Protein 5EFT (pdb70)

Structure (mmCIF, N/CA/C/O backbone):
data_5EFT
#
_entry.id   5EFT
#
_cell.length_a   118.520
_cell.length_b   155.720
_cell.length_c   157.630
_cell.angle_alpha   90.000
_cell.angle_beta   90.000
_cell.angle_gamma   90.000
#
_symmetry.space_group_name_H-M   'C 2 2 21'
#
loop_
_entity.id
_entity.type
_entity.pdbx_description
1 polymer p9-1
2 polymer p9-1
#
loop_
_atom_site.group_PDB
_atom_site.id
_atom_site.type_symbol
_atom_site.label_atom_id
_atom_site.label_alt_id
_atom_site.label_comp_id
_atom_site.label_asym_id
_atom_site.label_entity_id
_atom_site.label_seq_id
_atom_site.pdbx_PDB_ins_code
_atom_site.Cartn_x
_atom_site.Cartn_y
_atom_site.Cartn_z
_atom_site.occupancy
_atom_site.B_iso_or_equiv
_atom_site.auth_seq_id
_atom_site.auth_comp_id
_atom_site.auth_asym_id
_atom_site.auth_atom_id
_atom_site.pdbx_PDB_model_num
ATOM 1 N N . ALA A 1 1 ? 47.511 162.930 53.920 1.00 72.07 332 ALA A N 1
ATOM 2 C CA . ALA A 1 1 ? 47.634 164.151 53.064 1.00 79.03 332 ALA A CA 1
ATOM 3 C C . ALA A 1 1 ? 46.696 165.292 53.484 1.00 76.34 332 ALA A C 1
ATOM 4 O O . ALA A 1 1 ? 46.571 166.285 52.785 1.00 66.63 332 ALA A O 1
ATOM 6 N N . ASP A 1 2 ? 46.065 165.167 54.642 1.00 85.84 333 ASP A N 1
ATOM 7 C CA . ASP A 1 2 ? 45.113 166.177 55.119 1.00 82.66 333 ASP A CA 1
ATOM 8 C C . ASP A 1 2 ? 45.832 167.490 55.415 1.00 74.44 333 ASP A C 1
ATOM 9 O O . ASP A 1 2 ? 45.214 168.543 55.421 1.00 77.05 333 ASP A O 1
ATOM 14 N N . SER A 1 3 ? 47.146 167.424 55.644 1.00 75.07 334 SER A N 1
ATOM 15 C CA . SER A 1 3 ? 47.967 168.601 55.933 1.00 69.04 334 SER A CA 1
ATOM 16 C C . SER A 1 3 ? 48.555 169.280 54.690 1.00 55.17 334 SER A C 1
ATOM 17 O O . SER A 1 3 ? 49.101 170.373 54.770 1.00 43.16 334 SER A O 1
ATOM 20 N N . VAL A 1 4 ? 48.463 168.629 53.542 1.00 54.12 335 VAL A N 1
ATOM 21 C CA . VAL A 1 4 ? 49.095 169.135 52.341 1.00 45.98 335 VAL A CA 1
ATOM 22 C C . VAL A 1 4 ? 48.347 170.366 51.938 1.00 40.34 335 VAL A C 1
ATOM 23 O O . VAL A 1 4 ? 47.129 170.375 51.953 1.00 47.58 335 VAL A O 1
ATOM 27 N N . ILE A 1 5 ? 49.060 171.391 51.533 1.00 40.53 336 ILE A N 1
ATOM 28 C CA . ILE A 1 5 ? 48.421 172.618 51.029 1.00 48.74 336 ILE A CA 1
ATOM 29 C C . ILE A 1 5 ? 47.701 172.437 49.690 1.00 48.60 336 ILE A C 1
ATOM 30 O O . ILE A 1 5 ? 48.246 171.856 48.788 1.00 51.65 336 ILE A O 1
ATOM 35 N N . LYS A 1 6 ? 46.471 172.939 49.595 1.00 56.06 337 LYS A N 1
ATOM 36 C CA . LYS A 1 6 ? 45.670 172.856 48.377 1.00 55.58 337 LYS A CA 1
ATOM 37 C C . LYS A 1 6 ? 45.964 174.083 47.528 1.00 56.48 337 LYS A C 1
ATOM 38 O O . LYS A 1 6 ? 46.396 175.122 48.056 1.00 65.02 337 LYS A O 1
ATOM 44 N N . SER A 1 7 ? 45.801 173.936 46.208 1.00 55.67 338 SER A N 1
ATOM 45 C CA . SER A 1 7 ? 46.000 175.046 45.261 1.00 50.60 338 SER A CA 1
ATOM 46 C C . SER A 1 7 ? 44.796 175.126 44.370 1.00 51.76 338 SER A C 1
ATOM 47 O O . SER A 1 7 ? 44.221 174.106 43.976 1.00 62.32 338 SER A O 1
ATOM 50 N N . ASP A 1 8 ? 44.414 176.357 44.071 1.00 52.61 339 ASP A N 1
ATOM 51 C CA . ASP A 1 8 ? 43.316 176.641 43.180 1.00 53.22 339 ASP A CA 1
ATOM 52 C C . ASP A 1 8 ? 43.945 177.046 41.862 1.00 50.95 339 ASP A C 1
ATOM 53 O O . ASP A 1 8 ? 44.556 178.102 41.751 1.00 45.90 339 ASP A O 1
ATOM 58 N N . PHE A 1 9 ? 43.773 176.188 40.870 1.00 50.07 340 PHE A N 1
ATOM 59 C CA . PHE A 1 9 ? 44.344 176.430 39.568 1.00 51.88 340 PHE A CA 1
ATOM 60 C C . PHE A 1 9 ? 43.317 176.986 38.588 1.00 56.02 340 PHE A C 1
ATOM 61 O O . PHE A 1 9 ? 43.596 177.100 37.401 1.00 67.89 340 PHE A O 1
ATOM 69 N N . SER A 1 10 ? 42.151 177.370 39.091 1.00 62.04 341 SER A N 1
ATOM 70 C CA . SER A 1 10 ? 41.051 177.840 38.233 1.00 63.11 341 SER A CA 1
ATOM 71 C C . SER A 1 10 ? 41.359 179.083 37.441 1.00 52.56 341 SER A C 1
ATOM 72 O O . SER A 1 10 ? 40.677 179.355 36.460 1.00 65.30 341 SER A O 1
ATOM 75 N N . SER A 1 11 ? 42.396 179.814 37.804 1.00 55.81 342 SER A N 1
ATOM 76 C CA . SER A 1 11 ? 42.731 181.058 37.085 1.00 53.75 342 SER A CA 1
ATOM 77 C C . SER A 1 11 ? 44.012 180.969 36.247 1.00 50.10 342 SER A C 1
ATOM 78 O O . SER A 1 11 ? 44.541 181.980 35.798 1.00 59.97 342 SER A O 1
ATOM 81 N N . LEU A 1 12 ? 44.569 179.776 36.119 1.00 54.97 343 LEU A N 1
ATOM 82 C CA . LEU A 1 12 ? 45.816 179.595 35.365 1.00 51.34 343 LEU A CA 1
ATOM 83 C C . LEU A 1 12 ? 45.578 179.919 33.883 1.00 47.14 343 LEU A C 1
ATOM 84 O O . LEU A 1 12 ? 44.493 179.711 33.355 1.00 38.43 343 LEU A O 1
ATOM 89 N N . LYS A 1 13 ? 46.581 180.458 33.241 1.00 55.81 344 LYS A N 1
ATOM 90 C CA . LYS A 1 13 ? 46.465 180.845 31.830 1.00 60.05 344 LYS A CA 1
ATOM 91 C C . LYS A 1 13 ? 46.606 179.620 30.966 1.00 53.04 344 LYS A C 1
ATOM 92 O O . LYS A 1 13 ? 47.714 179.265 30.568 1.00 53.06 344 LYS A O 1
ATOM 98 N N . LEU A 1 14 ? 45.462 178.991 30.701 1.00 42.67 345 LEU A N 1
ATOM 99 C CA . LEU A 1 14 ? 45.393 177.755 29.966 1.00 48.15 345 LEU A CA 1
ATOM 100 C C . LEU A 1 14 ? 44.744 177.887 28.570 1.00 50.45 345 LEU A C 1
ATOM 101 O O . LEU A 1 14 ? 44.298 176.900 28.006 1.00 53.22 345 LEU A O 1
ATOM 106 N N . ASP A 1 15 ? 44.630 179.112 28.069 1.00 53.77 346 ASP A N 1
ATOM 107 C CA . ASP A 1 15 ? 44.021 179.399 26.769 1.00 45.89 346 ASP A CA 1
ATOM 108 C C . ASP A 1 15 ? 42.673 178.736 26.578 1.00 48.51 346 ASP A C 1
ATOM 109 O O . ASP A 1 15 ? 42.363 178.287 25.485 1.00 41.54 346 ASP A O 1
ATOM 114 N N . VAL A 1 16 ? 41.852 178.707 27.635 1.00 52.41 347 VAL A N 1
ATOM 115 C CA . VAL A 1 16 ? 40.437 178.326 27.511 1.00 53.71 347 VAL A CA 1
ATOM 116 C C . VAL A 1 16 ? 39.456 179.468 27.899 1.00 65.06 347 VAL A C 1
ATOM 117 O O . VAL A 1 16 ? 39.874 180.553 28.351 1.00 62.75 347 VAL A O 1
ATOM 122 N N . LEU B 2 1 ? 30.202 157.371 42.480 1.00 152.16 4 LEU B N 1
ATOM 123 C CA . LEU B 2 1 ? 29.843 156.102 41.768 1.00 145.49 4 LEU B CA 1
ATOM 124 C C . LEU B 2 1 ? 30.112 156.223 40.260 1.00 135.43 4 LEU B C 1
ATOM 125 O O . LEU B 2 1 ? 31.120 155.719 39.755 1.00 134.89 4 LEU B O 1
ATOM 130 N N . GLU B 2 2 ? 29.206 156.889 39.553 1.00 125.10 5 GLU B N 1
ATOM 131 C CA . GLU B 2 2 ? 29.303 157.052 38.105 1.00 118.34 5 GLU B CA 1
ATOM 132 C C . GLU B 2 2 ? 29.740 158.473 37.736 1.00 99.25 5 GLU B C 1
ATOM 133 O O . GLU B 2 2 ? 30.579 158.654 36.871 1.00 93.20 5 GLU B O 1
ATOM 139 N N . ARG B 2 3 ? 29.153 159.464 38.398 1.00 77.87 6 ARG B N 1
ATOM 140 C CA . ARG B 2 3 ? 29.247 160.845 37.974 1.00 77.86 6 ARG B CA 1
ATOM 141 C C . ARG B 2 3 ? 30.497 161.523 38.487 1.00 70.24 6 ARG B C 1
ATOM 142 O O . ARG B 2 3 ? 30.773 161.449 39.684 1.00 72.53 6 ARG B O 1
ATOM 150 N N . ARG B 2 4 ? 31.226 162.220 37.612 1.00 56.43 7 ARG B N 1
ATOM 151 C CA . ARG B 2 4 ? 32.396 162.991 38.049 1.00 51.00 7 ARG B CA 1
ATOM 152 C C . ARG B 2 4 ? 32.648 164.212 37.179 1.00 47.12 7 ARG B C 1
ATOM 153 O O . ARG B 2 4 ? 32.361 164.214 35.989 1.00 48.52 7 ARG B O 1
ATOM 161 N N . THR B 2 5 ? 33.173 165.258 37.788 1.00 45.42 8 THR B N 1
ATOM 162 C CA . THR B 2 5 ? 33.395 166.497 37.099 1.00 42.79 8 THR B CA 1
ATOM 163 C C . THR B 2 5 ? 34.512 166.313 36.095 1.00 47.60 8 THR B C 1
ATOM 164 O O . THR B 2 5 ? 35.554 165.699 36.415 1.00 48.02 8 THR B O 1
ATOM 168 N N . PHE B 2 6 ? 34.294 166.878 34.895 1.00 48.69 9 PHE B N 1
ATOM 169 C CA . PHE B 2 6 ? 35.145 166.683 33.682 1.00 45.11 9 PHE B CA 1
ATOM 170 C C . PHE B 2 6 ? 36.655 166.874 33.910 1.00 43.14 9 PHE B C 1
ATOM 171 O O . PHE B 2 6 ? 37.102 167.956 34.275 1.00 47.78 9 PHE B O 1
ATOM 179 N N . GLY B 2 7 ? 37.430 165.837 33.624 1.00 45.14 10 GLY B N 1
ATOM 180 C CA . GLY B 2 7 ? 38.872 165.888 33.737 1.00 45.24 10 GLY B CA 1
ATOM 181 C C . GLY B 2 7 ? 39.418 165.301 35.031 1.00 42.54 10 GLY B C 1
ATOM 182 O O . GLY B 2 7 ? 40.617 165.035 35.145 1.00 43.49 10 GLY B O 1
ATOM 183 N N . SER B 2 8 ? 38.545 165.103 35.997 1.00 40.91 11 SER B N 1
ATOM 184 C CA . SER B 2 8 ? 38.966 164.640 37.306 1.00 42.32 11 SER B CA 1
ATOM 185 C C . SER B 2 8 ? 39.307 163.173 37.215 1.00 41.88 11 SER B C 1
ATOM 186 O O . SER B 2 8 ? 38.839 162.471 36.322 1.00 35.86 11 SER B O 1
ATOM 189 N N . TYR B 2 9 ? 40.107 162.730 38.178 1.00 42.97 12 TYR B N 1
ATOM 190 C CA . TYR B 2 9 ? 40.568 161.362 38.250 1.00 42.82 12 TYR B CA 1
ATOM 191 C C . TYR B 2 9 ? 40.225 160.816 39.610 1.00 49.20 12 TYR B C 1
ATOM 192 O O . TYR B 2 9 ? 39.825 161.574 40.514 1.00 50.49 12 TYR B O 1
ATOM 201 N N . LYS B 2 10 ? 40.350 159.504 39.757 1.00 51.04 13 LYS B N 1
ATOM 202 C CA . LYS B 2 10 ? 40.212 158.870 41.064 1.00 59.44 13 LYS B CA 1
ATOM 203 C C . LYS B 2 10 ? 41.428 158.021 41.233 1.00 55.43 13 LYS B C 1
ATOM 204 O O . LYS B 2 10 ? 41.982 157.518 40.248 1.00 48.54 13 LYS B O 1
ATOM 210 N N . ILE B 2 11 ? 41.826 157.851 42.489 1.00 47.07 14 ILE B N 1
ATOM 211 C CA . ILE B 2 11 ? 42.930 156.978 42.830 1.00 50.27 14 ILE B CA 1
ATOM 212 C C . ILE B 2 11 ? 42.328 155.814 43.594 1.00 51.01 14 ILE B C 1
ATOM 213 O O . ILE B 2 11 ? 41.657 156.020 44.596 1.00 52.61 14 ILE B O 1
ATOM 218 N N . GLU B 2 12 ? 42.572 154.598 43.114 1.00 59.69 15 GLU B N 1
ATOM 219 C CA . GLU B 2 12 ? 42.018 153.392 43.693 1.00 66.05 15 GLU B CA 1
ATOM 220 C C . GLU B 2 12 ? 43.198 152.616 44.262 1.00 65.27 15 GLU B C 1
ATOM 221 O O . GLU B 2 12 ? 44.336 152.999 44.034 1.00 67.80 15 GLU B O 1
ATOM 227 N N . GLU B 2 13 ? 42.943 151.553 45.020 1.00 68.70 16 GLU B N 1
ATOM 228 C CA . GLU B 2 13 ? 44.024 150.762 45.646 1.00 65.24 16 GLU B CA 1
ATOM 229 C C . GLU B 2 13 ? 44.049 149.308 45.222 1.00 66.89 16 GLU B C 1
ATOM 230 O O . GLU B 2 13 ? 43.154 148.535 45.582 1.00 77.05 16 GLU B O 1
ATOM 236 N N . LEU B 2 14 ? 45.066 148.930 44.457 1.00 66.23 17 LEU B N 1
ATOM 237 C CA . LEU B 2 14 ? 45.336 147.527 44.145 1.00 70.55 17 LEU B CA 1
ATOM 238 C C . LEU B 2 14 ? 46.087 146.970 45.339 1.00 71.03 17 LEU B C 1
ATOM 239 O O . LEU B 2 14 ? 46.704 147.741 46.077 1.00 74.72 17 LEU B O 1
ATOM 244 N N . THR B 2 15 ? 45.965 145.667 45.605 1.00 83.37 18 THR B N 1
ATOM 245 C CA . THR B 2 15 ? 46.772 145.031 46.672 1.00 85.29 18 THR B CA 1
ATOM 246 C C . THR B 2 15 ? 47.392 143.715 46.227 1.00 79.36 18 THR B C 1
ATOM 247 O O . THR B 2 15 ? 46.705 142.877 45.661 1.00 76.02 18 THR B O 1
ATOM 251 N N . ILE B 2 16 ? 48.687 143.541 46.515 1.00 89.61 19 ILE B N 1
ATOM 252 C CA . ILE B 2 16 ? 49.485 142.435 45.975 1.00 109.55 19 ILE B CA 1
ATOM 253 C C . ILE B 2 16 ? 50.457 141.908 47.029 1.00 115.47 19 ILE B C 1
ATOM 254 O O . ILE B 2 16 ? 50.103 141.094 47.877 1.00 129.10 19 ILE B O 1
ATOM 259 N N . LYS B 2 40 ? 50.524 144.894 51.414 1.00 83.64 43 LYS B N 1
ATOM 260 C CA . LYS B 2 40 ? 51.233 145.545 50.298 1.00 101.24 43 LYS B CA 1
ATOM 261 C C . LYS B 2 40 ? 50.227 146.147 49.308 1.00 91.27 43 LYS B C 1
ATOM 262 O O . LYS B 2 40 ? 49.629 145.428 48.510 1.00 91.60 43 LYS B O 1
ATOM 268 N N . LYS B 2 41 ? 50.050 147.469 49.366 1.00 96.76 44 LYS B N 1
ATOM 269 C CA . LYS B 2 41 ? 49.092 148.181 48.496 1.00 96.17 44 LYS B CA 1
ATOM 270 C C . LYS B 2 41 ? 49.740 149.176 47.519 1.00 81.46 44 LYS B C 1
ATOM 271 O O . LYS B 2 41 ? 50.628 149.934 47.910 1.00 81.68 44 LYS B O 1
ATOM 277 N N . ILE B 2 42 ? 49.294 149.177 46.265 1.00 63.40 45 ILE B N 1
ATOM 278 C CA . ILE B 2 42 ? 49.798 150.151 45.286 1.00 65.04 45 ILE B CA 1
ATOM 279 C C . ILE B 2 42 ? 48.665 150.968 44.678 1.00 58.81 45 ILE B C 1
ATOM 280 O O . ILE B 2 42 ? 47.573 150.459 44.514 1.00 61.31 45 ILE B O 1
ATOM 285 N N . PRO B 2 43 ? 48.905 152.261 44.413 1.00 47.90 46 PRO B N 1
ATOM 286 C CA . PRO B 2 43 ? 47.859 153.063 43.855 1.00 46.41 46 PRO B CA 1
ATOM 287 C C . PRO B 2 43 ? 47.599 152.785 42.382 1.00 48.41 46 PRO B C 1
ATOM 288 O O . PRO B 2 43 ? 48.499 152.364 41.659 1.00 49.48 46 PRO B O 1
ATOM 292 N N . LEU B 2 44 ? 46.356 153.030 41.972 1.00 52.62 47 LEU B N 1
ATOM 293 C CA . LEU B 2 44 ? 45.884 152.806 40.609 1.00 53.90 47 LEU B CA 1
ATOM 294 C C . LEU B 2 44 ? 45.083 154.013 40.109 1.00 55.21 47 LEU B C 1
ATOM 295 O O . LEU B 2 44 ? 44.000 154.353 40.641 1.00 54.73 47 LEU B O 1
ATOM 300 N N . LEU B 2 45 ? 45.657 154.709 39.141 1.00 47.10 48 LEU B N 1
ATOM 301 C CA . LEU B 2 45 ? 45.126 155.968 38.738 1.00 46.21 48 LEU B CA 1
ATOM 302 C C . LEU B 2 45 ? 44.040 155.675 37.733 1.00 47.74 48 LEU B C 1
ATOM 303 O O . LEU B 2 45 ? 44.285 154.966 36.776 1.00 49.84 48 LEU B O 1
ATOM 308 N N . ASP B 2 46 ? 42.847 156.236 37.980 1.00 46.02 49 ASP B N 1
ATOM 309 C CA . ASP B 2 46 ? 41.762 156.201 37.065 1.00 46.60 49 ASP B CA 1
ATOM 310 C C . ASP B 2 46 ? 41.664 157.587 36.405 1.00 53.67 49 ASP B C 1
ATOM 311 O O . ASP B 2 46 ? 41.040 158.501 36.946 1.00 46.23 49 ASP B O 1
ATOM 316 N N . ASP B 2 47 ? 42.310 157.718 35.235 1.00 49.41 50 ASP B N 1
ATOM 317 C CA . ASP B 2 47 ? 42.490 159.004 34.597 1.00 45.53 50 ASP B CA 1
ATOM 318 C C . ASP B 2 47 ? 41.250 159.428 33.813 1.00 41.25 50 ASP B C 1
ATOM 319 O O . ASP B 2 47 ? 41.063 160.613 33.534 1.00 44.61 50 ASP B O 1
ATOM 324 N N . GLY B 2 48 ? 40.430 158.453 33.473 1.00 39.46 51 GLY B N 1
ATOM 325 C CA . GLY B 2 48 ? 39.219 158.686 32.744 1.00 40.77 51 GLY B CA 1
ATOM 326 C C . GLY B 2 48 ? 39.387 159.024 31.267 1.00 43.47 51 GLY B C 1
ATOM 327 O O . GLY B 2 48 ? 38.442 159.538 30.646 1.00 49.34 51 GLY B O 1
ATOM 328 N N . ILE B 2 49 ? 40.578 158.815 30.724 1.00 39.56 52 ILE B N 1
ATOM 329 C CA . ILE B 2 49 ? 40.833 159.142 29.328 1.00 43.00 52 ILE B CA 1
ATOM 330 C C . ILE B 2 49 ? 40.109 158.190 28.403 1.00 41.13 52 ILE B C 1
ATOM 331 O O . ILE B 2 49 ? 39.486 158.629 27.453 1.00 49.10 52 ILE B O 1
ATOM 336 N N . PHE B 2 50 ? 40.148 156.909 28.697 1.00 40.27 53 PHE B N 1
ATOM 337 C CA . PHE B 2 50 ? 39.373 155.963 27.939 1.00 41.09 53 PHE B CA 1
ATOM 338 C C . PHE B 2 50 ? 37.934 156.406 27.770 1.00 47.39 53 PHE B C 1
ATOM 339 O O . PHE B 2 50 ? 37.396 156.415 26.656 1.00 55.93 53 PHE B O 1
ATOM 347 N N . GLU B 2 51 ? 37.297 156.725 28.878 1.00 51.69 54 GLU B N 1
ATOM 348 C CA . GLU B 2 51 ? 35.881 157.079 28.881 1.00 52.77 54 GLU B CA 1
ATOM 349 C C . GLU B 2 51 ? 35.606 158.316 28.033 1.00 51.05 54 GLU B C 1
ATOM 350 O O . GLU B 2 51 ? 34.669 158.340 27.247 1.00 59.26 54 GLU B O 1
ATOM 356 N N . LEU B 2 52 ? 36.442 159.325 28.158 1.00 47.63 55 LEU B N 1
ATOM 357 C CA . LEU B 2 52 ? 36.328 160.488 27.288 1.00 44.42 55 LEU B CA 1
ATOM 358 C C . LEU B 2 52 ? 36.316 160.098 25.820 1.00 46.74 55 LEU B C 1
ATOM 359 O O . LEU B 2 52 ? 35.475 160.556 25.057 1.00 42.80 55 LEU B O 1
ATOM 364 N N . LEU B 2 53 ? 37.306 159.305 25.412 1.00 49.51 56 LEU B N 1
ATOM 365 C CA . LEU B 2 53 ? 37.472 158.916 23.999 1.00 49.09 56 LEU B CA 1
ATOM 366 C C . LEU B 2 53 ? 36.302 158.107 23.497 1.00 48.46 56 LEU B C 1
ATOM 367 O O . LEU B 2 53 ? 35.712 158.438 22.484 1.00 50.45 56 LEU B O 1
ATOM 372 N N . ASN B 2 54 ? 35.907 157.124 24.289 1.00 51.87 57 ASN B N 1
ATOM 373 C CA . ASN B 2 54 ? 34.728 156.317 24.021 1.00 55.83 57 ASN B CA 1
ATOM 374 C C . ASN B 2 54 ? 33.468 157.129 23.731 1.00 55.20 57 ASN B C 1
ATOM 375 O O . ASN B 2 54 ? 32.765 156.866 22.757 1.00 56.24 57 ASN B O 1
ATOM 380 N N . TYR B 2 55 ? 33.166 158.110 24.581 1.00 52.03 58 TYR B N 1
ATOM 381 C CA . TYR B 2 55 ? 32.007 158.977 24.360 1.00 45.18 58 TYR B CA 1
ATOM 382 C C . TYR B 2 55 ? 32.115 159.688 23.022 1.00 49.40 58 TYR B C 1
ATOM 383 O O . TYR B 2 55 ? 31.156 159.761 22.276 1.00 62.67 58 TYR B O 1
ATOM 392 N N . LEU B 2 56 ? 33.287 160.211 22.710 1.00 53.98 59 LEU B N 1
ATOM 393 C CA . LEU B 2 56 ? 33.468 160.950 21.475 1.00 56.85 59 LEU B CA 1
ATOM 394 C C . LEU B 2 56 ? 33.267 160.082 20.244 1.00 56.34 59 LEU B C 1
ATOM 395 O O . LEU B 2 56 ? 32.710 160.539 19.233 1.00 60.01 59 LEU B O 1
ATOM 400 N N . ILE B 2 57 ? 33.719 158.840 20.341 1.00 53.29 60 ILE B N 1
ATOM 401 C CA . ILE B 2 57 ? 33.586 157.859 19.263 1.00 56.21 60 ILE B CA 1
ATOM 402 C C . ILE B 2 57 ? 32.129 157.520 19.006 1.00 56.65 60 ILE B C 1
ATOM 403 O O . ILE B 2 57 ? 31.698 157.462 17.851 1.00 58.62 60 ILE B O 1
ATOM 408 N N . ASP B 2 58 ? 31.379 157.325 20.085 1.00 56.88 61 ASP B N 1
ATOM 409 C CA . ASP B 2 58 ? 29.931 157.049 20.018 1.00 55.07 61 ASP B CA 1
ATOM 410 C C . ASP B 2 58 ? 29.078 158.247 19.673 1.00 50.31 61 ASP B C 1
ATOM 411 O O . ASP B 2 58 ? 27.884 158.138 19.583 1.00 59.12 61 ASP B O 1
ATOM 416 N N . GLY B 2 59 ? 29.679 159.404 19.487 1.00 58.19 62 GLY B N 1
ATOM 417 C CA . GLY B 2 59 ? 28.913 160.612 19.212 1.00 54.64 62 GLY B CA 1
ATOM 418 C C . GLY B 2 59 ? 28.028 161.041 20.380 1.00 59.34 62 GLY B C 1
ATOM 419 O O . GLY B 2 59 ? 27.166 161.917 20.208 1.00 57.76 62 GLY B O 1
ATOM 420 N N . THR B 2 60 ? 28.246 160.451 21.566 1.00 52.68 63 THR B N 1
ATOM 421 C CA . THR B 2 60 ? 27.410 160.702 22.730 1.00 49.83 63 THR B CA 1
ATOM 422 C C . THR B 2 60 ? 27.364 162.166 23.088 1.00 51.09 63 THR B C 1
ATOM 423 O O . THR B 2 60 ? 28.351 162.870 22.913 1.00 54.24 63 THR B O 1
ATOM 427 N N . ASN B 2 61 ? 26.211 162.641 23.552 1.00 57.24 64 ASN B N 1
ATOM 428 C CA . ASN B 2 61 ? 26.052 164.062 23.854 1.00 63.65 64 ASN B CA 1
ATOM 429 C C . ASN B 2 61 ? 26.274 164.357 25.338 1.00 59.41 64 ASN B C 1
ATOM 430 O O . ASN B 2 61 ? 26.082 163.471 26.170 1.00 43.95 64 ASN B O 1
ATOM 435 N N . PHE B 2 62 ? 26.685 165.598 25.634 1.00 49.03 65 PHE B N 1
ATOM 436 C CA . PHE B 2 62 ? 27.218 165.927 26.946 1.00 50.89 65 PHE B CA 1
ATOM 437 C C . PHE B 2 62 ? 26.253 165.489 28.038 1.00 54.42 65 PHE B C 1
ATOM 438 O O . PHE B 2 62 ? 26.630 164.762 28.946 1.00 47.11 65 PHE B O 1
ATOM 446 N N . ASN B 2 63 ? 24.978 165.832 27.855 1.00 62.60 66 ASN B N 1
ATOM 447 C CA . ASN B 2 63 ? 23.917 165.478 28.803 1.00 65.44 66 ASN B CA 1
ATOM 448 C C . ASN B 2 63 ? 23.751 163.978 29.109 1.00 61.08 66 ASN B C 1
ATOM 449 O O . ASN B 2 63 ? 23.121 163.623 30.102 1.00 58.03 66 ASN B O 1
ATOM 454 N N . LYS B 2 64 ? 24.299 163.103 28.273 1.00 56.10 67 LYS B N 1
ATOM 455 C CA . LYS B 2 64 ? 24.243 161.667 28.525 1.00 57.15 67 LYS B CA 1
ATOM 456 C C . LYS B 2 64 ? 25.577 161.103 28.988 1.00 57.96 67 LYS B C 1
ATOM 457 O O . LYS B 2 64 ? 25.768 159.877 28.956 1.00 61.75 67 LYS B O 1
ATOM 463 N N . THR B 2 65 ? 26.501 161.965 29.427 1.00 53.77 68 THR B N 1
ATOM 464 C CA . THR B 2 65 ? 27.797 161.515 29.936 1.00 54.12 68 THR B CA 1
ATOM 465 C C . THR B 2 65 ? 27.819 161.513 31.464 1.00 57.47 68 THR B C 1
ATOM 466 O O . THR B 2 65 ? 27.081 162.245 32.092 1.00 59.58 68 THR B O 1
ATOM 470 N N . CYS B 2 66 ? 28.751 160.765 32.053 1.00 60.96 69 CYS B N 1
ATOM 471 C CA . CYS B 2 66 ? 29.062 160.907 33.475 1.00 53.62 69 CYS B CA 1
ATOM 472 C C . CYS B 2 66 ? 29.384 162.322 33.941 1.00 55.79 69 CYS B C 1
ATOM 473 O O . CYS B 2 66 ? 29.547 162.554 35.141 1.00 54.56 69 CYS B O 1
ATOM 476 N N . TYR B 2 67 ? 29.500 163.277 33.014 1.00 55.31 70 TYR B N 1
ATOM 477 C CA . TYR B 2 67 ? 30.072 164.602 33.328 1.00 55.02 70 TYR B CA 1
ATOM 478 C C . TYR B 2 67 ? 29.032 165.642 33.565 1.00 57.49 70 TYR B C 1
ATOM 479 O O . TYR B 2 67 ? 29.377 166.759 33.958 1.00 69.10 70 TYR B O 1
ATOM 488 N N . CYS B 2 68 ? 27.761 165.305 33.327 1.00 57.18 71 CYS B N 1
ATOM 489 C CA . CYS B 2 68 ? 26.706 166.318 33.349 1.00 54.35 71 CYS B CA 1
ATOM 490 C C . CYS B 2 68 ? 26.322 166.728 34.787 1.00 55.92 71 CYS B C 1
ATOM 491 O O . CYS B 2 68 ? 26.358 165.911 35.703 1.00 50.11 71 CYS B O 1
ATOM 494 N N . GLY B 2 69 ? 25.925 167.986 34.948 1.00 56.26 72 GLY B N 1
ATOM 495 C CA . GLY B 2 69 ? 25.297 168.448 36.164 1.00 68.65 72 GLY B CA 1
ATOM 496 C C . GLY B 2 69 ? 26.240 168.889 37.254 1.00 72.88 72 GLY B C 1
ATOM 497 O O . GLY B 2 69 ? 25.932 168.738 38.436 1.00 85.98 72 GLY B O 1
ATOM 498 N N . PHE B 2 70 ? 27.410 169.371 36.861 1.00 68.60 73 PHE B N 1
ATOM 499 C CA . PHE B 2 70 ? 28.325 170.016 37.781 1.00 55.85 73 PHE B CA 1
ATOM 500 C C . PHE B 2 70 ? 28.452 171.429 37.256 1.00 58.65 73 PHE B C 1
ATOM 501 O O . PHE B 2 70 ? 28.051 171.705 36.135 1.00 58.76 73 PHE B O 1
ATOM 509 N N . ASN B 2 71 ? 28.972 172.329 38.078 1.00 61.52 74 ASN B N 1
ATOM 510 C CA . ASN B 2 71 ? 29.149 173.688 37.640 1.00 65.72 74 ASN B CA 1
ATOM 511 C C . ASN B 2 71 ? 30.380 173.715 36.781 1.00 59.09 74 ASN B C 1
ATOM 512 O O . ASN B 2 71 ? 31.378 173.139 37.161 1.00 59.11 74 ASN B O 1
ATOM 517 N N . TYR B 2 72 ? 30.294 174.392 35.640 1.00 53.61 75 TYR B N 1
ATOM 518 C CA . TYR B 2 72 ? 31.359 174.397 34.684 1.00 47.21 75 TYR B CA 1
ATOM 519 C C . TYR B 2 72 ? 31.734 175.792 34.291 1.00 53.79 75 TYR B C 1
ATOM 520 O O . TYR B 2 72 ? 32.097 176.055 33.138 1.00 64.00 75 TYR B O 1
ATOM 529 N N . SER B 2 73 ? 31.659 176.700 35.250 1.00 56.13 76 SER B N 1
ATOM 530 C CA . SER B 2 73 ? 32.078 178.096 35.031 1.00 62.02 76 SER B CA 1
ATOM 531 C C . SER B 2 73 ? 33.582 178.186 34.925 1.00 60.92 76 SER B C 1
ATOM 532 O O . SER B 2 73 ? 34.116 179.098 34.276 1.00 66.29 76 SER B O 1
ATOM 535 N N . HIS B 2 74 ? 34.271 177.245 35.575 1.00 61.61 77 HIS B N 1
ATOM 536 C CA . HIS B 2 74 ? 35.739 177.097 35.441 1.00 58.13 77 HIS B CA 1
ATOM 537 C C . HIS B 2 74 ? 36.164 176.565 34.032 1.00 55.03 77 HIS B C 1
ATOM 538 O O . HIS B 2 74 ? 37.303 176.784 33.608 1.00 46.97 77 HIS B O 1
ATOM 545 N N . LEU B 2 75 ? 35.251 175.864 33.338 1.00 50.93 78 LEU B N 1
ATOM 546 C CA . LEU B 2 75 ? 35.509 175.274 31.995 1.00 53.97 78 LEU B CA 1
ATOM 547 C C . LEU B 2 75 ? 34.596 175.869 30.923 1.00 52.15 78 LEU B C 1
ATOM 548 O O . LEU B 2 75 ? 33.620 175.250 30.517 1.00 49.14 78 LEU B O 1
ATOM 553 N N . PRO B 2 76 ? 34.891 177.089 30.485 1.00 52.24 79 PRO B N 1
ATOM 554 C CA . PRO B 2 76 ? 34.044 177.786 29.522 1.00 53.01 79 PRO B CA 1
ATOM 555 C C . PRO B 2 76 ? 33.726 176.934 28.276 1.00 54.47 79 PRO B C 1
ATOM 556 O O . PRO B 2 76 ? 34.642 176.358 27.697 1.00 47.82 79 PRO B O 1
ATOM 560 N N . ASN B 2 77 ? 32.437 176.871 27.909 1.00 55.82 80 ASN B N 1
ATOM 561 C CA . ASN B 2 77 ? 31.937 176.230 26.697 1.00 51.71 80 ASN B CA 1
ATOM 562 C C . ASN B 2 77 ? 32.051 174.711 26.643 1.00 57.16 80 ASN B C 1
ATOM 563 O O . ASN B 2 77 ? 31.991 174.107 25.560 1.00 56.37 80 ASN B O 1
ATOM 568 N N . LEU B 2 78 ? 32.221 174.078 27.794 1.00 53.38 81 LEU B N 1
ATOM 569 C CA . LEU B 2 78 ? 32.429 172.637 27.803 1.00 55.08 81 LEU B CA 1
ATOM 570 C C . LEU B 2 78 ? 31.340 171.885 27.033 1.00 48.69 81 LEU B C 1
ATOM 571 O O . LEU B 2 78 ? 31.644 171.150 26.107 1.00 54.11 81 LEU B O 1
ATOM 576 N N . GLU B 2 79 ? 30.080 172.106 27.374 1.00 48.63 82 GLU B N 1
ATOM 577 C CA . GLU B 2 79 ? 28.974 171.391 26.717 1.00 50.72 82 GLU B CA 1
ATOM 578 C C . GLU B 2 79 ? 28.882 171.645 25.177 1.00 47.55 82 GLU B C 1
ATOM 579 O O . GLU B 2 79 ? 28.751 170.710 24.382 1.00 45.86 82 GLU B O 1
ATOM 585 N N . ARG B 2 80 ? 28.952 172.904 24.794 1.00 44.99 83 ARG B N 1
ATOM 586 C CA . ARG B 2 80 ? 28.908 173.279 23.398 1.00 44.41 83 ARG B CA 1
ATOM 587 C C . ARG B 2 80 ? 30.026 172.588 22.602 1.00 50.37 83 ARG B C 1
ATOM 588 O O . ARG B 2 80 ? 29.753 171.785 21.700 1.00 52.14 83 ARG B O 1
ATOM 596 N N . ASP B 2 81 ? 31.279 172.906 22.946 1.00 50.80 84 ASP B N 1
ATOM 597 C CA . ASP B 2 81 ? 32.422 172.344 22.255 1.00 49.64 84 ASP B CA 1
ATOM 598 C C . ASP B 2 81 ? 32.473 170.830 22.368 1.00 50.15 84 ASP B C 1
ATOM 599 O O . ASP B 2 81 ? 32.859 170.148 21.400 1.00 48.76 84 ASP B O 1
ATOM 604 N N . PHE B 2 82 ? 32.094 170.285 23.520 1.00 45.61 85 PHE B N 1
ATOM 605 C CA . PHE B 2 82 ? 32.012 168.823 23.627 1.00 46.04 85 PHE B CA 1
ATOM 606 C C . PHE B 2 82 ? 31.066 168.167 22.567 1.00 49.24 85 PHE B C 1
ATOM 607 O O . PHE B 2 82 ? 31.396 167.115 21.999 1.00 45.91 85 PHE B O 1
ATOM 615 N N . ASN B 2 83 ? 29.911 168.784 22.322 1.00 48.24 86 ASN B N 1
ATOM 616 C CA . ASN B 2 83 ? 28.939 168.212 21.407 1.00 50.73 86 ASN B CA 1
ATOM 617 C C . ASN B 2 83 ? 29.389 168.388 19.943 1.00 49.23 86 ASN B C 1
ATOM 618 O O . ASN B 2 83 ? 29.263 167.485 19.124 1.00 48.46 86 ASN B O 1
ATOM 623 N N . ILE B 2 84 ? 29.943 169.548 19.626 1.00 53.05 87 ILE B N 1
ATOM 624 C CA . ILE B 2 84 ? 30.573 169.768 18.318 1.00 55.20 87 ILE B CA 1
ATOM 625 C C . ILE B 2 84 ? 31.653 168.700 18.047 1.00 60.14 87 ILE B C 1
ATOM 626 O O . ILE B 2 84 ? 31.655 168.061 16.994 1.00 60.29 87 ILE B O 1
ATOM 631 N N . ALA B 2 85 ? 32.539 168.506 19.024 1.00 59.23 88 ALA B N 1
ATOM 632 C CA . ALA B 2 85 ? 33.611 167.539 18.917 1.00 56.52 88 ALA B CA 1
ATOM 633 C C . ALA B 2 85 ? 33.066 166.141 18.824 1.00 61.38 88 ALA B C 1
ATOM 634 O O . ALA B 2 85 ? 33.561 165.327 18.043 1.00 70.53 88 ALA B O 1
ATOM 636 N N . SER B 2 86 ? 32.037 165.859 19.608 1.00 58.27 89 SER B N 1
ATOM 637 C CA . SER B 2 86 ? 31.437 164.522 19.615 1.00 57.46 89 SER B CA 1
ATOM 638 C C . SER B 2 86 ? 30.893 164.133 18.220 1.00 52.23 89 SER B C 1
ATOM 639 O O . SER B 2 86 ? 30.946 162.983 17.809 1.00 54.20 89 SER B O 1
ATOM 642 N N . LEU B 2 87 ? 30.327 165.100 17.536 1.00 54.73 90 LEU B N 1
ATOM 643 C CA . LEU B 2 87 ? 29.719 164.859 16.242 1.00 61.36 90 LEU B CA 1
ATOM 644 C C . LEU B 2 87 ? 30.822 164.615 15.248 1.00 55.02 90 LEU B C 1
ATOM 645 O O . LEU B 2 87 ? 30.796 163.624 14.527 1.00 51.51 90 LEU B O 1
ATOM 650 N N . TYR B 2 88 ? 31.814 165.500 15.265 1.00 52.00 91 TYR B N 1
ATOM 651 C CA . TYR B 2 88 ? 32.951 165.433 14.338 1.00 51.62 91 TYR B CA 1
ATOM 652 C C . TYR B 2 88 ? 33.728 164.143 14.458 1.00 52.16 91 TYR B C 1
ATOM 653 O O . TYR B 2 88 ? 34.146 163.587 13.466 1.00 59.88 91 TYR B O 1
ATOM 662 N N . VAL B 2 89 ? 33.891 163.637 15.671 1.00 59.53 92 VAL B N 1
ATOM 663 C CA . VAL B 2 89 ? 34.601 162.382 15.857 1.00 56.68 92 VAL B CA 1
ATOM 664 C C . VAL B 2 89 ? 33.739 161.250 15.385 1.00 58.82 92 VAL B C 1
ATOM 665 O O . VAL B 2 89 ? 34.239 160.342 14.722 1.00 58.16 92 VAL B O 1
ATOM 669 N N . ARG B 2 90 ? 32.449 161.301 15.730 1.00 61.77 93 ARG B N 1
ATOM 670 C CA . ARG B 2 90 ? 31.485 160.262 15.319 1.00 64.77 93 ARG B CA 1
ATOM 671 C C . ARG B 2 90 ? 31.447 160.093 13.797 1.00 66.09 93 ARG B C 1
ATOM 672 O O . ARG B 2 90 ? 31.567 158.989 13.278 1.00 61.19 93 ARG B O 1
ATOM 680 N N . GLU B 2 91 ? 31.291 161.206 13.086 1.00 72.70 94 GLU B N 1
ATOM 681 C CA . GLU B 2 91 ? 31.249 161.186 11.623 1.00 74.83 94 GLU B CA 1
ATOM 682 C C . GLU B 2 91 ? 32.519 160.627 11.025 1.00 73.85 94 GLU B C 1
ATOM 683 O O . GLU B 2 91 ? 32.453 159.839 10.092 1.00 94.53 94 GLU B O 1
ATOM 689 N N . ASN B 2 92 ? 33.670 161.030 11.556 1.00 75.60 95 ASN B N 1
ATOM 690 C CA . ASN B 2 92 ? 34.947 160.514 11.083 1.00 75.80 95 ASN B CA 1
ATOM 691 C C . ASN B 2 92 ? 35.051 159.005 11.298 1.00 78.70 95 ASN B C 1
ATOM 692 O O . ASN B 2 92 ? 35.512 158.275 10.428 1.00 69.28 95 ASN B O 1
ATOM 697 N N . PHE B 2 93 ? 34.678 158.553 12.486 1.00 80.90 96 PHE B N 1
ATOM 698 C CA . PHE B 2 93 ? 34.652 157.139 12.772 1.00 76.59 96 PHE B CA 1
ATOM 699 C C . PHE B 2 93 ? 33.842 156.435 11.675 1.00 74.42 96 PHE B C 1
ATOM 700 O O . PHE B 2 93 ? 34.309 155.467 11.080 1.00 70.18 96 PHE B O 1
ATOM 708 N N . GLU B 2 94 ? 32.625 156.919 11.423 1.00 71.08 97 GLU B N 1
ATOM 709 C CA . GLU B 2 94 ? 31.722 156.282 10.464 1.00 70.31 97 GLU B CA 1
ATOM 710 C C . GLU B 2 94 ? 32.345 156.198 9.073 1.00 73.04 97 GLU B C 1
ATOM 711 O O . GLU B 2 94 ? 32.316 155.145 8.444 1.00 76.20 97 GLU B O 1
ATOM 717 N N . ILE B 2 95 ? 32.926 157.297 8.611 1.00 72.87 98 ILE B N 1
ATOM 718 C CA . ILE B 2 95 ? 33.663 157.319 7.351 1.00 79.38 98 ILE B CA 1
ATOM 719 C C . ILE B 2 95 ? 34.754 156.235 7.314 1.00 86.81 98 ILE B C 1
ATOM 720 O O . ILE B 2 95 ? 34.893 155.540 6.313 1.00 108.25 98 ILE B O 1
ATOM 725 N N . CYS B 2 96 ? 35.517 156.083 8.396 1.00 90.82 99 CYS B N 1
ATOM 726 C CA . CYS B 2 96 ? 36.567 155.062 8.447 1.00 83.73 99 CYS B CA 1
ATOM 727 C C . CYS B 2 96 ? 36.016 153.646 8.552 1.00 79.05 99 CYS B C 1
ATOM 728 O O . CYS B 2 96 ? 36.722 152.695 8.226 1.00 90.56 99 CYS B O 1
ATOM 731 N N . THR B 2 97 ? 34.773 153.496 8.999 1.00 80.07 100 THR B N 1
ATOM 732 C CA . THR B 2 97 ? 34.186 152.159 9.186 1.00 82.71 100 THR B CA 1
ATOM 733 C C . THR B 2 97 ? 33.094 151.788 8.175 1.00 88.46 100 THR B C 1
ATOM 734 O O . THR B 2 97 ? 32.663 150.632 8.126 1.00 87.37 100 THR B O 1
ATOM 738 N N . ASP B 2 98 ? 32.633 152.749 7.382 1.00 99.48 101 ASP B N 1
ATOM 739 C CA . ASP B 2 98 ? 31.635 152.441 6.357 1.00 106.91 101 ASP B CA 1
ATOM 740 C C . ASP B 2 98 ? 32.219 151.469 5.327 1.00 113.84 101 ASP B C 1
ATOM 741 O O . ASP B 2 98 ? 31.499 150.608 4.821 1.00 128.79 101 ASP B O 1
ATOM 746 N N . GLN B 2 99 ? 33.523 151.586 5.052 1.00 110.03 102 GLN B N 1
ATOM 747 C CA . GLN B 2 99 ? 34.220 150.671 4.127 1.00 110.79 102 GLN B CA 1
ATOM 748 C C . GLN B 2 99 ? 34.659 149.340 4.763 1.00 100.47 102 GLN B C 1
ATOM 749 O O . GLN B 2 99 ? 35.535 148.651 4.239 1.00 91.93 102 GLN B O 1
ATOM 755 N N . LEU B 2 100 ? 34.075 148.995 5.906 1.00 99.00 103 LEU B N 1
ATOM 756 C CA . LEU B 2 100 ? 34.330 147.713 6.552 1.00 94.06 103 LEU B CA 1
ATOM 757 C C . LEU B 2 100 ? 33.007 147.079 6.923 1.00 95.46 103 LEU B C 1
ATOM 758 O O . LEU B 2 100 ? 32.040 147.786 7.217 1.00 90.89 103 LEU B O 1
ATOM 763 N N . ASP B 2 101 ? 32.970 145.748 6.915 1.00 102.84 104 ASP B N 1
ATOM 764 C CA . ASP B 2 101 ? 31.831 145.007 7.441 1.00 108.65 104 ASP B CA 1
ATOM 765 C C . ASP B 2 101 ? 32.156 144.632 8.880 1.00 101.21 104 ASP B C 1
ATOM 766 O O . ASP B 2 101 ? 33.078 143.853 9.133 1.00 89.98 104 ASP B O 1
ATOM 771 N N . LEU B 2 102 ? 31.399 145.211 9.813 1.00 101.36 105 LEU B N 1
ATOM 772 C CA . LEU B 2 102 ? 31.599 144.999 11.248 1.00 106.94 105 LEU B CA 1
ATOM 773 C C . LEU B 2 102 ? 30.336 144.462 11.936 1.00 110.82 105 LEU B C 1
ATOM 774 O O . LEU B 2 102 ? 30.209 144.556 13.158 1.00 110.53 105 LEU B O 1
ATOM 779 N N . ALA B 2 103 ? 29.412 143.904 11.154 1.00 115.90 106 ALA B N 1
ATOM 780 C CA . ALA B 2 103 ? 28.166 143.375 11.701 1.00 116.41 106 ALA B CA 1
ATOM 781 C C . ALA B 2 103 ? 28.414 142.135 12.571 1.00 110.85 106 ALA B C 1
ATOM 782 O O . ALA B 2 103 ? 27.717 141.929 13.567 1.00 106.83 106 ALA B O 1
ATOM 784 N N . ASN B 2 104 ? 29.414 141.330 12.206 1.00 102.38 107 ASN B N 1
ATOM 785 C CA . ASN B 2 104 ? 29.792 140.148 12.992 1.00 108.21 107 ASN B CA 1
ATOM 786 C C . ASN B 2 104 ? 30.659 140.431 14.224 1.00 112.15 107 ASN B C 1
ATOM 787 O O . ASN B 2 104 ? 30.798 139.558 15.094 1.00 117.03 107 ASN B O 1
ATOM 792 N N . TYR B 2 105 ? 31.227 141.635 14.303 1.00 110.31 108 TYR B N 1
ATOM 793 C CA . TYR B 2 105 ? 32.294 141.948 15.268 1.00 96.13 108 TYR B CA 1
ATOM 794 C C . TYR B 2 105 ? 31.855 142.792 16.465 1.00 91.34 108 TYR B C 1
ATOM 795 O O . TYR B 2 105 ? 30.780 143.402 16.450 1.00 97.24 108 TYR B O 1
ATOM 804 N N . VAL B 2 106 ? 32.720 142.842 17.484 1.00 91.74 109 VAL B N 1
ATOM 805 C CA . VAL B 2 106 ? 32.595 143.798 18.608 1.00 98.44 109 VAL B CA 1
ATOM 806 C C . VAL B 2 106 ? 33.885 144.585 18.914 1.00 89.16 109 VAL B C 1
ATOM 807 O O . VAL B 2 106 ? 34.986 144.024 18.985 1.00 73.21 109 VAL B O 1
ATOM 811 N N . ARG B 2 107 ? 33.709 145.889 19.112 1.00 88.77 110 ARG B N 1
ATOM 812 C CA . ARG B 2 107 ? 34.777 146.778 19.546 1.00 90.21 110 ARG B CA 1
ATOM 813 C C . ARG B 2 107 ? 35.221 146.372 20.943 1.00 94.26 110 ARG B C 1
ATOM 814 O O . ARG B 2 107 ? 34.416 146.387 21.876 1.00 101.54 110 ARG B O 1
ATOM 822 N N . GLN B 2 108 ? 36.497 146.025 21.094 1.00 94.67 111 GLN B N 1
ATOM 823 C CA . GLN B 2 108 ? 37.053 145.754 22.419 1.00 91.12 111 GLN B CA 1
ATOM 824 C C . GLN B 2 108 ? 37.109 147.029 23.267 1.00 93.39 111 GLN B C 1
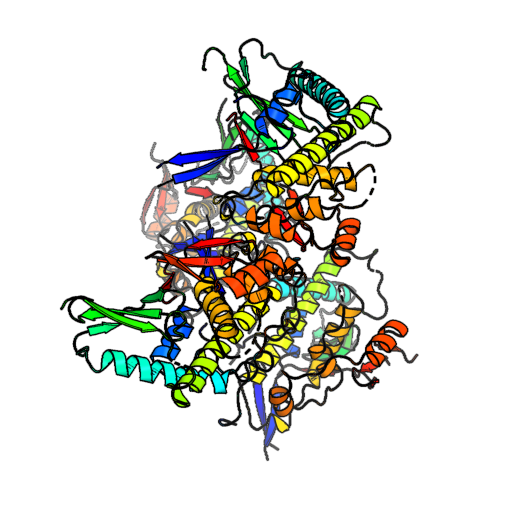ATOM 825 O O . GLN B 2 108 ? 37.095 148.140 22.728 1.00 83.07 111 GLN B O 1
ATOM 831 N N . PRO B 2 109 ? 37.152 146.881 24.606 1.00 108.79 112 PRO B N 1
ATOM 832 C CA . PRO B 2 109 ? 37.199 148.066 25.464 1.00 103.84 112 PRO B CA 1
ATOM 833 C C . PRO B 2 109 ? 38.651 148.561 25.631 1.00 90.85 112 PRO B C 1
ATOM 834 O O . PRO B 2 109 ? 39.122 148.787 26.738 1.00 84.92 112 PRO B O 1
ATOM 838 N N . ASN B 2 110 ? 39.336 148.713 24.507 1.00 83.47 113 ASN B N 1
ATOM 839 C CA . ASN B 2 110 ? 40.716 149.138 24.459 1.00 86.49 113 ASN B CA 1
ATOM 840 C C . ASN B 2 110 ? 40.796 150.188 23.395 1.00 80.27 113 ASN B C 1
ATOM 841 O O . ASN B 2 110 ? 40.383 149.950 22.250 1.00 99.70 113 ASN B O 1
ATOM 846 N N . ILE B 2 111 ? 41.318 151.348 23.756 1.00 66.80 114 ILE B N 1
ATOM 847 C CA . ILE B 2 111 ? 41.580 152.391 22.785 1.00 60.58 114 ILE B CA 1
ATOM 848 C C . ILE B 2 111 ? 43.039 152.725 22.971 1.00 60.05 114 ILE B C 1
ATOM 849 O O . ILE B 2 111 ? 43.530 152.750 24.105 1.00 65.33 114 ILE B O 1
ATOM 854 N N . SER B 2 112 ? 43.735 152.929 21.862 1.00 52.12 115 SER B N 1
ATOM 855 C CA . SER B 2 112 ? 45.107 153.370 21.880 1.00 49.15 115 SER B CA 1
ATOM 856 C C . SER B 2 112 ? 45.167 154.769 21.260 1.00 48.34 115 SER B C 1
ATOM 857 O O . SER B 2 112 ? 44.260 155.165 20.545 1.00 49.70 115 SER B O 1
ATOM 860 N N . ILE B 2 113 ? 46.221 155.521 21.566 1.00 42.34 116 ILE B N 1
ATOM 861 C CA . ILE B 2 113 ? 46.467 156.778 20.914 1.00 43.34 116 ILE B CA 1
ATOM 862 C C . ILE B 2 113 ? 47.900 156.745 20.448 1.00 49.37 116 ILE B C 1
ATOM 863 O O . ILE B 2 113 ? 48.800 156.492 21.242 1.00 49.98 116 ILE B O 1
ATOM 868 N N . LYS B 2 114 ? 48.093 157.022 19.161 1.00 51.28 117 LYS B N 1
ATOM 869 C CA . LYS B 2 114 ? 49.402 157.230 18.580 1.00 48.87 117 LYS B CA 1
ATOM 870 C C . LYS B 2 114 ? 49.535 158.727 18.417 1.00 49.31 117 LYS B C 1
ATOM 871 O O . LYS B 2 114 ? 48.551 159.425 18.164 1.00 42.68 117 LYS B O 1
ATOM 877 N N . SER B 2 115 ? 50.755 159.219 18.540 1.00 51.25 118 SER B N 1
ATOM 878 C CA . SER B 2 115 ? 51.015 160.652 18.530 1.00 53.99 118 SER B CA 1
ATOM 879 C C . SER B 2 115 ? 51.917 160.903 17.339 1.00 48.88 118 SER B C 1
ATOM 880 O O . SER B 2 115 ? 52.585 159.976 16.899 1.00 53.96 118 SER B O 1
ATOM 883 N N . PRO B 2 116 ? 52.011 162.149 16.865 1.00 43.28 119 PRO B N 1
ATOM 884 C CA . PRO B 2 116 ? 51.363 163.373 17.312 1.00 47.39 119 PRO B CA 1
ATOM 885 C C . PRO B 2 116 ? 50.144 163.809 16.521 1.00 50.91 119 PRO B C 1
ATOM 886 O O . PRO B 2 116 ? 49.715 164.952 16.662 1.00 58.08 119 PRO B O 1
ATOM 890 N N . ASP B 2 117 ? 49.539 162.912 15.733 1.00 58.23 120 ASP B N 1
ATOM 891 C CA . ASP B 2 117 ? 48.308 163.257 15.012 1.00 49.96 120 ASP B CA 1
ATOM 892 C C . ASP B 2 117 ? 47.024 162.945 15.800 1.00 52.57 120 ASP B C 1
ATOM 893 O O . ASP B 2 117 ? 45.904 163.144 15.311 1.00 50.83 120 ASP B O 1
ATOM 898 N N . PHE B 2 118 ? 47.195 162.535 17.062 1.00 47.97 121 PHE B N 1
ATOM 899 C CA . PHE B 2 118 ? 46.108 162.087 17.935 1.00 45.21 121 PHE B CA 1
ATOM 900 C C . PHE B 2 118 ? 45.304 161.039 17.236 1.00 45.68 121 PHE B C 1
ATOM 901 O O . PHE B 2 118 ? 44.128 161.189 16.981 1.00 44.65 121 PHE B O 1
ATOM 909 N N . THR B 2 119 ? 46.007 159.960 16.933 1.00 50.34 122 THR B N 1
ATOM 910 C CA . THR B 2 119 ? 45.462 158.884 16.192 1.00 51.04 122 THR B CA 1
ATOM 911 C C . THR B 2 119 ? 44.884 157.890 17.143 1.00 48.56 122 THR B C 1
ATOM 912 O O . THR B 2 119 ? 45.597 157.103 17.738 1.00 48.25 122 THR B O 1
ATOM 916 N N . VAL B 2 120 ? 43.564 157.877 17.204 1.00 54.51 123 VAL B N 1
ATOM 917 C CA . VAL B 2 120 ? 42.824 156.932 18.018 1.00 55.53 123 VAL B CA 1
ATOM 918 C C . VAL B 2 120 ? 42.678 155.614 17.257 1.00 60.42 123 VAL B C 1
ATOM 919 O O . VAL B 2 120 ? 42.249 155.610 16.106 1.00 72.53 123 VAL B O 1
ATOM 923 N N . CYS B 2 121 ? 43.058 154.511 17.897 1.00 61.48 124 CYS B N 1
ATOM 924 C CA . CYS B 2 121 ? 43.076 153.192 17.285 1.00 65.81 124 CYS B CA 1
ATOM 925 C C . CYS B 2 121 ? 42.160 152.234 18.022 1.00 58.60 124 CYS B C 1
ATOM 926 O O . CYS B 2 121 ? 42.324 152.034 19.231 1.00 61.12 124 CYS B O 1
ATOM 929 N N . LEU B 2 122 ? 41.200 151.648 17.308 1.00 56.85 125 LEU B N 1
ATOM 930 C CA . LEU B 2 122 ? 40.268 150.680 17.894 1.00 61.38 125 LEU B CA 1
ATOM 931 C C . LEU B 2 122 ? 40.603 149.272 17.426 1.00 66.17 125 LEU B C 1
ATOM 932 O O . LEU B 2 122 ? 41.126 149.091 16.333 1.00 63.56 125 LEU B O 1
ATOM 937 N N . GLU B 2 123 ? 40.302 148.263 18.245 1.00 80.39 126 GLU B N 1
ATOM 938 C CA . GLU B 2 123 ? 40.388 146.871 17.762 1.00 88.36 126 GLU B CA 1
ATOM 939 C C . GLU B 2 123 ? 39.064 146.114 17.893 1.00 84.39 126 GLU B C 1
ATOM 940 O O . GLU B 2 123 ? 38.428 146.100 18.963 1.00 87.24 126 GLU B O 1
ATOM 946 N N . TYR B 2 124 ? 38.655 145.505 16.784 1.00 84.68 127 TYR B N 1
ATOM 947 C CA . TYR B 2 124 ? 37.404 144.754 16.707 1.00 95.95 127 TYR B CA 1
ATOM 948 C C . TYR B 2 124 ? 37.691 143.256 16.672 1.00 98.47 127 TYR B C 1
ATOM 949 O O . TYR B 2 124 ? 38.682 142.840 16.068 1.00 89.16 127 TYR B O 1
ATOM 958 N N . VAL B 2 125 ? 36.842 142.457 17.328 1.00 105.95 128 VAL B N 1
ATOM 959 C CA . VAL B 2 125 ? 36.921 140.980 17.257 1.00 114.83 128 VAL B CA 1
ATOM 960 C C . VAL B 2 125 ? 35.531 140.395 17.065 1.00 108.76 128 VAL B C 1
ATOM 961 O O . VAL B 2 125 ? 34.534 141.033 17.419 1.00 86.91 128 VAL B O 1
ATOM 965 N N . LEU B 2 126 ? 35.470 139.176 16.525 1.00 116.08 129 LEU B N 1
ATOM 966 C CA . LEU B 2 126 ? 34.179 138.511 16.228 1.00 118.79 129 LEU B CA 1
ATOM 967 C C . LEU B 2 126 ? 33.386 138.125 17.476 1.00 109.86 129 LEU B C 1
ATOM 968 O O . LEU B 2 126 ? 33.967 137.649 18.450 1.00 104.43 129 LEU B O 1
ATOM 973 N N . LYS B 2 127 ? 32.064 138.327 17.426 1.00 108.07 130 LYS B N 1
ATOM 974 C CA . LYS B 2 127 ? 31.160 137.979 18.539 1.00 119.89 130 LYS B CA 1
ATOM 975 C C . LYS B 2 127 ? 31.320 136.495 18.897 1.00 111.11 130 LYS B C 1
ATOM 976 O O . LYS B 2 127 ? 31.143 136.102 20.046 1.00 104.18 130 LYS B O 1
ATOM 982 N N . THR B 2 128 ? 31.657 135.689 17.888 1.00 123.60 131 THR B N 1
ATOM 983 C CA . THR B 2 128 ? 32.012 134.281 18.063 1.00 114.32 131 THR B CA 1
ATOM 984 C C . THR B 2 128 ? 33.179 134.086 19.045 1.00 114.60 131 THR B C 1
ATOM 985 O O . THR B 2 128 ? 33.064 133.330 20.006 1.00 100.45 131 THR B O 1
ATOM 987 N N . VAL B 2 129 ? 34.300 134.760 18.793 1.00 119.55 132 VAL B N 1
ATOM 988 C CA . VAL B 2 129 ? 35.520 134.572 19.597 1.00 122.16 132 VAL B CA 1
ATOM 989 C C . VAL B 2 129 ? 35.441 135.135 21.032 1.00 131.01 132 VAL B C 1
ATOM 990 O O . VAL B 2 129 ? 36.048 134.565 21.941 1.00 142.05 132 VAL B O 1
ATOM 992 N N . VAL B 2 130 ? 34.698 136.232 21.236 1.00 135.08 133 VAL B N 1
ATOM 993 C CA . VAL B 2 130 ? 34.660 136.941 22.542 1.00 130.59 133 VAL B CA 1
ATOM 994 C C . VAL B 2 130 ? 34.007 136.148 23.689 1.00 131.15 133 VAL B C 1
ATOM 995 O O . VAL B 2 130 ? 32.982 135.480 23.516 1.00 127.40 133 VAL B O 1
ATOM 997 N N . GLN B 2 157 ? 40.126 138.157 9.325 1.00 104.73 160 GLN B N 1
ATOM 998 C CA . GLN B 2 157 ? 38.759 137.743 9.648 1.00 112.45 160 GLN B CA 1
ATOM 999 C C . GLN B 2 157 ? 38.502 137.697 11.169 1.00 119.36 160 GLN B C 1
ATOM 1000 O O . GLN B 2 157 ? 37.416 138.063 11.627 1.00 124.38 160 GLN B O 1
ATOM 1002 N N . GLU B 2 158 ? 39.499 137.266 11.947 1.00 123.04 161 GLU B N 1
ATOM 1003 C CA . GLU B 2 158 ? 39.356 137.151 13.409 1.00 130.17 161 GLU B CA 1
ATOM 1004 C C . GLU B 2 158 ? 39.241 138.530 14.088 1.00 129.11 161 GLU B C 1
ATOM 1005 O O . GLU B 2 158 ? 38.231 138.824 14.745 1.00 110.70 161 GLU B O 1
ATOM 1007 N N . THR B 2 159 ? 40.281 139.353 13.915 1.00 129.50 162 THR B N 1
ATOM 1008 C CA . THR B 2 159 ? 40.334 140.722 14.452 1.00 128.58 162 THR B CA 1
ATOM 1009 C C . THR B 2 159 ? 40.575 141.766 13.349 1.00 126.61 162 THR B C 1
ATOM 1010 O O . THR B 2 159 ? 41.308 141.506 12.388 1.00 127.06 162 THR B O 1
ATOM 1014 N N . LYS B 2 160 ? 39.992 142.953 13.519 1.00 119.31 163 LYS B N 1
ATOM 1015 C CA . LYS B 2 160 ? 40.177 144.069 12.582 1.00 109.05 163 LYS B CA 1
ATOM 1016 C C . LYS B 2 160 ? 40.522 145.356 13.335 1.00 97.42 163 LYS B C 1
ATOM 1017 O O . LYS B 2 160 ? 40.056 145.574 14.458 1.00 89.04 163 LYS B O 1
ATOM 1023 N N . PHE B 2 161 ? 41.324 146.206 12.695 1.00 92.49 164 PHE B N 1
ATOM 1024 C CA . PHE B 2 161 ? 41.829 147.452 13.294 1.00 83.66 164 PHE B CA 1
ATOM 1025 C C . PHE B 2 161 ? 41.376 148.665 12.509 1.00 73.88 164 PHE B C 1
ATOM 1026 O O . PHE B 2 161 ? 41.263 148.621 11.288 1.00 75.36 164 PHE B O 1
ATOM 1034 N N . VAL B 2 162 ? 41.116 149.765 13.201 1.00 79.03 165 VAL B N 1
ATOM 1035 C CA . VAL B 2 162 ? 40.777 151.030 12.530 1.00 80.06 165 VAL B CA 1
ATOM 1036 C C . VAL B 2 162 ? 41.448 152.208 13.250 1.00 72.64 165 VAL B C 1
ATOM 1037 O O . VAL B 2 162 ? 41.505 152.229 14.467 1.00 72.34 165 VAL B O 1
ATOM 1041 N N . GLU B 2 163 ? 41.973 153.161 12.477 1.00 72.56 166 GLU B N 1
ATOM 1042 C CA . GLU B 2 163 ? 42.677 154.335 12.997 1.00 63.24 166 GLU B CA 1
ATOM 1043 C C . GLU B 2 163 ? 42.117 155.600 12.397 1.00 65.75 166 GLU B C 1
ATOM 1044 O O . GLU B 2 163 ? 41.972 155.691 11.193 1.00 80.78 166 GLU B O 1
ATOM 1050 N N . MET B 2 164 ? 41.816 156.586 13.233 1.00 77.11 167 MET B N 1
ATOM 1051 C CA . MET B 2 164 ? 41.400 157.902 12.759 1.00 74.41 167 MET B CA 1
ATOM 1052 C C . MET B 2 164 ? 42.293 158.922 13.450 1.00 72.01 167 MET B C 1
ATOM 1053 O O . MET B 2 164 ? 42.409 158.940 14.674 1.00 76.01 167 MET B O 1
ATOM 1058 N N . SER B 2 165 ? 42.955 159.753 12.663 1.00 67.06 168 SER B N 1
ATOM 1059 C CA . SER B 2 165 ? 43.733 160.840 13.208 1.00 63.87 168 SER B CA 1
ATOM 1060 C C . SER B 2 165 ? 42.784 161.985 13.408 1.00 59.24 168 SER B C 1
ATOM 1061 O O . SER B 2 165 ? 42.365 162.597 12.463 1.00 62.79 168 SER B O 1
ATOM 1064 N N . LEU B 2 166 ? 42.458 162.286 14.653 1.00 60.62 169 LEU B N 1
ATOM 1065 C CA . LEU B 2 166 ? 41.521 163.361 14.938 1.00 55.59 169 LEU B CA 1
ATOM 1066 C C . LEU B 2 166 ? 42.151 164.747 14.758 1.00 55.45 169 LEU B C 1
ATOM 1067 O O . LEU B 2 166 ? 41.464 165.683 14.341 1.00 57.80 169 LEU B O 1
ATOM 1072 N N . LEU B 2 167 ? 43.451 164.860 15.040 1.00 55.10 170 LEU B N 1
ATOM 1073 C CA . LEU B 2 167 ? 44.160 166.117 14.924 1.00 59.75 170 LEU B CA 1
ATOM 1074 C C . LEU B 2 167 ? 45.462 165.931 14.158 1.00 55.92 170 LEU B C 1
ATOM 1075 O O . LEU B 2 167 ? 46.528 165.997 14.747 1.00 60.15 170 LEU B O 1
ATOM 1080 N N . PRO B 2 168 ? 45.378 165.719 12.830 1.00 59.50 171 PRO B N 1
ATOM 1081 C CA . PRO B 2 168 ? 46.577 165.466 12.013 1.00 53.66 171 PRO B CA 1
ATOM 1082 C C . PRO B 2 168 ? 47.489 166.695 11.939 1.00 52.39 171 PRO B C 1
ATOM 1083 O O . PRO B 2 168 ? 47.023 167.805 11.709 1.00 50.73 171 PRO B O 1
ATOM 1087 N N . LEU B 2 169 ? 48.775 166.477 12.160 1.00 55.55 172 LEU B N 1
ATOM 1088 C CA . LEU B 2 169 ? 49.753 167.541 12.362 1.00 61.58 172 LEU B CA 1
ATOM 1089 C C . LEU B 2 169 ? 50.944 167.479 11.398 1.00 69.59 172 LEU B C 1
ATOM 1090 O O . LEU B 2 169 ? 51.459 168.519 10.984 1.00 65.97 172 LEU B O 1
ATOM 1095 N N . LEU B 2 170 ? 51.400 166.270 11.077 1.00 76.07 173 LEU B N 1
ATOM 1096 C CA . LEU B 2 170 ? 52.530 166.064 10.156 1.00 79.14 173 LEU B CA 1
ATOM 1097 C C . LEU B 2 170 ? 52.224 166.386 8.678 1.00 88.99 173 LEU B C 1
ATOM 1098 O O . LEU B 2 170 ? 53.086 166.955 8.001 1.00 89.28 173 LEU B O 1
ATOM 1103 N N . ASN B 2 171 ? 51.034 166.018 8.179 1.00 89.06 174 ASN B N 1
ATOM 1104 C CA . ASN B 2 171 ? 50.660 166.283 6.779 1.00 98.24 174 ASN B CA 1
ATOM 1105 C C . ASN B 2 171 ? 49.249 166.827 6.656 1.00 94.66 174 ASN B C 1
ATOM 1106 O O . ASN B 2 171 ? 48.273 166.082 6.707 1.00 97.77 174 ASN B O 1
ATOM 1111 N N . ARG B 2 172 ? 49.146 168.132 6.460 1.00 97.26 175 ARG B N 1
ATOM 1112 C CA . ARG B 2 172 ? 47.850 168.804 6.345 1.00 100.15 175 ARG B CA 1
ATOM 1113 C C . ARG B 2 172 ? 47.747 169.495 5.003 1.00 107.40 175 ARG B C 1
ATOM 1114 O O . ARG B 2 172 ? 48.757 169.699 4.324 1.00 123.55 175 ARG B O 1
ATOM 1122 N N . GLU B 2 173 ? 46.538 169.911 4.652 1.00 119.37 176 GLU B N 1
ATOM 1123 C CA . GLU B 2 173 ? 46.294 170.611 3.392 1.00 138.31 176 GLU B CA 1
ATOM 1124 C C . GLU B 2 173 ? 46.426 172.125 3.554 1.00 129.68 176 GLU B C 1
ATOM 1125 O O . GLU B 2 173 ? 45.724 172.895 2.899 1.00 129.44 176 GLU B O 1
ATOM 1131 N N . GLU B 2 175 ? 45.704 174.542 5.125 1.00 128.22 178 GLU B N 1
ATOM 1132 C CA . GLU B 2 175 ? 44.571 175.358 5.556 1.00 140.66 178 GLU B CA 1
ATOM 1133 C C . GLU B 2 175 ? 43.560 175.581 4.422 1.00 139.08 178 GLU B C 1
ATOM 1134 O O . GLU B 2 175 ? 42.356 175.387 4.616 1.00 128.11 178 GLU B O 1
ATOM 1136 N N . GLU B 2 176 ? 44.063 175.988 3.254 1.00 144.74 179 GLU B N 1
ATOM 1137 C CA . GLU B 2 176 ? 43.237 176.410 2.109 1.00 138.97 179 GLU B CA 1
ATOM 1138 C C . GLU B 2 176 ? 42.254 175.365 1.562 1.00 134.93 179 GLU B C 1
ATOM 1139 O O . GLU B 2 176 ? 41.172 175.732 1.097 1.00 131.56 179 GLU B O 1
ATOM 1141 N N . SER B 2 177 ? 42.627 174.083 1.607 1.00 133.58 180 SER B N 1
ATOM 1142 C CA . SER B 2 177 ? 41.804 173.005 1.029 1.00 127.69 180 SER B CA 1
ATOM 1143 C C . SER B 2 177 ? 41.029 172.187 2.079 1.00 120.43 180 SER B C 1
ATOM 1144 O O . SER B 2 177 ? 40.908 170.966 1.950 1.00 123.95 180 SER B O 1
ATOM 1146 N N . LEU B 2 178 ? 40.473 172.875 3.082 1.00 105.77 181 LEU B N 1
ATOM 1147 C CA . LEU B 2 178 ? 39.812 172.242 4.233 1.00 83.17 181 LEU B CA 1
ATOM 1148 C C . LEU B 2 178 ? 38.499 172.925 4.595 1.00 76.91 181 LEU B C 1
ATOM 1149 O O . LEU B 2 178 ? 38.451 174.143 4.778 1.00 78.84 181 LEU B O 1
ATOM 1154 N N . THR B 2 179 ? 37.434 172.144 4.726 1.00 82.50 182 THR B N 1
ATOM 1155 C CA . THR B 2 179 ? 36.100 172.705 4.983 1.00 95.46 182 THR B CA 1
ATOM 1156 C C . THR B 2 179 ? 36.046 173.439 6.327 1.00 92.10 182 THR B C 1
ATOM 1157 O O . THR B 2 179 ? 36.973 173.357 7.119 1.00 91.58 182 THR B O 1
ATOM 1161 N N . GLU B 2 180 ? 34.970 174.183 6.550 1.00 100.84 183 GLU B N 1
ATOM 1162 C CA . GLU B 2 180 ? 34.732 174.822 7.834 1.00 107.33 183 GLU B CA 1
ATOM 1163 C C . GLU B 2 180 ? 34.338 173.755 8.841 1.00 99.05 183 GLU B C 1
ATOM 1164 O O . GLU B 2 180 ? 34.719 173.841 10.007 1.00 96.27 183 GLU B O 1
ATOM 1170 N N . GLU B 2 181 ? 33.568 172.765 8.390 1.00 90.77 184 GLU B N 1
ATOM 1171 C CA . GLU B 2 181 ? 33.159 171.643 9.245 1.00 95.73 184 GLU B CA 1
ATOM 1172 C C . GLU B 2 181 ? 34.365 171.014 9.947 1.00 90.02 184 GLU B C 1
ATOM 1173 O O . GLU B 2 181 ? 34.300 170.701 11.142 1.00 82.67 184 GLU B O 1
ATOM 1179 N N . ILE B 2 182 ? 35.450 170.821 9.188 1.00 82.38 185 ILE B N 1
ATOM 1180 C CA . ILE B 2 182 ? 36.669 170.171 9.685 1.00 78.91 185 ILE B CA 1
ATOM 1181 C C . ILE B 2 182 ? 37.474 171.068 10.612 1.00 71.56 185 ILE B C 1
ATOM 1182 O O . ILE B 2 182 ? 37.882 170.636 11.687 1.00 79.05 185 ILE B O 1
ATOM 1187 N N . LEU B 2 183 ? 37.705 172.307 10.210 1.00 60.00 186 LEU B N 1
ATOM 1188 C CA . LEU B 2 183 ? 38.383 173.249 11.081 1.00 57.27 186 LEU B CA 1
ATOM 1189 C C . LEU B 2 183 ? 37.614 173.507 12.368 1.00 65.13 186 LEU B C 1
ATOM 1190 O O . LEU B 2 183 ? 38.226 173.776 13.396 1.00 65.39 186 LEU B O 1
ATOM 1195 N N . GLU B 2 184 ? 36.281 173.467 12.313 1.00 65.66 187 GLU B N 1
ATOM 1196 C CA . GLU B 2 184 ? 35.463 173.742 13.485 1.00 65.71 187 GLU B CA 1
ATOM 1197 C C . GLU B 2 184 ? 35.457 172.519 14.387 1.00 71.76 187 GLU B C 1
ATOM 1198 O O . GLU B 2 184 ? 35.461 172.651 15.614 1.00 70.41 187 GLU B O 1
ATOM 1204 N N . GLY B 2 185 ? 35.442 171.335 13.779 1.00 67.41 188 GLY B N 1
ATOM 1205 C CA . GLY B 2 185 ? 35.469 170.082 14.532 1.00 58.71 188 GLY B CA 1
ATOM 1206 C C . GLY B 2 185 ? 36.787 169.884 15.246 1.00 62.69 188 GLY B C 1
ATOM 1207 O O . GLY B 2 185 ? 36.827 169.509 16.422 1.00 70.09 188 GLY B O 1
ATOM 1208 N N . GLU B 2 186 ? 37.878 170.161 14.545 1.00 56.38 189 GLU B N 1
ATOM 1209 C CA . GLU B 2 186 ? 39.199 170.058 15.124 1.00 54.29 189 GLU B CA 1
ATOM 1210 C C . GLU B 2 186 ? 39.359 171.052 16.291 1.00 57.38 189 GLU B C 1
ATOM 1211 O O . GLU B 2 186 ? 39.819 170.690 17.377 1.00 59.71 189 GLU B O 1
ATOM 1217 N N . GLY B 2 187 ? 38.973 172.294 16.063 1.00 50.62 190 GLY B N 1
ATOM 1218 C CA . GLY B 2 187 ? 39.104 173.333 17.071 1.00 50.47 190 GLY B CA 1
ATOM 1219 C C . GLY B 2 187 ? 38.320 172.998 18.324 1.00 54.73 190 GLY B C 1
ATOM 1220 O O . GLY B 2 187 ? 38.709 173.393 19.436 1.00 61.16 190 GLY B O 1
ATOM 1221 N N . ALA B 2 188 ? 37.211 172.304 18.136 1.00 46.51 191 ALA B N 1
ATOM 1222 C CA . ALA B 2 188 ? 36.390 171.852 19.225 1.00 50.83 191 ALA B CA 1
ATOM 1223 C C . ALA B 2 188 ? 37.055 170.689 19.962 1.00 53.84 191 ALA B C 1
ATOM 1224 O O . ALA B 2 188 ? 37.083 170.695 21.195 1.00 57.39 191 ALA B O 1
ATOM 1226 N N . VAL B 2 189 ? 37.580 169.706 19.224 1.00 50.86 192 VAL B N 1
ATOM 1227 C CA . VAL B 2 189 ? 38.334 168.611 19.848 1.00 48.22 192 VAL B CA 1
ATOM 1228 C C . VAL B 2 189 ? 39.503 169.117 20.710 1.00 45.98 192 VAL B C 1
ATOM 1229 O O . VAL B 2 189 ? 39.643 168.715 21.853 1.00 47.20 192 VAL B O 1
ATOM 1233 N N . VAL B 2 190 ? 40.277 170.049 20.175 1.00 45.99 193 VAL B N 1
ATOM 1234 C CA . VAL B 2 190 ? 41.388 170.601 20.889 1.00 49.91 193 VAL B CA 1
ATOM 1235 C C . VAL B 2 190 ? 40.946 171.334 22.152 1.00 49.70 193 VAL B C 1
ATOM 1236 O O . VAL B 2 190 ? 41.619 171.236 23.188 1.00 46.62 193 VAL B O 1
ATOM 1240 N N . ASN B 2 191 ? 39.838 172.060 22.078 1.00 51.93 194 ASN B N 1
ATOM 1241 C CA . ASN B 2 191 ? 39.380 172.841 23.219 1.00 49.25 194 ASN B CA 1
ATOM 1242 C C . ASN B 2 191 ? 38.860 171.932 24.311 1.00 52.90 194 ASN B C 1
ATOM 1243 O O . ASN B 2 191 ? 39.165 172.131 25.495 1.00 48.41 194 ASN B O 1
ATOM 1248 N N . VAL B 2 192 ? 38.184 170.870 23.905 1.00 54.00 195 VAL B N 1
ATOM 1249 C CA . VAL B 2 192 ? 37.793 169.813 24.837 1.00 54.27 195 VAL B CA 1
ATOM 1250 C C . VAL B 2 192 ? 38.984 169.195 25.579 1.00 50.34 195 VAL B C 1
ATOM 1251 O O . VAL B 2 192 ? 38.919 168.901 26.776 1.00 51.55 195 VAL B O 1
ATOM 1255 N N . LEU B 2 193 ? 40.059 168.964 24.858 1.00 48.34 196 LEU B N 1
ATOM 1256 C CA . LEU B 2 193 ? 41.243 168.394 25.464 1.00 50.30 196 LEU B CA 1
ATOM 1257 C C . LEU B 2 193 ? 41.807 169.380 26.471 1.00 51.57 196 LEU B C 1
ATOM 1258 O O . LEU B 2 193 ? 42.275 169.000 27.528 1.00 44.26 196 LEU B O 1
ATOM 1263 N N . LYS B 2 194 ? 41.797 170.660 26.111 1.00 49.17 197 LYS B N 1
ATOM 1264 C CA . LYS B 2 194 ? 42.356 171.657 26.990 1.00 45.60 197 LYS B CA 1
ATOM 1265 C C . LYS B 2 194 ? 41.556 171.759 28.259 1.00 42.47 197 LYS B C 1
ATOM 1266 O O . LYS B 2 194 ? 42.111 171.976 29.316 1.00 46.04 197 LYS B O 1
ATOM 1272 N N . LEU B 2 195 ? 40.253 171.647 28.117 1.00 40.19 198 LEU B N 1
ATOM 1273 C CA . LEU B 2 195 ? 39.354 171.702 29.214 1.00 39.49 198 LEU B CA 1
ATOM 1274 C C . LEU B 2 195 ? 39.505 170.460 30.095 1.00 45.38 198 LEU B C 1
ATOM 1275 O O . LEU B 2 195 ? 39.448 170.571 31.317 1.00 42.34 198 LEU B O 1
ATOM 1280 N N . PHE B 2 196 ? 39.745 169.304 29.484 1.00 42.34 199 PHE B N 1
ATOM 1281 C CA . PHE B 2 196 ? 40.028 168.081 30.243 1.00 41.43 199 PHE B CA 1
ATOM 1282 C C . PHE B 2 196 ? 41.249 168.237 31.120 1.00 42.94 199 PHE B C 1
ATOM 1283 O O . PHE B 2 196 ? 41.242 167.885 32.277 1.00 42.52 199 PHE B O 1
ATOM 1291 N N . ILE B 2 197 ? 42.298 168.799 30.558 1.00 46.76 200 ILE B N 1
ATOM 1292 C CA . ILE B 2 197 ? 43.528 169.026 31.290 1.00 42.81 200 ILE B CA 1
ATOM 1293 C C . ILE B 2 197 ? 43.325 170.057 32.403 1.00 47.97 200 ILE B C 1
ATOM 1294 O O . ILE B 2 197 ? 43.850 169.870 33.505 1.00 48.94 200 ILE B O 1
ATOM 1299 N N . LYS B 2 198 ? 42.544 171.116 32.139 1.00 45.01 201 LYS B N 1
ATOM 1300 C CA . LYS B 2 198 ? 42.233 172.076 33.193 1.00 48.81 201 LYS B CA 1
ATOM 1301 C C . LYS B 2 198 ? 41.451 171.448 34.345 1.00 43.86 201 LYS B C 1
ATOM 1302 O O . LYS B 2 198 ? 41.669 171.766 35.495 1.00 49.84 201 LYS B O 1
ATOM 1308 N N . GLY B 2 199 ? 40.527 170.580 34.000 1.00 41.71 202 GLY B N 1
ATOM 1309 C CA . GLY B 2 199 ? 39.774 169.842 34.936 1.00 39.88 202 GLY B CA 1
ATOM 1310 C C . GLY B 2 199 ? 40.669 168.934 35.741 1.00 47.89 202 GLY B C 1
ATOM 1311 O O . GLY B 2 199 ? 40.581 168.913 36.966 1.00 49.02 202 GLY B O 1
ATOM 1312 N N . PHE B 2 200 ? 41.555 168.206 35.061 1.00 43.84 203 PHE B N 1
ATOM 1313 C CA . PHE B 2 200 ? 42.579 167.424 35.745 1.00 41.04 203 PHE B CA 1
ATOM 1314 C C . PHE B 2 200 ? 43.383 168.284 36.757 1.00 43.29 203 PHE B C 1
ATOM 1315 O O . PHE B 2 200 ? 43.551 167.897 37.900 1.00 35.62 203 PHE B O 1
ATOM 1323 N N . LEU B 2 201 ? 43.878 169.436 36.317 1.00 39.05 204 LEU B N 1
ATOM 1324 C CA . LEU B 2 201 ? 44.765 170.221 37.141 1.00 41.06 204 LEU B CA 1
ATOM 1325 C C . LEU B 2 201 ? 44.038 170.780 38.365 1.00 45.66 204 LEU B C 1
ATOM 1326 O O . LEU B 2 201 ? 44.618 170.831 39.458 1.00 37.23 204 LEU B O 1
ATOM 1331 N N . MET B 2 202 ? 42.775 171.165 38.180 1.00 41.63 205 MET B N 1
ATOM 1332 C CA . MET B 2 202 ? 41.977 171.714 39.253 1.00 40.46 205 MET B CA 1
ATOM 1333 C C . MET B 2 202 ? 41.606 170.703 40.297 1.00 42.91 205 MET B C 1
ATOM 1334 O O . MET B 2 202 ? 41.753 170.980 41.490 1.00 47.25 205 MET B O 1
ATOM 1339 N N . HIS B 2 203 ? 41.240 169.501 39.867 1.00 40.87 206 HIS B N 1
ATOM 1340 C CA . HIS B 2 203 ? 41.089 168.419 40.790 1.00 40.66 206 HIS B CA 1
ATOM 1341 C C . HIS B 2 203 ? 42.376 168.115 41.538 1.00 48.45 206 HIS B C 1
ATOM 1342 O O . HIS B 2 203 ? 42.342 167.922 42.754 1.00 45.01 206 HIS B O 1
ATOM 1349 N N . LEU B 2 204 ? 43.513 168.088 40.841 1.00 50.29 207 LEU B N 1
ATOM 1350 C CA . LEU B 2 204 ? 44.795 167.801 41.490 1.00 45.37 207 LEU B CA 1
ATOM 1351 C C . LEU B 2 204 ? 45.079 168.818 42.562 1.00 42.09 207 LEU B C 1
ATOM 1352 O O . LEU B 2 204 ? 45.559 168.495 43.669 1.00 48.54 207 LEU B O 1
ATOM 1357 N N . GLY B 2 205 ? 44.882 170.082 42.211 1.00 41.12 208 GLY B N 1
ATOM 1358 C CA . GLY B 2 205 ? 45.152 171.175 43.141 1.00 48.46 208 GLY B CA 1
ATOM 1359 C C . GLY B 2 205 ? 44.332 171.083 44.456 1.00 49.99 208 GLY B C 1
ATOM 1360 O O . GLY B 2 205 ? 44.851 171.411 45.501 1.00 50.19 208 GLY B O 1
ATOM 1361 N N . GLU B 2 206 ? 43.068 170.663 44.368 1.00 48.93 209 GLU B N 1
ATOM 1362 C CA . GLU B 2 206 ? 42.156 170.667 45.505 1.00 58.31 209 GLU B CA 1
ATOM 1363 C C . GLU B 2 206 ? 42.183 169.380 46.283 1.00 52.22 209 GLU B C 1
ATOM 1364 O O . GLU B 2 206 ? 41.622 169.326 47.351 1.00 60.96 209 GLU B O 1
ATOM 1370 N N . ASN B 2 207 ? 42.812 168.340 45.765 1.00 49.48 210 ASN B N 1
ATOM 1371 C CA . ASN B 2 207 ? 42.698 167.018 46.365 1.00 44.45 210 ASN B CA 1
ATOM 1372 C C . ASN B 2 207 ? 43.963 166.258 46.612 1.00 42.01 210 ASN B C 1
ATOM 1373 O O . ASN B 2 207 ? 44.121 165.154 46.107 1.00 38.66 210 ASN B O 1
ATOM 1378 N N . PRO B 2 208 ? 44.810 166.768 47.510 1.00 45.49 211 PRO B N 1
ATOM 1379 C CA . PRO B 2 208 ? 45.960 165.979 47.946 1.00 39.86 211 PRO B CA 1
ATOM 1380 C C . PRO B 2 208 ? 45.613 164.559 48.319 1.00 38.98 211 PRO B C 1
ATOM 1381 O O . PRO B 2 208 ? 44.545 164.282 48.806 1.00 49.37 211 PRO B O 1
ATOM 1385 N N . ASN B 2 209 ? 46.558 163.677 48.093 1.00 41.73 212 ASN B N 1
ATOM 1386 C CA . ASN B 2 209 ? 46.460 162.272 48.396 1.00 40.06 212 ASN B CA 1
ATOM 1387 C C . ASN B 2 209 ? 47.876 161.790 48.647 1.00 42.52 212 ASN B C 1
ATOM 1388 O O . ASN B 2 209 ? 48.806 162.283 48.054 1.00 46.42 212 ASN B O 1
ATOM 1393 N N . SER B 2 210 ? 48.039 160.854 49.561 1.00 50.41 213 SER B N 1
ATOM 1394 C CA . SER B 2 210 ? 49.368 160.443 49.985 1.00 55.55 213 SER B CA 1
ATOM 1395 C C . SER B 2 210 ? 50.027 159.526 48.937 1.00 49.27 213 SER B C 1
ATOM 1396 O O . SER B 2 210 ? 51.230 159.255 49.025 1.00 53.04 213 SER B O 1
ATOM 1399 N N . TYR B 2 211 ? 49.256 159.059 47.973 1.00 44.19 214 TYR B N 1
ATOM 1400 C CA . TYR B 2 211 ? 49.849 158.358 46.814 1.00 46.40 214 TYR B CA 1
ATOM 1401 C C . TYR B 2 211 ? 50.371 159.309 45.731 1.00 43.61 214 TYR B C 1
ATOM 1402 O O . TYR B 2 211 ? 50.927 158.862 44.737 1.00 52.44 214 TYR B O 1
ATOM 1411 N N . ASP B 2 212 ? 50.122 160.604 45.862 1.00 43.54 215 ASP B N 1
ATOM 1412 C CA . ASP B 2 212 ? 50.524 161.565 44.831 1.00 45.08 215 ASP B CA 1
ATOM 1413 C C . ASP B 2 212 ? 52.001 161.435 44.426 1.00 45.92 215 ASP B C 1
ATOM 1414 O O . ASP B 2 212 ? 52.329 161.432 43.231 1.00 42.68 215 ASP B O 1
ATOM 1419 N N . ARG B 2 213 ? 52.861 161.237 45.408 1.00 38.19 216 ARG B N 1
ATOM 1420 C CA . ARG B 2 213 ? 54.321 161.147 45.171 1.00 37.78 216 ARG B CA 1
ATOM 1421 C C . ARG B 2 213 ? 54.694 160.052 44.207 1.00 36.03 216 ARG B C 1
ATOM 1422 O O . ARG B 2 213 ? 55.752 160.097 43.600 1.00 40.42 216 ARG B O 1
ATOM 1430 N N . GLN B 2 214 ? 53.830 159.055 44.090 1.00 38.46 217 GLN B N 1
ATOM 1431 C CA . GLN B 2 214 ? 54.066 157.927 43.230 1.00 37.94 217 GLN B CA 1
ATOM 1432 C C . GLN B 2 214 ? 53.337 158.027 41.894 1.00 35.77 217 GLN B C 1
ATOM 1433 O O . GLN B 2 214 ? 53.358 157.078 41.135 1.00 33.86 217 GLN B O 1
ATOM 1439 N N . LEU B 2 215 ? 52.658 159.116 41.611 1.00 34.89 218 LEU B N 1
ATOM 1440 C CA . LEU B 2 215 ? 51.886 159.160 40.372 1.00 39.91 218 LEU B CA 1
ATOM 1441 C C . LEU B 2 215 ? 52.443 160.244 39.479 1.00 35.25 218 LEU B C 1
ATOM 1442 O O . LEU B 2 215 ? 52.881 161.274 39.959 1.00 45.77 218 LEU B O 1
ATOM 1447 N N . THR B 2 216 ? 52.301 160.080 38.192 1.00 37.13 219 THR B N 1
ATOM 1448 C CA . THR B 2 216 ? 52.804 161.093 37.257 1.00 41.41 219 THR B CA 1
ATOM 1449 C C . THR B 2 216 ? 51.822 161.360 36.157 1.00 36.04 219 THR B C 1
ATOM 1450 O O . THR B 2 216 ? 50.905 160.633 35.992 1.00 39.58 219 THR B O 1
ATOM 1454 N N . VAL B 2 217 ? 52.061 162.424 35.403 1.00 39.29 220 VAL B N 1
ATOM 1455 C CA . VAL B 2 217 ? 51.207 162.835 34.295 1.00 36.55 220 VAL B CA 1
ATOM 1456 C C . VAL B 2 217 ? 51.442 162.051 33.014 1.00 34.47 220 VAL B C 1
ATOM 1457 O O . VAL B 2 217 ? 50.935 162.397 31.976 1.00 44.20 220 VAL B O 1
ATOM 1461 N N . GLU B 2 218 ? 52.200 160.969 33.118 1.00 42.43 221 GLU B N 1
ATOM 1462 C CA . GLU B 2 218 ? 52.570 160.077 32.004 1.00 44.76 221 GLU B CA 1
ATOM 1463 C C . GLU B 2 218 ? 51.462 159.816 30.958 1.00 44.52 221 GLU B C 1
ATOM 1464 O O . GLU B 2 218 ? 51.682 159.941 29.783 1.00 53.29 221 GLU B O 1
ATOM 1470 N N . LYS B 2 219 ? 50.264 159.450 31.398 1.00 48.27 222 LYS B N 1
ATOM 1471 C CA . LYS B 2 219 ? 49.195 159.013 30.496 1.00 43.48 222 LYS B CA 1
ATOM 1472 C C . LYS B 2 219 ? 48.476 160.135 29.761 1.00 41.65 222 LYS B C 1
ATOM 1473 O O . LYS B 2 219 ? 47.749 159.862 28.815 1.00 41.65 222 LYS B O 1
ATOM 1479 N N . TYR B 2 220 ? 48.682 161.371 30.198 1.00 35.53 223 TYR B N 1
ATOM 1480 C CA . TYR B 2 220 ? 48.082 162.514 29.588 1.00 33.62 223 TYR B CA 1
ATOM 1481 C C . TYR B 2 220 ? 48.895 163.051 28.412 1.00 34.05 223 TYR B C 1
ATOM 1482 O O . TYR B 2 220 ? 48.509 164.025 27.765 1.00 30.36 223 TYR B O 1
ATOM 1491 N N . ARG B 2 221 ? 50.017 162.431 28.139 1.00 34.59 224 ARG B N 1
ATOM 1492 C CA . ARG B 2 221 ? 50.943 162.961 27.186 1.00 34.54 224 ARG B CA 1
ATOM 1493 C C . ARG B 2 221 ? 50.336 163.188 25.801 1.00 35.37 224 ARG B C 1
ATOM 1494 O O . ARG B 2 221 ? 50.505 164.265 25.260 1.00 42.27 224 ARG B O 1
ATOM 1502 N N . PRO B 2 222 ? 49.657 162.198 25.234 1.00 36.92 225 PRO B N 1
ATOM 1503 C CA . PRO B 2 222 ? 49.181 162.402 23.854 1.00 41.88 225 PRO B CA 1
ATOM 1504 C C . PRO B 2 222 ? 48.246 163.586 23.794 1.00 44.97 225 PRO B C 1
ATOM 1505 O O . PRO B 2 222 ? 48.314 164.358 22.831 1.00 41.33 225 PRO B O 1
ATOM 1509 N N . LEU B 2 223 ? 47.446 163.799 24.844 1.00 39.35 226 LEU B N 1
ATOM 1510 C CA . LEU B 2 223 ? 46.571 164.960 24.827 1.00 42.60 226 LEU B CA 1
ATOM 1511 C C . LEU B 2 223 ? 47.420 166.227 24.806 1.00 47.64 226 LEU B C 1
ATOM 1512 O O . LEU B 2 223 ? 47.203 167.130 23.970 1.00 53.83 226 LEU B O 1
ATOM 1517 N N . LEU B 2 224 ? 48.416 166.259 25.676 1.00 37.56 227 LEU B N 1
ATOM 1518 C CA . LEU B 2 224 ? 49.232 167.430 25.836 1.00 39.31 227 LEU B CA 1
ATOM 1519 C C . LEU B 2 224 ? 50.032 167.759 24.578 1.00 41.27 227 LEU B C 1
ATOM 1520 O O . LEU B 2 224 ? 50.166 168.922 24.191 1.00 45.20 227 LEU B O 1
ATOM 1525 N N . VAL B 2 225 ? 50.616 166.755 23.983 1.00 39.35 228 VAL B N 1
ATOM 1526 C CA . VAL B 2 225 ? 51.367 166.929 22.763 1.00 43.46 228 VAL B CA 1
ATOM 1527 C C . VAL B 2 225 ? 50.465 167.510 21.656 1.00 45.19 228 VAL B C 1
ATOM 1528 O O . VAL B 2 225 ? 50.841 168.465 20.969 1.00 43.07 228 VAL B O 1
ATOM 1532 N N . SER B 2 226 ? 49.275 166.955 21.486 1.00 44.23 229 SER B N 1
ATOM 1533 C CA . SER B 2 226 ? 48.361 167.459 20.451 1.00 43.17 229 SER B CA 1
ATOM 1534 C C . SER B 2 226 ? 47.882 168.888 20.748 1.00 43.70 229 SER B C 1
ATOM 1535 O O . SER B 2 226 ? 47.679 169.682 19.834 1.00 42.59 229 SER B O 1
ATOM 1538 N N . ILE B 2 227 ? 47.664 169.212 22.010 1.00 44.37 230 ILE B N 1
ATOM 1539 C CA . ILE B 2 227 ? 47.263 170.568 22.363 1.00 41.29 230 ILE B CA 1
ATOM 1540 C C . ILE B 2 227 ? 48.356 171.530 21.931 1.00 45.57 230 ILE B C 1
ATOM 1541 O O . ILE B 2 227 ? 48.085 172.533 21.270 1.00 42.75 230 ILE B O 1
ATOM 1546 N N . VAL B 2 228 ? 49.602 171.225 22.293 1.00 47.39 231 VAL B N 1
ATOM 1547 C CA . VAL B 2 228 ? 50.716 172.093 21.955 1.00 42.20 231 VAL B CA 1
ATOM 1548 C C . VAL B 2 228 ? 50.950 172.107 20.423 1.00 47.67 231 VAL B C 1
ATOM 1549 O O . VAL B 2 228 ? 51.135 173.160 19.829 1.00 51.54 231 VAL B O 1
ATOM 1553 N N . GLY B 2 229 ? 50.987 170.942 19.813 1.00 42.52 232 GLY B N 1
ATOM 1554 C CA . GLY B 2 229 ? 51.237 170.836 18.396 1.00 51.32 232 GLY B CA 1
ATOM 1555 C C . GLY B 2 229 ? 50.216 171.583 17.555 1.00 55.19 232 GLY B C 1
ATOM 1556 O O . GLY B 2 229 ? 50.585 172.351 16.670 1.00 56.36 232 GLY B O 1
ATOM 1557 N N . TYR B 2 230 ? 48.932 171.370 17.836 1.00 53.02 233 TYR B N 1
ATOM 1558 C CA . TYR B 2 230 ? 47.900 171.967 17.025 1.00 55.78 233 TYR B CA 1
ATOM 1559 C C . TYR B 2 230 ? 47.940 173.475 17.183 1.00 59.29 233 TYR B C 1
ATOM 1560 O O . TYR B 2 230 ? 47.877 174.178 16.193 1.00 60.62 233 TYR B O 1
ATOM 1569 N N . GLU B 2 231 ? 48.040 173.982 18.414 1.00 58.54 234 GLU B N 1
ATOM 1570 C CA . GLU B 2 231 ? 48.031 175.436 18.628 1.00 54.03 234 GLU B CA 1
ATOM 1571 C C . GLU B 2 231 ? 49.210 176.078 17.966 1.00 56.89 234 GLU B C 1
ATOM 1572 O O . GLU B 2 231 ? 49.129 177.226 17.554 1.00 65.81 234 GLU B O 1
ATOM 1578 N N . TYR B 2 232 ? 50.327 175.373 17.886 1.00 56.77 235 TYR B N 1
ATOM 1579 C CA . TYR B 2 232 ? 51.510 175.945 17.271 1.00 58.01 235 TYR B CA 1
ATOM 1580 C C . TYR B 2 232 ? 51.333 175.936 15.756 1.00 70.61 235 TYR B C 1
ATOM 1581 O O . TYR B 2 232 ? 51.217 176.995 15.140 1.00 56.01 235 TYR B O 1
ATOM 1590 N N . LEU B 2 233 ? 51.227 174.737 15.175 1.00 79.41 236 LEU B N 1
ATOM 1591 C CA . LEU B 2 233 ? 51.178 174.562 13.714 1.00 79.08 236 LEU B CA 1
ATOM 1592 C C . LEU B 2 233 ? 49.889 175.055 13.036 1.00 75.62 236 LEU B C 1
ATOM 1593 O O . LEU B 2 233 ? 49.805 175.050 11.820 1.00 88.40 236 LEU B O 1
ATOM 1598 N N . VAL B 2 234 ? 48.901 175.473 13.811 1.00 70.82 237 VAL B N 1
ATOM 1599 C CA . VAL B 2 234 ? 47.685 176.076 13.271 1.00 67.91 237 VAL B CA 1
ATOM 1600 C C . VAL B 2 234 ? 46.993 176.997 14.291 1.00 79.67 237 VAL B C 1
ATOM 1601 O O . VAL B 2 234 ? 47.106 176.799 15.500 1.00 105.10 237 VAL B O 1
ATOM 1605 N N . GLY B 2 235 ? 46.305 178.017 13.807 1.00 83.58 238 GLY B N 1
ATOM 1606 C CA . GLY B 2 235 ? 45.633 178.965 14.688 1.00 91.40 238 GLY B CA 1
ATOM 1607 C C . GLY B 2 235 ? 44.461 178.331 15.411 1.00 97.93 238 GLY B C 1
ATOM 1608 O O . GLY B 2 235 ? 44.380 178.351 16.641 1.00 99.59 238 GLY B O 1
ATOM 1609 N N . LYS B 2 242 ? 52.153 180.642 18.791 1.00 87.86 245 LYS B N 1
ATOM 1610 C CA . LYS B 2 242 ? 52.539 180.685 20.211 1.00 98.86 245 LYS B CA 1
ATOM 1611 C C . LYS B 2 242 ? 52.439 179.321 20.944 1.00 93.40 245 LYS B C 1
ATOM 1612 O O . LYS B 2 242 ? 51.781 178.380 20.457 1.00 74.21 245 LYS B O 1
ATOM 1618 N N . ILE B 2 243 ? 53.131 179.227 22.090 1.00 75.00 246 ILE B N 1
ATOM 1619 C CA . ILE B 2 243 ? 53.246 177.991 22.862 1.00 62.97 246 ILE B CA 1
ATOM 1620 C C . ILE B 2 243 ? 52.945 178.212 24.331 1.00 64.44 246 ILE B C 1
ATOM 1621 O O . ILE B 2 243 ? 53.601 179.018 24.983 1.00 71.70 246 ILE B O 1
ATOM 1626 N N . ASN B 2 244 ? 51.978 177.467 24.862 1.00 60.85 247 ASN B N 1
ATOM 1627 C CA . ASN B 2 244 ? 51.655 177.563 26.262 1.00 50.40 247 ASN B CA 1
ATOM 1628 C C . ASN B 2 244 ? 52.631 176.765 27.109 1.00 51.72 247 ASN B C 1
ATOM 1629 O O . ASN B 2 244 ? 52.736 175.552 26.975 1.00 52.22 247 ASN B O 1
ATOM 1634 N N . HIS B 2 245 ? 53.316 177.450 28.015 1.00 49.84 248 HIS B N 1
ATOM 1635 C CA . HIS B 2 245 ? 54.431 176.845 28.712 1.00 49.71 248 HIS B CA 1
ATOM 1636 C C . HIS B 2 245 ? 53.952 175.775 29.695 1.00 45.33 248 HIS B C 1
ATOM 1637 O O . HIS B 2 245 ? 54.659 174.782 29.946 1.00 36.95 248 HIS B O 1
ATOM 1644 N N . ILE B 2 246 ? 52.731 175.911 30.183 1.00 45.40 249 ILE B N 1
ATOM 1645 C CA . ILE B 2 246 ? 52.173 174.874 31.088 1.00 51.65 249 ILE B CA 1
ATOM 1646 C C . ILE B 2 246 ? 52.023 173.582 30.328 1.00 47.43 249 ILE B C 1
ATOM 1647 O O . ILE B 2 246 ? 52.650 172.573 30.683 1.00 55.88 249 ILE B O 1
ATOM 1652 N N . TYR B 2 247 ? 51.247 173.621 29.246 1.00 47.05 250 TYR B N 1
ATOM 1653 C CA . TYR B 2 247 ? 51.057 172.438 28.373 1.00 42.49 250 TYR B CA 1
ATOM 1654 C C . TYR B 2 247 ? 52.379 171.851 27.924 1.00 39.59 250 TYR B C 1
ATOM 1655 O O . TYR B 2 247 ? 52.608 170.648 27.994 1.00 45.90 250 TYR B O 1
ATOM 1664 N N . TYR B 2 248 ? 53.303 172.713 27.539 1.00 44.14 251 TYR B N 1
ATOM 1665 C CA . TYR B 2 248 ? 54.611 172.253 27.011 1.00 41.84 251 TYR B CA 1
ATOM 1666 C C . TYR B 2 248 ? 55.467 171.601 28.092 1.00 39.49 251 TYR B C 1
ATOM 1667 O O . TYR B 2 248 ? 56.209 170.654 27.827 1.00 44.77 251 TYR B O 1
ATOM 1676 N N . GLN B 2 249 ? 55.394 172.114 29.317 1.00 46.11 252 GLN B N 1
ATOM 1677 C CA . GLN B 2 249 ? 56.151 171.505 30.449 1.00 43.47 252 GLN B CA 1
ATOM 1678 C C . GLN B 2 249 ? 55.653 170.128 30.734 1.00 36.64 252 GLN B C 1
ATOM 1679 O O . GLN B 2 249 ? 56.441 169.197 30.842 1.00 40.15 252 GLN B O 1
ATOM 1685 N N . LEU B 2 250 ? 54.338 169.967 30.753 1.00 40.29 253 LEU B N 1
ATOM 1686 C CA . LEU B 2 250 ? 53.741 168.658 31.082 1.00 40.03 253 LEU B CA 1
ATOM 1687 C C . LEU B 2 250 ? 53.904 167.609 29.986 1.00 44.15 253 LEU B C 1
ATOM 1688 O O . LEU B 2 250 ? 54.026 166.424 30.270 1.00 50.44 253 LEU B O 1
ATOM 1693 N N . ALA B 2 251 ? 53.909 168.049 28.730 1.00 43.20 254 ALA B N 1
ATOM 1694 C CA . ALA B 2 251 ? 54.191 167.160 27.587 1.00 42.50 254 ALA B CA 1
ATOM 1695 C C . ALA B 2 251 ? 55.620 166.737 27.613 1.00 41.20 254 ALA B C 1
ATOM 1696 O O . ALA B 2 251 ? 55.941 165.611 27.243 1.00 45.89 254 ALA B O 1
ATOM 1698 N N . THR B 2 252 ? 56.496 167.679 27.937 1.00 36.04 255 THR B N 1
ATOM 1699 C CA . THR B 2 252 ? 57.935 167.390 27.931 1.00 36.20 255 THR B CA 1
ATOM 1700 C C . THR B 2 252 ? 58.287 166.451 29.061 1.00 39.31 255 THR B C 1
ATOM 1701 O O . THR B 2 252 ? 58.841 165.387 28.819 1.00 35.74 255 THR B O 1
ATOM 1705 N N . PHE B 2 253 ? 57.884 166.818 30.288 1.00 37.95 256 PHE B N 1
ATOM 1706 C CA . PHE B 2 253 ? 58.211 166.037 31.473 1.00 35.65 256 PHE B CA 1
ATOM 1707 C C . PHE B 2 253 ? 57.053 165.143 31.897 1.00 38.69 256 PHE B C 1
ATOM 1708 O O . PHE B 2 253 ? 56.352 165.373 32.898 1.00 45.19 256 PHE B O 1
ATOM 1716 N N . ASP B 2 254 ? 56.849 164.116 31.131 1.00 39.21 257 ASP B N 1
ATOM 1717 C CA . ASP B 2 254 ? 55.740 163.178 31.400 1.00 38.31 257 ASP B CA 1
ATOM 1718 C C . ASP B 2 254 ? 55.956 162.424 32.659 1.00 33.09 257 ASP B C 1
ATOM 1719 O O . ASP B 2 254 ? 55.105 161.651 33.019 1.00 34.82 257 ASP B O 1
ATOM 1724 N N . ASN B 2 255 ? 57.094 162.654 33.336 1.00 33.67 258 ASN B N 1
ATOM 1725 C CA . ASN B 2 255 ? 57.420 162.025 34.627 1.00 31.81 258 ASN B CA 1
ATOM 1726 C C . ASN B 2 255 ? 57.144 162.972 35.800 1.00 37.19 258 ASN B C 1
ATOM 1727 O O . ASN B 2 255 ? 57.640 162.748 36.908 1.00 41.07 258 ASN B O 1
ATOM 1732 N N . TYR B 2 256 ? 56.376 164.033 35.563 1.00 37.40 259 TYR B N 1
ATOM 1733 C CA . TYR B 2 256 ? 56.095 165.040 36.612 1.00 35.77 259 TYR B CA 1
ATOM 1734 C C . TYR B 2 256 ? 55.236 164.397 37.691 1.00 33.12 259 TYR B C 1
ATOM 1735 O O . TYR B 2 256 ? 54.149 163.991 37.411 1.00 32.63 259 TYR B O 1
ATOM 1744 N N . PRO B 2 257 ? 55.764 164.257 38.914 1.00 34.36 260 PRO B N 1
ATOM 1745 C CA . PRO B 2 257 ? 54.949 163.686 39.986 1.00 32.10 260 PRO B CA 1
ATOM 1746 C C . PRO B 2 257 ? 53.835 164.619 40.378 1.00 29.45 260 PRO B C 1
ATOM 1747 O O . PRO B 2 257 ? 54.014 165.840 40.362 1.00 38.82 260 PRO B O 1
ATOM 1751 N N . PHE B 2 258 ? 52.691 164.071 40.734 1.00 29.73 261 PHE B N 1
ATOM 1752 C CA . PHE B 2 258 ? 51.535 164.869 41.184 1.00 34.76 261 PHE B CA 1
ATOM 1753 C C . PHE B 2 258 ? 51.762 165.853 42.346 1.00 40.67 261 PHE B C 1
ATOM 1754 O O . PHE B 2 258 ? 51.296 167.016 42.306 1.00 52.51 261 PHE B O 1
ATOM 1762 N N . ASP B 2 259 ? 52.458 165.433 43.388 1.00 36.93 262 ASP B N 1
ATOM 1763 C CA . ASP B 2 259 ? 52.631 166.353 44.539 1.00 35.60 262 ASP B CA 1
ATOM 1764 C C . ASP B 2 259 ? 53.562 167.454 44.127 1.00 32.17 262 ASP B C 1
ATOM 1765 O O . ASP B 2 259 ? 53.310 168.645 44.353 1.00 35.98 262 ASP B O 1
ATOM 1770 N N . LEU B 2 260 ? 54.686 167.088 43.535 1.00 37.35 263 LEU B N 1
ATOM 1771 C CA . LEU B 2 260 ? 55.554 168.128 42.996 1.00 42.53 263 LEU B CA 1
ATOM 1772 C C . LEU B 2 260 ? 54.854 169.065 42.012 1.00 34.56 263 LEU B C 1
ATOM 1773 O O . LEU B 2 260 ? 55.026 170.286 42.065 1.00 32.81 263 LEU B O 1
ATOM 1778 N N . LEU B 2 261 ? 54.012 168.522 41.173 1.00 33.20 264 LEU B N 1
ATOM 1779 C CA . LEU B 2 261 ? 53.307 169.388 40.217 1.00 40.59 264 LEU B CA 1
ATOM 1780 C C . LEU B 2 261 ? 52.479 170.417 40.954 1.00 39.18 264 LEU B C 1
ATOM 1781 O O . LEU B 2 261 ? 52.577 171.625 40.699 1.00 44.11 264 LEU B O 1
ATOM 1786 N N . ARG B 2 262 ? 51.697 169.950 41.921 1.00 46.37 265 ARG B N 1
ATOM 1787 C CA . ARG B 2 262 ? 50.789 170.838 42.669 1.00 38.93 265 ARG B CA 1
ATOM 1788 C C . ARG B 2 262 ? 51.550 171.961 43.286 1.00 38.46 265 ARG B C 1
ATOM 1789 O O . ARG B 2 262 ? 51.115 173.099 43.231 1.00 45.52 265 ARG B O 1
ATOM 1797 N N . PHE B 2 263 ? 52.710 171.662 43.849 1.00 38.27 266 PHE B N 1
ATOM 1798 C CA . PHE B 2 263 ? 53.467 172.697 44.538 1.00 39.71 266 PHE B CA 1
ATOM 1799 C C . PHE B 2 263 ? 54.194 173.653 43.604 1.00 47.75 266 PHE B C 1
ATOM 1800 O O . PHE B 2 263 ? 54.478 174.797 43.949 1.00 50.92 266 PHE B O 1
ATOM 1808 N N . GLN B 2 264 ? 54.481 173.204 42.396 1.00 58.73 267 GLN B N 1
ATOM 1809 C CA . GLN B 2 264 ? 55.304 174.000 41.500 1.00 46.65 267 GLN B CA 1
ATOM 1810 C C . GLN B 2 264 ? 54.597 174.639 40.365 1.00 48.84 267 GLN B C 1
ATOM 1811 O O . GLN B 2 264 ? 55.112 175.591 39.802 1.00 52.69 267 GLN B O 1
ATOM 1817 N N . LEU B 2 265 ? 53.425 174.122 40.012 1.00 55.52 268 LEU B N 1
ATOM 1818 C CA . LEU B 2 265 ? 52.752 174.483 38.754 1.00 61.78 268 LEU B CA 1
ATOM 1819 C C . LEU B 2 265 ? 52.624 175.987 38.520 1.00 72.39 268 LEU B C 1
ATOM 1820 O O . LEU B 2 265 ? 52.899 176.485 37.426 1.00 83.96 268 LEU B O 1
ATOM 1825 N N . SER B 2 266 ? 52.210 176.704 39.550 1.00 74.91 269 SER B N 1
ATOM 1826 C CA . SER B 2 266 ? 51.956 178.137 39.443 1.00 80.81 269 SER B CA 1
ATOM 1827 C C . SER B 2 266 ? 53.221 179.011 39.271 1.00 81.30 269 SER B C 1
ATOM 1828 O O . SER B 2 266 ? 53.101 180.204 39.045 1.00 78.58 269 SER B O 1
ATOM 1831 N N . SER B 2 267 ? 54.411 178.435 39.404 1.00 82.13 270 SER B N 1
ATOM 1832 C CA . SER B 2 267 ? 55.668 179.169 39.235 1.00 82.64 270 SER B CA 1
ATOM 1833 C C . SER B 2 267 ? 56.491 178.550 38.129 1.00 86.01 270 SER B C 1
ATOM 1834 O O . SER B 2 267 ? 57.707 178.391 38.252 1.00 88.17 270 SER B O 1
ATOM 1837 N N . LEU B 2 268 ? 55.815 178.131 37.069 1.00 92.56 271 LEU B N 1
ATOM 1838 C CA . LEU B 2 268 ? 56.484 177.424 35.981 1.00 87.09 271 LEU B CA 1
ATOM 1839 C C . LEU B 2 268 ? 57.1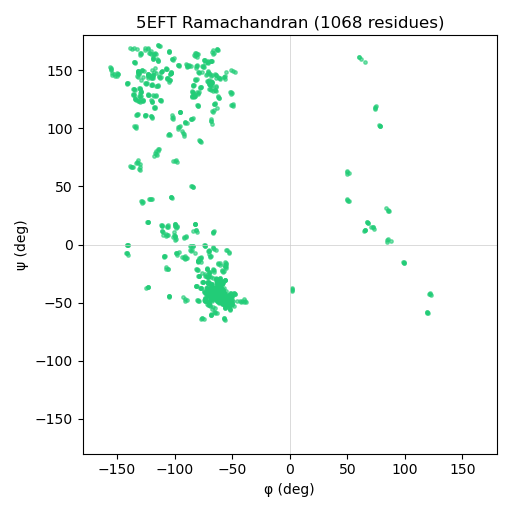51 178.426 35.051 1.00 88.82 271 LEU B C 1
ATOM 1840 O O . LEU B 2 268 ? 56.608 179.515 34.785 1.00 97.84 271 LEU B O 1
ATOM 1845 N N . ILE B 2 269 ? 58.334 178.045 34.572 1.00 74.39 272 ILE B N 1
ATOM 1846 C CA . ILE B 2 269 ? 59.149 178.924 33.773 1.00 71.58 272 ILE B CA 1
ATOM 1847 C C . ILE B 2 269 ? 58.757 178.859 32.290 1.00 66.42 272 ILE B C 1
ATOM 1848 O O . ILE B 2 269 ? 58.225 177.854 31.808 1.00 59.85 272 ILE B O 1
ATOM 1853 N N . SER B 2 270 ? 59.017 179.953 31.586 1.00 66.83 273 SER B N 1
ATOM 1854 C CA . SER B 2 270 ? 58.675 180.065 30.187 1.00 69.96 273 SER B CA 1
ATOM 1855 C C . SER B 2 270 ? 59.704 179.370 29.317 1.00 63.64 273 SER B C 1
ATOM 1856 O O . SER B 2 270 ? 60.812 179.075 29.758 1.00 64.14 273 SER B O 1
ATOM 1859 N N . THR B 2 271 ? 59.326 179.133 28.066 1.00 64.66 274 THR B N 1
ATOM 1860 C CA . THR B 2 271 ? 60.195 178.468 27.101 1.00 57.88 274 THR B CA 1
ATOM 1861 C C . THR B 2 271 ? 61.455 179.303 26.861 1.00 57.53 274 THR B C 1
ATOM 1862 O O . THR B 2 271 ? 61.370 180.488 26.554 1.00 62.81 274 THR B O 1
ATOM 1866 N N . PRO B 2 272 ? 62.627 178.694 27.000 1.00 55.27 275 PRO B N 1
ATOM 1867 C CA . PRO B 2 272 ? 63.856 179.440 26.716 1.00 59.93 275 PRO B CA 1
ATOM 1868 C C . PRO B 2 272 ? 63.923 179.890 25.267 1.00 61.79 275 PRO B C 1
ATOM 1869 O O . PRO B 2 272 ? 63.535 179.140 24.374 1.00 65.81 275 PRO B O 1
ATOM 1873 N N . THR B 2 273 ? 64.477 181.079 25.038 1.00 76.44 276 THR B N 1
ATOM 1874 C CA . THR B 2 273 ? 64.481 181.682 23.702 1.00 73.05 276 THR B CA 1
ATOM 1875 C C . THR B 2 273 ? 65.281 180.851 22.696 1.00 68.22 276 THR B C 1
ATOM 1876 O O . THR B 2 273 ? 64.905 180.782 21.530 1.00 69.30 276 THR B O 1
ATOM 1880 N N . SER B 2 274 ? 66.324 180.153 23.152 1.00 64.16 277 SER B N 1
ATOM 1881 C CA . SER B 2 274 ? 67.059 179.235 22.263 1.00 63.04 277 SER B CA 1
ATOM 1882 C C . SER B 2 274 ? 66.196 178.070 21.766 1.00 68.88 277 SER B C 1
ATOM 1883 O O . SER B 2 274 ? 66.422 177.528 20.687 1.00 68.69 277 SER B O 1
ATOM 1886 N N . ILE B 2 275 ? 65.221 177.672 22.577 1.00 72.70 278 ILE B N 1
ATOM 1887 C CA . ILE B 2 275 ? 64.332 176.579 22.218 1.00 68.78 278 ILE B CA 1
ATOM 1888 C C . ILE B 2 275 ? 63.258 177.106 21.289 1.00 60.12 278 ILE B C 1
ATOM 1889 O O . ILE B 2 275 ? 63.027 176.527 20.231 1.00 59.46 278 ILE B O 1
ATOM 1894 N N . LEU B 2 276 ? 62.656 178.224 21.670 1.00 53.54 279 LEU B N 1
ATOM 1895 C CA . LEU B 2 276 ? 61.667 178.893 20.833 1.00 56.21 279 LEU B CA 1
ATOM 1896 C C . LEU B 2 276 ? 62.149 179.036 19.411 1.00 60.18 279 LEU B C 1
ATOM 1897 O O . LEU B 2 276 ? 61.385 178.830 18.475 1.00 66.58 279 LEU B O 1
ATOM 1902 N N . GLU B 2 277 ? 63.417 179.400 19.255 1.00 70.96 280 GLU B N 1
ATOM 1903 C CA . GLU B 2 277 ? 63.971 179.642 17.934 1.00 80.23 280 GLU B CA 1
ATOM 1904 C C . GLU B 2 277 ? 64.368 178.342 17.259 1.00 75.31 280 GLU B C 1
ATOM 1905 O O . GLU B 2 277 ? 64.179 178.204 16.055 1.00 81.33 280 GLU B O 1
ATOM 1911 N N . ARG B 2 278 ? 64.864 177.368 18.017 1.00 71.17 281 ARG B N 1
ATOM 1912 C CA . ARG B 2 278 ? 65.067 176.042 17.444 1.00 65.13 281 ARG B CA 1
ATOM 1913 C C . ARG B 2 278 ? 63.737 175.447 16.943 1.00 71.93 281 ARG B C 1
ATOM 1914 O O . ARG B 2 278 ? 63.736 174.671 15.982 1.00 74.67 281 ARG B O 1
ATOM 1922 N N . ILE B 2 279 ? 62.612 175.825 17.564 1.00 71.18 282 ILE B N 1
ATOM 1923 C CA . ILE B 2 279 ? 61.288 175.330 17.147 1.00 75.15 282 ILE B CA 1
ATOM 1924 C C . ILE B 2 279 ? 60.882 175.950 15.821 1.00 67.63 282 ILE B C 1
ATOM 1925 O O . ILE B 2 279 ? 60.519 175.233 14.886 1.00 66.02 282 ILE B O 1
ATOM 1930 N N . THR B 2 280 ? 60.960 177.276 15.740 1.00 73.03 283 THR B N 1
ATOM 1931 C CA . THR B 2 280 ? 60.656 178.012 14.492 1.00 80.49 283 THR B CA 1
ATOM 1932 C C . THR B 2 280 ? 61.529 177.567 13.316 1.00 71.28 283 THR B C 1
ATOM 1933 O O . THR B 2 280 ? 61.073 177.535 12.186 1.00 82.60 283 THR B O 1
ATOM 1937 N N . LYS B 2 281 ? 62.766 177.184 13.593 1.00 76.72 284 LYS B N 1
ATOM 1938 C CA . LYS B 2 281 ? 63.663 176.700 12.558 1.00 85.42 284 LYS B CA 1
ATOM 1939 C C . LYS B 2 281 ? 63.382 175.249 12.155 1.00 86.40 284 LYS B C 1
ATOM 1940 O O . LYS B 2 281 ? 63.685 174.866 11.030 1.00 106.33 284 LYS B O 1
ATOM 1946 N N . GLU B 2 282 ? 62.827 174.428 13.051 1.00 87.57 285 GLU B N 1
ATOM 1947 C CA . GLU B 2 282 ? 62.779 172.975 12.802 1.00 82.62 285 GLU B CA 1
ATOM 1948 C C . GLU B 2 282 ? 61.517 172.205 13.205 1.00 76.47 285 GLU B C 1
ATOM 1949 O O . GLU B 2 282 ? 61.471 170.979 13.023 1.00 89.08 285 GLU B O 1
ATOM 1955 N N . GLY B 2 283 ? 60.514 172.872 13.767 1.00 72.18 286 GLY B N 1
ATOM 1956 C CA . GLY B 2 283 ? 59.189 172.264 13.867 1.00 82.02 286 GLY B CA 1
ATOM 1957 C C . GLY B 2 283 ? 58.503 172.018 15.213 1.00 86.31 286 GLY B C 1
ATOM 1958 O O . GLY B 2 283 ? 57.388 172.514 15.411 1.00 107.93 286 GLY B O 1
ATOM 1959 N N . LEU B 2 284 ? 59.126 171.235 16.098 1.00 68.51 287 LEU B N 1
ATOM 1960 C CA . LEU B 2 284 ? 58.484 170.594 17.309 1.00 61.60 287 LEU B CA 1
ATOM 1961 C C . LEU B 2 284 ? 58.630 169.097 17.226 1.00 60.66 287 LEU B C 1
ATOM 1962 O O . LEU B 2 284 ? 58.961 168.443 18.216 1.00 66.48 287 LEU B O 1
ATOM 1967 N N . PHE B 2 285 ? 58.413 168.553 16.035 1.00 54.97 288 PHE B N 1
ATOM 1968 C CA . PHE B 2 285 ? 58.630 167.139 15.814 1.00 54.48 288 PHE B CA 1
ATOM 1969 C C . PHE B 2 285 ? 59.818 166.898 14.908 1.00 61.24 288 PHE B C 1
ATOM 1970 O O . PHE B 2 285 ? 60.163 167.731 14.075 1.00 75.75 288 PHE B O 1
ATOM 1978 N N . LYS B 2 286 ? 60.469 165.768 15.139 1.00 75.46 289 LYS B N 1
ATOM 1979 C CA . LYS B 2 286 ? 61.599 165.320 14.356 1.00 85.98 289 LYS B CA 1
ATOM 1980 C C . LYS B 2 286 ? 61.254 163.926 13.884 1.00 87.16 289 LYS B C 1
ATOM 1981 O O . LYS B 2 286 ? 61.173 163.006 14.693 1.00 77.46 289 LYS B O 1
ATOM 1987 N N . ILE B 2 287 ? 61.035 163.773 12.578 1.00 96.36 290 ILE B N 1
ATOM 1988 C CA . ILE B 2 287 ? 60.608 162.482 12.032 1.00 97.33 290 ILE B CA 1
ATOM 1989 C C . ILE B 2 287 ? 61.847 161.626 11.808 1.00 94.81 290 ILE B C 1
ATOM 1990 O O . ILE B 2 287 ? 62.881 162.125 11.356 1.00 99.03 290 ILE B O 1
ATOM 1995 N N . ILE B 2 288 ? 61.762 160.356 12.179 1.00 102.95 291 ILE B N 1
ATOM 1996 C CA . ILE B 2 288 ? 62.837 159.406 11.910 1.00 111.75 291 ILE B CA 1
ATOM 1997 C C . ILE B 2 288 ? 62.279 158.307 10.990 1.00 117.15 291 ILE B C 1
ATOM 1998 O O . ILE B 2 288 ? 61.337 157.584 11.341 1.00 96.33 291 ILE B O 1
ATOM 2003 N N . THR B 2 289 ? 62.861 158.224 9.793 1.00 127.23 292 THR B N 1
ATOM 2004 C CA . THR B 2 289 ? 62.183 157.655 8.625 1.00 116.67 292 THR B CA 1
ATOM 2005 C C . THR B 2 289 ? 62.843 156.360 8.165 1.00 98.55 292 THR B C 1
ATOM 2006 O O . THR B 2 289 ? 62.968 155.417 8.951 1.00 85.82 292 THR B O 1
ATOM 2010 N N . THR B 2 300 ? 58.208 156.400 13.535 1.00 84.46 303 THR B N 1
ATOM 2011 C CA . THR B 2 300 ? 58.843 156.856 14.783 1.00 83.67 303 THR B CA 1
ATOM 2012 C C . THR B 2 300 ? 59.087 158.378 14.788 1.00 80.50 303 THR B C 1
ATOM 2013 O O . THR B 2 300 ? 59.840 158.897 13.951 1.00 80.20 303 THR B O 1
ATOM 2017 N N . VAL B 2 301 ? 58.436 159.084 15.721 1.00 77.82 304 VAL B N 1
ATOM 2018 C CA . VAL B 2 301 ? 58.563 160.550 15.847 1.00 72.18 304 VAL B CA 1
ATOM 2019 C C . VAL B 2 301 ? 59.111 160.958 17.206 1.00 66.76 304 VAL B C 1
ATOM 2020 O O . VAL B 2 301 ? 58.707 160.417 18.232 1.00 71.39 304 VAL B O 1
ATOM 2024 N N . LEU B 2 302 ? 60.034 161.919 17.191 1.00 60.96 305 LEU B N 1
ATOM 2025 C CA . LEU B 2 302 ? 60.557 162.530 18.393 1.00 56.19 305 LEU B CA 1
ATOM 2026 C C . LEU B 2 302 ? 59.959 163.909 18.637 1.00 49.09 305 LEU B C 1
ATOM 2027 O O . LEU B 2 302 ? 59.693 164.646 17.697 1.00 51.11 305 LEU B O 1
ATOM 2032 N N . PHE B 2 303 ? 59.818 164.267 19.915 1.00 48.49 306 PHE B N 1
ATOM 2033 C CA . PHE B 2 303 ? 59.242 165.549 20.353 1.00 45.33 306 PHE B CA 1
ATOM 2034 C C . PHE B 2 303 ? 60.348 166.456 20.837 1.00 40.38 306 PHE B C 1
ATOM 2035 O O . PHE B 2 303 ? 61.305 166.020 21.429 1.00 46.11 306 PHE B O 1
ATOM 2043 N N . ARG B 2 304 ? 60.258 167.727 20.504 1.00 45.13 307 ARG B N 1
ATOM 2044 C CA . ARG B 2 304 ? 61.251 168.658 20.884 1.00 47.04 307 ARG B CA 1
ATOM 2045 C C . ARG B 2 304 ? 60.800 169.329 22.156 1.00 44.75 307 ARG B C 1
ATOM 2046 O O . ARG B 2 304 ? 60.032 170.288 22.153 1.00 42.49 307 ARG B O 1
ATOM 2054 N N . GLY B 2 305 ? 61.377 168.875 23.264 1.00 49.52 308 GLY B N 1
ATOM 2055 C CA . GLY B 2 305 ? 60.984 169.365 24.572 1.00 45.87 308 GLY B CA 1
ATOM 2056 C C . GLY B 2 305 ? 61.377 170.766 24.925 1.00 40.41 308 GLY B C 1
ATOM 2057 O O . GLY B 2 305 ? 62.345 171.308 24.407 1.00 38.92 308 GLY B O 1
ATOM 2058 N N . ILE B 2 306 ? 60.653 171.333 25.869 1.00 41.05 309 ILE B N 1
ATOM 2059 C CA . ILE B 2 306 ? 60.973 172.662 26.396 1.00 42.24 309 ILE B CA 1
ATOM 2060 C C . ILE B 2 306 ? 62.397 172.792 26.958 1.00 41.65 309 ILE B C 1
ATOM 2061 O O . ILE B 2 306 ? 62.892 173.906 27.116 1.00 50.35 309 ILE B O 1
ATOM 2066 N N . ASN B 2 307 ? 63.046 171.684 27.275 1.00 36.10 310 ASN B N 1
ATOM 2067 C CA . ASN B 2 307 ? 64.419 171.740 27.820 1.00 40.74 310 ASN B CA 1
ATOM 2068 C C . ASN B 2 307 ? 65.428 171.276 26.790 1.00 46.43 310 ASN B C 1
ATOM 2069 O O . ASN B 2 307 ? 66.587 171.037 27.111 1.00 43.06 310 ASN B O 1
ATOM 2074 N N . GLY B 2 308 ? 64.964 171.082 25.555 1.00 51.93 311 GLY B N 1
ATOM 2075 C CA . GLY B 2 308 ? 65.820 170.556 24.501 1.00 52.76 311 GLY B CA 1
ATOM 2076 C C . GLY B 2 308 ? 65.933 169.033 24.449 1.00 48.59 311 GLY B C 1
ATOM 2077 O O . GLY B 2 308 ? 66.695 168.500 23.663 1.00 55.53 311 GLY B O 1
ATOM 2078 N N . SER B 2 309 ? 65.218 168.333 25.315 1.00 48.42 312 SER B N 1
ATOM 2079 C CA . SER B 2 309 ? 65.217 166.891 25.279 1.00 42.89 312 SER B CA 1
ATOM 2080 C C . SER B 2 309 ? 64.538 166.504 23.990 1.00 38.92 312 SER B C 1
ATOM 2081 O O . SER B 2 309 ? 63.886 167.318 23.358 1.00 42.87 312 SER B O 1
ATOM 2084 N N . GLU B 2 310 ? 64.704 165.258 23.580 1.00 54.84 313 GLU B N 1
ATOM 2085 C CA . GLU B 2 310 ? 64.098 164.771 22.326 1.00 60.80 313 GLU B CA 1
ATOM 2086 C C . GLU B 2 310 ? 63.490 163.392 22.537 1.00 63.58 313 GLU B C 1
ATOM 2087 O O . GLU B 2 310 ? 63.958 162.379 22.006 1.00 64.75 313 GLU B O 1
ATOM 2093 N N . SER B 2 311 ? 62.446 163.373 23.348 1.00 58.05 314 SER B N 1
ATOM 2094 C CA . SER B 2 311 ? 61.819 162.126 23.778 1.00 53.44 314 SER B CA 1
ATOM 2095 C C . SER B 2 311 ? 61.034 161.447 22.678 1.00 53.20 314 SER B C 1
ATOM 2096 O O . SER B 2 311 ? 60.501 162.117 21.768 1.00 55.46 314 SER B O 1
ATOM 2099 N N . PHE B 2 312 ? 61.022 160.118 22.716 1.00 54.48 315 PHE B N 1
ATOM 2100 C CA . PHE B 2 312 ? 60.232 159.306 21.762 1.00 49.91 315 PHE B CA 1
ATOM 2101 C C . PHE B 2 312 ? 58.802 159.301 22.231 1.00 48.92 315 PHE B C 1
ATOM 2102 O O . PHE B 2 312 ? 58.573 159.066 23.428 1.00 48.97 315 PHE B O 1
ATOM 2110 N N . LEU B 2 313 ? 57.857 159.614 21.332 1.00 42.82 316 LEU B N 1
ATOM 2111 C CA . LEU B 2 313 ? 56.428 159.559 21.663 1.00 43.76 316 LEU B CA 1
ATOM 2112 C C . LEU B 2 313 ? 55.862 158.218 21.320 1.00 44.74 316 LEU B C 1
ATOM 2113 O O . LEU B 2 313 ? 55.473 157.944 20.182 1.00 58.01 316 LEU B O 1
ATOM 2118 N N . ASN B 2 314 ? 55.853 157.352 22.318 1.00 48.17 317 ASN B N 1
ATOM 2119 C CA . ASN B 2 314 ? 55.337 156.005 22.179 1.00 47.11 317 ASN B CA 1
ATOM 2120 C C . ASN B 2 314 ? 53.826 155.951 22.279 1.00 48.20 317 ASN B C 1
ATOM 2121 O O . ASN B 2 314 ? 53.198 156.899 22.755 1.00 56.16 317 ASN B O 1
ATOM 2126 N N . ILE B 2 315 ? 53.248 154.850 21.788 1.00 45.98 318 ILE B N 1
ATOM 2127 C CA . ILE B 2 315 ? 51.801 154.641 21.762 1.00 46.43 318 ILE B CA 1
ATOM 2128 C C . ILE B 2 315 ? 51.331 154.476 23.198 1.00 47.77 318 ILE B C 1
ATOM 2129 O O . ILE B 2 315 ? 52.037 153.865 23.997 1.00 49.07 318 ILE B O 1
ATOM 2134 N N . LYS B 2 316 ? 50.179 155.046 23.555 1.00 46.14 319 LYS B N 1
ATOM 2135 C CA . LYS B 2 316 ? 49.612 154.814 24.899 1.00 50.64 319 LYS B CA 1
ATOM 2136 C C . LYS B 2 316 ? 48.340 154.026 24.747 1.00 49.57 319 LYS B C 1
ATOM 2137 O O . LYS B 2 316 ? 47.592 154.232 23.793 1.00 50.30 319 LYS B O 1
ATOM 2143 N N . ARG B 2 317 ? 48.106 153.127 25.696 1.00 53.86 320 ARG B N 1
ATOM 2144 C CA . ARG B 2 317 ? 46.937 152.241 25.665 1.00 59.25 320 ARG B CA 1
ATOM 2145 C C . ARG B 2 317 ? 46.033 152.535 26.842 1.00 51.38 320 ARG B C 1
ATOM 2146 O O . ARG B 2 317 ? 46.483 152.525 27.963 1.00 45.70 320 ARG B O 1
ATOM 2154 N N . TYR B 2 318 ? 44.754 152.741 26.572 1.00 49.79 321 TYR B N 1
ATOM 2155 C CA . TYR B 2 318 ? 43.787 153.044 27.599 1.00 51.66 321 TYR B CA 1
ATOM 2156 C C . TYR B 2 318 ? 42.699 151.960 27.589 1.00 55.60 321 TYR B C 1
ATOM 2157 O O . TYR B 2 318 ? 42.309 151.470 26.535 1.00 54.89 321 TYR B O 1
ATOM 2166 N N . ARG B 2 319 ? 42.216 151.607 28.774 1.00 65.69 322 ARG B N 1
ATOM 2167 C CA . ARG B 2 319 ? 41.175 150.587 28.944 1.00 67.14 322 ARG B CA 1
ATOM 2168 C C . ARG B 2 319 ? 40.071 151.147 29.835 1.00 65.30 322 ARG B C 1
ATOM 2169 O O . ARG B 2 319 ? 40.268 152.173 30.476 1.00 69.05 322 ARG B O 1
ATOM 2177 N N . ARG B 2 320 ? 38.896 150.515 29.833 1.00 62.00 323 ARG B N 1
ATOM 2178 C CA . ARG B 2 320 ? 37.818 150.913 30.735 1.00 58.58 323 ARG B CA 1
ATOM 2179 C C . ARG B 2 320 ? 38.229 150.518 32.168 1.00 55.67 323 ARG B C 1
ATOM 2180 O O . ARG B 2 320 ? 38.831 149.471 32.387 1.00 49.08 323 ARG B O 1
ATOM 2188 N N . PHE B 2 321 ? 37.936 151.376 33.135 1.00 57.63 324 PHE B N 1
ATOM 2189 C CA . PHE B 2 321 ? 38.376 151.120 34.494 1.00 65.06 324 PHE B CA 1
ATOM 2190 C C . PHE B 2 321 ? 37.473 150.163 35.259 1.00 67.70 324 PHE B C 1
ATOM 2191 O O . PHE B 2 321 ? 37.930 149.108 35.664 1.00 74.22 324 PHE B O 1
ATOM 2199 N N . ALA C 1 1 ? 32.729 189.195 22.323 1.00 85.04 332 ALA C N 1
ATOM 2200 C CA . ALA C 1 1 ? 34.075 189.617 22.815 1.00 82.37 332 ALA C CA 1
ATOM 2201 C C . ALA C 1 1 ? 35.119 188.499 22.816 1.00 77.84 332 ALA C C 1
ATOM 2202 O O . ALA C 1 1 ? 36.219 188.669 23.325 1.00 86.22 332 ALA C O 1
ATOM 2204 N N . ASP C 1 2 ? 34.795 187.365 22.215 1.00 83.83 333 ASP C N 1
ATOM 2205 C CA . ASP C 1 2 ? 35.685 186.208 22.220 1.00 86.92 333 ASP C CA 1
ATOM 2206 C C . ASP C 1 2 ? 36.952 186.489 21.421 1.00 72.36 333 ASP C C 1
ATOM 2207 O O . ASP C 1 2 ? 37.975 185.859 21.634 1.00 74.23 333 ASP C O 1
ATOM 2212 N N . SER C 1 3 ? 36.890 187.464 20.533 1.00 63.90 334 SER C N 1
ATOM 2213 C CA . SER C 1 3 ? 38.040 187.819 19.699 1.00 68.53 334 SER C CA 1
ATOM 2214 C C . SER C 1 3 ? 38.866 188.982 20.238 1.00 61.37 334 SER C C 1
ATOM 2215 O O . SER C 1 3 ? 39.920 189.323 19.677 1.00 57.53 334 SER C O 1
ATOM 2218 N N . VAL C 1 4 ? 38.391 189.614 21.307 1.00 58.06 335 VAL C N 1
ATOM 2219 C CA . VAL C 1 4 ? 39.068 190.793 21.854 1.00 53.05 335 VAL C CA 1
ATOM 2220 C C . VAL C 1 4 ? 40.434 190.401 22.347 1.00 47.99 335 VAL C C 1
ATOM 2221 O O . VAL C 1 4 ? 40.582 189.371 22.944 1.00 55.99 335 VAL C O 1
ATOM 2225 N N . ILE C 1 5 ? 41.432 191.213 22.041 1.00 52.41 336 ILE C N 1
ATOM 2226 C CA . ILE C 1 5 ? 42.800 190.936 22.433 1.00 56.93 336 ILE C CA 1
ATOM 2227 C C . ILE C 1 5 ? 43.006 191.074 23.934 1.00 54.05 336 ILE C C 1
ATOM 2228 O O . ILE C 1 5 ? 42.548 192.026 24.534 1.00 71.06 336 ILE C O 1
ATOM 2233 N N . LYS C 1 6 ? 43.680 190.101 24.518 1.00 60.42 337 LYS C N 1
ATOM 2234 C CA . LYS C 1 6 ? 43.921 190.048 25.947 1.00 56.38 337 LYS C CA 1
ATOM 2235 C C . LYS C 1 6 ? 45.211 190.782 26.182 1.00 59.36 337 LYS C C 1
ATOM 2236 O O . LYS C 1 6 ? 46.076 190.867 25.286 1.00 54.46 337 LYS C O 1
ATOM 2242 N N . SER C 1 7 ? 45.356 191.299 27.397 1.00 59.85 338 SER C N 1
ATOM 2243 C CA . SER C 1 7 ? 46.601 191.956 27.801 1.00 61.49 338 SER C CA 1
ATOM 2244 C C . SER C 1 7 ? 47.077 191.345 29.092 1.00 57.31 338 SER C C 1
ATOM 2245 O O . SER C 1 7 ? 46.263 190.995 29.964 1.00 62.85 338 SER C O 1
ATOM 2248 N N . ASP C 1 8 ? 48.394 191.242 29.209 1.00 55.69 339 ASP C N 1
ATOM 2249 C CA . ASP C 1 8 ? 49.015 190.746 30.412 1.00 60.34 339 ASP C CA 1
ATOM 2250 C C . ASP C 1 8 ? 49.512 191.929 31.151 1.00 58.23 339 ASP C C 1
ATOM 2251 O O . ASP C 1 8 ? 50.484 192.547 30.737 1.00 57.56 339 ASP C O 1
ATOM 2256 N N . PHE C 1 9 ? 48.854 192.253 32.257 1.00 68.02 340 PHE C N 1
ATOM 2257 C CA . PHE C 1 9 ? 49.255 193.417 33.029 1.00 70.76 340 PHE C CA 1
ATOM 2258 C C . PHE C 1 9 ? 50.110 193.045 34.240 1.00 74.91 340 PHE C C 1
ATOM 2259 O O . PHE C 1 9 ? 50.470 193.921 35.030 1.00 84.30 340 PHE C O 1
ATOM 2267 N N . SER C 1 10 ? 50.500 191.776 34.344 1.00 73.38 341 SER C N 1
ATOM 2268 C CA . SER C 1 10 ? 51.321 191.314 35.470 1.00 73.25 341 SER C CA 1
ATOM 2269 C C . SER C 1 10 ? 52.700 192.004 35.599 1.00 71.53 341 SER C C 1
ATOM 2270 O O . SER C 1 10 ? 53.299 191.944 36.658 1.00 74.13 341 SER C O 1
ATOM 2273 N N . SER C 1 11 ? 53.173 192.685 34.556 1.00 72.67 342 SER C N 1
ATOM 2274 C CA . SER C 1 11 ? 54.474 193.340 34.574 1.00 72.82 342 SER C CA 1
ATOM 2275 C C . SER C 1 11 ? 54.378 194.865 34.571 1.00 77.93 342 SER C C 1
ATOM 2276 O O . SER C 1 11 ? 55.388 195.565 34.376 1.00 79.30 342 SER C O 1
ATOM 2279 N N . LEU C 1 12 ? 53.183 195.399 34.794 1.00 78.54 343 LEU C N 1
ATOM 2280 C CA . LEU C 1 12 ? 53.011 196.845 34.893 1.00 73.33 343 LEU C CA 1
ATOM 2281 C C . LEU C 1 12 ? 53.763 197.401 36.098 1.00 69.00 343 LEU C C 1
ATOM 2282 O O . LEU C 1 12 ? 53.826 196.758 37.143 1.00 60.23 343 LEU C O 1
ATOM 2287 N N . LYS C 1 13 ? 54.327 198.595 35.951 1.00 73.32 344 LYS C N 1
ATOM 2288 C CA . LYS C 1 13 ? 55.067 199.217 37.046 1.00 80.83 344 LYS C CA 1
ATOM 2289 C C . LYS C 1 13 ? 54.097 199.804 38.061 1.00 73.65 344 LYS C C 1
ATOM 2290 O O . LYS C 1 13 ? 53.718 200.972 37.968 1.00 67.57 344 LYS C O 1
ATOM 2296 N N . LEU C 1 14 ? 53.711 198.970 39.023 1.00 68.41 345 LEU C N 1
ATOM 2297 C CA . LEU C 1 14 ? 52.728 199.320 40.020 1.00 72.68 345 LEU C CA 1
ATOM 2298 C C . LEU C 1 14 ? 53.313 199.467 41.424 1.00 69.69 345 LEU C C 1
ATOM 2299 O O . LEU C 1 14 ? 52.559 199.467 42.404 1.00 69.83 345 LEU C O 1
ATOM 2304 N N . ASP C 1 15 ? 54.633 199.596 41.522 1.00 70.42 346 ASP C N 1
ATOM 2305 C CA . ASP C 1 15 ? 55.312 199.830 42.802 1.00 77.67 346 ASP C CA 1
ATOM 2306 C C . ASP C 1 15 ? 54.916 198.823 43.882 1.00 80.72 346 ASP C C 1
ATOM 2307 O O . ASP C 1 15 ? 54.759 199.184 45.043 1.00 83.63 346 ASP C O 1
ATOM 2312 N N . VAL C 1 16 ? 54.728 197.571 43.490 1.00 87.53 347 VAL C N 1
ATOM 2313 C CA . VAL C 1 16 ? 54.537 196.482 44.454 1.00 81.94 347 VAL C CA 1
ATOM 2314 C C . VAL C 1 16 ? 55.658 195.446 44.349 1.00 83.18 347 VAL C C 1
ATOM 2315 O O . VAL C 1 16 ? 56.522 195.507 43.448 1.00 71.74 347 VAL C O 1
ATOM 2320 N N . LEU D 2 1 ? 31.999 180.369 43.032 1.00 169.77 4 LEU D N 1
ATOM 2321 C CA . LEU D 2 1 ? 30.963 180.488 44.109 1.00 166.68 4 LEU D CA 1
ATOM 2322 C C . LEU D 2 1 ? 31.386 181.512 45.171 1.00 158.16 4 LEU D C 1
ATOM 2323 O O . LEU D 2 1 ? 30.896 182.646 45.175 1.00 161.62 4 LEU D O 1
ATOM 2328 N N . GLU D 2 2 ? 32.294 181.105 46.059 1.00 144.93 5 GLU D N 1
ATOM 2329 C CA . GLU D 2 2 ? 32.775 181.959 47.149 1.00 137.70 5 GLU D CA 1
ATOM 2330 C C . GLU D 2 2 ? 34.179 182.481 46.878 1.00 112.75 5 GLU D C 1
ATOM 2331 O O . GLU D 2 2 ? 34.444 183.670 47.053 1.00 111.80 5 GLU D O 1
ATOM 2337 N N . ARG D 2 3 ? 35.059 181.596 46.415 1.00 95.39 6 ARG D N 1
ATOM 2338 C CA . ARG D 2 3 ? 36.503 181.873 46.341 1.00 87.87 6 ARG D CA 1
ATOM 2339 C C . ARG D 2 3 ? 36.926 182.621 45.092 1.00 75.06 6 ARG D C 1
ATOM 2340 O O . ARG D 2 3 ? 36.524 182.236 43.990 1.00 70.70 6 ARG D O 1
ATOM 2348 N N . ARG D 2 4 ? 37.693 183.707 45.249 1.00 71.38 7 ARG D N 1
ATOM 2349 C CA . ARG D 2 4 ? 38.184 184.469 44.074 1.00 74.97 7 ARG D CA 1
ATOM 2350 C C . ARG D 2 4 ? 39.513 185.137 44.328 1.00 67.11 7 ARG D C 1
ATOM 2351 O O . ARG D 2 4 ? 39.812 185.526 45.443 1.00 72.29 7 ARG D O 1
ATOM 2359 N N . THR D 2 5 ? 40.345 185.197 43.296 1.00 58.65 8 THR D N 1
ATOM 2360 C CA . THR D 2 5 ? 41.677 185.714 43.446 1.00 53.47 8 THR D CA 1
ATOM 2361 C C . THR D 2 5 ? 41.589 187.232 43.695 1.00 64.77 8 THR D C 1
ATOM 2362 O O . THR D 2 5 ? 40.823 187.937 43.016 1.00 60.49 8 THR D O 1
ATOM 2366 N N . PHE D 2 6 ? 42.425 187.707 44.629 1.00 66.22 9 PHE D N 1
ATOM 2367 C CA . PHE D 2 6 ? 42.412 189.079 45.189 1.00 63.63 9 PHE D CA 1
ATOM 2368 C C . PHE D 2 6 ? 42.372 190.232 44.166 1.00 66.58 9 PHE D C 1
ATOM 2369 O O . PHE D 2 6 ? 43.288 190.375 43.353 1.00 67.43 9 PHE D O 1
ATOM 2377 N N . GLY D 2 7 ? 41.321 191.057 44.224 1.00 62.71 10 GLY D N 1
ATOM 2378 C CA . GLY D 2 7 ? 41.201 192.200 43.333 1.00 62.72 10 GLY D CA 1
ATOM 2379 C C . GLY D 2 7 ? 40.314 191.973 42.143 1.00 65.89 10 GLY D C 1
ATOM 2380 O O . GLY D 2 7 ? 39.882 192.922 41.481 1.00 75.87 10 GLY D O 1
ATOM 2381 N N . SER D 2 8 ? 40.020 190.711 41.870 1.00 70.61 11 SER D N 1
ATOM 2382 C CA . SER D 2 8 ? 39.241 190.349 40.700 1.00 67.73 11 SER D CA 1
ATOM 2383 C C . SER D 2 8 ? 37.803 190.710 40.952 1.00 59.99 11 SER D C 1
ATOM 2384 O O . SER D 2 8 ? 37.368 190.824 42.091 1.00 55.61 11 SER D O 1
ATOM 2387 N N . TYR D 2 9 ? 37.065 190.852 39.860 1.00 61.49 12 TYR D N 1
ATOM 2388 C CA . TYR D 2 9 ? 35.655 191.238 39.897 1.00 53.12 12 TYR D CA 1
ATOM 2389 C C . TYR D 2 9 ? 34.866 190.215 39.139 1.00 53.71 12 TYR D C 1
ATOM 2390 O O . TYR D 2 9 ? 35.448 189.370 38.453 1.00 61.04 12 TYR D O 1
ATOM 2399 N N . LYS D 2 10 ? 33.549 190.287 39.263 1.00 51.89 13 LYS D N 1
ATOM 2400 C CA . LYS D 2 10 ? 32.656 189.477 38.454 1.00 60.96 13 LYS D CA 1
ATOM 2401 C C . LYS D 2 10 ? 31.653 190.419 37.868 1.00 63.64 13 LYS D C 1
ATOM 2402 O O . LYS D 2 10 ? 31.313 191.429 38.490 1.00 64.37 13 LYS D O 1
ATOM 2408 N N . ILE D 2 11 ? 31.178 190.072 36.676 1.00 67.89 14 ILE D N 1
ATOM 2409 C CA . ILE D 2 11 ? 30.130 190.813 36.008 1.00 71.20 14 ILE D CA 1
ATOM 2410 C C . ILE D 2 11 ? 28.921 189.914 35.972 1.00 73.63 14 ILE D C 1
ATOM 2411 O O . ILE D 2 11 ? 29.004 188.806 35.468 1.00 69.32 14 ILE D O 1
ATOM 2416 N N . GLU D 2 12 ? 27.804 190.393 36.506 1.00 79.27 15 GLU D N 1
ATOM 2417 C CA . GLU D 2 12 ? 26.579 189.607 36.609 1.00 84.52 15 GLU D CA 1
ATOM 2418 C C . GLU D 2 12 ? 25.569 190.283 35.698 1.00 78.66 15 GLU D C 1
ATOM 2419 O O . GLU D 2 12 ? 25.839 191.387 35.236 1.00 90.64 15 GLU D O 1
ATOM 2425 N N . GLU D 2 13 ? 24.405 189.669 35.471 1.00 84.77 16 GLU D N 1
ATOM 2426 C CA . GLU D 2 13 ? 23.356 190.257 34.615 1.00 91.63 16 GLU D CA 1
ATOM 2427 C C . GLU D 2 13 ? 22.012 190.526 35.297 1.00 103.77 16 GLU D C 1
ATOM 2428 O O . GLU D 2 13 ? 21.275 189.610 35.600 1.00 102.24 16 GLU D O 1
ATOM 2434 N N . LEU D 2 14 ? 21.696 191.797 35.508 1.00 129.67 17 LEU D N 1
ATOM 2435 C CA . LEU D 2 14 ? 20.369 192.214 35.940 1.00 139.76 17 LEU D CA 1
ATOM 2436 C C . LEU D 2 14 ? 19.498 192.226 34.675 1.00 148.71 17 LEU D C 1
ATOM 2437 O O . LEU D 2 14 ? 20.028 192.397 33.580 1.00 163.49 17 LEU D O 1
ATOM 2442 N N . THR D 2 15 ? 18.179 192.048 34.813 1.00 144.63 18 THR D N 1
ATOM 2443 C CA . THR D 2 15 ? 17.241 192.235 33.674 1.00 118.42 18 THR D CA 1
ATOM 2444 C C . THR D 2 15 ? 15.985 193.031 34.048 1.00 109.82 18 THR D C 1
ATOM 2445 O O . THR D 2 15 ? 15.361 192.756 35.064 1.00 112.65 18 THR D O 1
ATOM 2449 N N . ILE D 2 16 ? 15.622 193.995 33.202 1.00 117.65 19 ILE D N 1
ATOM 2450 C CA . ILE D 2 16 ? 14.575 194.978 33.513 1.00 128.34 19 ILE D CA 1
ATOM 2451 C C . ILE D 2 16 ? 13.715 195.290 32.283 1.00 113.38 19 ILE D C 1
ATOM 2452 O O . ILE D 2 16 ? 12.813 194.538 31.934 1.00 95.15 19 ILE D O 1
ATOM 2457 N N . LYS D 2 40 ? 15.675 193.056 27.851 1.00 99.09 43 LYS D N 1
ATOM 2458 C CA . LYS D 2 40 ? 16.493 194.195 28.293 1.00 121.96 43 LYS D CA 1
ATOM 2459 C C . LYS D 2 40 ? 17.405 193.807 29.476 1.00 124.41 43 LYS D C 1
ATOM 2460 O O . LYS D 2 40 ? 16.943 193.732 30.622 1.00 133.29 43 LYS D O 1
ATOM 2466 N N . LYS D 2 41 ? 18.690 193.572 29.200 1.00 117.96 44 LYS D N 1
ATOM 2467 C CA . LYS D 2 41 ? 19.670 193.189 30.240 1.00 123.46 44 LYS D CA 1
ATOM 2468 C C . LYS D 2 41 ? 20.769 194.224 30.482 1.00 118.55 44 LYS D C 1
ATOM 2469 O O . LYS D 2 41 ? 21.312 194.782 29.534 1.00 124.99 44 LYS D O 1
ATOM 2475 N N . ILE D 2 42 ? 21.084 194.493 31.748 1.00 104.97 45 ILE D N 1
ATOM 2476 C CA . ILE D 2 42 ? 22.168 195.405 32.066 1.00 109.18 45 ILE D CA 1
ATOM 2477 C C . ILE D 2 42 ? 23.208 194.711 32.933 1.00 96.25 45 ILE D C 1
ATOM 2478 O O . ILE D 2 42 ? 22.875 193.885 33.761 1.00 86.34 45 ILE D O 1
ATOM 2483 N N . PRO D 2 43 ? 24.483 195.064 32.750 1.00 86.22 46 PRO D N 1
ATOM 2484 C CA . PRO D 2 43 ? 25.515 194.453 33.562 1.00 83.32 46 PRO D CA 1
ATOM 2485 C C . PRO D 2 43 ? 25.553 195.001 34.962 1.00 77.14 46 PRO D C 1
ATOM 2486 O O . PRO D 2 43 ? 25.209 196.171 35.196 1.00 92.81 46 PRO D O 1
ATOM 2490 N N . LEU D 2 44 ? 26.032 194.165 35.879 1.00 81.26 47 LEU D N 1
ATOM 2491 C CA . LEU D 2 44 ? 26.187 194.526 37.293 1.00 76.22 47 LEU D CA 1
ATOM 2492 C C . LEU D 2 44 ? 27.575 194.130 37.774 1.00 71.79 47 LEU D C 1
ATOM 2493 O O . LEU D 2 44 ? 27.917 192.941 37.838 1.00 80.62 47 LEU D O 1
ATOM 2498 N N . LEU D 2 45 ? 28.394 195.132 38.073 1.00 66.67 48 LEU D N 1
ATOM 2499 C CA . LEU D 2 45 ? 29.795 194.889 38.386 1.00 59.66 48 LEU D CA 1
ATOM 2500 C C . LEU D 2 45 ? 29.864 194.548 39.864 1.00 58.41 48 LEU D C 1
ATOM 2501 O O . LEU D 2 45 ? 29.328 195.265 40.698 1.00 59.37 48 LEU D O 1
ATOM 2506 N N . ASP D 2 46 ? 30.498 193.433 40.163 1.00 61.42 49 ASP D N 1
ATOM 2507 C CA . ASP D 2 46 ? 30.798 193.053 41.515 1.00 68.45 49 ASP D CA 1
ATOM 2508 C C . ASP D 2 46 ? 32.279 193.299 41.721 1.00 66.79 49 ASP D C 1
ATOM 2509 O O . ASP D 2 46 ? 33.108 192.439 41.420 1.00 61.90 49 ASP D O 1
ATOM 2514 N N . ASP D 2 47 ? 32.590 194.468 42.272 1.00 69.58 50 ASP D N 1
ATOM 2515 C CA . ASP D 2 47 ? 33.979 194.935 42.397 1.00 63.08 50 ASP D CA 1
ATOM 2516 C C . ASP D 2 47 ? 34.696 194.294 43.582 1.00 62.43 50 ASP D C 1
ATOM 2517 O O . ASP D 2 47 ? 35.926 194.276 43.632 1.00 57.98 50 ASP D O 1
ATOM 2522 N N . GLY D 2 48 ? 33.915 193.805 44.549 1.00 60.12 51 GLY D N 1
ATOM 2523 C CA . GLY D 2 48 ? 34.458 193.197 45.744 1.00 55.21 51 GLY D CA 1
ATOM 2524 C C . GLY D 2 48 ? 35.132 194.130 46.730 1.00 60.02 51 GLY D C 1
ATOM 2525 O O . GLY D 2 48 ? 35.832 193.661 47.635 1.00 71.50 51 GLY D O 1
ATOM 2526 N N . ILE D 2 49 ? 34.909 195.441 46.600 1.00 59.53 52 ILE D N 1
ATOM 2527 C CA . ILE D 2 49 ? 35.505 196.402 47.521 1.00 60.34 52 ILE D CA 1
ATOM 2528 C C . ILE D 2 49 ? 34.856 196.310 48.894 1.00 62.58 52 ILE D C 1
ATOM 2529 O O . ILE D 2 49 ? 35.555 196.311 49.899 1.00 58.98 52 ILE D O 1
ATOM 2534 N N . PHE D 2 50 ? 33.530 196.202 48.946 1.00 68.59 53 PHE D N 1
ATOM 2535 C CA . PHE D 2 50 ? 32.864 196.018 50.236 1.00 69.09 53 PHE D CA 1
ATOM 2536 C C . PHE D 2 50 ? 33.491 194.888 51.042 1.00 68.18 53 PHE D C 1
ATOM 2537 O O . PHE D 2 50 ? 33.822 195.055 52.215 1.00 73.62 53 PHE D O 1
ATOM 2545 N N . GLU D 2 51 ? 33.613 193.731 50.407 1.00 73.91 54 GLU D N 1
ATOM 2546 C CA . GLU D 2 51 ? 34.110 192.536 51.068 1.00 71.73 54 GLU D CA 1
ATOM 2547 C C . GLU D 2 51 ? 35.528 192.761 51.577 1.00 68.55 54 GLU D C 1
ATOM 2548 O O . GLU D 2 51 ? 35.846 192.387 52.707 1.00 77.43 54 GLU D O 1
ATOM 2554 N N . LEU D 2 52 ? 36.375 193.383 50.770 1.00 61.51 55 LEU D N 1
ATOM 2555 C CA . LEU D 2 52 ? 37.730 193.703 51.227 1.00 61.98 55 LEU D CA 1
ATOM 2556 C C . LEU D 2 52 ? 37.697 194.505 52.533 1.00 68.08 55 LEU D C 1
ATOM 2557 O O . LEU D 2 52 ? 38.387 194.189 53.497 1.00 69.23 55 LEU D O 1
ATOM 2562 N N . LEU D 2 53 ? 36.918 195.582 52.536 1.00 69.71 56 LEU D N 1
ATOM 2563 C CA . LEU D 2 53 ? 36.839 196.474 53.692 1.00 67.96 56 LEU D CA 1
ATOM 2564 C C . LEU D 2 53 ? 36.312 195.743 54.928 1.00 66.43 56 LEU D C 1
ATOM 2565 O O . LEU D 2 53 ? 36.901 195.837 55.988 1.00 65.03 56 LEU D O 1
ATOM 2570 N N . ASN D 2 54 ? 35.199 195.034 54.755 1.00 65.88 57 ASN D N 1
ATOM 2571 C CA . ASN D 2 54 ? 34.589 194.240 55.793 1.00 69.08 57 ASN D CA 1
ATOM 2572 C C . ASN D 2 54 ? 35.582 193.329 56.494 1.00 73.30 57 ASN D C 1
ATOM 2573 O O . ASN D 2 54 ? 35.633 193.285 57.724 1.00 97.71 57 ASN D O 1
ATOM 2578 N N . TYR D 2 55 ? 36.373 192.601 55.727 1.00 77.04 58 TYR D N 1
ATOM 2579 C CA . TYR D 2 55 ? 37.383 191.729 56.306 1.00 82.85 58 TYR D CA 1
ATOM 2580 C C . TYR D 2 55 ? 38.352 192.528 57.171 1.00 81.97 58 TYR D C 1
ATOM 2581 O O . TYR D 2 55 ? 38.706 192.099 58.260 1.00 92.39 58 TYR D O 1
ATOM 2590 N N . LEU D 2 56 ? 38.811 193.667 56.668 1.00 80.50 59 LEU D N 1
ATOM 2591 C CA . LEU D 2 56 ? 39.797 194.470 57.385 1.00 75.20 59 LEU D CA 1
ATOM 2592 C C . LEU D 2 56 ? 39.252 194.994 58.708 1.00 79.66 59 LEU D C 1
ATOM 2593 O O . LEU D 2 56 ? 39.972 195.046 59.705 1.00 68.80 59 LEU D O 1
ATOM 2598 N N . ILE D 2 57 ? 37.975 195.360 58.698 1.00 75.40 60 ILE D N 1
ATOM 2599 C CA . ILE D 2 57 ? 37.288 195.840 59.876 1.00 80.97 60 ILE D CA 1
ATOM 2600 C C . ILE D 2 57 ? 37.169 194.755 60.936 1.00 86.16 60 ILE D C 1
ATOM 2601 O O . ILE D 2 57 ? 37.419 195.016 62.120 1.00 93.20 60 ILE D O 1
ATOM 2606 N N . ASP D 2 58 ? 36.792 193.553 60.508 1.00 81.35 61 ASP D N 1
ATOM 2607 C CA . ASP D 2 58 ? 36.691 192.390 61.399 1.00 79.57 61 ASP D CA 1
ATOM 2608 C C . ASP D 2 58 ? 38.041 191.811 61.815 1.00 81.96 61 ASP D C 1
ATOM 2609 O O . ASP D 2 58 ? 38.089 190.860 62.585 1.00 84.07 61 ASP D O 1
ATOM 2614 N N . GLY D 2 59 ? 39.143 192.381 61.337 1.00 78.28 62 GLY D N 1
ATOM 2615 C CA . GLY D 2 59 ? 40.462 191.860 61.685 1.00 83.12 62 GLY D CA 1
ATOM 2616 C C . GLY D 2 59 ? 40.710 190.466 61.148 1.00 83.84 62 GLY D C 1
ATOM 2617 O O . GLY D 2 59 ? 41.709 189.833 61.521 1.00 77.12 62 GLY D O 1
ATOM 2618 N N . THR D 2 60 ? 39.829 190.012 60.242 1.00 80.66 63 THR D N 1
ATOM 2619 C CA . THR D 2 60 ? 39.889 188.668 59.675 1.00 69.92 63 THR D CA 1
ATOM 2620 C C . THR D 2 60 ? 41.239 188.417 59.027 1.00 68.76 63 THR D C 1
ATOM 2621 O O . THR D 2 60 ? 41.862 189.328 58.466 1.00 57.95 63 THR D O 1
ATOM 2625 N N . ASN D 2 61 ? 41.727 187.194 59.166 1.00 76.90 64 ASN D N 1
ATOM 2626 C CA . ASN D 2 61 ? 43.055 186.864 58.670 1.00 90.70 64 ASN D CA 1
ATOM 2627 C C . ASN D 2 61 ? 42.980 186.242 57.304 1.00 85.83 64 ASN D C 1
ATOM 2628 O O . ASN D 2 61 ? 41.970 185.624 56.944 1.00 69.44 64 ASN D O 1
ATOM 2633 N N . PHE D 2 62 ? 44.069 186.392 56.552 1.00 85.40 65 PHE D N 1
ATOM 2634 C CA . PHE D 2 62 ? 44.038 186.069 55.130 1.00 91.11 65 PHE D CA 1
ATOM 2635 C C . PHE D 2 62 ? 43.453 184.677 54.909 1.00 79.78 65 PHE D C 1
ATOM 2636 O O . PHE D 2 62 ? 42.530 184.508 54.119 1.00 82.51 65 PHE D O 1
ATOM 2644 N N . ASN D 2 63 ? 43.987 183.713 55.643 1.00 78.88 66 ASN D N 1
ATOM 2645 C CA . ASN D 2 63 ? 43.590 182.313 55.545 1.00 86.17 66 ASN D CA 1
ATOM 2646 C C . ASN D 2 63 ? 42.096 182.047 55.768 1.00 78.44 66 ASN D C 1
ATOM 2647 O O . ASN D 2 63 ? 41.604 180.980 55.393 1.00 76.84 66 ASN D O 1
ATOM 2652 N N . LYS D 2 64 ? 41.366 183.013 56.321 1.00 75.69 67 LYS D N 1
ATOM 2653 C CA . LYS D 2 64 ? 39.904 182.873 56.485 1.00 80.62 67 LYS D CA 1
ATOM 2654 C C . LYS D 2 64 ? 39.093 183.726 55.504 1.00 76.29 67 LYS D C 1
ATOM 2655 O O . LYS D 2 64 ? 37.896 183.933 55.724 1.00 71.78 67 LYS D O 1
ATOM 2661 N N . THR D 2 65 ? 39.730 184.227 54.441 1.00 73.39 68 THR D N 1
ATOM 2662 C CA . THR D 2 65 ? 39.050 185.050 53.442 1.00 72.94 68 THR D CA 1
ATOM 2663 C C . THR D 2 65 ? 38.714 184.245 52.190 1.00 77.05 68 THR D C 1
ATOM 2664 O O . THR D 2 65 ? 39.358 183.245 51.906 1.00 94.93 68 THR D O 1
ATOM 2668 N N . CYS D 2 66 ? 37.749 184.719 51.405 1.00 68.65 69 CYS D N 1
ATOM 2669 C CA . CYS D 2 66 ? 37.529 184.190 50.054 1.00 66.02 69 CYS D CA 1
ATOM 2670 C C . CYS D 2 66 ? 38.783 184.168 49.144 1.00 61.42 69 CYS D C 1
ATOM 2671 O O . CYS D 2 66 ? 38.728 183.655 48.041 1.00 71.19 69 CYS D O 1
ATOM 2674 N N . TYR D 2 67 ? 39.896 184.728 49.594 1.00 60.19 70 TYR D N 1
ATOM 2675 C CA . TYR D 2 67 ? 41.016 184.992 48.718 1.00 61.18 70 TYR D CA 1
ATOM 2676 C C . TYR D 2 67 ? 42.064 183.937 48.809 1.00 70.68 70 TYR D C 1
ATOM 2677 O O . TYR D 2 67 ? 43.053 184.019 48.064 1.00 62.73 70 TYR D O 1
ATOM 2686 N N . CYS D 2 68 ? 41.934 183.024 49.780 1.00 78.01 71 CYS D N 1
ATOM 2687 C CA . CYS D 2 68 ? 43.050 182.121 50.132 1.00 86.40 71 CYS D CA 1
ATOM 2688 C C . CYS D 2 68 ? 43.166 180.981 49.125 1.00 82.80 71 CYS D C 1
ATOM 2689 O O . CYS D 2 68 ? 42.170 180.555 48.537 1.00 77.03 71 CYS D O 1
ATOM 2692 N N . GLY D 2 69 ? 44.396 180.525 48.909 1.00 76.38 72 GLY D N 1
ATOM 2693 C CA . GLY D 2 69 ? 44.640 179.335 48.111 1.00 72.35 72 GLY D CA 1
ATOM 2694 C C . GLY D 2 69 ? 44.730 179.540 46.615 1.00 63.75 72 GLY D C 1
ATOM 2695 O O . GLY D 2 69 ? 44.392 178.650 45.870 1.00 72.34 72 GLY D O 1
ATOM 2696 N N . PHE D 2 70 ? 45.157 180.722 46.185 1.00 66.10 73 PHE D N 1
ATOM 2697 C CA . PHE D 2 70 ? 45.520 180.974 44.794 1.00 68.28 73 PHE D CA 1
ATOM 2698 C C . PHE D 2 70 ? 46.994 181.309 44.834 1.00 74.84 73 PHE D C 1
ATOM 2699 O O . PHE D 2 70 ? 47.531 181.598 45.891 1.00 71.69 73 PHE D O 1
ATOM 2707 N N . ASN D 2 71 ? 47.657 181.268 43.685 1.00 88.59 74 ASN D N 1
ATOM 2708 C CA . ASN D 2 71 ? 49.051 181.650 43.643 1.00 91.00 74 ASN D CA 1
ATOM 2709 C C . ASN D 2 71 ? 49.096 183.145 43.659 1.00 84.92 74 ASN D C 1
ATOM 2710 O O . ASN D 2 71 ? 48.355 183.791 42.926 1.00 89.62 74 ASN D O 1
ATOM 2715 N N . TYR D 2 72 ? 49.984 183.698 44.476 1.00 76.77 75 TYR D N 1
ATOM 2716 C CA . TYR D 2 72 ? 50.075 185.138 44.639 1.00 68.08 75 TYR D CA 1
ATOM 2717 C C . TYR D 2 72 ? 51.493 185.643 44.427 1.00 72.45 75 TYR D C 1
ATOM 2718 O O . TYR D 2 72 ? 51.929 186.587 45.060 1.00 70.54 75 TYR D O 1
ATOM 2727 N N . SER D 2 73 ? 52.195 185.030 43.483 1.00 80.43 76 SER D N 1
ATOM 2728 C CA . SER D 2 73 ? 53.523 185.508 43.093 1.00 83.68 76 SER D CA 1
ATOM 2729 C C . SER D 2 73 ? 53.421 186.824 42.337 1.00 72.98 76 SER D C 1
ATOM 2730 O O . SER D 2 73 ? 54.375 187.615 42.323 1.00 82.57 76 SER D O 1
ATOM 2733 N N . HIS D 2 74 ? 52.288 187.028 41.656 1.00 69.80 77 HIS D N 1
ATOM 2734 C CA . HIS D 2 74 ? 51.980 188.311 40.983 1.00 71.60 77 HIS D CA 1
ATOM 2735 C C . HIS D 2 74 ? 51.707 189.470 41.976 1.00 75.96 77 HIS D C 1
ATOM 2736 O O . HIS D 2 74 ? 51.911 190.652 41.632 1.00 64.79 77 HIS D O 1
ATOM 2743 N N . LEU D 2 75 ? 51.305 189.109 43.204 1.00 71.01 78 LEU D N 1
ATOM 2744 C CA . LEU D 2 75 ? 51.022 190.062 44.264 1.00 67.96 78 LEU D CA 1
ATOM 2745 C C . LEU D 2 75 ? 51.964 189.881 45.458 1.00 70.63 78 LEU D C 1
ATOM 2746 O O . LEU D 2 75 ? 51.566 189.318 46.478 1.00 60.93 78 LEU D O 1
ATOM 2751 N N . PRO D 2 76 ? 53.210 190.386 45.351 1.00 71.67 79 PRO D N 1
ATOM 2752 C CA . PRO D 2 76 ? 54.204 190.209 46.418 1.00 75.64 79 PRO D CA 1
ATOM 2753 C C . PRO D 2 76 ? 53.697 190.608 47.811 1.00 82.02 79 PRO D C 1
ATOM 2754 O O . PRO D 2 76 ? 53.139 191.690 47.954 1.00 79.79 79 PRO D O 1
ATOM 2758 N N . ASN D 2 77 ? 53.878 189.713 48.792 1.00 85.28 80 ASN D N 1
ATOM 2759 C CA . ASN D 2 77 ? 53.575 189.959 50.213 1.00 83.69 80 ASN D CA 1
ATOM 2760 C C . ASN D 2 77 ? 52.096 190.128 50.566 1.00 80.79 80 ASN D C 1
ATOM 2761 O O . ASN D 2 77 ? 51.759 190.637 51.636 1.00 78.65 80 ASN D O 1
ATOM 2766 N N . LEU D 2 78 ? 51.207 189.665 49.704 1.00 71.23 81 LEU D N 1
ATOM 2767 C CA . LEU D 2 78 ? 49.797 189.849 49.958 1.00 66.26 81 LEU D CA 1
ATOM 2768 C C . LEU D 2 78 ? 49.384 189.359 51.356 1.00 73.41 81 LEU D C 1
ATOM 2769 O O . LEU D 2 78 ? 48.813 190.126 52.110 1.00 84.76 81 LEU D O 1
ATOM 2774 N N . GLU D 2 79 ? 49.643 188.098 51.695 1.00 82.43 82 GLU D N 1
ATOM 2775 C CA . GLU D 2 79 ? 49.181 187.528 52.980 1.00 84.12 82 GLU D CA 1
ATOM 2776 C C . GLU D 2 79 ? 49.789 188.268 54.190 1.00 99.10 82 GLU D C 1
ATOM 2777 O O . GLU D 2 79 ? 49.076 188.625 55.134 1.00 91.46 82 GLU D O 1
ATOM 2783 N N . ARG D 2 80 ? 51.100 188.509 54.146 1.00 94.09 83 ARG D N 1
ATOM 2784 C CA . ARG D 2 80 ? 51.779 189.233 55.202 1.00 89.14 83 ARG D CA 1
ATOM 2785 C C . ARG D 2 80 ? 51.159 190.613 55.427 1.00 97.98 83 ARG D C 1
ATOM 2786 O O . ARG D 2 80 ? 50.616 190.890 56.510 1.00 117.66 83 ARG D O 1
ATOM 2794 N N . ASP D 2 81 ? 51.256 191.481 54.417 1.00 97.92 84 ASP D N 1
ATOM 2795 C CA . ASP D 2 81 ? 50.739 192.862 54.506 1.00 81.88 84 ASP D CA 1
ATOM 2796 C C . ASP D 2 81 ? 49.240 192.875 54.765 1.00 77.96 84 ASP D C 1
ATOM 2797 O O . ASP D 2 81 ? 48.761 193.729 55.484 1.00 80.80 84 ASP D O 1
ATOM 2802 N N . PHE D 2 82 ? 48.497 191.925 54.206 1.00 72.12 85 PHE D N 1
ATOM 2803 C CA . PHE D 2 82 ? 47.064 191.869 54.486 1.00 76.74 85 PHE D CA 1
ATOM 2804 C C . PHE D 2 82 ? 46.781 191.663 55.976 1.00 82.79 85 PHE D C 1
ATOM 2805 O O . PHE D 2 82 ? 45.866 192.279 56.523 1.00 83.04 85 PHE D O 1
ATOM 2813 N N . ASN D 2 83 ? 47.548 190.787 56.629 1.00 91.68 86 ASN D N 1
ATOM 2814 C CA . ASN D 2 83 ? 47.317 190.482 58.049 1.00 93.87 86 ASN D CA 1
ATOM 2815 C C . ASN D 2 83 ? 47.768 191.649 58.951 1.00 93.82 86 ASN D C 1
ATOM 2816 O O . ASN D 2 83 ? 47.082 192.007 59.899 1.00 87.81 86 ASN D O 1
ATOM 2821 N N . ILE D 2 84 ? 48.909 192.252 58.630 1.00 87.09 87 ILE D N 1
ATOM 2822 C CA . ILE D 2 84 ? 49.335 193.482 59.288 1.00 85.68 87 ILE D CA 1
ATOM 2823 C C . ILE D 2 84 ? 48.247 194.552 59.201 1.00 83.73 87 ILE D C 1
ATOM 2824 O O . ILE D 2 84 ? 47.864 195.144 60.208 1.00 88.30 87 ILE D O 1
ATOM 2829 N N . ALA D 2 85 ? 47.772 194.803 57.988 1.00 91.80 88 ALA D N 1
ATOM 2830 C CA . ALA D 2 85 ? 46.736 195.802 57.741 1.00 88.59 88 ALA D CA 1
ATOM 2831 C C . ALA D 2 85 ? 45.452 195.421 58.455 1.00 84.53 88 ALA D C 1
ATOM 2832 O O . ALA D 2 85 ? 44.783 196.279 59.014 1.00 74.64 88 ALA D O 1
ATOM 2834 N N . SER D 2 86 ? 45.114 194.132 58.438 1.00 78.31 89 SER D N 1
ATOM 2835 C CA . SER D 2 86 ? 43.880 193.651 59.073 1.00 81.23 89 SER D CA 1
ATOM 2836 C C . SER D 2 86 ? 43.867 193.925 60.578 1.00 91.42 89 SER D C 1
ATOM 2837 O O . SER D 2 86 ? 42.844 194.266 61.165 1.00 85.96 89 SER D O 1
ATOM 2840 N N . LEU D 2 87 ? 45.028 193.771 61.198 1.00 101.81 90 LEU D N 1
ATOM 2841 C CA . LEU D 2 87 ? 45.158 193.980 62.620 1.00 103.28 90 LEU D CA 1
ATOM 2842 C C . LEU D 2 87 ? 45.020 195.468 62.904 1.00 102.46 90 LEU D C 1
ATOM 2843 O O . LEU D 2 87 ? 44.233 195.865 63.756 1.00 106.45 90 LEU D O 1
ATOM 2848 N N . TYR D 2 88 ? 45.783 196.275 62.163 1.00 90.36 91 TYR D N 1
ATOM 2849 C CA . TYR D 2 88 ? 45.809 197.737 62.324 1.00 84.54 91 TYR D CA 1
ATOM 2850 C C . TYR D 2 88 ? 44.440 198.370 62.132 1.00 73.68 91 TYR D C 1
ATOM 2851 O O . TYR D 2 88 ? 44.084 199.272 62.852 1.00 88.03 91 TYR D O 1
ATOM 2860 N N . VAL D 2 89 ? 43.664 197.888 61.179 1.00 73.37 92 VAL D N 1
ATOM 2861 C CA . VAL D 2 89 ? 42.321 198.423 60.964 1.00 68.43 92 VAL D CA 1
ATOM 2862 C C . VAL D 2 89 ? 41.419 197.963 62.091 1.00 74.01 92 VAL D C 1
ATOM 2863 O O . VAL D 2 89 ? 40.639 198.749 62.595 1.00 75.35 92 VAL D O 1
ATOM 2867 N N . ARG D 2 90 ? 41.543 196.698 62.492 1.00 86.55 93 ARG D N 1
ATOM 2868 C CA . ARG D 2 90 ? 40.741 196.138 63.581 1.00 92.49 93 ARG D CA 1
ATOM 2869 C C . ARG D 2 90 ? 40.937 196.918 64.882 1.00 88.45 93 ARG D C 1
ATOM 2870 O O . ARG D 2 90 ? 39.970 197.324 65.519 1.00 77.38 93 ARG D O 1
ATOM 2878 N N . GLU D 2 91 ? 42.192 197.121 65.262 1.00 92.22 94 GLU D N 1
ATOM 2879 C CA . GLU D 2 91 ? 42.510 197.877 66.467 1.00 106.27 94 GLU D CA 1
ATOM 2880 C C . GLU D 2 91 ? 41.968 199.302 66.417 1.00 108.93 94 GLU D C 1
ATOM 2881 O O . GLU D 2 91 ? 41.420 199.770 67.405 1.00 111.75 94 GLU D O 1
ATOM 2887 N N . ASN D 2 92 ? 42.108 199.976 65.275 1.00 105.61 95 ASN D N 1
ATOM 2888 C CA . ASN D 2 92 ? 41.561 201.325 65.096 1.00 95.52 95 ASN D CA 1
ATOM 2889 C C . ASN D 2 92 ? 40.055 201.339 65.251 1.00 98.99 95 ASN D C 1
ATOM 2890 O O . ASN D 2 92 ? 39.492 202.209 65.904 1.00 120.67 95 ASN D O 1
ATOM 2895 N N . PHE D 2 93 ? 39.394 200.381 64.625 1.00 105.54 96 PHE D N 1
ATOM 2896 C CA . PHE D 2 93 ? 37.952 200.233 64.771 1.00 103.20 96 PHE D CA 1
ATOM 2897 C C . PHE D 2 93 ? 37.595 200.147 66.250 1.00 101.72 96 PHE D C 1
ATOM 2898 O O . PHE D 2 93 ? 36.763 200.913 66.731 1.00 97.29 96 PHE D O 1
ATOM 2906 N N . GLU D 2 94 ? 38.258 199.244 66.968 1.00 105.75 97 GLU D N 1
ATOM 2907 C CA . GLU D 2 94 ? 37.976 199.024 68.393 1.00 106.92 97 GLU D CA 1
ATOM 2908 C C . GLU D 2 94 ? 38.157 200.298 69.217 1.00 108.53 97 GLU D C 1
ATOM 2909 O O . GLU D 2 94 ? 37.284 200.649 70.002 1.00 116.21 97 GLU D O 1
ATOM 2915 N N . ILE D 2 95 ? 39.262 201.010 68.998 1.00 103.82 98 ILE D N 1
ATOM 2916 C CA . ILE D 2 95 ? 39.487 202.322 69.616 1.00 97.76 98 ILE D CA 1
ATOM 2917 C C . ILE D 2 95 ? 38.321 203.285 69.350 1.00 98.34 98 ILE D C 1
ATOM 2918 O O . ILE D 2 95 ? 37.857 203.955 70.268 1.00 109.77 98 ILE D O 1
ATOM 2923 N N . CYS D 2 96 ? 37.845 203.352 68.111 1.00 97.89 99 CYS D N 1
ATOM 2924 C CA . CYS D 2 96 ? 36.727 204.241 67.785 1.00 108.29 99 CYS D CA 1
ATOM 2925 C C . CYS D 2 96 ? 35.392 203.758 68.350 1.00 100.37 99 CYS D C 1
ATOM 2926 O O . CYS D 2 96 ? 34.472 204.551 68.472 1.00 111.45 99 CYS D O 1
ATOM 2929 N N . THR D 2 97 ? 35.279 202.471 68.664 1.00 97.48 100 THR D N 1
ATOM 2930 C CA . THR D 2 97 ? 34.014 201.905 69.149 1.00 105.46 100 THR D CA 1
ATOM 2931 C C . THR D 2 97 ? 34.012 201.513 70.638 1.00 122.53 100 THR D C 1
ATOM 2932 O O . THR D 2 97 ? 32.951 201.216 71.196 1.00 121.73 100 THR D O 1
ATOM 2936 N N . ASP D 2 98 ? 35.174 201.530 71.290 1.00 138.55 101 ASP D N 1
ATOM 2937 C CA . ASP D 2 98 ? 35.222 201.256 72.728 1.00 148.06 101 ASP D CA 1
ATOM 2938 C C . ASP D 2 98 ? 34.443 202.326 73.500 1.00 153.14 101 ASP D C 1
ATOM 2939 O O . ASP D 2 98 ? 33.798 202.014 74.501 1.00 143.24 101 ASP D O 1
ATOM 2944 N N . GLN D 2 99 ? 34.482 203.571 73.012 1.00 156.96 102 GLN D N 1
ATOM 2945 C CA . GLN D 2 99 ? 33.737 204.681 73.626 1.00 157.29 102 GLN D CA 1
ATOM 2946 C C . GLN D 2 99 ? 32.260 204.747 73.199 1.00 145.48 102 GLN D C 1
ATOM 2947 O O . GLN D 2 99 ? 31.609 205.785 73.362 1.00 153.20 102 GLN D O 1
ATOM 2953 N N . LEU D 2 100 ? 31.736 203.655 72.651 1.00 129.41 103 LEU D N 1
ATOM 2954 C CA . LEU D 2 100 ? 30.319 203.563 72.320 1.00 133.50 103 LEU D CA 1
ATOM 2955 C C . LEU D 2 100 ? 29.753 202.260 72.856 1.00 139.17 103 LEU D C 1
ATOM 2956 O O . LEU D 2 100 ? 30.471 201.262 72.950 1.00 135.35 103 LEU D O 1
ATOM 2961 N N . ASP D 2 101 ? 28.475 202.284 73.231 1.00 141.59 104 ASP D N 1
ATOM 2962 C CA . ASP D 2 101 ? 27.755 201.069 73.590 1.00 149.72 104 ASP D CA 1
ATOM 2963 C C . ASP D 2 101 ? 27.019 200.599 72.339 1.00 152.53 104 ASP D C 1
ATOM 2964 O O . ASP D 2 101 ? 26.112 201.278 71.850 1.00 138.61 104 ASP D O 1
ATOM 2969 N N . LEU D 2 102 ? 27.435 199.442 71.826 1.00 159.65 105 LEU D N 1
ATOM 2970 C CA . LEU D 2 102 ? 26.878 198.862 70.606 1.00 156.34 105 LEU D CA 1
ATOM 2971 C C . LEU D 2 102 ? 26.322 197.454 70.841 1.00 168.38 105 LEU D C 1
ATOM 2972 O O . LEU D 2 102 ? 26.141 196.692 69.890 1.00 180.17 105 LEU D O 1
ATOM 2977 N N . ALA D 2 103 ? 26.051 197.107 72.100 1.00 178.11 106 ALA D N 1
ATOM 2978 C CA . ALA D 2 103 ? 25.535 195.775 72.440 1.00 179.63 106 ALA D CA 1
ATOM 2979 C C . ALA D 2 103 ? 24.109 195.574 71.916 1.00 171.75 106 ALA D C 1
ATOM 2980 O O . ALA D 2 103 ? 23.748 194.467 71.519 1.00 170.78 106 ALA D O 1
ATOM 2982 N N . ASN D 2 104 ? 23.318 196.649 71.901 1.00 160.98 107 ASN D N 1
ATOM 2983 C CA . ASN D 2 104 ? 21.950 196.607 71.365 1.00 158.08 107 ASN D CA 1
ATOM 2984 C C . ASN D 2 104 ? 21.851 196.681 69.838 1.00 171.63 107 ASN D C 1
ATOM 2985 O O . ASN D 2 104 ? 20.791 196.377 69.278 1.00 189.87 107 ASN D O 1
ATOM 2990 N N . TYR D 2 105 ? 22.941 197.067 69.170 1.00 169.43 108 TYR D N 1
ATOM 2991 C CA . TYR D 2 105 ? 22.909 197.441 67.749 1.00 150.29 108 TYR D CA 1
ATOM 2992 C C . TYR D 2 105 ? 23.481 196.396 66.789 1.00 144.00 108 TYR D C 1
ATOM 2993 O O . TYR D 2 105 ? 24.178 195.467 67.214 1.00 151.48 108 TYR D O 1
ATOM 3002 N N . VAL D 2 106 ? 23.207 196.586 65.492 1.00 135.61 109 VAL D N 1
ATOM 3003 C CA . VAL D 2 106 ? 23.871 195.833 64.402 1.00 127.82 109 VAL D CA 1
ATOM 3004 C C . VAL D 2 106 ? 24.429 196.712 63.267 1.00 116.97 109 VAL D C 1
ATOM 3005 O O . VAL D 2 106 ? 23.763 197.633 62.782 1.00 82.86 109 VAL D O 1
ATOM 3009 N N . ARG D 2 107 ? 25.669 196.406 62.878 1.00 116.75 110 ARG D N 1
ATOM 3010 C CA . ARG D 2 107 ? 26.342 197.050 61.753 1.00 112.68 110 ARG D CA 1
ATOM 3011 C C . ARG D 2 107 ? 25.596 196.685 60.491 1.00 110.38 110 ARG D C 1
ATOM 3012 O O . ARG D 2 107 ? 25.463 195.506 60.172 1.00 128.12 110 ARG D O 1
ATOM 3020 N N . GLN D 2 108 ? 25.101 197.686 59.778 1.00 100.12 111 GLN D N 1
ATOM 3021 C CA . GLN D 2 108 ? 24.463 197.449 58.495 1.00 99.77 111 GLN D CA 1
ATOM 3022 C C . GLN D 2 108 ? 25.495 196.985 57.469 1.00 104.64 111 GLN D C 1
ATOM 3023 O O . GLN D 2 108 ? 26.695 197.226 57.641 1.00 100.61 111 GLN D O 1
ATOM 3029 N N . PRO D 2 109 ? 25.041 196.303 56.396 1.00 109.32 112 PRO D N 1
ATOM 3030 C CA . PRO D 2 109 ? 25.990 195.833 55.381 1.00 113.36 112 PRO D CA 1
ATOM 3031 C C . PRO D 2 109 ? 26.273 196.935 54.342 1.00 104.05 112 PRO D C 1
ATOM 3032 O O . PRO D 2 109 ? 26.211 196.709 53.141 1.00 98.98 112 PRO D O 1
ATOM 3036 N N . ASN D 2 110 ? 26.608 198.113 54.846 1.00 101.87 113 ASN D N 1
ATOM 3037 C CA . ASN D 2 110 ? 26.899 199.273 54.045 1.00 96.16 113 ASN D CA 1
ATOM 3038 C C . ASN D 2 110 ? 28.151 199.876 54.618 1.00 95.52 113 ASN D C 1
ATOM 3039 O O . ASN D 2 110 ? 28.220 200.162 55.819 1.00 103.11 113 ASN D O 1
ATOM 3044 N N . ILE D 2 111 ? 29.146 200.056 53.768 1.00 80.24 114 ILE D N 1
ATOM 3045 C CA . ILE D 2 111 ? 30.335 200.766 54.146 1.00 74.54 114 ILE D CA 1
ATOM 3046 C C . ILE D 2 111 ? 30.462 201.883 53.134 1.00 83.57 114 ILE D C 1
ATOM 3047 O O . ILE D 2 111 ? 30.186 201.682 51.951 1.00 85.65 114 ILE D O 1
ATOM 3052 N N . SER D 2 112 ? 30.842 203.064 53.616 1.00 81.56 115 SER D N 1
ATOM 3053 C CA . SER D 2 112 ? 31.117 204.195 52.762 1.00 73.18 115 SER D CA 1
ATOM 3054 C C . SER D 2 112 ? 32.586 204.546 52.884 1.00 70.92 115 SER D C 1
ATOM 3055 O O . SER D 2 112 ? 33.237 204.168 53.856 1.00 61.47 115 SER D O 1
ATOM 3058 N N . ILE D 2 113 ? 33.113 205.259 51.891 1.00 69.63 116 ILE D N 1
ATOM 3059 C CA . ILE D 2 113 ? 34.465 205.800 51.981 1.00 64.96 116 ILE D CA 1
ATOM 3060 C C . ILE D 2 113 ? 34.392 207.248 51.600 1.00 69.92 116 ILE D C 1
ATOM 3061 O O . ILE D 2 113 ? 33.841 207.585 50.552 1.00 74.94 116 ILE D O 1
ATOM 3066 N N . LYS D 2 114 ? 34.937 208.091 52.464 1.00 78.10 117 LYS D N 1
ATOM 3067 C CA . LYS D 2 114 ? 35.109 209.500 52.194 1.00 82.37 117 LYS D CA 1
ATOM 3068 C C . LYS D 2 114 ? 36.559 209.676 51.875 1.00 73.31 117 LYS D C 1
ATOM 3069 O O . LYS D 2 114 ? 37.398 208.986 52.446 1.00 67.59 117 LYS D O 1
ATOM 3075 N N . SER D 2 115 ? 36.859 210.628 50.999 1.00 76.45 118 SER D N 1
ATOM 3076 C CA . SER D 2 115 ? 38.223 210.846 50.515 1.00 77.22 118 SER D CA 1
ATOM 3077 C C . SER D 2 115 ? 38.642 212.250 50.913 1.00 68.62 118 SER D C 1
ATOM 3078 O O . SER D 2 115 ? 37.789 213.076 51.178 1.00 67.34 118 SER D O 1
ATOM 3081 N N . PRO D 2 116 ? 39.947 212.536 50.952 1.00 73.82 119 PRO D N 1
ATOM 3082 C CA . PRO D 2 116 ? 41.102 211.709 50.637 1.00 77.59 119 PRO D CA 1
ATOM 3083 C C . PRO D 2 116 ? 41.837 211.073 51.827 1.00 80.54 119 PRO D C 1
ATOM 3084 O O . PRO D 2 116 ? 42.976 210.617 51.658 1.00 80.20 119 PRO D O 1
ATOM 3088 N N . ASP D 2 117 ? 41.206 211.000 52.992 1.00 76.79 120 ASP D N 1
ATOM 3089 C CA . ASP D 2 117 ? 41.861 210.366 54.146 1.00 82.46 120 ASP D CA 1
ATOM 3090 C C . ASP D 2 117 ? 41.545 208.863 54.254 1.00 86.78 120 ASP D C 1
ATOM 3091 O O . ASP D 2 117 ? 41.942 208.197 55.214 1.00 75.33 120 ASP D O 1
ATOM 3096 N N . PHE D 2 118 ? 40.857 208.342 53.23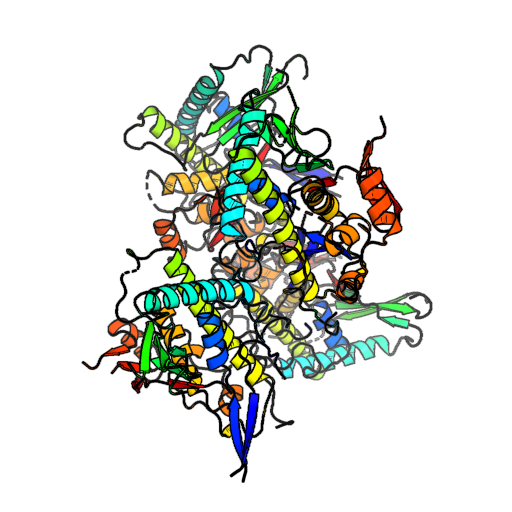6 1.00 92.91 121 PHE D N 1
ATOM 3097 C CA . PHE D 2 118 ? 40.319 206.983 53.214 1.00 90.21 121 PHE D CA 1
ATOM 3098 C C . PHE D 2 118 ? 39.545 206.736 54.496 1.00 91.28 121 PHE D C 1
ATOM 3099 O O . PHE D 2 118 ? 39.872 205.864 55.301 1.00 97.28 121 PHE D O 1
ATOM 3107 N N . THR D 2 119 ? 38.498 207.529 54.653 1.00 85.72 122 THR D N 1
ATOM 3108 C CA . THR D 2 119 ? 37.682 207.500 55.835 1.00 82.50 122 THR D CA 1
ATOM 3109 C C . THR D 2 119 ? 36.552 206.526 55.661 1.00 73.37 122 THR D C 1
ATOM 3110 O O . THR D 2 119 ? 35.587 206.787 54.942 1.00 77.52 122 THR D O 1
ATOM 3114 N N . VAL D 2 120 ? 36.682 205.388 56.317 1.00 75.63 123 VAL D N 1
ATOM 3115 C CA . VAL D 2 120 ? 35.672 204.329 56.241 1.00 80.92 123 VAL D CA 1
ATOM 3116 C C . VAL D 2 120 ? 34.585 204.662 57.244 1.00 79.79 123 VAL D C 1
ATOM 3117 O O . VAL D 2 120 ? 34.886 204.896 58.406 1.00 85.40 123 VAL D O 1
ATOM 3121 N N . CYS D 2 121 ? 33.333 204.640 56.797 1.00 81.13 124 CYS D N 1
ATOM 3122 C CA . CYS D 2 121 ? 32.195 205.011 57.616 1.00 78.22 124 CYS D CA 1
ATOM 3123 C C . CYS D 2 121 ? 31.224 203.849 57.734 1.00 80.38 124 CYS D C 1
ATOM 3124 O O . CYS D 2 121 ? 30.722 203.354 56.721 1.00 88.85 124 CYS D O 1
ATOM 3127 N N . LEU D 2 122 ? 30.916 203.445 58.969 1.00 83.06 125 LEU D N 1
ATOM 3128 C CA . LEU D 2 122 ? 29.927 202.376 59.230 1.00 75.96 125 LEU D CA 1
ATOM 3129 C C . LEU D 2 122 ? 28.635 202.963 59.799 1.00 79.46 125 LEU D C 1
ATOM 3130 O O . LEU D 2 122 ? 28.666 204.014 60.450 1.00 80.49 125 LEU D O 1
ATOM 3135 N N . GLU D 2 123 ? 27.502 202.315 59.548 1.00 76.94 126 GLU D N 1
ATOM 3136 C CA . GLU D 2 123 ? 26.270 202.709 60.231 1.00 94.76 126 GLU D CA 1
ATOM 3137 C C . GLU D 2 123 ? 25.638 201.557 61.007 1.00 95.51 126 GLU D C 1
ATOM 3138 O O . GLU D 2 123 ? 25.445 200.456 60.476 1.00 104.00 126 GLU D O 1
ATOM 3144 N N . TYR D 2 124 ? 25.348 201.829 62.279 1.00 96.18 127 TYR D N 1
ATOM 3145 C CA . TYR D 2 124 ? 24.759 200.858 63.186 1.00 98.78 127 TYR D CA 1
ATOM 3146 C C . TYR D 2 124 ? 23.289 201.196 63.435 1.00 103.91 127 TYR D C 1
ATOM 3147 O O . TYR D 2 124 ? 22.938 202.362 63.525 1.00 90.14 127 TYR D O 1
ATOM 3156 N N . VAL D 2 125 ? 22.441 200.169 63.540 1.00 130.69 128 VAL D N 1
ATOM 3157 C CA . VAL D 2 125 ? 21.022 200.330 63.934 1.00 133.33 128 VAL D CA 1
ATOM 3158 C C . VAL D 2 125 ? 20.645 199.284 64.982 1.00 143.12 128 VAL D C 1
ATOM 3159 O O . VAL D 2 125 ? 21.282 198.226 65.061 1.00 145.27 128 VAL D O 1
ATOM 3163 N N . LEU D 2 126 ? 19.611 199.575 65.770 1.00 150.96 129 LEU D N 1
ATOM 3164 C CA . LEU D 2 126 ? 19.175 198.676 66.850 1.00 171.08 129 LEU D CA 1
ATOM 3165 C C . LEU D 2 126 ? 18.586 197.355 66.349 1.00 181.49 129 LEU D C 1
ATOM 3166 O O . LEU D 2 126 ? 17.828 197.342 65.380 1.00 191.25 129 LEU D O 1
ATOM 3171 N N . LYS D 2 127 ? 18.924 196.255 67.034 1.00 185.20 130 LYS D N 1
ATOM 3172 C CA . LYS D 2 127 ? 18.409 194.910 66.707 1.00 181.93 130 LYS D CA 1
ATOM 3173 C C . LYS D 2 127 ? 16.874 194.920 66.719 1.00 178.70 130 LYS D C 1
ATOM 3174 O O . LYS D 2 127 ? 16.234 194.167 65.981 1.00 168.44 130 LYS D O 1
ATOM 3180 N N . THR D 2 128 ? 16.303 195.788 67.558 1.00 179.21 131 THR D N 1
ATOM 3181 C CA . THR D 2 128 ? 14.861 196.064 67.585 1.00 177.55 131 THR D CA 1
ATOM 3182 C C . THR D 2 128 ? 14.310 196.531 66.233 1.00 170.76 131 THR D C 1
ATOM 3183 O O . THR D 2 128 ? 13.363 195.944 65.706 1.00 169.81 131 THR D O 1
ATOM 3185 N N . VAL D 2 129 ? 14.914 197.575 65.672 1.00 166.88 132 VAL D N 1
ATOM 3186 C CA . VAL D 2 129 ? 14.423 198.175 64.423 1.00 168.84 132 VAL D CA 1
ATOM 3187 C C . VAL D 2 129 ? 14.629 197.313 63.159 1.00 167.22 132 VAL D C 1
ATOM 3188 O O . VAL D 2 129 ? 13.797 197.361 62.249 1.00 152.90 132 VAL D O 1
ATOM 3190 N N . VAL D 2 130 ? 15.718 196.537 63.103 1.00 163.28 133 VAL D N 1
ATOM 3191 C CA . VAL D 2 130 ? 16.092 195.781 61.890 1.00 152.99 133 VAL D CA 1
ATOM 3192 C C . VAL D 2 130 ? 15.102 194.663 61.510 1.00 150.51 133 VAL D C 1
ATOM 3193 O O . VAL D 2 130 ? 14.622 193.902 62.354 1.00 143.11 133 VAL D O 1
ATOM 3195 N N . GLN D 2 157 ? 19.876 207.378 69.420 1.00 152.70 160 GLN D N 1
ATOM 3196 C CA . GLN D 2 157 ? 19.528 206.075 69.976 1.00 159.69 160 GLN D CA 1
ATOM 3197 C C . GLN D 2 157 ? 19.151 205.056 68.885 1.00 168.22 160 GLN D C 1
ATOM 3198 O O . GLN D 2 157 ? 19.504 203.875 68.993 1.00 184.98 160 GLN D O 1
ATOM 3200 N N . GLU D 2 158 ? 18.448 205.505 67.844 1.00 156.36 161 GLU D N 1
ATOM 3201 C CA . GLU D 2 158 ? 18.004 204.610 66.765 1.00 156.72 161 GLU D CA 1
ATOM 3202 C C . GLU D 2 158 ? 19.186 204.088 65.927 1.00 161.39 161 GLU D C 1
ATOM 3203 O O . GLU D 2 158 ? 19.414 202.867 65.846 1.00 154.23 161 GLU D O 1
ATOM 3205 N N . THR D 2 159 ? 19.918 205.021 65.306 1.00 156.75 162 THR D N 1
ATOM 3206 C CA . THR D 2 159 ? 21.110 204.715 64.491 1.00 138.26 162 THR D CA 1
ATOM 3207 C C . THR D 2 159 ? 22.353 205.463 64.997 1.00 134.17 162 THR D C 1
ATOM 3208 O O . THR D 2 159 ? 22.255 206.600 65.464 1.00 122.81 162 THR D O 1
ATOM 3212 N N . LYS D 2 160 ? 23.516 204.827 64.875 1.00 133.69 163 LYS D N 1
ATOM 3213 C CA . LYS D 2 160 ? 24.794 205.436 65.263 1.00 131.11 163 LYS D CA 1
ATOM 3214 C C . LYS D 2 160 ? 25.824 205.274 64.140 1.00 127.87 163 LYS D C 1
ATOM 3215 O O . LYS D 2 160 ? 25.821 204.268 63.415 1.00 124.17 163 LYS D O 1
ATOM 3221 N N . PHE D 2 161 ? 26.705 206.266 64.017 1.00 118.39 164 PHE D N 1
ATOM 3222 C CA . PHE D 2 161 ? 27.713 206.318 62.954 1.00 109.85 164 PHE D CA 1
ATOM 3223 C C . PHE D 2 161 ? 29.124 206.325 63.534 1.00 108.50 164 PHE D C 1
ATOM 3224 O O . PHE D 2 161 ? 29.365 206.887 64.595 1.00 105.41 164 PHE D O 1
ATOM 3232 N N . VAL D 2 162 ? 30.059 205.700 62.830 1.00 114.62 165 VAL D N 1
ATOM 3233 C CA . VAL D 2 162 ? 31.461 205.721 63.246 1.00 108.12 165 VAL D CA 1
ATOM 3234 C C . VAL D 2 162 ? 32.357 205.848 62.014 1.00 103.54 165 VAL D C 1
ATOM 3235 O O . VAL D 2 162 ? 32.083 205.240 60.977 1.00 116.78 165 VAL D O 1
ATOM 3239 N N . GLU D 2 163 ? 33.394 206.678 62.125 1.00 94.50 166 GLU D N 1
ATOM 3240 C CA . GLU D 2 163 ? 34.312 206.975 61.015 1.00 89.29 166 GLU D CA 1
ATOM 3241 C C . GLU D 2 163 ? 35.742 206.817 61.471 1.00 88.83 166 GLU D C 1
ATOM 3242 O O . GLU D 2 163 ? 36.111 207.326 62.523 1.00 117.24 166 GLU D O 1
ATOM 3248 N N . MET D 2 164 ? 36.540 206.085 60.705 1.00 84.68 167 MET D N 1
ATOM 3249 C CA . MET D 2 164 ? 37.970 205.938 60.991 1.00 89.45 167 MET D CA 1
ATOM 3250 C C . MET D 2 164 ? 38.706 206.295 59.702 1.00 91.62 167 MET D C 1
ATOM 3251 O O . MET D 2 164 ? 38.419 205.732 58.645 1.00 86.12 167 MET D O 1
ATOM 3256 N N . SER D 2 165 ? 39.604 207.266 59.781 1.00 85.79 168 SER D N 1
ATOM 3257 C CA . SER D 2 165 ? 40.434 207.605 58.653 1.00 89.93 168 SER D CA 1
ATOM 3258 C C . SER D 2 165 ? 41.623 206.677 58.687 1.00 97.79 168 SER D C 1
ATOM 3259 O O . SER D 2 165 ? 42.473 206.799 59.552 1.00 98.40 168 SER D O 1
ATOM 3262 N N . LEU D 2 166 ? 41.665 205.720 57.769 1.00 91.17 169 LEU D N 1
ATOM 3263 C CA . LEU D 2 166 ? 42.725 204.733 57.787 1.00 91.81 169 LEU D CA 1
ATOM 3264 C C . LEU D 2 166 ? 44.039 205.318 57.263 1.00 98.57 169 LEU D C 1
ATOM 3265 O O . LEU D 2 166 ? 45.121 204.920 57.718 1.00 104.88 169 LEU D O 1
ATOM 3270 N N . LEU D 2 167 ? 43.941 206.259 56.322 1.00 91.82 170 LEU D N 1
ATOM 3271 C CA . LEU D 2 167 ? 45.116 206.865 55.704 1.00 90.64 170 LEU D CA 1
ATOM 3272 C C . LEU D 2 167 ? 44.965 208.368 55.684 1.00 89.82 170 LEU D C 1
ATOM 3273 O O . LEU D 2 167 ? 44.774 208.943 54.619 1.00 101.31 170 LEU D O 1
ATOM 3278 N N . PRO D 2 168 ? 45.063 209.010 56.863 1.00 100.96 171 PRO D N 1
ATOM 3279 C CA . PRO D 2 168 ? 44.887 210.464 56.939 1.00 101.06 171 PRO D CA 1
ATOM 3280 C C . PRO D 2 168 ? 45.990 211.224 56.186 1.00 95.76 171 PRO D C 1
ATOM 3281 O O . PRO D 2 168 ? 47.172 210.931 56.350 1.00 81.91 171 PRO D O 1
ATOM 3285 N N . LEU D 2 169 ? 45.577 212.199 55.377 1.00 94.03 172 LEU D N 1
ATOM 3286 C CA . LEU D 2 169 ? 46.452 212.888 54.429 1.00 89.88 172 LEU D CA 1
ATOM 3287 C C . LEU D 2 169 ? 46.501 214.412 54.607 1.00 96.50 172 LEU D C 1
ATOM 3288 O O . LEU D 2 169 ? 47.553 215.026 54.410 1.00 89.96 172 LEU D O 1
ATOM 3293 N N . LEU D 2 170 ? 45.362 215.012 54.950 1.00 100.52 173 LEU D N 1
ATOM 3294 C CA . LEU D 2 170 ? 45.263 216.459 55.157 1.00 99.18 173 LEU D CA 1
ATOM 3295 C C . LEU D 2 170 ? 45.956 216.993 56.424 1.00 106.06 173 LEU D C 1
ATOM 3296 O O . LEU D 2 170 ? 46.573 218.059 56.371 1.00 109.96 173 LEU D O 1
ATOM 3301 N N . ASN D 2 171 ? 45.834 216.287 57.553 1.00 121.19 174 ASN D N 1
ATOM 3302 C CA . ASN D 2 171 ? 46.458 216.717 58.828 1.00 125.60 174 ASN D CA 1
ATOM 3303 C C . ASN D 2 171 ? 47.192 215.579 59.533 1.00 125.11 174 ASN D C 1
ATOM 3304 O O . ASN D 2 171 ? 46.574 214.743 60.203 1.00 121.03 174 ASN D O 1
ATOM 3309 N N . ARG D 2 172 ? 48.511 215.565 59.382 1.00 124.52 175 ARG D N 1
ATOM 3310 C CA . ARG D 2 172 ? 49.349 214.530 59.966 1.00 129.54 175 ARG D CA 1
ATOM 3311 C C . ARG D 2 172 ? 50.368 215.156 60.909 1.00 129.19 175 ARG D C 1
ATOM 3312 O O . ARG D 2 172 ? 50.620 216.356 60.864 1.00 129.15 175 ARG D O 1
ATOM 3320 N N . GLU D 2 173 ? 50.968 214.321 61.746 1.00 136.65 176 GLU D N 1
ATOM 3321 C CA . GLU D 2 173 ? 51.943 214.771 62.731 1.00 144.03 176 GLU D CA 1
ATOM 3322 C C . GLU D 2 173 ? 53.353 214.717 62.153 1.00 144.60 176 GLU D C 1
ATOM 3323 O O . GLU D 2 173 ? 54.321 214.455 62.871 1.00 148.28 176 GLU D O 1
ATOM 3329 N N . GLU D 2 175 ? 55.427 213.181 60.629 1.00 152.42 178 GLU D N 1
ATOM 3330 C CA . GLU D 2 175 ? 56.218 211.955 60.715 1.00 152.16 178 GLU D CA 1
ATOM 3331 C C . GLU D 2 175 ? 56.791 211.709 62.120 1.00 167.36 178 GLU D C 1
ATOM 3332 O O . GLU D 2 175 ? 56.665 210.602 62.661 1.00 168.17 178 GLU D O 1
ATOM 3334 N N . GLU D 2 176 ? 57.404 212.747 62.700 1.00 173.05 179 GLU D N 1
ATOM 3335 C CA . GLU D 2 176 ? 58.149 212.654 63.971 1.00 164.74 179 GLU D CA 1
ATOM 3336 C C . GLU D 2 176 ? 57.358 212.164 65.196 1.00 159.68 179 GLU D C 1
ATOM 3337 O O . GLU D 2 176 ? 57.928 211.493 66.058 1.00 159.79 179 GLU D O 1
ATOM 3339 N N . SER D 2 177 ? 56.071 212.503 65.279 1.00 151.40 180 SER D N 1
ATOM 3340 C CA . SER D 2 177 ? 55.247 212.171 66.454 1.00 147.86 180 SER D CA 1
ATOM 3341 C C . SER D 2 177 ? 54.294 210.990 66.218 1.00 152.61 180 SER D C 1
ATOM 3342 O O . SER D 2 177 ? 53.147 211.007 66.684 1.00 156.08 180 SER D O 1
ATOM 3344 N N . LEU D 2 178 ? 54.785 209.958 65.528 1.00 149.26 181 LEU D N 1
ATOM 3345 C CA . LEU D 2 178 ? 53.964 208.809 65.108 1.00 148.86 181 LEU D CA 1
ATOM 3346 C C . LEU D 2 178 ? 54.670 207.481 65.357 1.00 147.51 181 LEU D C 1
ATOM 3347 O O . LEU D 2 178 ? 55.812 207.292 64.934 1.00 155.56 181 LEU D O 1
ATOM 3352 N N . THR D 2 179 ? 53.981 206.548 66.014 1.00 148.17 182 THR D N 1
ATOM 3353 C CA . THR D 2 179 ? 54.591 205.269 66.385 1.00 148.48 182 THR D CA 1
ATOM 3354 C C . THR D 2 179 ? 55.009 204.471 65.146 1.00 145.02 182 THR D C 1
ATOM 3355 O O . THR D 2 179 ? 54.651 204.819 64.025 1.00 142.30 182 THR D O 1
ATOM 3359 N N . GLU D 2 180 ? 55.798 203.424 65.360 1.00 143.50 183 GLU D N 1
ATOM 3360 C CA . GLU D 2 180 ? 56.147 202.498 64.293 1.00 141.00 183 GLU D CA 1
ATOM 3361 C C . GLU D 2 180 ? 54.924 201.656 63.950 1.00 136.51 183 GLU D C 1
ATOM 3362 O O . GLU D 2 180 ? 54.709 201.349 62.783 1.00 141.30 183 GLU D O 1
ATOM 3368 N N . GLU D 2 181 ? 54.140 201.288 64.970 1.00 127.70 184 GLU D N 1
ATOM 3369 C CA . GLU D 2 181 ? 52.892 200.533 64.781 1.00 131.32 184 GLU D CA 1
ATOM 3370 C C . GLU D 2 181 ? 51.995 201.189 63.729 1.00 130.43 184 GLU D C 1
ATOM 3371 O O . GLU D 2 181 ? 51.456 200.500 62.861 1.00 141.93 184 GLU D O 1
ATOM 3377 N N . ILE D 2 182 ? 51.866 202.515 63.807 1.00 123.04 185 ILE D N 1
ATOM 3378 C CA . ILE D 2 182 ? 51.011 203.291 62.906 1.00 115.48 185 ILE D CA 1
ATOM 3379 C C . ILE D 2 182 ? 51.599 203.423 61.503 1.00 120.04 185 ILE D C 1
ATOM 3380 O O . ILE D 2 182 ? 50.902 203.198 60.522 1.00 139.82 185 ILE D O 1
ATOM 3385 N N . LEU D 2 183 ? 52.870 203.793 61.400 1.00 125.27 186 LEU D N 1
ATOM 3386 C CA . LEU D 2 183 ? 53.537 203.853 60.092 1.00 123.91 186 LEU D CA 1
ATOM 3387 C C . LEU D 2 183 ? 53.603 202.500 59.397 1.00 124.67 186 LEU D C 1
ATOM 3388 O O . LEU D 2 183 ? 53.536 202.441 58.174 1.00 129.43 186 LEU D O 1
ATOM 3393 N N . GLU D 2 184 ? 53.716 201.422 60.171 1.00 119.90 187 GLU D N 1
ATOM 3394 C CA . GLU D 2 184 ? 53.772 200.079 59.605 1.00 120.74 187 GLU D CA 1
ATOM 3395 C C . GLU D 2 184 ? 52.377 199.620 59.184 1.00 114.14 187 GLU D C 1
ATOM 3396 O O . GLU D 2 184 ? 52.226 198.964 58.148 1.00 117.38 187 GLU D O 1
ATOM 3402 N N . GLY D 2 185 ? 51.369 199.981 59.976 1.00 95.84 188 GLY D N 1
ATOM 3403 C CA . GLY D 2 185 ? 49.983 199.654 59.660 1.00 93.19 188 GLY D CA 1
ATOM 3404 C C . GLY D 2 185 ? 49.500 200.376 58.418 1.00 88.29 188 GLY D C 1
ATOM 3405 O O . GLY D 2 185 ? 48.853 199.787 57.544 1.00 97.41 188 GLY D O 1
ATOM 3406 N N . GLU D 2 186 ? 49.822 201.656 58.328 1.00 85.34 189 GLU D N 1
ATOM 3407 C CA . GLU D 2 186 ? 49.444 202.456 57.176 1.00 87.30 189 GLU D CA 1
ATOM 3408 C C . GLU D 2 186 ? 50.119 201.940 55.902 1.00 91.79 189 GLU D C 1
ATOM 3409 O O . GLU D 2 186 ? 49.459 201.739 54.877 1.00 94.39 189 GLU D O 1
ATOM 3415 N N . GLY D 2 187 ? 51.427 201.706 55.981 1.00 93.49 190 GLY D N 1
ATOM 3416 C CA . GLY D 2 187 ? 52.198 201.207 54.845 1.00 86.25 190 GLY D CA 1
ATOM 3417 C C . GLY D 2 187 ? 51.676 199.880 54.338 1.00 81.57 190 GLY D C 1
ATOM 3418 O O . GLY D 2 187 ? 51.722 199.599 53.140 1.00 80.10 190 GLY D O 1
ATOM 3419 N N . ALA D 2 188 ? 51.162 199.076 55.258 1.00 82.97 191 ALA D N 1
ATOM 3420 C CA . ALA D 2 188 ? 50.536 197.814 54.923 1.00 87.07 191 ALA D CA 1
ATOM 3421 C C . ALA D 2 188 ? 49.178 198.015 54.245 1.00 85.50 191 ALA D C 1
ATOM 3422 O O . ALA D 2 188 ? 48.892 197.365 53.248 1.00 78.84 191 ALA D O 1
ATOM 3424 N N . VAL D 2 189 ? 48.333 198.883 54.805 1.00 81.15 192 VAL D N 1
ATOM 3425 C CA . VAL D 2 189 ? 47.039 199.200 54.182 1.00 72.82 192 VAL D CA 1
ATOM 3426 C C . VAL D 2 189 ? 47.211 199.688 52.749 1.00 70.10 192 VAL D C 1
ATOM 3427 O O . VAL D 2 189 ? 46.539 199.218 51.848 1.00 66.83 192 VAL D O 1
ATOM 3431 N N . VAL D 2 190 ? 48.134 200.616 52.542 1.00 77.47 193 VAL D N 1
ATOM 3432 C CA . VAL D 2 190 ? 48.382 201.164 51.212 1.00 80.70 193 VAL D CA 1
ATOM 3433 C C . VAL D 2 190 ? 48.857 200.095 50.237 1.00 78.46 193 VAL D C 1
ATOM 3434 O O . VAL D 2 190 ? 48.448 200.090 49.077 1.00 70.72 193 VAL D O 1
ATOM 3438 N N . ASN D 2 191 ? 49.708 199.191 50.705 1.00 84.73 194 ASN D N 1
ATOM 3439 C CA . ASN D 2 191 ? 50.232 198.166 49.820 1.00 87.37 194 ASN D CA 1
ATOM 3440 C C . ASN D 2 191 ? 49.128 197.191 49.438 1.00 78.14 194 ASN D C 1
ATOM 3441 O O . ASN D 2 191 ? 49.050 196.761 48.292 1.00 85.11 194 ASN D O 1
ATOM 3446 N N . VAL D 2 192 ? 48.272 196.859 50.397 1.00 72.08 195 VAL D N 1
ATOM 3447 C CA . VAL D 2 192 ? 47.093 196.035 50.141 1.00 66.19 195 VAL D CA 1
ATOM 3448 C C . VAL D 2 192 ? 46.169 196.631 49.077 1.00 66.94 195 VAL D C 1
ATOM 3449 O O . VAL D 2 192 ? 45.657 195.937 48.207 1.00 65.94 195 VAL D O 1
ATOM 3453 N N . LEU D 2 193 ? 45.991 197.935 49.140 1.00 67.27 196 LEU D N 1
ATOM 3454 C CA . LEU D 2 193 ? 45.204 198.643 48.153 1.00 63.27 196 LEU D CA 1
ATOM 3455 C C . LEU D 2 193 ? 45.875 198.569 46.781 1.00 63.22 196 LEU D C 1
ATOM 3456 O O . LEU D 2 193 ? 45.213 198.358 45.772 1.00 64.11 196 LEU D O 1
ATOM 3461 N N . LYS D 2 194 ? 47.187 198.735 46.746 1.00 54.75 197 LYS D N 1
ATOM 3462 C CA . LYS D 2 194 ? 47.896 198.680 45.480 1.00 66.96 197 LYS D CA 1
ATOM 3463 C C . LYS D 2 194 ? 47.808 197.299 44.880 1.00 68.23 197 LYS D C 1
ATOM 3464 O O . LYS D 2 194 ? 47.696 197.160 43.667 1.00 67.41 197 LYS D O 1
ATOM 3470 N N . LEU D 2 195 ? 47.868 196.287 45.740 1.00 61.68 198 LEU D N 1
ATOM 3471 C CA . LEU D 2 195 ? 47.767 194.907 45.302 1.00 62.96 198 LEU D CA 1
ATOM 3472 C C . LEU D 2 195 ? 46.356 194.590 44.807 1.00 63.79 198 LEU D C 1
ATOM 3473 O O . LEU D 2 195 ? 46.193 193.864 43.836 1.00 61.64 198 LEU D O 1
ATOM 3478 N N . PHE D 2 196 ? 45.349 195.149 45.467 1.00 56.66 199 PHE D N 1
ATOM 3479 C CA . PHE D 2 196 ? 43.981 194.981 45.006 1.00 51.82 199 PHE D CA 1
ATOM 3480 C C . PHE D 2 196 ? 43.826 195.536 43.577 1.00 56.12 199 PHE D C 1
ATOM 3481 O O . PHE D 2 196 ? 43.206 194.934 42.747 1.00 56.38 199 PHE D O 1
ATOM 3489 N N . ILE D 2 197 ? 44.378 196.711 43.326 1.00 57.58 200 ILE D N 1
ATOM 3490 C CA . ILE D 2 197 ? 44.258 197.360 42.036 1.00 54.88 200 ILE D CA 1
ATOM 3491 C C . ILE D 2 197 ? 45.015 196.546 40.987 1.00 56.47 200 ILE D C 1
ATOM 3492 O O . ILE D 2 197 ? 44.543 196.412 39.865 1.00 60.55 200 ILE D O 1
ATOM 3497 N N . LYS D 2 198 ? 46.181 196.013 41.345 1.00 57.02 201 LYS D N 1
ATOM 3498 C CA . LYS D 2 198 ? 46.932 195.157 40.428 1.00 57.57 201 LYS D CA 1
ATOM 3499 C C . LYS D 2 198 ? 46.154 193.905 40.078 1.00 61.89 201 LYS D C 1
ATOM 3500 O O . LYS D 2 198 ? 46.172 193.446 38.935 1.00 70.11 201 LYS D O 1
ATOM 3506 N N . GLY D 2 199 ? 45.488 193.344 41.073 1.00 57.83 202 GLY D N 1
ATOM 3507 C CA . GLY D 2 199 ? 44.636 192.199 40.880 1.00 52.90 202 GLY D CA 1
ATOM 3508 C C . GLY D 2 199 ? 43.504 192.562 39.942 1.00 55.55 202 GLY D C 1
ATOM 3509 O O . GLY D 2 199 ? 43.225 191.830 39.007 1.00 52.64 202 GLY D O 1
ATOM 3510 N N . PHE D 2 200 ? 42.849 193.684 40.212 1.00 52.13 203 PHE D N 1
ATOM 3511 C CA . PHE D 2 200 ? 41.818 194.185 39.338 1.00 53.21 203 PHE D CA 1
ATOM 3512 C C . PHE D 2 200 ? 42.328 194.313 37.878 1.00 55.52 203 PHE D C 1
ATOM 3513 O O . PHE D 2 200 ? 41.680 193.846 36.949 1.00 49.34 203 PHE D O 1
ATOM 3521 N N . LEU D 2 201 ? 43.471 194.944 37.689 1.00 47.82 204 LEU D N 1
ATOM 3522 C CA . LEU D 2 201 ? 43.938 195.211 36.341 1.00 55.34 204 LEU D CA 1
ATOM 3523 C C . LEU D 2 201 ? 44.263 193.933 35.589 1.00 56.01 204 LEU D C 1
ATOM 3524 O O . LEU D 2 201 ? 44.033 193.841 34.388 1.00 59.67 204 LEU D O 1
ATOM 3529 N N . MET D 2 202 ? 44.822 192.970 36.307 1.00 58.10 205 MET D N 1
ATOM 3530 C CA . MET D 2 202 ? 45.224 191.714 35.716 1.00 55.68 205 MET D CA 1
ATOM 3531 C C . MET D 2 202 ? 44.052 190.928 35.283 1.00 51.02 205 MET D C 1
ATOM 3532 O O . MET D 2 202 ? 44.061 190.349 34.195 1.00 60.18 205 MET D O 1
ATOM 3537 N N . HIS D 2 203 ? 43.053 190.873 36.126 1.00 44.66 206 HIS D N 1
ATOM 3538 C CA . HIS D 2 203 ? 41.843 190.220 35.737 1.00 44.56 206 HIS D CA 1
ATOM 3539 C C . HIS D 2 203 ? 41.221 190.883 34.515 1.00 48.94 206 HIS D C 1
ATOM 3540 O O . HIS D 2 203 ? 40.736 190.207 33.645 1.00 54.76 206 HIS D O 1
ATOM 3547 N N . LEU D 2 204 ? 41.216 192.207 34.478 1.00 53.95 207 LEU D N 1
ATOM 3548 C CA . LEU D 2 204 ? 40.641 192.954 33.366 1.00 51.64 207 LEU D CA 1
ATOM 3549 C C . LEU D 2 204 ? 41.364 192.602 32.075 1.00 48.00 207 LEU D C 1
ATOM 3550 O O . LEU D 2 204 ? 40.739 192.411 31.034 1.00 45.36 207 LEU D O 1
ATOM 3555 N N . GLY D 2 205 ? 42.686 192.613 32.144 1.00 47.32 208 GLY D N 1
ATOM 3556 C CA . GLY D 2 205 ? 43.501 192.300 30.988 1.00 54.59 208 GLY D CA 1
ATOM 3557 C C . GLY D 2 205 ? 43.212 190.918 30.390 1.00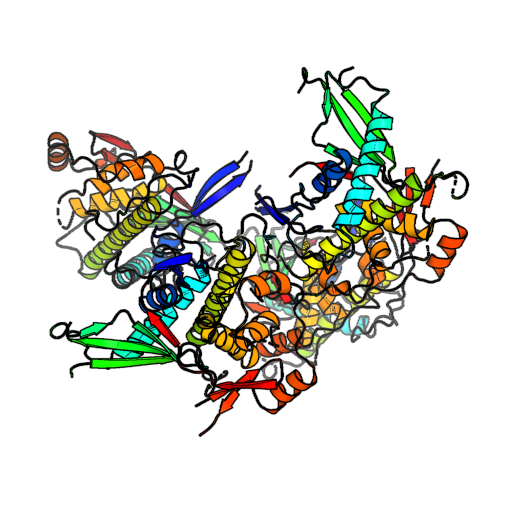 56.58 208 GLY D C 1
ATOM 3558 O O . GLY D 2 205 ? 43.234 190.771 29.183 1.00 56.86 208 GLY D O 1
ATOM 3559 N N . GLU D 2 206 ? 42.932 189.921 31.236 1.00 61.18 209 GLU D N 1
ATOM 3560 C CA . GLU D 2 206 ? 42.800 188.524 30.806 1.00 66.64 209 GLU D CA 1
ATOM 3561 C C . GLU D 2 206 ? 41.381 188.152 30.513 1.00 58.10 209 GLU D C 1
ATOM 3562 O O . GLU D 2 206 ? 41.156 187.096 29.944 1.00 70.48 209 GLU D O 1
ATOM 3568 N N . ASN D 2 207 ? 40.413 188.987 30.855 1.00 49.56 210 ASN D N 1
ATOM 3569 C CA . ASN D 2 207 ? 39.020 188.569 30.716 1.00 48.42 210 ASN D CA 1
ATOM 3570 C C . ASN D 2 207 ? 38.049 189.484 30.009 1.00 45.13 210 ASN D C 1
ATOM 3571 O O . ASN D 2 207 ? 37.096 189.924 30.616 1.00 55.54 210 ASN D O 1
ATOM 3576 N N . PRO D 2 208 ? 38.202 189.649 28.694 1.00 40.13 211 PRO D N 1
ATOM 3577 C CA . PRO D 2 208 ? 37.272 190.447 27.946 1.00 42.76 211 PRO D CA 1
ATOM 3578 C C . PRO D 2 208 ? 35.868 189.997 28.106 1.00 47.65 211 PRO D C 1
ATOM 3579 O O . PRO D 2 208 ? 35.625 188.847 28.369 1.00 50.18 211 PRO D O 1
ATOM 3583 N N . ASN D 2 209 ? 34.962 190.960 28.029 1.00 51.51 212 ASN D N 1
ATOM 3584 C CA . ASN D 2 209 ? 33.554 190.737 28.216 1.00 51.12 212 ASN D CA 1
ATOM 3585 C C . ASN D 2 209 ? 32.864 191.822 27.398 1.00 51.18 212 ASN D C 1
ATOM 3586 O O . ASN D 2 209 ? 33.369 192.924 27.308 1.00 53.55 212 ASN D O 1
ATOM 3591 N N . SER D 2 210 ? 31.711 191.509 26.836 1.00 51.72 213 SER D N 1
ATOM 3592 C CA . SER D 2 210 ? 31.035 192.416 25.929 1.00 56.00 213 SER D CA 1
ATOM 3593 C C . SER D 2 210 ? 30.338 193.531 26.664 1.00 53.19 213 SER D C 1
ATOM 3594 O O . SER D 2 210 ? 29.908 194.502 26.048 1.00 53.51 213 SER D O 1
ATOM 3597 N N . TYR D 2 211 ? 30.239 193.411 27.980 1.00 53.24 214 TYR D N 1
ATOM 3598 C CA . TYR D 2 211 ? 29.750 194.523 28.798 1.00 57.86 214 TYR D CA 1
ATOM 3599 C C . TYR D 2 211 ? 30.833 195.519 29.192 1.00 56.27 214 TYR D C 1
ATOM 3600 O O . TYR D 2 211 ? 30.540 196.533 29.820 1.00 64.97 214 TYR D O 1
ATOM 3609 N N . ASP D 2 212 ? 32.088 195.230 28.864 1.00 54.32 215 ASP D N 1
ATOM 3610 C CA . ASP D 2 212 ? 33.183 196.110 29.257 1.00 49.77 215 ASP D CA 1
ATOM 3611 C C . ASP D 2 212 ? 32.945 197.560 28.854 1.00 48.68 215 ASP D C 1
ATOM 3612 O O . ASP D 2 212 ? 33.173 198.477 29.644 1.00 45.35 215 ASP D O 1
ATOM 3617 N N . ARG D 2 213 ? 32.436 197.756 27.640 1.00 49.39 216 ARG D N 1
ATOM 3618 C CA . ARG D 2 213 ? 32.229 199.101 27.098 1.00 52.06 216 ARG D CA 1
ATOM 3619 C C . ARG D 2 213 ? 31.340 199.978 27.967 1.00 49.06 216 ARG D C 1
ATOM 3620 O O . ARG D 2 213 ? 31.412 201.214 27.890 1.00 47.73 216 ARG D O 1
ATOM 3628 N N . GLN D 2 214 ? 30.515 199.345 28.790 1.00 46.02 217 GLN D N 1
ATOM 3629 C CA . GLN D 2 214 ? 29.607 200.061 29.675 1.00 46.41 217 GLN D CA 1
ATOM 3630 C C . GLN D 2 214 ? 30.098 200.172 31.091 1.00 48.54 217 GLN D C 1
ATOM 3631 O O . GLN D 2 214 ? 29.349 200.577 31.957 1.00 54.70 217 GLN D O 1
ATOM 3637 N N . LEU D 2 215 ? 31.305 199.748 31.380 1.00 46.14 218 LEU D N 1
ATOM 3638 C CA . LEU D 2 215 ? 31.712 199.708 32.776 1.00 48.19 218 LEU D CA 1
ATOM 3639 C C . LEU D 2 215 ? 32.918 200.605 32.951 1.00 49.14 218 LEU D C 1
ATOM 3640 O O . LEU D 2 215 ? 33.706 200.732 32.026 1.00 61.67 218 LEU D O 1
ATOM 3645 N N . THR D 2 216 ? 33.084 201.196 34.124 1.00 41.82 219 THR D N 1
ATOM 3646 C CA . THR D 2 216 ? 34.181 202.119 34.333 1.00 46.35 219 THR D CA 1
ATOM 3647 C C . THR D 2 216 ? 34.795 201.918 35.657 1.00 47.75 219 THR D C 1
ATOM 3648 O O . THR D 2 216 ? 34.235 201.221 36.494 1.00 52.16 219 THR D O 1
ATOM 3652 N N . VAL D 2 217 ? 35.942 202.549 35.869 1.00 48.14 220 VAL D N 1
ATOM 3653 C CA . VAL D 2 217 ? 36.702 202.383 37.138 1.00 46.98 220 VAL D CA 1
ATOM 3654 C C . VAL D 2 217 ? 36.214 203.285 38.250 1.00 48.65 220 VAL D C 1
ATOM 3655 O O . VAL D 2 217 ? 36.856 203.407 39.267 1.00 49.66 220 VAL D O 1
ATOM 3659 N N . GLU D 2 218 ? 35.056 203.895 38.034 1.00 53.44 221 GLU D N 1
ATOM 3660 C CA . GLU D 2 218 ? 34.413 204.829 38.967 1.00 56.58 221 GLU D CA 1
ATOM 3661 C C . GLU D 2 218 ? 34.504 204.456 40.485 1.00 55.07 221 GLU D C 1
ATOM 3662 O O . GLU D 2 218 ? 34.886 205.281 41.285 1.00 52.33 221 GLU D O 1
ATOM 3668 N N . LYS D 2 219 ? 34.221 203.213 40.844 1.00 52.00 222 LYS D N 1
ATOM 3669 C CA . LYS D 2 219 ? 34.116 202.815 42.250 1.00 61.02 222 LYS D CA 1
ATOM 3670 C C . LYS D 2 219 ? 35.431 202.590 42.933 1.00 56.82 222 LYS D C 1
ATOM 3671 O O . LYS D 2 219 ? 35.480 202.500 44.147 1.00 48.65 222 LYS D O 1
ATOM 3677 N N . TYR D 2 220 ? 36.502 202.506 42.144 1.00 55.54 223 TYR D N 1
ATOM 3678 C CA . TYR D 2 220 ? 37.834 202.321 42.660 1.00 48.90 223 TYR D CA 1
ATOM 3679 C C . TYR D 2 220 ? 38.511 203.627 43.019 1.00 49.03 223 TYR D C 1
ATOM 3680 O O . TYR D 2 220 ? 39.651 203.640 43.534 1.00 57.19 223 TYR D O 1
ATOM 3689 N N . ARG D 2 221 ? 37.832 204.741 42.792 1.00 55.50 224 ARG D N 1
ATOM 3690 C CA . ARG D 2 221 ? 38.470 206.048 42.957 1.00 53.90 224 ARG D CA 1
ATOM 3691 C C . ARG D 2 221 ? 39.075 206.318 44.339 1.00 48.51 224 ARG D C 1
ATOM 3692 O O . ARG D 2 221 ? 40.240 206.683 44.421 1.00 44.22 224 ARG D O 1
ATOM 3700 N N . PRO D 2 222 ? 38.322 206.082 45.434 1.00 46.59 225 PRO D N 1
ATOM 3701 C CA . PRO D 2 222 ? 38.917 206.372 46.748 1.00 43.53 225 PRO D CA 1
ATOM 3702 C C . PRO D 2 222 ? 40.185 205.593 46.977 1.00 49.99 225 PRO D C 1
ATOM 3703 O O . PRO D 2 222 ? 41.138 206.136 47.511 1.00 50.48 225 PRO D O 1
ATOM 3707 N N . LEU D 2 223 ? 40.234 204.326 46.557 1.00 54.88 226 LEU D N 1
ATOM 3708 C CA . LEU D 2 223 ? 41.472 203.557 46.723 1.00 51.80 226 LEU D CA 1
ATOM 3709 C C . LEU D 2 223 ? 42.574 204.262 45.961 1.00 55.81 226 LEU D C 1
ATOM 3710 O O . LEU D 2 223 ? 43.663 204.503 46.501 1.00 58.79 226 LEU D O 1
ATOM 3715 N N . LEU D 2 224 ? 42.280 204.618 44.713 1.00 50.35 227 LEU D N 1
ATOM 3716 C CA . LEU D 2 224 ? 43.302 205.207 43.838 1.00 54.61 227 LEU D CA 1
ATOM 3717 C C . LEU D 2 224 ? 43.823 206.564 44.304 1.00 55.68 227 LEU D C 1
ATOM 3718 O O . LEU D 2 224 ? 45.012 206.820 44.299 1.00 61.57 227 LEU D O 1
ATOM 3723 N N . VAL D 2 225 ? 42.917 207.422 44.735 1.00 63.54 228 VAL D N 1
ATOM 3724 C CA . VAL D 2 225 ? 43.281 208.715 45.334 1.00 57.07 228 VAL D CA 1
ATOM 3725 C C . VAL D 2 225 ? 44.177 208.551 46.583 1.00 58.13 228 VAL D C 1
ATOM 3726 O O . VAL D 2 225 ? 45.240 209.153 46.665 1.00 52.82 228 VAL D O 1
ATOM 3730 N N . SER D 2 226 ? 43.806 207.658 47.496 1.00 59.41 229 SER D N 1
ATOM 3731 C CA . SER D 2 226 ? 44.648 207.386 48.675 1.00 62.97 229 SER D CA 1
ATOM 3732 C C . SER D 2 226 ? 46.003 206.763 48.317 1.00 67.43 229 SER D C 1
ATOM 3733 O O . SER D 2 226 ? 47.013 207.064 48.947 1.00 73.78 229 SER D O 1
ATOM 3736 N N . ILE D 2 227 ? 46.036 205.883 47.325 1.00 66.81 230 ILE D N 1
ATOM 3737 C CA . ILE D 2 227 ? 47.306 205.331 46.898 1.00 69.07 230 ILE D CA 1
ATOM 3738 C C . ILE D 2 227 ? 48.207 206.481 46.455 1.00 64.03 230 ILE D C 1
ATOM 3739 O O . ILE D 2 227 ? 49.373 206.542 46.859 1.00 71.79 230 ILE D O 1
ATOM 3744 N N . VAL D 2 228 ? 47.700 207.346 45.586 1.00 61.93 231 VAL D N 1
ATOM 3745 C CA . VAL D 2 228 ? 48.520 208.419 45.009 1.00 67.12 231 VAL D CA 1
ATOM 3746 C C . VAL D 2 228 ? 48.873 209.428 46.085 1.00 72.00 231 VAL D C 1
ATOM 3747 O O . VAL D 2 228 ? 50.016 209.834 46.218 1.00 85.13 231 VAL D O 1
ATOM 3751 N N . GLY D 2 229 ? 47.874 209.832 46.859 1.00 83.15 232 GLY D N 1
ATOM 3752 C CA . GLY D 2 229 ? 48.082 210.799 47.922 1.00 81.45 232 GLY D CA 1
ATOM 3753 C C . GLY D 2 229 ? 49.123 210.346 48.944 1.00 84.02 232 GLY D C 1
ATOM 3754 O O . GLY D 2 229 ? 50.033 211.103 49.277 1.00 85.52 232 GLY D O 1
ATOM 3755 N N . TYR D 2 230 ? 48.982 209.132 49.467 1.00 76.38 233 TYR D N 1
ATOM 3756 C CA . TYR D 2 230 ? 49.862 208.669 50.525 1.00 77.70 233 TYR D CA 1
ATOM 3757 C C . TYR D 2 230 ? 51.273 208.535 49.995 1.00 82.62 233 TYR D C 1
ATOM 3758 O O . TYR D 2 230 ? 52.197 209.008 50.639 1.00 96.27 233 TYR D O 1
ATOM 3767 N N . GLU D 2 231 ? 51.450 207.937 48.818 1.00 77.01 234 GLU D N 1
ATOM 3768 C CA . GLU D 2 231 ? 52.805 207.771 48.255 1.00 81.71 234 GLU D CA 1
ATOM 3769 C C . GLU D 2 231 ? 53.466 209.108 47.975 1.00 82.95 234 GLU D C 1
ATOM 3770 O O . GLU D 2 231 ? 54.672 209.221 48.090 1.00 88.95 234 GLU D O 1
ATOM 3776 N N . TYR D 2 232 ? 52.684 210.120 47.624 1.00 80.41 235 TYR D N 1
ATOM 3777 C CA . TYR D 2 232 ? 53.256 211.431 47.387 1.00 84.79 235 TYR D CA 1
ATOM 3778 C C . TYR D 2 232 ? 53.625 212.080 48.723 1.00 89.24 235 TYR D C 1
ATOM 3779 O O . TYR D 2 232 ? 54.794 212.285 49.007 1.00 86.21 235 TYR D O 1
ATOM 3788 N N . LEU D 2 233 ? 52.620 212.353 49.553 1.00 101.99 236 LEU D N 1
ATOM 3789 C CA . LEU D 2 233 ? 52.805 213.119 50.786 1.00 104.35 236 LEU D CA 1
ATOM 3790 C C . LEU D 2 233 ? 53.574 212.380 51.877 1.00 108.03 236 LEU D C 1
ATOM 3791 O O . LEU D 2 233 ? 53.862 212.965 52.917 1.00 124.50 236 LEU D O 1
ATOM 3796 N N . VAL D 2 234 ? 53.899 211.104 51.658 1.00 99.02 237 VAL D N 1
ATOM 3797 C CA . VAL D 2 234 ? 54.746 210.339 52.584 1.00 95.39 237 VAL D CA 1
ATOM 3798 C C . VAL D 2 234 ? 55.455 209.163 51.895 1.00 110.87 237 VAL D C 1
ATOM 3799 O O . VAL D 2 234 ? 54.959 208.620 50.923 1.00 108.40 237 VAL D O 1
ATOM 3803 N N . GLY D 2 235 ? 56.614 208.761 52.412 1.00 126.23 238 GLY D N 1
ATOM 3804 C CA . GLY D 2 235 ? 57.344 207.614 51.861 1.00 122.15 238 GLY D CA 1
ATOM 3805 C C . GLY D 2 235 ? 56.607 206.301 52.091 1.00 120.71 238 GLY D C 1
ATOM 3806 O O . GLY D 2 235 ? 56.336 205.549 51.150 1.00 79.45 238 GLY D O 1
ATOM 3807 N N . LYS D 2 242 ? 57.270 211.065 44.675 1.00 90.95 245 LYS D N 1
ATOM 3808 C CA . LYS D 2 242 ? 57.011 210.549 43.323 1.00 101.23 245 LYS D CA 1
ATOM 3809 C C . LYS D 2 242 ? 55.548 210.138 43.100 1.00 93.54 245 LYS D C 1
ATOM 3810 O O . LYS D 2 242 ? 54.812 209.867 44.044 1.00 94.56 245 LYS D O 1
ATOM 3816 N N . ILE D 2 243 ? 55.142 210.120 41.831 1.00 96.78 246 ILE D N 1
ATOM 3817 C CA . ILE D 2 243 ? 53.757 209.838 41.427 1.00 90.20 246 ILE D CA 1
ATOM 3818 C C . ILE D 2 243 ? 53.688 208.769 40.335 1.00 83.21 246 ILE D C 1
ATOM 3819 O O . ILE D 2 243 ? 54.247 208.947 39.267 1.00 74.29 246 ILE D O 1
ATOM 3824 N N . ASN D 2 244 ? 52.960 207.686 40.602 1.00 79.92 247 ASN D N 1
ATOM 3825 C CA . ASN D 2 244 ? 52.744 206.644 39.611 1.00 74.30 247 ASN D CA 1
ATOM 3826 C C . ASN D 2 244 ? 51.661 207.048 38.620 1.00 65.84 247 ASN D C 1
ATOM 3827 O O . ASN D 2 244 ? 50.501 207.283 38.992 1.00 63.78 247 ASN D O 1
ATOM 3832 N N . HIS D 2 245 ? 52.028 207.125 37.350 1.00 64.55 248 HIS D N 1
ATOM 3833 C CA . HIS D 2 245 ? 51.125 207.715 36.353 1.00 71.89 248 HIS D CA 1
ATOM 3834 C C . HIS D 2 245 ? 49.898 206.823 36.080 1.00 65.96 248 HIS D C 1
ATOM 3835 O O . HIS D 2 245 ? 48.823 207.321 35.766 1.00 58.03 248 HIS D O 1
ATOM 3842 N N . ILE D 2 246 ? 50.048 205.516 36.275 1.00 60.37 249 ILE D N 1
ATOM 3843 C CA . ILE D 2 246 ? 48.920 204.611 36.118 1.00 58.76 249 ILE D CA 1
ATOM 3844 C C . ILE D 2 246 ? 47.860 204.949 37.161 1.00 58.78 249 ILE D C 1
ATOM 3845 O O . ILE D 2 246 ? 46.745 205.306 36.800 1.00 62.46 249 ILE D O 1
ATOM 3850 N N . TYR D 2 247 ? 48.233 204.883 38.441 1.00 55.10 250 TYR D N 1
ATOM 3851 C CA . TYR D 2 247 ? 47.326 205.214 39.550 1.00 52.48 250 TYR D CA 1
ATOM 3852 C C . TYR D 2 247 ? 46.725 206.599 39.357 1.00 51.35 250 TYR D C 1
ATOM 3853 O O . TYR D 2 247 ? 45.518 206.785 39.491 1.00 60.01 250 TYR D O 1
ATOM 3862 N N . TYR D 2 248 ? 47.544 207.553 38.961 1.00 48.46 251 TYR D N 1
ATOM 3863 C CA . TYR D 2 248 ? 47.083 208.937 38.797 1.00 50.86 251 TYR D CA 1
ATOM 3864 C C . TYR D 2 248 ? 46.096 209.090 37.639 1.00 47.38 251 TYR D C 1
ATOM 3865 O O . TYR D 2 248 ? 45.157 209.895 37.705 1.00 45.03 251 TYR D O 1
ATOM 3874 N N . GLN D 2 249 ? 46.330 208.364 36.550 1.00 51.60 252 GLN D N 1
ATOM 3875 C CA . GLN D 2 249 ? 45.390 208.412 35.411 1.00 56.83 252 GLN D CA 1
ATOM 3876 C C . GLN D 2 249 ? 44.026 207.877 35.810 1.00 54.19 252 GLN D C 1
ATOM 3877 O O . GLN D 2 249 ? 43.007 208.498 35.527 1.00 55.83 252 GLN D O 1
ATOM 3883 N N . LEU D 2 250 ? 44.017 206.757 36.517 1.00 51.02 253 LEU D N 1
ATOM 3884 C CA . LEU D 2 250 ? 42.773 206.114 36.906 1.00 54.06 253 LEU D CA 1
ATOM 3885 C C . LEU D 2 250 ? 41.986 206.879 37.987 1.00 51.70 253 LEU D C 1
ATOM 3886 O O . LEU D 2 250 ? 40.755 206.861 37.992 1.00 57.92 253 LEU D O 1
ATOM 3891 N N . ALA D 2 251 ? 42.702 207.552 38.872 1.00 55.95 254 ALA D N 1
ATOM 3892 C CA . ALA D 2 251 ? 42.095 208.428 39.878 1.00 54.63 254 ALA D CA 1
ATOM 3893 C C . ALA D 2 251 ? 41.533 209.645 39.227 1.00 51.38 254 ALA D C 1
ATOM 3894 O O . ALA D 2 251 ? 40.475 210.145 39.636 1.00 53.38 254 ALA D O 1
ATOM 3896 N N . THR D 2 252 ? 42.267 210.180 38.258 1.00 49.89 255 THR D N 1
ATOM 3897 C CA . THR D 2 252 ? 41.793 211.372 37.569 1.00 49.51 255 THR D CA 1
ATOM 3898 C C . THR D 2 252 ? 40.565 211.036 36.758 1.00 46.97 255 THR D C 1
ATOM 3899 O O . THR D 2 252 ? 39.552 211.665 36.905 1.00 49.74 255 THR D O 1
ATOM 3903 N N . PHE D 2 253 ? 40.676 210.051 35.874 1.00 52.15 256 PHE D N 1
ATOM 3904 C CA . PHE D 2 253 ? 39.584 209.719 34.895 1.00 53.75 256 PHE D CA 1
ATOM 3905 C C . PHE D 2 253 ? 38.736 208.558 35.374 1.00 53.33 256 PHE D C 1
ATOM 3906 O O . PHE D 2 253 ? 38.856 207.417 34.902 1.00 63.44 256 PHE D O 1
ATOM 3914 N N . ASP D 2 254 ? 37.944 208.833 36.395 1.00 54.07 257 ASP D N 1
ATOM 3915 C CA . ASP D 2 254 ? 37.143 207.799 37.020 1.00 51.75 257 ASP D CA 1
ATOM 3916 C C . ASP D 2 254 ? 36.088 207.303 36.066 1.00 49.17 257 ASP D C 1
ATOM 3917 O O . ASP D 2 254 ? 35.383 206.385 36.400 1.00 51.76 257 ASP D O 1
ATOM 3922 N N . ASN D 2 255 ? 36.009 207.893 34.878 1.00 50.72 258 ASN D N 1
ATOM 3923 C CA . ASN D 2 255 ? 35.096 207.437 33.801 1.00 48.51 258 ASN D CA 1
ATOM 3924 C C . ASN D 2 255 ? 35.790 206.552 32.739 1.00 48.74 258 ASN D C 1
ATOM 3925 O O . ASN D 2 255 ? 35.259 206.341 31.650 1.00 56.94 258 ASN D O 1
ATOM 3930 N N . TYR D 2 256 ? 36.985 206.062 33.032 1.00 45.96 259 TYR D N 1
ATOM 3931 C CA . TYR D 2 256 ? 37.704 205.210 32.079 1.00 45.97 259 TYR D CA 1
ATOM 3932 C C . TYR D 2 256 ? 36.928 203.924 31.828 1.00 44.65 259 TYR D C 1
ATOM 3933 O O . TYR D 2 256 ? 36.759 203.131 32.752 1.00 50.28 259 TYR D O 1
ATOM 3942 N N . PRO D 2 257 ? 36.482 203.687 30.594 1.00 46.56 260 PRO D N 1
ATOM 3943 C CA . PRO D 2 257 ? 35.787 202.444 30.304 1.00 47.43 260 PRO D CA 1
ATOM 3944 C C . PRO D 2 257 ? 36.730 201.239 30.283 1.00 53.41 260 PRO D C 1
ATOM 3945 O O . PRO D 2 257 ? 37.890 201.384 29.927 1.00 60.58 260 PRO D O 1
ATOM 3949 N N . PHE D 2 258 ? 36.245 200.077 30.712 1.00 51.19 261 PHE D N 1
ATOM 3950 C CA . PHE D 2 258 ? 37.056 198.869 30.798 1.00 48.86 261 PHE D CA 1
ATOM 3951 C C . PHE D 2 258 ? 37.734 198.426 29.479 1.00 46.29 261 PHE D C 1
ATOM 3952 O O . PHE D 2 258 ? 38.913 198.017 29.473 1.00 48.84 261 PHE D O 1
ATOM 3960 N N . ASP D 2 259 ? 36.999 198.435 28.384 1.00 44.60 262 ASP D N 1
ATOM 3961 C CA . ASP D 2 259 ? 37.581 197.953 27.112 1.00 43.36 262 ASP D CA 1
ATOM 3962 C C . ASP D 2 259 ? 38.648 198.935 26.657 1.00 48.66 262 ASP D C 1
ATOM 3963 O O . ASP D 2 259 ? 39.761 198.548 26.318 1.00 58.68 262 ASP D O 1
ATOM 3968 N N . LEU D 2 260 ? 38.335 200.223 26.710 1.00 48.92 263 LEU D N 1
ATOM 3969 C CA . LEU D 2 260 ? 39.331 201.206 26.403 1.00 43.67 263 LEU D CA 1
ATOM 3970 C C . LEU D 2 260 ? 40.535 201.112 27.302 1.00 45.05 263 LEU D C 1
ATOM 3971 O O . LEU D 2 260 ? 41.653 201.192 26.844 1.00 51.99 263 LEU D O 1
ATOM 3976 N N . LEU D 2 261 ? 40.319 200.927 28.587 1.00 48.17 264 LEU D N 1
ATOM 3977 C CA . LEU D 2 261 ? 41.436 200.809 29.498 1.00 46.64 264 LEU D CA 1
ATOM 3978 C C . LEU D 2 261 ? 42.338 199.666 29.050 1.00 46.40 264 LEU D C 1
ATOM 3979 O O . LEU D 2 261 ? 43.552 199.846 28.929 1.00 48.05 264 LEU D O 1
ATOM 3984 N N . ARG D 2 262 ? 41.748 198.488 28.799 1.00 44.31 265 ARG D N 1
ATOM 3985 C CA . ARG D 2 262 ? 42.547 197.303 28.479 1.00 43.22 265 ARG D CA 1
ATOM 3986 C C . ARG D 2 262 ? 43.410 197.542 27.270 1.00 45.03 265 ARG D C 1
ATOM 3987 O O . ARG D 2 262 ? 44.585 197.205 27.270 1.00 47.63 265 ARG D O 1
ATOM 3995 N N . PHE D 2 263 ? 42.849 198.184 26.267 1.00 41.23 266 PHE D N 1
ATOM 3996 C CA . PHE D 2 263 ? 43.602 198.456 25.065 1.00 49.93 266 PHE D CA 1
ATOM 3997 C C . PHE D 2 263 ? 44.652 199.530 25.193 1.00 52.12 266 PHE D C 1
ATOM 3998 O O . PHE D 2 263 ? 45.622 199.559 24.444 1.00 65.71 266 PHE D O 1
ATOM 4006 N N . GLN D 2 264 ? 44.443 200.455 26.107 1.00 57.48 267 GLN D N 1
ATOM 4007 C CA . GLN D 2 264 ? 45.317 201.606 26.209 1.00 59.30 267 GLN D CA 1
ATOM 4008 C C . GLN D 2 264 ? 46.296 201.613 27.371 1.00 57.23 267 GLN D C 1
ATOM 4009 O O . GLN D 2 264 ? 47.261 202.357 27.319 1.00 59.75 267 GLN D O 1
ATOM 4015 N N . LEU D 2 265 ? 46.024 200.837 28.417 1.00 55.97 268 LEU D N 1
ATOM 4016 C CA . LEU D 2 265 ? 46.717 200.965 29.702 1.00 58.42 268 LEU D CA 1
ATOM 4017 C C . LEU D 2 265 ? 48.239 200.962 29.562 1.00 65.03 268 LEU D C 1
ATOM 4018 O O . LEU D 2 265 ? 48.938 201.769 30.169 1.00 74.67 268 LEU D O 1
ATOM 4023 N N . SER D 2 266 ? 48.750 200.054 28.743 1.00 82.16 269 SER D N 1
ATOM 4024 C CA . SER D 2 266 ? 50.202 199.882 28.568 1.00 79.68 269 SER D CA 1
ATOM 4025 C C . SER D 2 266 ? 50.917 201.029 27.850 1.00 73.83 269 SER D C 1
ATOM 4026 O O . SER D 2 266 ? 52.132 201.018 27.758 1.00 76.09 269 SER D O 1
ATOM 4029 N N . SER D 2 267 ? 50.165 201.957 27.274 1.00 82.58 270 SER D N 1
ATOM 4030 C CA . SER D 2 267 ? 50.726 203.081 26.534 1.00 93.32 270 SER D CA 1
ATOM 4031 C C . SER D 2 267 ? 50.243 204.364 27.161 1.00 101.07 270 SER D C 1
ATOM 4032 O O . SER D 2 267 ? 49.947 205.333 26.468 1.00 97.73 270 SER D O 1
ATOM 4035 N N . LEU D 2 268 ? 50.190 204.370 28.484 1.00 117.65 271 LEU D N 1
ATOM 4036 C CA . LEU D 2 268 ? 49.725 205.541 29.210 1.00 127.99 271 LEU D CA 1
ATOM 4037 C C . LEU D 2 268 ? 50.855 206.565 29.361 1.00 134.67 271 LEU D C 1
ATOM 4038 O O . LEU D 2 268 ? 52.029 206.211 29.569 1.00 134.91 271 LEU D O 1
ATOM 4043 N N . ILE D 2 269 ? 50.478 207.835 29.247 1.00 131.63 272 ILE D N 1
ATOM 4044 C CA . ILE D 2 269 ? 51.444 208.922 29.206 1.00 127.06 272 ILE D CA 1
ATOM 4045 C C . ILE D 2 269 ? 51.774 209.395 30.620 1.00 131.66 272 ILE D C 1
ATOM 4046 O O . ILE D 2 269 ? 50.971 209.222 31.560 1.00 137.10 272 ILE D O 1
ATOM 4051 N N . SER D 2 270 ? 52.965 209.969 30.765 1.00 126.62 273 SER D N 1
ATOM 4052 C CA . SER D 2 270 ? 53.441 210.427 32.067 1.00 128.73 273 SER D CA 1
ATOM 4053 C C . SER D 2 270 ? 52.865 211.794 32.395 1.00 110.83 273 SER D C 1
ATOM 4054 O O . SER D 2 270 ? 52.322 212.478 31.525 1.00 76.33 273 SER D O 1
ATOM 4057 N N . THR D 2 271 ? 52.967 212.160 33.670 1.00 97.31 274 THR D N 1
ATOM 4058 C CA . THR D 2 271 ? 52.431 213.421 34.156 1.00 89.93 274 THR D CA 1
ATOM 4059 C C . THR D 2 271 ? 53.126 214.590 33.448 1.00 83.89 274 THR D C 1
ATOM 4060 O O . THR D 2 271 ? 54.356 214.653 33.433 1.00 102.06 274 THR D O 1
ATOM 4064 N N . PRO D 2 272 ? 52.359 215.508 32.838 1.00 77.71 275 PRO D N 1
ATOM 4065 C CA . PRO D 2 272 ? 52.986 216.695 32.227 1.00 87.28 275 PRO D CA 1
ATOM 4066 C C . PRO D 2 272 ? 53.742 217.566 33.248 1.00 108.24 275 PRO D C 1
ATOM 4067 O O . PRO D 2 272 ? 53.305 217.698 34.404 1.00 110.27 275 PRO D O 1
ATOM 4071 N N . THR D 2 273 ? 54.879 218.127 32.833 1.00 116.47 276 THR D N 1
ATOM 4072 C CA . THR D 2 273 ? 55.788 218.805 33.770 1.00 116.11 276 THR D CA 1
ATOM 4073 C C . THR D 2 273 ? 55.134 220.041 34.396 1.00 106.72 276 THR D C 1
ATOM 4074 O O . THR D 2 273 ? 55.392 220.341 35.557 1.00 109.03 276 THR D O 1
ATOM 4078 N N . SER D 2 274 ? 54.245 220.704 33.659 1.00 96.20 277 SER D N 1
ATOM 4079 C CA . SER D 2 274 ? 53.479 221.819 34.233 1.00 98.73 277 SER D CA 1
ATOM 4080 C C . SER D 2 274 ? 52.554 221.390 35.383 1.00 97.42 277 SER D C 1
ATOM 4081 O O . SER D 2 274 ? 52.291 222.167 36.299 1.00 96.58 277 SER D O 1
ATOM 4084 N N . ILE D 2 275 ? 52.075 220.150 35.332 1.00 90.58 278 ILE D N 1
ATOM 4085 C CA . ILE D 2 275 ? 51.238 219.622 36.387 1.00 85.24 278 ILE D CA 1
ATOM 4086 C C . ILE D 2 275 ? 52.125 219.213 37.564 1.00 91.80 278 ILE D C 1
ATOM 4087 O O . ILE D 2 275 ? 51.841 219.576 38.712 1.00 82.86 278 ILE D O 1
ATOM 4092 N N . LEU D 2 276 ? 53.195 218.466 37.277 1.00 93.33 279 LEU D N 1
ATOM 4093 C CA . LEU D 2 276 ? 54.157 218.043 38.304 1.00 96.23 279 LEU D CA 1
ATOM 4094 C C . LEU D 2 276 ? 54.584 219.189 39.168 1.00 95.55 279 LEU D C 1
ATOM 4095 O O . LEU D 2 276 ? 54.683 219.054 40.390 1.00 105.17 279 LEU D O 1
ATOM 4100 N N . GLU D 2 277 ? 54.820 220.330 38.533 1.00 100.00 280 GLU D N 1
ATOM 4101 C CA . GLU D 2 277 ? 55.294 221.500 39.261 1.00 100.84 280 GLU D CA 1
ATOM 4102 C C . GLU D 2 277 ? 54.142 222.233 39.951 1.00 95.57 280 GLU D C 1
ATOM 4103 O O . GLU D 2 277 ? 54.319 222.729 41.060 1.00 89.64 280 GLU D O 1
ATOM 4109 N N . ARG D 2 278 ? 52.966 222.278 39.331 1.00 85.03 281 ARG D N 1
ATOM 4110 C CA . ARG D 2 278 ? 51.810 222.805 40.031 1.00 85.53 281 ARG D CA 1
ATOM 4111 C C . ARG D 2 278 ? 51.517 221.969 41.288 1.00 86.67 281 ARG D C 1
ATOM 4112 O O . ARG D 2 278 ? 50.986 222.501 42.267 1.00 88.56 281 ARG D O 1
ATOM 4120 N N . ILE D 2 279 ? 51.859 220.675 41.268 1.00 89.57 282 ILE D N 1
ATOM 4121 C CA . ILE D 2 279 ? 51.636 219.793 42.429 1.00 100.23 282 ILE D CA 1
ATOM 4122 C C . ILE D 2 279 ? 52.591 220.161 43.561 1.00 103.02 282 ILE D C 1
ATOM 4123 O O . ILE D 2 279 ? 52.152 220.364 44.707 1.00 94.11 282 ILE D O 1
ATOM 4128 N N . THR D 2 280 ? 53.885 220.223 43.240 1.00 100.85 283 THR D N 1
ATOM 4129 C CA . THR D 2 280 ? 54.916 220.595 44.227 1.00 104.29 283 THR D CA 1
ATOM 4130 C C . THR D 2 280 ? 54.663 221.983 44.842 1.00 104.52 283 THR D C 1
ATOM 4131 O O . THR D 2 280 ? 54.955 222.212 46.010 1.00 92.52 283 THR D O 1
ATOM 4135 N N . LYS D 2 281 ? 54.088 222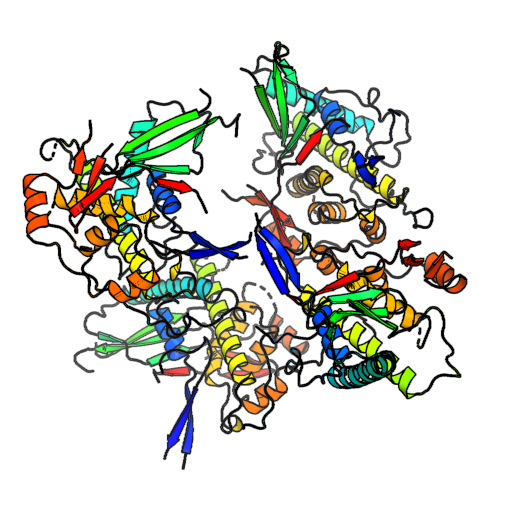.889 44.063 1.00 109.24 284 LYS D N 1
ATOM 4136 C CA . LYS D 2 281 ? 53.771 224.217 44.552 1.00 119.34 284 LYS D CA 1
ATOM 4137 C C . LYS D 2 281 ? 52.490 224.240 45.409 1.00 125.55 284 LYS D C 1
ATOM 4138 O O . LYS D 2 281 ? 52.348 225.113 46.260 1.00 126.03 284 LYS D O 1
ATOM 4144 N N . GLU D 2 282 ? 51.554 223.311 45.191 1.00 128.61 285 GLU D N 1
ATOM 4145 C CA . GLU D 2 282 ? 50.217 223.449 45.795 1.00 131.75 285 GLU D CA 1
ATOM 4146 C C . GLU D 2 282 ? 49.519 222.188 46.332 1.00 137.63 285 GLU D C 1
ATOM 4147 O O . GLU D 2 282 ? 48.393 222.290 46.829 1.00 146.21 285 GLU D O 1
ATOM 4153 N N . GLY D 2 283 ? 50.144 221.014 46.231 1.00 132.19 286 GLY D N 1
ATOM 4154 C CA . GLY D 2 283 ? 49.687 219.860 47.019 1.00 129.82 286 GLY D CA 1
ATOM 4155 C C . GLY D 2 283 ? 49.203 218.570 46.363 1.00 128.94 286 GLY D C 1
ATOM 4156 O O . GLY D 2 283 ? 49.766 217.517 46.639 1.00 150.87 286 GLY D O 1
ATOM 4157 N N . LEU D 2 284 ? 48.168 218.649 45.516 1.00 110.30 287 LEU D N 1
ATOM 4158 C CA . LEU D 2 284 ? 47.338 217.492 45.017 1.00 89.35 287 LEU D CA 1
ATOM 4159 C C . LEU D 2 284 ? 45.903 217.724 45.383 1.00 82.81 287 LEU D C 1
ATOM 4160 O O . LEU D 2 284 ? 45.002 217.466 44.590 1.00 87.17 287 LEU D O 1
ATOM 4165 N N . PHE D 2 285 ? 45.686 218.199 46.601 1.00 82.86 288 PHE D N 1
ATOM 4166 C CA . PHE D 2 285 ? 44.351 218.529 47.046 1.00 80.54 288 PHE D CA 1
ATOM 4167 C C . PHE D 2 285 ? 44.204 220.022 47.221 1.00 83.71 288 PHE D C 1
ATOM 4168 O O . PHE D 2 285 ? 45.170 220.722 47.508 1.00 79.28 288 PHE D O 1
ATOM 4176 N N . LYS D 2 286 ? 42.984 220.495 46.984 1.00 96.50 289 LYS D N 1
ATOM 4177 C CA . LYS D 2 286 ? 42.619 221.887 47.137 1.00 96.51 289 LYS D CA 1
ATOM 4178 C C . LYS D 2 286 ? 41.433 221.910 48.069 1.00 112.48 289 LYS D C 1
ATOM 4179 O O . LYS D 2 286 ? 40.353 221.430 47.705 1.00 123.87 289 LYS D O 1
ATOM 4185 N N . ILE D 2 287 ? 41.632 222.436 49.279 1.00 121.33 290 ILE D N 1
ATOM 4186 C CA . ILE D 2 287 ? 40.572 222.419 50.288 1.00 124.65 290 ILE D CA 1
ATOM 4187 C C . ILE D 2 287 ? 39.659 223.617 50.027 1.00 120.28 290 ILE D C 1
ATOM 4188 O O . ILE D 2 287 ? 40.132 224.705 49.719 1.00 101.07 290 ILE D O 1
ATOM 4193 N N . ILE D 2 288 ? 38.352 223.392 50.118 1.00 128.49 291 ILE D N 1
ATOM 4194 C CA . ILE D 2 288 ? 37.383 224.475 50.023 1.00 132.29 291 ILE D CA 1
ATOM 4195 C C . ILE D 2 288 ? 36.642 224.560 51.366 1.00 136.60 291 ILE D C 1
ATOM 4196 O O . ILE D 2 288 ? 35.954 223.617 51.785 1.00 148.00 291 ILE D O 1
ATOM 4201 N N . THR D 2 289 ? 36.802 225.708 52.024 1.00 146.11 292 THR D N 1
ATOM 4202 C CA . THR D 2 289 ? 36.652 225.826 53.470 1.00 149.81 292 THR D CA 1
ATOM 4203 C C . THR D 2 289 ? 35.477 226.744 53.808 1.00 142.63 292 THR D C 1
ATOM 4204 O O . THR D 2 289 ? 34.332 226.424 53.488 1.00 145.36 292 THR D O 1
ATOM 4208 N N . THR D 2 300 ? 34.736 219.857 51.986 1.00 128.34 303 THR D N 1
ATOM 4209 C CA . THR D 2 300 ? 34.717 219.644 50.534 1.00 130.55 303 THR D CA 1
ATOM 4210 C C . THR D 2 300 ? 36.138 219.797 49.976 1.00 121.88 303 THR D C 1
ATOM 4211 O O . THR D 2 300 ? 36.739 220.866 50.106 1.00 106.25 303 THR D O 1
ATOM 4215 N N . VAL D 2 301 ? 36.659 218.723 49.369 1.00 111.93 304 VAL D N 1
ATOM 4216 C CA . VAL D 2 301 ? 38.008 218.712 48.798 1.00 107.27 304 VAL D CA 1
ATOM 4217 C C . VAL D 2 301 ? 38.009 218.411 47.296 1.00 99.52 304 VAL D C 1
ATOM 4218 O O . VAL D 2 301 ? 37.291 217.522 46.823 1.00 108.42 304 VAL D O 1
ATOM 4222 N N . LEU D 2 302 ? 38.836 219.159 46.566 1.00 90.49 305 LEU D N 1
ATOM 4223 C CA . LEU D 2 302 ? 39.082 218.938 45.147 1.00 85.01 305 LEU D CA 1
ATOM 4224 C C . LEU D 2 302 ? 40.435 218.273 44.893 1.00 87.46 305 LEU D C 1
ATOM 4225 O O . LEU D 2 302 ? 41.397 218.514 45.620 1.00 87.81 305 LEU D O 1
ATOM 4230 N N . PHE D 2 303 ? 40.487 217.443 43.850 1.00 79.90 306 PHE D N 1
ATOM 4231 C CA . PHE D 2 303 ? 41.674 216.667 43.493 1.00 73.03 306 PHE D CA 1
ATOM 4232 C C . PHE D 2 303 ? 42.315 217.331 42.283 1.00 70.24 306 PHE D C 1
ATOM 4233 O O . PHE D 2 303 ? 41.626 217.828 41.403 1.00 59.01 306 PHE D O 1
ATOM 4241 N N . ARG D 2 304 ? 43.636 217.367 42.251 1.00 73.93 307 ARG D N 1
ATOM 4242 C CA . ARG D 2 304 ? 44.346 218.000 41.141 1.00 81.55 307 ARG D CA 1
ATOM 4243 C C . ARG D 2 304 ? 44.763 216.950 40.133 1.00 72.61 307 ARG D C 1
ATOM 4244 O O . ARG D 2 304 ? 45.739 216.226 40.330 1.00 67.49 307 ARG D O 1
ATOM 4252 N N . GLY D 2 305 ? 43.974 216.835 39.078 1.00 64.31 308 GLY D N 1
ATOM 4253 C CA . GLY D 2 305 ? 44.127 215.740 38.129 1.00 68.51 308 GLY D CA 1
ATOM 4254 C C . GLY D 2 305 ? 45.350 215.831 37.259 1.00 65.52 308 GLY D C 1
ATOM 4255 O O . GLY D 2 305 ? 45.884 216.896 37.044 1.00 71.25 308 GLY D O 1
ATOM 4256 N N . ILE D 2 306 ? 45.786 214.687 36.756 1.00 63.56 309 ILE D N 1
ATOM 4257 C CA . ILE D 2 306 ? 46.895 214.626 35.835 1.00 65.03 309 ILE D CA 1
ATOM 4258 C C . ILE D 2 306 ? 46.726 215.509 34.579 1.00 64.75 309 ILE D C 1
ATOM 4259 O O . ILE D 2 306 ? 47.704 215.799 33.898 1.00 67.09 309 ILE D O 1
ATOM 4264 N N . ASN D 2 307 ? 45.498 215.897 34.246 1.00 61.59 310 ASN D N 1
ATOM 4265 C CA . ASN D 2 307 ? 45.246 216.759 33.067 1.00 63.74 310 ASN D CA 1
ATOM 4266 C C . ASN D 2 307 ? 44.895 218.189 33.490 1.00 68.70 310 ASN D C 1
ATOM 4267 O O . ASN D 2 307 ? 44.483 219.003 32.672 1.00 59.84 310 ASN D O 1
ATOM 4272 N N . GLY D 2 308 ? 45.040 218.479 34.784 1.00 72.21 311 GLY D N 1
ATOM 4273 C CA . GLY D 2 308 ? 44.738 219.792 35.316 1.00 67.02 311 GLY D CA 1
ATOM 4274 C C . GLY D 2 308 ? 43.288 219.977 35.672 1.00 67.49 311 GLY D C 1
ATOM 4275 O O . GLY D 2 308 ? 42.874 221.068 36.068 1.00 81.72 311 GLY D O 1
ATOM 4276 N N . SER D 2 309 ? 42.499 218.924 35.559 1.00 66.75 312 SER D N 1
ATOM 4277 C CA . SER D 2 309 ? 41.109 218.991 36.000 1.00 63.64 312 SER D CA 1
ATOM 4278 C C . SER D 2 309 ? 41.105 219.169 37.522 1.00 64.13 312 SER D C 1
ATOM 4279 O O . SER D 2 309 ? 42.135 218.951 38.162 1.00 60.96 312 SER D O 1
ATOM 4282 N N . GLU D 2 310 ? 39.967 219.559 38.093 1.00 70.62 313 GLU D N 1
ATOM 4283 C CA . GLU D 2 310 ? 39.862 219.743 39.549 1.00 78.18 313 GLU D CA 1
ATOM 4284 C C . GLU D 2 310 ? 38.558 219.178 40.052 1.00 82.05 313 GLU D C 1
ATOM 4285 O O . GLU D 2 310 ? 37.660 219.883 40.490 1.00 91.43 313 GLU D O 1
ATOM 4291 N N . SER D 2 311 ? 38.461 217.865 39.953 1.00 82.50 314 SER D N 1
ATOM 4292 C CA . SER D 2 311 ? 37.243 217.143 40.267 1.00 67.61 314 SER D CA 1
ATOM 4293 C C . SER D 2 311 ? 36.953 217.153 41.763 1.00 67.17 314 SER D C 1
ATOM 4294 O O . SER D 2 311 ? 37.867 217.113 42.584 1.00 63.41 314 SER D O 1
ATOM 4297 N N . PHE D 2 312 ? 35.670 217.147 42.090 1.00 66.45 315 PHE D N 1
ATOM 4298 C CA . PHE D 2 312 ? 35.221 216.958 43.451 1.00 73.75 315 PHE D CA 1
ATOM 4299 C C . PHE D 2 312 ? 35.283 215.471 43.799 1.00 69.34 315 PHE D C 1
ATOM 4300 O O . PHE D 2 312 ? 34.770 214.636 43.042 1.00 57.61 315 PHE D O 1
ATOM 4308 N N . LEU D 2 313 ? 35.870 215.154 44.950 1.00 68.53 316 LEU D N 1
ATOM 4309 C CA . LEU D 2 313 ? 35.882 213.777 45.433 1.00 67.55 316 LEU D CA 1
ATOM 4310 C C . LEU D 2 313 ? 34.705 213.517 46.347 1.00 65.67 316 LEU D C 1
ATOM 4311 O O . LEU D 2 313 ? 34.744 213.786 47.548 1.00 74.84 316 LEU D O 1
ATOM 4316 N N . ASN D 2 314 ? 33.660 212.967 45.759 1.00 68.00 317 ASN D N 1
ATOM 4317 C CA . ASN D 2 314 ? 32.465 212.614 46.500 1.00 84.60 317 ASN D CA 1
ATOM 4318 C C . ASN D 2 314 ? 32.577 211.277 47.242 1.00 82.83 317 ASN D C 1
ATOM 4319 O O . ASN D 2 314 ? 33.418 210.447 46.928 1.00 97.97 317 ASN D O 1
ATOM 4324 N N . ILE D 2 315 ? 31.682 211.075 48.198 1.00 88.11 318 ILE D N 1
ATOM 4325 C CA . ILE D 2 315 ? 31.604 209.854 48.994 1.00 87.35 318 ILE D CA 1
ATOM 4326 C C . ILE D 2 315 ? 31.160 208.695 48.108 1.00 82.74 318 ILE D C 1
ATOM 4327 O O . ILE D 2 315 ? 30.290 208.879 47.265 1.00 84.85 318 ILE D O 1
ATOM 4332 N N . LYS D 2 316 ? 31.761 207.518 48.280 1.00 78.54 319 LYS D N 1
ATOM 4333 C CA . LYS D 2 316 ? 31.297 206.315 47.569 1.00 74.58 319 LYS D CA 1
ATOM 4334 C C . LYS D 2 316 ? 30.724 205.316 48.575 1.00 76.28 319 LYS D C 1
ATOM 4335 O O . LYS D 2 316 ? 31.220 205.221 49.700 1.00 63.95 319 LYS D O 1
ATOM 4341 N N . ARG D 2 317 ? 29.681 204.597 48.153 1.00 73.05 320 ARG D N 1
ATOM 4342 C CA . ARG D 2 317 ? 28.963 203.678 49.027 1.00 86.80 320 ARG D CA 1
ATOM 4343 C C . ARG D 2 317 ? 29.077 202.278 48.478 1.00 84.53 320 ARG D C 1
ATOM 4344 O O . ARG D 2 317 ? 28.750 202.046 47.338 1.00 91.53 320 ARG D O 1
ATOM 4352 N N . TYR D 2 318 ? 29.486 201.347 49.316 1.00 81.21 321 TYR D N 1
ATOM 4353 C CA . TYR D 2 318 ? 29.642 199.970 48.916 1.00 75.80 321 TYR D CA 1
ATOM 4354 C C . TYR D 2 318 ? 28.728 199.104 49.761 1.00 84.35 321 TYR D C 1
ATOM 4355 O O . TYR D 2 318 ? 28.521 199.382 50.945 1.00 80.35 321 TYR D O 1
ATOM 4364 N N . ARG D 2 319 ? 28.168 198.065 49.146 1.00 97.63 322 ARG D N 1
ATOM 4365 C CA . ARG D 2 319 ? 27.254 197.129 49.823 1.00 99.93 322 ARG D CA 1
ATOM 4366 C C . ARG D 2 319 ? 27.726 195.705 49.562 1.00 97.12 322 ARG D C 1
ATOM 4367 O O . ARG D 2 319 ? 28.542 195.486 48.677 1.00 100.94 322 ARG D O 1
ATOM 4375 N N . ARG D 2 320 ? 27.236 194.742 50.337 1.00 105.69 323 ARG D N 1
ATOM 4376 C CA . ARG D 2 320 ? 27.530 193.327 50.077 1.00 103.34 323 ARG D CA 1
ATOM 4377 C C . ARG D 2 320 ? 26.791 192.880 48.805 1.00 100.59 323 ARG D C 1
ATOM 4378 O O . ARG D 2 320 ? 25.652 193.289 48.568 1.00 96.45 323 ARG D O 1
ATOM 4386 N N . PHE D 2 321 ? 27.444 192.066 47.978 1.00 103.37 324 PHE D N 1
ATOM 4387 C CA . PHE D 2 321 ? 26.841 191.649 46.720 1.00 110.08 324 PHE D CA 1
ATOM 4388 C C . PHE D 2 321 ? 25.977 190.421 46.950 1.00 115.09 324 PHE D C 1
ATOM 4389 O O . PHE D 2 321 ? 24.769 190.480 46.734 1.00 134.59 324 PHE D O 1
ATOM 4397 N N . ALA E 1 1 ? 17.900 171.981 43.812 1.00 111.30 332 ALA E N 1
ATOM 4398 C CA . ALA E 1 1 ? 17.376 170.799 43.053 1.00 103.58 332 ALA E CA 1
ATOM 4399 C C . ALA E 1 1 ? 18.439 169.749 42.750 1.00 98.07 332 ALA E C 1
ATOM 4400 O O . ALA E 1 1 ? 18.193 168.802 42.006 1.00 90.39 332 ALA E O 1
ATOM 4402 N N . ASP E 1 2 ? 19.615 169.893 43.355 1.00 107.87 333 ASP E N 1
ATOM 4403 C CA . ASP E 1 2 ? 20.742 169.004 43.073 1.00 102.67 333 ASP E CA 1
ATOM 4404 C C . ASP E 1 2 ? 20.435 167.594 43.547 1.00 88.57 333 ASP E C 1
ATOM 4405 O O . ASP E 1 2 ? 21.012 166.630 43.048 1.00 71.42 333 ASP E O 1
ATOM 4410 N N . SER E 1 3 ? 19.517 167.475 44.507 1.00 90.23 334 SER E N 1
ATOM 4411 C CA . SER E 1 3 ? 19.166 166.177 45.089 1.00 85.72 334 SER E CA 1
ATOM 4412 C C . SER E 1 3 ? 17.995 165.500 44.382 1.00 86.02 334 SER E C 1
ATOM 4413 O O . SER E 1 3 ? 17.699 164.325 44.642 1.00 70.29 334 SER E O 1
ATOM 4416 N N . VAL E 1 4 ? 17.303 166.239 43.504 1.00 85.66 335 VAL E N 1
ATOM 4417 C CA . VAL E 1 4 ? 16.051 165.744 42.917 1.00 76.47 335 VAL E CA 1
ATOM 4418 C C . VAL E 1 4 ? 16.331 164.526 42.072 1.00 71.41 335 VAL E C 1
ATOM 4419 O O . VAL E 1 4 ? 17.291 164.519 41.314 1.00 76.63 335 VAL E O 1
ATOM 4423 N N . ILE E 1 5 ? 15.494 163.505 42.210 1.00 64.00 336 ILE E N 1
ATOM 4424 C CA . ILE E 1 5 ? 15.657 162.281 41.452 1.00 68.14 336 ILE E CA 1
ATOM 4425 C C . ILE E 1 5 ? 15.404 162.479 39.955 1.00 87.49 336 ILE E C 1
ATOM 4426 O O . ILE E 1 5 ? 14.400 163.072 39.570 1.00 110.62 336 ILE E O 1
ATOM 4431 N N . LYS E 1 6 ? 16.283 161.931 39.122 1.00 92.55 337 LYS E N 1
ATOM 4432 C CA . LYS E 1 6 ? 16.139 161.982 37.670 1.00 88.07 337 LYS E CA 1
ATOM 4433 C C . LYS E 1 6 ? 15.327 160.770 37.198 1.00 95.27 337 LYS E C 1
ATOM 4434 O O . LYS E 1 6 ? 15.284 159.738 37.875 1.00 78.74 337 LYS E O 1
ATOM 4440 N N . SER E 1 7 ? 14.662 160.936 36.050 1.00 95.49 338 SER E N 1
ATOM 4441 C CA . SER E 1 7 ? 13.888 159.879 35.407 1.00 90.65 338 SER E CA 1
ATOM 4442 C C . SER E 1 7 ? 14.259 159.819 33.934 1.00 94.80 338 SER E C 1
ATOM 4443 O O . SER E 1 7 ? 14.524 160.849 33.296 1.00 88.54 338 SER E O 1
ATOM 4446 N N . ASP E 1 8 ? 14.270 158.598 33.412 1.00 96.81 339 ASP E N 1
ATOM 4447 C CA . ASP E 1 8 ? 14.544 158.342 32.014 1.00 102.62 339 ASP E CA 1
ATOM 4448 C C . ASP E 1 8 ? 13.229 158.074 31.354 1.00 101.37 339 ASP E C 1
ATOM 4449 O O . ASP E 1 8 ? 12.624 157.029 31.566 1.00 93.30 339 ASP E O 1
ATOM 4454 N N . PHE E 1 9 ? 12.797 159.018 30.533 1.00 100.97 340 PHE E N 1
ATOM 4455 C CA . PHE E 1 9 ? 11.523 158.876 29.859 1.00 96.09 340 PHE E CA 1
ATOM 4456 C C . PHE E 1 9 ? 11.667 158.385 28.420 1.00 94.19 340 PHE E C 1
ATOM 4457 O O . PHE E 1 9 ? 10.696 158.324 27.692 1.00 95.89 340 PHE E O 1
ATOM 4465 N N . SER E 1 10 ? 12.878 158.016 28.021 1.00 103.04 341 SER E N 1
ATOM 4466 C CA . SER E 1 10 ? 13.143 157.604 26.638 1.00 98.33 341 SER E CA 1
ATOM 4467 C C . SER E 1 10 ? 12.362 156.356 26.207 1.00 85.46 341 SER E C 1
ATOM 4468 O O . SER E 1 10 ? 12.262 156.102 25.020 1.00 76.55 341 SER E O 1
ATOM 4471 N N . SER E 1 11 ? 11.803 155.598 27.151 1.00 83.05 342 SER E N 1
ATOM 4472 C CA . SER E 1 11 ? 11.080 154.369 26.827 1.00 83.48 342 SER E CA 1
ATOM 4473 C C . SER E 1 11 ? 9.582 154.478 27.068 1.00 86.64 342 SER E C 1
ATOM 4474 O O . SER E 1 11 ? 8.855 153.471 27.058 1.00 85.51 342 SER E O 1
ATOM 4477 N N . LEU E 1 12 ? 9.103 155.692 27.300 1.00 91.80 343 LEU E N 1
ATOM 4478 C CA . LEU E 1 12 ? 7.668 155.905 27.483 1.00 84.39 343 LEU E CA 1
ATOM 4479 C C . LEU E 1 12 ? 6.950 155.565 26.199 1.00 78.73 343 LEU E C 1
ATOM 4480 O O . LEU E 1 12 ? 7.471 155.805 25.113 1.00 74.48 343 LEU E O 1
ATOM 4485 N N . LYS E 1 13 ? 5.738 155.034 26.320 1.00 83.82 344 LYS E N 1
ATOM 4486 C CA . LYS E 1 13 ? 4.935 154.698 25.147 1.00 80.61 344 LYS E CA 1
ATOM 4487 C C . LYS E 1 13 ? 4.316 155.952 24.546 1.00 78.52 344 LYS E C 1
ATOM 4488 O O . LYS E 1 13 ? 3.197 156.325 24.889 1.00 78.45 344 LYS E O 1
ATOM 4494 N N . LEU E 1 14 ? 5.069 156.575 23.639 1.00 69.63 345 LEU E N 1
ATOM 4495 C CA . LEU E 1 14 ? 4.710 157.819 23.024 1.00 68.92 345 LEU E CA 1
ATOM 4496 C C . LEU E 1 14 ? 4.381 157.686 21.531 1.00 70.00 345 LEU E C 1
ATOM 4497 O O . LEU E 1 14 ? 4.342 158.699 20.817 1.00 74.45 345 LEU E O 1
ATOM 4502 N N . ASP E 1 15 ? 4.118 156.464 21.065 1.00 68.33 346 ASP E N 1
ATOM 4503 C CA . ASP E 1 15 ? 3.725 156.211 19.660 1.00 70.96 346 ASP E CA 1
ATOM 4504 C C . ASP E 1 15 ? 4.669 156.850 18.636 1.00 73.81 346 ASP E C 1
ATOM 4505 O O . ASP E 1 15 ? 4.214 157.378 17.617 1.00 67.78 346 ASP E O 1
ATOM 4510 N N . VAL E 1 16 ? 5.969 156.845 18.925 1.00 79.57 347 VAL E N 1
ATOM 4511 C CA . VAL E 1 16 ? 6.970 157.283 17.943 1.00 96.67 347 VAL E CA 1
ATOM 4512 C C . VAL E 1 16 ? 7.920 156.147 17.582 1.00 107.28 347 VAL E C 1
ATOM 4513 O O . VAL E 1 16 ? 7.857 155.061 18.168 1.00 123.46 347 VAL E O 1
ATOM 4518 N N . LEU F 2 1 ? 24.249 178.395 23.544 1.00 199.00 4 LEU F N 1
ATOM 4519 C CA . LEU F 2 1 ? 24.046 179.691 22.813 1.00 194.71 4 LEU F CA 1
ATOM 4520 C C . LEU F 2 1 ? 22.888 179.594 21.808 1.00 172.54 4 LEU F C 1
ATOM 4521 O O . LEU F 2 1 ? 21.781 180.063 22.083 1.00 158.24 4 LEU F O 1
ATOM 4526 N N . GLU F 2 2 ? 23.148 178.963 20.663 1.00 160.00 5 GLU F N 1
ATOM 4527 C CA . GLU F 2 2 ? 22.153 178.797 19.606 1.00 156.66 5 GLU F CA 1
ATOM 4528 C C . GLU F 2 2 ? 21.605 177.370 19.559 1.00 156.55 5 GLU F C 1
ATOM 4529 O O . GLU F 2 2 ? 20.393 177.167 19.459 1.00 170.57 5 GLU F O 1
ATOM 4535 N N . ARG F 2 3 ? 22.498 176.386 19.648 1.00 142.04 6 ARG F N 1
ATOM 4536 C CA . ARG F 2 3 ? 22.159 174.991 19.356 1.00 131.45 6 ARG F CA 1
ATOM 4537 C C . ARG F 2 3 ? 21.532 174.263 20.541 1.00 134.09 6 ARG F C 1
ATOM 4538 O O . ARG F 2 3 ? 22.085 174.305 21.632 1.00 144.70 6 ARG F O 1
ATOM 4546 N N . ARG F 2 4 ? 20.413 173.565 20.320 1.00 125.97 7 ARG F N 1
ATOM 4547 C CA . ARG F 2 4 ? 19.811 172.733 21.373 1.00 100.04 7 ARG F CA 1
ATOM 4548 C C . ARG F 2 4 ? 19.080 171.520 20.821 1.00 85.60 7 ARG F C 1
ATOM 4549 O O . ARG F 2 4 ? 18.524 171.545 19.732 1.00 96.80 7 ARG F O 1
ATOM 4557 N N . THR F 2 5 ? 19.109 170.429 21.571 1.00 86.72 8 THR F N 1
ATOM 4558 C CA . THR F 2 5 ? 18.504 169.176 21.129 1.00 86.76 8 THR F CA 1
ATOM 4559 C C . THR F 2 5 ? 16.955 169.312 21.130 1.00 101.13 8 THR F C 1
ATOM 4560 O O . THR F 2 5 ? 16.370 169.915 22.046 1.00 103.26 8 THR F O 1
ATOM 4564 N N . PHE F 2 6 ? 16.336 168.771 20.076 1.00 100.87 9 PHE F N 1
ATOM 4565 C CA . PHE F 2 6 ? 14.913 168.984 19.697 1.00 95.49 9 PHE F CA 1
ATOM 4566 C C . PHE F 2 6 ? 13.894 168.761 20.812 1.00 86.47 9 PHE F C 1
ATOM 4567 O O . PHE F 2 6 ? 13.785 167.660 21.343 1.00 76.47 9 PHE F O 1
ATOM 4575 N N . GLY F 2 7 ? 13.135 169.800 21.133 1.00 80.65 10 GLY F N 1
ATOM 4576 C CA . GLY F 2 7 ? 12.092 169.690 22.143 1.00 94.91 10 GLY F CA 1
ATOM 4577 C C . GLY F 2 7 ? 12.490 170.220 23.507 1.00 92.66 10 GLY F C 1
ATOM 4578 O O . GLY F 2 7 ? 11.624 170.477 24.355 1.00 76.33 10 GLY F O 1
ATOM 4579 N N . SER F 2 8 ? 13.796 170.407 23.704 1.00 88.48 11 SER F N 1
ATOM 4580 C CA . SER F 2 8 ? 14.332 170.841 24.985 1.00 81.10 11 SER F CA 1
ATOM 4581 C C . SER F 2 8 ? 14.015 172.294 25.184 1.00 75.94 11 SER F C 1
ATOM 4582 O O . SER F 2 8 ? 13.784 173.040 24.225 1.00 89.69 11 SER F O 1
ATOM 4585 N N . TYR F 2 9 ? 13.988 172.693 26.447 1.00 80.84 12 TYR F N 1
ATOM 4586 C CA . TYR F 2 9 ? 13.678 174.078 26.841 1.00 79.66 12 TYR F CA 1
ATOM 4587 C C . TYR F 2 9 ? 14.840 174.623 27.663 1.00 77.81 12 TYR F C 1
ATOM 4588 O O . TYR F 2 9 ? 15.731 173.863 28.058 1.00 68.31 12 TYR F O 1
ATOM 4597 N N . LYS F 2 10 ? 14.825 175.931 27.895 1.00 86.78 13 LYS F N 1
ATOM 4598 C CA . LYS F 2 10 ? 15.745 176.559 28.831 1.00 102.79 13 LYS F CA 1
ATOM 4599 C C . LYS F 2 10 ? 14.909 177.384 29.779 1.00 101.77 13 LYS F C 1
ATOM 4600 O O . LYS F 2 10 ? 13.847 177.895 29.392 1.00 93.19 13 LYS F O 1
ATOM 4606 N N . ILE F 2 11 ? 15.405 177.519 31.006 1.00 98.56 14 ILE F N 1
ATOM 4607 C CA . ILE F 2 11 ? 14.777 178.354 32.007 1.00 104.83 14 ILE F CA 1
ATOM 4608 C C . ILE F 2 11 ? 15.726 179.512 32.269 1.00 106.82 14 ILE F C 1
ATOM 4609 O O . ILE F 2 11 ? 16.875 179.294 32.601 1.00 94.28 14 ILE F O 1
ATOM 4614 N N . GLU F 2 12 ? 15.231 180.733 32.116 1.00 120.40 15 GLU F N 1
ATOM 4615 C CA . GLU F 2 12 ? 16.036 181.946 32.264 1.00 130.01 15 GLU F CA 1
ATOM 4616 C C . GLU F 2 12 ? 15.478 182.688 33.482 1.00 134.49 15 GLU F C 1
ATOM 4617 O O . GLU F 2 12 ? 14.438 182.282 33.998 1.00 141.71 15 GLU F O 1
ATOM 4623 N N . GLU F 2 13 ? 16.150 183.751 33.942 1.00 124.18 16 GLU F N 1
ATOM 4624 C CA . GLU F 2 13 ? 15.699 184.514 35.121 1.00 115.15 16 GLU F CA 1
ATOM 4625 C C . GLU F 2 13 ? 15.402 185.987 34.854 1.00 113.17 16 GLU F C 1
ATOM 4626 O O . GLU F 2 13 ? 16.307 186.775 34.640 1.00 102.71 16 GLU F O 1
ATOM 4632 N N . LEU F 2 14 ? 14.126 186.352 34.911 1.00 112.25 17 LEU F N 1
ATOM 4633 C CA . LEU F 2 14 ? 13.710 187.750 34.907 1.00 112.89 17 LEU F CA 1
ATOM 4634 C C . LEU F 2 14 ? 13.867 188.250 36.341 1.00 109.17 17 LEU F C 1
ATOM 4635 O O . LEU F 2 14 ? 13.814 187.440 37.263 1.00 120.04 17 LEU F O 1
ATOM 4640 N N . THR F 2 15 ? 14.085 189.555 36.537 1.00 99.23 18 THR F N 1
ATOM 4641 C CA . THR F 2 15 ? 14.077 190.146 37.891 1.00 96.06 18 THR F CA 1
ATOM 4642 C C . THR F 2 15 ? 13.307 191.467 37.965 1.00 110.70 18 THR F C 1
ATOM 4643 O O . THR F 2 15 ? 13.487 192.345 37.124 1.00 106.53 18 THR F O 1
ATOM 4647 N N . ILE F 2 16 ? 12.458 191.599 38.988 1.00 125.00 19 ILE F N 1
ATOM 4648 C CA . ILE F 2 16 ? 11.477 192.703 39.080 1.00 125.44 19 ILE F CA 1
ATOM 4649 C C . ILE F 2 16 ? 11.338 193.242 40.505 1.00 123.91 19 ILE F C 1
ATOM 4650 O O . ILE F 2 16 ? 12.192 193.960 41.005 1.00 106.27 19 ILE F O 1
ATOM 4655 N N . LYS F 2 40 ? 14.005 190.072 43.920 1.00 169.81 43 LYS F N 1
ATOM 4656 C CA . LYS F 2 40 ? 12.776 189.429 43.456 1.00 170.41 43 LYS F CA 1
ATOM 4657 C C . LYS F 2 40 ? 12.976 188.868 42.043 1.00 157.19 43 LYS F C 1
ATOM 4658 O O . LYS F 2 40 ? 12.957 189.620 41.068 1.00 168.76 43 LYS F O 1
ATOM 4664 N N . LYS F 2 41 ? 13.179 187.555 41.941 1.00 134.60 44 LYS F N 1
ATOM 4665 C CA . LYS F 2 41 ? 13.407 186.898 40.644 1.00 141.82 44 LYS F CA 1
ATOM 4666 C C . LYS F 2 41 ? 12.296 185.923 40.253 1.00 136.22 44 LYS F C 1
ATOM 4667 O O . LYS F 2 41 ? 11.859 185.121 41.075 1.00 152.70 44 LYS F O 1
ATOM 4673 N N . ILE F 2 42 ? 11.878 185.954 38.988 1.00 122.96 45 ILE F N 1
ATOM 4674 C CA . ILE F 2 42 ? 10.907 184.977 38.494 1.00 124.63 45 ILE F CA 1
ATOM 4675 C C . ILE F 2 42 ? 11.456 184.204 37.293 1.00 120.83 45 ILE F C 1
ATOM 4676 O O . ILE F 2 42 ? 12.213 184.748 36.497 1.00 121.16 45 ILE F O 1
ATOM 4681 N N . PRO F 2 43 ? 11.098 182.914 37.171 1.00 115.97 46 PRO F N 1
ATOM 4682 C CA . PRO F 2 43 ? 11.602 182.128 36.051 1.00 114.62 46 PRO F CA 1
ATOM 4683 C C . PRO F 2 43 ? 10.875 182.456 34.749 1.00 114.77 46 PRO F C 1
ATOM 4684 O O . PRO F 2 43 ? 9.710 182.885 34.767 1.00 91.44 46 PRO F O 1
ATOM 4688 N N . LEU F 2 44 ? 11.587 182.239 33.643 1.00 109.98 47 LEU F N 1
ATOM 4689 C CA . LEU F 2 44 ? 11.075 182.497 32.311 1.00 107.54 47 LEU F CA 1
ATOM 4690 C C . LEU F 2 44 ? 11.380 181.300 31.427 1.00 99.44 47 LEU F C 1
ATOM 4691 O O . LEU F 2 44 ? 12.550 180.998 31.112 1.00 68.93 47 LEU F O 1
ATOM 4696 N N . LEU F 2 45 ? 10.316 180.606 31.027 1.00 97.78 48 LEU F N 1
ATOM 4697 C CA . LEU F 2 45 ? 10.465 179.353 30.290 1.00 92.52 48 LEU F CA 1
ATOM 4698 C C . LEU F 2 45 ? 10.630 179.672 28.824 1.00 89.65 48 LEU F C 1
ATOM 4699 O O . LEU F 2 45 ? 9.851 180.444 28.258 1.00 76.97 48 LEU F O 1
ATOM 4704 N N . ASP F 2 46 ? 11.696 179.141 28.244 1.00 90.25 49 ASP F N 1
ATOM 4705 C CA . ASP F 2 46 ? 11.925 179.246 26.823 1.00 95.26 49 ASP F CA 1
ATOM 4706 C C . ASP F 2 46 ? 11.601 177.878 26.250 1.00 89.95 49 ASP F C 1
ATOM 4707 O O . ASP F 2 46 ? 12.463 176.974 26.233 1.00 60.43 49 ASP F O 1
ATOM 4712 N N . ASP F 2 47 ? 10.360 177.745 25.774 1.00 79.85 50 ASP F N 1
ATOM 4713 C CA . ASP F 2 47 ? 9.825 176.444 25.342 1.00 81.42 50 ASP F CA 1
ATOM 4714 C C . ASP F 2 47 ? 10.281 176.064 23.950 1.00 78.48 50 ASP F C 1
ATOM 4715 O O . ASP F 2 47 ? 10.260 174.895 23.573 1.00 70.23 50 ASP F O 1
ATOM 4720 N N . GLY F 2 48 ? 10.694 177.072 23.181 1.00 88.93 51 GLY F N 1
ATOM 4721 C CA . GLY F 2 48 ? 11.171 176.868 21.813 1.00 95.47 51 GLY F CA 1
ATOM 4722 C C . GLY F 2 48 ? 10.104 176.525 20.790 1.00 94.00 51 GLY F C 1
ATOM 4723 O O . GLY F 2 48 ? 10.423 176.087 19.689 1.00 97.99 51 GLY F O 1
ATOM 4724 N N . ILE F 2 49 ? 8.835 176.737 21.133 1.00 91.78 52 ILE F N 1
ATOM 4725 C CA . ILE F 2 49 ? 7.746 176.435 20.210 1.00 92.15 52 ILE F CA 1
ATOM 4726 C C . ILE F 2 49 ? 7.723 177.439 19.066 1.00 101.18 52 ILE F C 1
ATOM 4727 O O . ILE F 2 49 ? 7.561 177.042 17.914 1.00 107.26 52 ILE F O 1
ATOM 4732 N N . PHE F 2 50 ? 7.877 178.728 19.365 1.00 107.28 53 PHE F N 1
ATOM 4733 C CA . PHE F 2 50 ? 7.934 179.729 18.302 1.00 113.40 53 PHE F CA 1
ATOM 4734 C C . PHE F 2 50 ? 8.946 179.337 17.227 1.00 111.43 53 PHE F C 1
ATOM 4735 O O . PHE F 2 50 ? 8.633 179.334 16.036 1.00 111.71 53 PHE F O 1
ATOM 4743 N N . GLU F 2 51 ? 10.154 179.014 17.665 1.00 101.30 54 GLU F N 1
ATOM 4744 C CA . GLU F 2 51 ? 11.235 178.689 16.755 1.00 111.70 54 GLU F CA 1
ATOM 4745 C C . GLU F 2 51 ? 10.884 177.470 15.892 1.00 111.13 54 GLU F C 1
ATOM 4746 O O . GLU F 2 51 ? 11.114 177.475 14.686 1.00 123.86 54 GLU F O 1
ATOM 4752 N N . LEU F 2 52 ? 10.317 176.432 16.494 1.00 103.27 55 LEU F N 1
ATOM 4753 C CA . LEU F 2 52 ? 9.862 175.268 15.721 1.00 88.84 55 LEU F CA 1
ATOM 4754 C C . LEU F 2 52 ? 8.912 175.665 14.592 1.00 81.96 55 LEU F C 1
ATOM 4755 O O . LEU F 2 52 ? 9.087 175.275 13.454 1.00 79.37 55 LEU F O 1
ATOM 4760 N N . LEU F 2 53 ? 7.899 176.433 14.936 1.00 75.54 56 LEU F N 1
ATOM 4761 C CA . LEU F 2 53 ? 6.910 176.852 13.972 1.00 84.14 56 LEU F CA 1
ATOM 4762 C C . LEU F 2 53 ? 7.531 177.675 12.856 1.00 95.54 56 LEU F C 1
ATOM 4763 O O . LEU F 2 53 ? 7.264 177.430 11.684 1.00 104.75 56 LEU F O 1
ATOM 4768 N N . ASN F 2 54 ? 8.311 178.680 13.240 1.00 102.51 57 ASN F N 1
ATOM 4769 C CA . ASN F 2 54 ? 9.000 179.555 12.304 1.00 100.56 57 ASN F CA 1
ATOM 4770 C C . ASN F 2 54 ? 9.771 178.776 11.245 1.00 95.38 57 ASN F C 1
ATOM 4771 O O . ASN F 2 54 ? 9.681 179.075 10.065 1.00 93.53 57 ASN F O 1
ATOM 4776 N N . TYR F 2 55 ? 10.533 177.787 11.676 1.00 92.85 58 TYR F N 1
ATOM 4777 C CA . TYR F 2 55 ? 11.285 176.967 10.749 1.00 100.95 58 TYR F CA 1
ATOM 4778 C C . TYR F 2 55 ? 10.359 176.283 9.759 1.00 107.99 58 TYR F C 1
ATOM 4779 O O . TYR F 2 55 ? 10.636 176.243 8.571 1.00 133.19 58 TYR F O 1
ATOM 4788 N N . LEU F 2 56 ? 9.258 175.730 10.248 1.00 111.24 59 LEU F N 1
ATOM 4789 C CA . LEU F 2 56 ? 8.328 174.994 9.384 1.00 96.68 59 LEU F CA 1
ATOM 4790 C C . LEU F 2 56 ? 7.696 175.898 8.336 1.00 94.40 59 LEU F C 1
ATOM 4791 O O . LEU F 2 56 ? 7.493 175.487 7.203 1.00 97.63 59 LEU F O 1
ATOM 4796 N N . ILE F 2 57 ? 7.391 177.126 8.740 1.00 91.48 60 ILE F N 1
ATOM 4797 C CA . ILE F 2 57 ? 6.807 178.126 7.861 1.00 92.61 60 ILE F CA 1
ATOM 4798 C C . ILE F 2 57 ? 7.772 178.509 6.747 1.00 96.00 60 ILE F C 1
ATOM 4799 O O . ILE F 2 57 ? 7.373 178.612 5.595 1.00 92.71 60 ILE F O 1
ATOM 4804 N N . ASP F 2 58 ? 9.038 178.718 7.110 1.00 98.06 61 ASP F N 1
ATOM 4805 C CA . ASP F 2 58 ? 10.102 179.041 6.155 1.00 93.31 61 ASP F CA 1
ATOM 4806 C C . ASP F 2 58 ? 10.563 177.856 5.319 1.00 88.08 61 ASP F C 1
ATOM 4807 O O . ASP F 2 58 ? 11.428 178.008 4.471 1.00 94.32 61 ASP F O 1
ATOM 4812 N N . GLY F 2 59 ? 9.988 176.683 5.532 1.00 83.04 62 GLY F N 1
ATOM 4813 C CA . GLY F 2 59 ? 10.400 175.511 4.785 1.00 84.23 62 GLY F CA 1
ATOM 4814 C C . GLY F 2 59 ? 11.825 175.091 5.080 1.00 91.39 62 GLY F C 1
ATOM 4815 O O . GLY F 2 59 ? 12.376 174.229 4.376 1.00 88.91 62 GLY F O 1
ATOM 4816 N N . THR F 2 60 ? 12.410 175.665 6.135 1.00 96.84 63 THR F N 1
ATOM 4817 C CA . THR F 2 60 ? 13.809 175.423 6.489 1.00 97.24 63 THR F CA 1
ATOM 4818 C C . THR F 2 60 ? 14.076 173.943 6.697 1.00 89.93 63 THR F C 1
ATOM 4819 O O . THR F 2 60 ? 13.211 173.213 7.166 1.00 86.07 63 THR F O 1
ATOM 4823 N N . ASN F 2 61 ? 15.258 173.497 6.308 1.00 93.75 64 ASN F N 1
ATOM 4824 C CA . ASN F 2 61 ? 15.566 172.077 6.382 1.00 106.78 64 ASN F CA 1
ATOM 4825 C C . ASN F 2 61 ? 16.330 171.766 7.638 1.00 112.83 64 ASN F C 1
ATOM 4826 O O . ASN F 2 61 ? 17.027 172.628 8.188 1.00 113.05 64 ASN F O 1
ATOM 4831 N N . PHE F 2 62 ? 16.212 170.519 8.079 1.00 118.62 65 PHE F N 1
ATOM 4832 C CA . PHE F 2 62 ? 16.678 170.148 9.405 1.00 127.18 65 PHE F CA 1
ATOM 4833 C C . PHE F 2 62 ? 18.113 170.612 9.624 1.00 121.08 65 PHE F C 1
ATOM 4834 O O . PHE F 2 62 ? 18.412 171.287 10.613 1.00 108.76 65 PHE F O 1
ATOM 4842 N N . ASN F 2 63 ? 18.976 170.281 8.666 1.00 115.29 66 ASN F N 1
ATOM 4843 C CA . ASN F 2 63 ? 20.393 170.625 8.721 1.00 107.76 66 ASN F CA 1
ATOM 4844 C C . ASN F 2 63 ? 20.706 172.125 8.908 1.00 101.66 66 ASN F C 1
ATOM 4845 O O . ASN F 2 63 ? 21.830 172.477 9.245 1.00 124.88 66 ASN F O 1
ATOM 4850 N N . LYS F 2 64 ? 19.737 173.006 8.686 1.00 95.23 67 LYS F N 1
ATOM 4851 C CA . LYS F 2 64 ? 19.937 174.447 8.884 1.00 97.23 67 LYS F CA 1
ATOM 4852 C C . LYS F 2 64 ? 19.241 174.983 10.130 1.00 102.23 67 LYS F C 1
ATOM 4853 O O . LYS F 2 64 ? 19.046 176.195 10.255 1.00 94.63 67 LYS F O 1
ATOM 4859 N N . THR F 2 65 ? 18.821 174.090 11.026 1.00 113.44 68 THR F N 1
ATOM 4860 C CA . THR F 2 65 ? 18.117 174.490 12.258 1.00 110.73 68 THR F CA 1
ATOM 4861 C C . THR F 2 65 ? 19.053 174.449 13.455 1.00 113.17 68 THR F C 1
ATOM 4862 O O . THR F 2 65 ? 20.058 173.729 13.430 1.00 117.39 68 THR F O 1
ATOM 4866 N N . CYS F 2 66 ? 18.690 175.159 14.523 1.00 97.63 69 CYS F N 1
ATOM 4867 C CA . CYS F 2 66 ? 19.367 175.005 15.820 1.00 85.45 69 CYS F CA 1
ATOM 4868 C C . CYS F 2 66 ? 19.408 173.572 16.357 1.00 80.08 69 CYS F C 1
ATOM 4869 O O . CYS F 2 66 ? 20.092 173.317 17.333 1.00 87.34 69 CYS F O 1
ATOM 4872 N N . TYR F 2 67 ? 18.762 172.627 15.680 1.00 82.53 70 TYR F N 1
ATOM 4873 C CA . TYR F 2 67 ? 18.583 171.285 16.201 1.00 86.18 70 TYR F CA 1
ATOM 4874 C C . TYR F 2 67 ? 19.567 170.281 15.665 1.00 88.80 70 TYR F C 1
ATOM 4875 O O . TYR F 2 67 ? 19.559 169.132 16.128 1.00 88.71 70 TYR F O 1
ATOM 4884 N N . CYS F 2 68 ? 20.386 170.667 14.684 1.00 99.81 71 CYS F N 1
ATOM 4885 C CA . CYS F 2 68 ? 21.218 169.673 13.959 1.00 107.89 71 CYS F CA 1
ATOM 4886 C C . CYS F 2 68 ? 22.469 169.283 14.750 1.00 107.57 71 CYS F C 1
ATOM 4887 O O . CYS F 2 68 ? 23.009 170.084 15.529 1.00 98.07 71 CYS F O 1
ATOM 4890 N N . GLY F 2 69 ? 22.899 168.039 14.579 1.00 106.07 72 GLY F N 1
ATOM 4891 C CA . GLY F 2 69 ? 24.163 167.596 15.152 1.00 125.74 72 GLY F CA 1
ATOM 4892 C C . GLY F 2 69 ? 24.118 167.150 16.602 1.00 129.93 72 GLY F C 1
ATOM 4893 O O . GLY F 2 69 ? 25.109 167.279 17.326 1.00 111.85 72 GLY F O 1
ATOM 4894 N N . PHE F 2 70 ? 22.974 166.599 17.011 1.00 125.34 73 PHE F N 1
ATOM 4895 C CA . PHE F 2 70 ? 22.862 165.849 18.252 1.00 96.15 73 PHE F CA 1
ATOM 4896 C C . PHE F 2 70 ? 22.462 164.431 17.863 1.00 91.72 73 PHE F C 1
ATOM 4897 O O . PHE F 2 70 ? 22.048 164.188 16.738 1.00 97.02 73 PHE F O 1
ATOM 4905 N N . ASN F 2 71 ? 22.609 163.490 18.776 1.00 95.72 74 ASN F N 1
ATOM 4906 C CA . ASN F 2 71 ? 22.193 162.139 18.495 1.00 98.40 74 ASN F CA 1
ATOM 4907 C C . ASN F 2 71 ? 20.688 162.115 18.628 1.00 106.77 74 ASN F C 1
ATOM 4908 O O . ASN F 2 71 ? 20.144 162.646 19.598 1.00 128.94 74 ASN F O 1
ATOM 4913 N N . TYR F 2 72 ? 20.018 161.467 17.684 1.00 94.60 75 TYR F N 1
ATOM 4914 C CA . TYR F 2 72 ? 18.563 161.446 17.661 1.00 78.87 75 TYR F CA 1
ATOM 4915 C C . TYR F 2 72 ? 18.049 160.034 17.530 1.00 81.21 75 TYR F C 1
ATOM 4916 O O . TYR F 2 72 ? 17.013 159.791 16.917 1.00 85.71 75 TYR F O 1
ATOM 4925 N N . SER F 2 73 ? 18.734 159.101 18.182 1.00 88.32 76 SER F N 1
ATOM 4926 C CA . SER F 2 73 ? 18.249 157.710 18.257 1.00 97.28 76 SER F CA 1
ATOM 4927 C C . SER F 2 73 ? 17.011 157.595 19.161 1.00 94.15 76 SER F C 1
ATOM 4928 O O . SER F 2 73 ? 16.199 156.677 18.994 1.00 81.19 76 SER F O 1
ATOM 4931 N N . HIS F 2 74 ? 16.906 158.508 20.136 1.00 89.77 77 HIS F N 1
ATOM 4932 C CA . HIS F 2 74 ? 15.714 158.620 20.994 1.00 90.41 77 HIS F CA 1
ATOM 4933 C C . HIS F 2 74 ? 14.473 159.167 20.247 1.00 97.74 77 HIS F C 1
ATOM 4934 O O . HIS F 2 74 ? 13.324 158.882 20.635 1.00 91.16 77 HIS F O 1
ATOM 4941 N N . LEU F 2 75 ? 14.715 159.914 19.162 1.00 96.53 78 LEU F N 1
ATOM 4942 C CA . LEU F 2 75 ? 13.662 160.485 18.317 1.00 83.29 78 LEU F CA 1
ATOM 4943 C C . LEU F 2 75 ? 13.675 159.909 16.896 1.00 74.35 78 LEU F C 1
ATOM 4944 O O . LEU F 2 75 ? 14.126 160.573 15.958 1.00 79.82 78 LEU F O 1
ATOM 4949 N N . PRO F 2 76 ? 13.159 158.684 16.720 1.00 68.95 79 PRO F N 1
ATOM 4950 C CA . PRO F 2 76 ? 13.159 158.044 15.399 1.00 77.92 79 PRO F CA 1
ATOM 4951 C C . PRO F 2 76 ? 12.607 158.924 14.265 1.00 85.84 79 PRO F C 1
ATOM 4952 O O . PRO F 2 76 ? 11.533 159.497 14.409 1.00 94.66 79 PRO F O 1
ATOM 4956 N N . ASN F 2 77 ? 13.356 159.012 13.161 1.00 93.59 80 ASN F N 1
ATOM 4957 C CA . ASN F 2 77 ? 12.953 159.694 11.912 1.00 89.63 80 ASN F CA 1
ATOM 4958 C C . ASN F 2 77 ? 12.818 161.215 12.002 1.00 89.43 80 ASN F C 1
ATOM 4959 O O . ASN F 2 77 ? 12.186 161.837 11.145 1.00 93.18 80 ASN F O 1
ATOM 4964 N N . LEU F 2 78 ? 13.416 161.819 13.018 1.00 79.12 81 LEU F N 1
ATOM 4965 C CA . LEU F 2 78 ? 13.266 163.240 13.195 1.00 80.90 81 LEU F CA 1
ATOM 4966 C C . LEU F 2 78 ? 13.600 164.010 11.908 1.00 88.86 81 LEU F C 1
ATOM 4967 O O . LEU F 2 78 ? 12.778 164.786 11.438 1.00 98.87 81 LEU F O 1
ATOM 4972 N N . GLU F 2 79 ? 14.794 163.819 11.346 1.00 101.07 82 GLU F N 1
ATOM 4973 C CA . GLU F 2 79 ? 15.229 164.612 10.179 1.00 105.30 82 GLU F CA 1
ATOM 4974 C C . GLU F 2 79 ? 14.323 164.391 8.960 1.00 103.70 82 GLU F C 1
ATOM 4975 O O . GLU F 2 79 ? 13.903 165.348 8.293 1.00 94.60 82 GLU F O 1
ATOM 4981 N N . ARG F 2 80 ? 14.015 163.126 8.678 1.00 100.97 83 ARG F N 1
ATOM 4982 C CA . ARG F 2 80 ? 13.133 162.771 7.554 1.00 96.96 83 ARG F CA 1
ATOM 4983 C C . ARG F 2 80 ? 11.763 163.448 7.665 1.00 101.36 83 ARG F C 1
ATOM 4984 O O . ARG F 2 80 ? 11.413 164.296 6.826 1.00 88.81 83 ARG F O 1
ATOM 4992 N N . ASP F 2 81 ? 11.020 163.093 8.722 1.00 97.37 84 ASP F N 1
ATOM 4993 C CA . ASP F 2 81 ? 9.684 163.645 8.960 1.00 78.59 84 ASP F CA 1
ATOM 4994 C C . ASP F 2 81 ? 9.720 165.147 9.130 1.00 76.19 84 ASP F C 1
ATOM 4995 O O . ASP F 2 81 ? 8.812 165.837 8.655 1.00 89.32 84 ASP F O 1
ATOM 5000 N N . PHE F 2 82 ? 10.765 165.683 9.757 1.00 65.31 85 PHE F N 1
ATOM 5001 C CA . PHE F 2 82 ? 10.865 167.139 9.855 1.00 66.63 85 PHE F CA 1
ATOM 5002 C C . PHE F 2 82 ? 10.886 167.823 8.468 1.00 72.71 85 PHE F C 1
ATOM 5003 O O . PHE F 2 82 ? 10.288 168.886 8.281 1.00 63.67 85 PHE F O 1
ATOM 5011 N N . ASN F 2 83 ? 11.632 167.252 7.526 1.00 80.77 86 ASN F N 1
ATOM 5012 C CA . ASN F 2 83 ? 11.806 167.879 6.209 1.00 82.89 86 ASN F CA 1
ATOM 5013 C C . ASN F 2 83 ? 10.534 167.724 5.360 1.00 77.90 86 ASN F C 1
ATOM 5014 O O . ASN F 2 83 ? 10.112 168.656 4.696 1.00 82.11 86 ASN F O 1
ATOM 5019 N N . ILE F 2 84 ? 9.919 166.549 5.413 1.00 70.04 87 ILE F N 1
ATOM 5020 C CA . ILE F 2 84 ? 8.592 166.344 4.833 1.00 63.89 87 ILE F CA 1
ATOM 5021 C C . ILE F 2 84 ? 7.594 167.375 5.350 1.00 69.16 87 ILE F C 1
ATOM 5022 O O . ILE F 2 84 ? 6.920 168.049 4.569 1.00 87.23 87 ILE F O 1
ATOM 5027 N N . ALA F 2 85 ? 7.509 167.502 6.669 1.00 74.20 88 ALA F N 1
ATOM 5028 C CA . ALA F 2 85 ? 6.615 168.458 7.300 1.00 69.90 88 ALA F CA 1
ATOM 5029 C C . ALA F 2 85 ? 6.978 169.886 6.923 1.00 70.88 88 ALA F C 1
ATOM 5030 O O . ALA F 2 85 ? 6.099 170.707 6.685 1.00 80.33 88 ALA F O 1
ATOM 5032 N N . SER F 2 86 ? 8.272 170.184 6.881 1.00 76.34 89 SER F N 1
ATOM 5033 C CA . SER F 2 86 ? 8.744 171.527 6.562 1.00 82.86 89 SER F CA 1
ATOM 5034 C C . SER F 2 86 ? 8.303 171.955 5.164 1.00 95.13 89 SER F C 1
ATOM 5035 O O . SER F 2 86 ? 7.951 173.119 4.924 1.00 104.96 89 SER F O 1
ATOM 5038 N N . LEU F 2 87 ? 8.327 171.006 4.236 1.00 92.55 90 LEU F N 1
ATOM 5039 C CA . LEU F 2 87 ? 7.940 171.286 2.873 1.00 100.63 90 LEU F CA 1
ATOM 5040 C C . LEU F 2 87 ? 6.442 171.532 2.817 1.00 90.20 90 LEU F C 1
ATOM 5041 O O . LEU F 2 87 ? 5.994 172.545 2.276 1.00 94.20 90 LEU F O 1
ATOM 5046 N N . TYR F 2 88 ? 5.687 170.608 3.404 1.00 79.30 91 TYR F N 1
ATOM 5047 C CA . TYR F 2 88 ? 4.227 170.669 3.420 1.00 80.30 91 TYR F CA 1
ATOM 5048 C C . TYR F 2 88 ? 3.696 171.939 4.068 1.00 77.45 91 TYR F C 1
ATOM 5049 O O . TYR F 2 88 ? 2.726 172.516 3.591 1.00 90.96 91 TYR F O 1
ATOM 5058 N N . VAL F 2 89 ? 4.326 172.396 5.134 1.00 74.40 92 VAL F N 1
ATOM 5059 C CA . VAL F 2 89 ? 3.888 173.636 5.759 1.00 79.21 92 VAL F CA 1
ATOM 5060 C C . VAL F 2 89 ? 4.244 174.810 4.859 1.00 75.24 92 VAL F C 1
ATOM 5061 O O . VAL F 2 89 ? 3.447 175.728 4.712 1.00 67.08 92 VAL F O 1
ATOM 5065 N N . ARG F 2 90 ? 5.453 174.780 4.288 1.00 82.98 93 ARG F N 1
ATOM 5066 C CA . ARG F 2 90 ? 5.932 175.853 3.409 1.00 92.56 93 ARG F CA 1
ATOM 5067 C C . ARG F 2 90 ? 4.996 176.058 2.220 1.00 91.70 93 ARG F C 1
ATOM 5068 O O . ARG F 2 90 ? 4.571 177.175 1.941 1.00 81.37 93 ARG F O 1
ATOM 5076 N N . GLU F 2 91 ? 4.679 174.966 1.536 1.00 93.33 94 GLU F N 1
ATOM 5077 C CA . GLU F 2 91 ? 3.785 175.022 0.394 1.00 100.26 94 GLU F CA 1
ATOM 5078 C C . GLU F 2 91 ? 2.411 175.558 0.773 1.00 104.71 94 GLU F C 1
ATOM 5079 O O . GLU F 2 91 ? 1.864 176.366 0.039 1.00 124.35 94 GLU F O 1
ATOM 5085 N N . ASN F 2 92 ? 1.862 175.117 1.905 1.00 103.62 95 ASN F N 1
ATOM 5086 C CA . ASN F 2 92 ? 0.570 175.614 2.384 1.00 107.52 95 ASN F CA 1
ATOM 5087 C C . ASN F 2 92 ? 0.612 177.100 2.660 1.00 105.64 95 ASN F C 1
ATOM 5088 O O . ASN F 2 92 ? -0.299 177.838 2.303 1.00 111.39 95 ASN F O 1
ATOM 5093 N N . PHE F 2 93 ? 1.665 177.534 3.330 1.00 115.65 96 PHE F N 1
ATOM 5094 C CA . PHE F 2 93 ? 1.873 178.952 3.571 1.00 126.37 96 PHE F CA 1
ATOM 5095 C C . PHE F 2 93 ? 1.803 179.709 2.250 1.00 119.38 96 PHE F C 1
ATOM 5096 O O . PHE F 2 93 ? 1.024 180.653 2.116 1.00 112.45 96 PHE F O 1
ATOM 5104 N N . GLU F 2 94 ? 2.593 179.266 1.273 1.00 118.60 97 GLU F N 1
ATOM 5105 C CA . GLU F 2 94 ? 2.658 179.928 -0.035 1.00 114.25 97 GLU F CA 1
ATOM 5106 C C . GLU F 2 94 ? 1.291 180.011 -0.708 1.00 105.17 97 GLU F C 1
ATOM 5107 O O . GLU F 2 94 ? 0.895 181.073 -1.176 1.00 115.74 97 GLU F O 1
ATOM 5113 N N . ILE F 2 95 ? 0.562 178.904 -0.725 1.00 99.31 98 ILE F N 1
ATOM 5114 C CA . ILE F 2 95 ? -0.812 178.893 -1.220 1.00 99.89 98 ILE F CA 1
ATOM 5115 C C . ILE F 2 95 ? -1.686 179.951 -0.520 1.00 111.25 98 ILE F C 1
ATOM 5116 O O . ILE F 2 95 ? -2.442 180.656 -1.181 1.00 121.13 98 ILE F O 1
ATOM 5121 N N . CYS F 2 96 ? -1.600 180.057 0.805 1.00 119.81 99 CYS F N 1
ATOM 5122 C CA . CYS F 2 96 ? -2.399 181.051 1.537 1.00 120.75 99 CYS F CA 1
ATOM 5123 C C . CYS F 2 96 ? -1.913 182.480 1.312 1.00 125.58 99 CYS F C 1
ATOM 5124 O O . CYS F 2 96 ? -2.667 183.422 1.543 1.00 126.21 99 CYS F O 1
ATOM 5127 N N . THR F 2 97 ? -0.662 182.649 0.879 1.00 126.66 100 THR F N 1
ATOM 5128 C CA . THR F 2 97 ? -0.091 183.990 0.688 1.00 131.89 100 THR F CA 1
ATOM 5129 C C . THR F 2 97 ? 0.115 184.401 -0.776 1.00 140.30 100 THR F C 1
ATOM 5130 O O . THR F 2 97 ? 0.407 185.562 -1.052 1.00 143.82 100 THR F O 1
ATOM 5134 N N . ASP F 2 98 ? -0.033 183.471 -1.716 1.00 144.01 101 ASP F N 1
ATOM 5135 C CA . ASP F 2 98 ? 0.073 183.823 -3.136 1.00 143.65 101 ASP F CA 1
ATOM 5136 C C . ASP F 2 98 ? -1.039 184.796 -3.524 1.00 149.55 101 ASP F C 1
ATOM 5137 O O . ASP F 2 98 ? -0.816 185.685 -4.348 1.00 140.87 101 ASP F O 1
ATOM 5142 N N . GLN F 2 99 ? -2.215 184.646 -2.904 1.00 156.16 102 GLN F N 1
ATOM 5143 C CA . GLN F 2 99 ? -3.352 185.554 -3.135 1.00 168.92 102 GLN F CA 1
ATOM 5144 C C . GLN F 2 99 ? -3.285 186.855 -2.314 1.00 162.03 102 GLN F C 1
ATOM 5145 O O . GLN F 2 99 ? -4.294 187.549 -2.159 1.00 150.59 102 GLN F O 1
ATOM 5151 N N . LEU F 2 100 ? -2.106 187.185 -1.797 1.00 161.24 103 LEU F N 1
ATOM 5152 C CA . LEU F 2 100 ? -1.883 188.455 -1.120 1.00 162.09 103 LEU F CA 1
ATOM 5153 C C . LEU F 2 100 ? -0.617 189.099 -1.657 1.00 162.56 103 LEU F C 1
ATOM 5154 O O . LEU F 2 100 ? 0.317 188.405 -2.064 1.00 153.60 103 LEU F O 1
ATOM 5159 N N . ASP F 2 101 ? -0.593 190.428 -1.665 1.00 163.80 104 ASP F N 1
ATOM 5160 C CA . ASP F 2 101 ? 0.628 191.166 -1.973 1.00 170.33 104 ASP F CA 1
ATOM 5161 C C . ASP F 2 101 ? 1.295 191.519 -0.650 1.00 167.20 104 ASP F C 1
ATOM 5162 O O . ASP F 2 101 ? 0.740 192.281 0.149 1.00 146.21 104 ASP F O 1
ATOM 5167 N N . LEU F 2 102 ? 2.475 190.941 -0.424 1.00 179.14 105 LEU F N 1
ATOM 5168 C CA . LEU F 2 102 ? 3.227 191.123 0.818 1.00 194.83 105 LEU F CA 1
ATOM 5169 C C . LEU F 2 102 ? 4.638 191.661 0.563 1.00 186.23 105 LEU F C 1
ATOM 5170 O O . LEU F 2 102 ? 5.512 191.549 1.424 1.00 182.13 105 LEU F O 1
ATOM 5175 N N . ALA F 2 103 ? 4.859 192.244 -0.614 1.00 183.37 106 ALA F N 1
ATOM 5176 C CA . ALA F 2 103 ? 6.174 192.778 -0.968 1.00 181.31 106 ALA F CA 1
ATOM 5177 C C . ALA F 2 103 ? 6.532 193.998 -0.112 1.00 178.58 106 ALA F C 1
ATOM 5178 O O . ALA F 2 103 ? 7.700 194.207 0.214 1.00 177.54 106 ALA F O 1
ATOM 5180 N N . ASN F 2 104 ? 5.526 194.794 0.253 1.00 174.95 107 ASN F N 1
ATOM 5181 C CA . ASN F 2 104 ? 5.730 195.965 1.122 1.00 172.11 107 ASN F CA 1
ATOM 5182 C C . ASN F 2 104 ? 5.851 195.650 2.619 1.00 163.07 107 ASN F C 1
ATOM 5183 O O . ASN F 2 104 ? 6.281 196.509 3.393 1.00 126.04 107 ASN F O 1
ATOM 5188 N N . TYR F 2 105 ? 5.461 194.436 3.016 1.00 168.80 108 TYR F N 1
ATOM 5189 C CA . TYR F 2 105 ? 5.242 194.090 4.429 1.00 157.37 108 TYR F CA 1
ATOM 5190 C C . TYR F 2 105 ? 6.345 193.228 5.060 1.00 155.81 108 TYR F C 1
ATOM 5191 O O . TYR F 2 105 ? 7.174 192.649 4.350 1.00 131.17 108 TYR F O 1
ATOM 5200 N N . VAL F 2 106 ? 6.319 193.142 6.396 1.00 157.02 109 VAL F N 1
ATOM 5201 C CA . VAL F 2 106 ? 7.142 192.183 7.158 1.00 154.82 109 VAL F CA 1
ATOM 5202 C C . VAL F 2 106 ? 6.346 191.377 8.196 1.00 155.37 109 VAL F C 1
ATOM 5203 O O . VAL F 2 106 ? 5.537 191.921 8.963 1.00 148.82 109 VAL F O 1
ATOM 5207 N N . ARG F 2 107 ? 6.606 190.070 8.208 1.00 158.38 110 ARG F N 1
ATOM 5208 C CA . ARG F 2 107 ? 6.047 189.149 9.194 1.00 150.19 110 ARG F CA 1
ATOM 5209 C C . ARG F 2 107 ? 6.596 189.489 10.564 1.00 136.28 110 ARG F C 1
ATOM 5210 O O . ARG F 2 107 ? 7.811 189.502 10.764 1.00 112.36 110 ARG F O 1
ATOM 5218 N N . GLN F 2 108 ? 5.707 189.798 11.501 1.00 141.54 111 GLN F N 1
ATOM 5219 C CA . GLN F 2 108 ? 6.129 190.062 12.871 1.00 145.10 111 GLN F CA 1
ATOM 5220 C C . GLN F 2 108 ? 6.641 188.781 13.513 1.00 140.06 111 GLN F C 1
ATOM 5221 O O . GLN F 2 108 ? 6.287 187.690 13.069 1.00 149.39 111 GLN F O 1
ATOM 5227 N N . PRO F 2 109 ? 7.474 188.902 14.563 1.00 137.17 112 PRO F N 1
ATOM 5228 C CA . PRO F 2 109 ? 7.975 187.708 15.233 1.00 142.65 112 PRO F CA 1
ATOM 5229 C C . PRO F 2 109 ? 6.966 187.183 16.278 1.00 140.44 112 PRO F C 1
ATOM 5230 O O . PRO F 2 109 ? 7.317 186.918 17.430 1.00 128.15 112 PRO F O 1
ATOM 5234 N N . ASN F 2 110 ? 5.713 187.045 15.850 1.00 141.17 113 ASN F N 1
ATOM 5235 C CA . ASN F 2 110 ? 4.619 186.589 16.688 1.00 141.83 113 ASN F CA 1
ATOM 5236 C C . ASN F 2 110 ? 3.868 185.559 15.893 1.00 133.74 113 ASN F C 1
ATOM 5237 O O . ASN F 2 110 ? 3.464 185.824 14.762 1.00 132.95 113 ASN F O 1
ATOM 5242 N N . ILE F 2 111 ? 3.719 184.377 16.466 1.00 119.77 114 ILE F N 1
ATOM 5243 C CA . ILE F 2 111 ? 2.912 183.341 15.871 1.00 102.85 114 ILE F CA 1
ATOM 5244 C C . ILE F 2 111 ? 1.915 182.961 16.934 1.00 98.05 114 ILE F C 1
ATOM 5245 O O . ILE F 2 111 ? 2.264 182.901 18.115 1.00 108.95 114 ILE F O 1
ATOM 5250 N N . SER F 2 112 ? 0.674 182.756 16.518 1.00 89.38 115 SER F N 1
ATOM 5251 C CA . SER F 2 112 ? -0.370 182.282 17.397 1.00 90.69 115 SER F CA 1
ATOM 5252 C C . SER F 2 112 ? -0.799 180.907 16.931 1.00 94.28 115 SER F C 1
ATOM 5253 O O . SER F 2 112 ? -0.566 180.551 15.776 1.00 112.55 115 SER F O 1
ATOM 5256 N N . ILE F 2 113 ? -1.398 180.121 17.826 1.00 84.76 116 ILE F N 1
ATOM 5257 C CA . ILE F 2 113 ? -2.006 178.860 17.437 1.00 73.98 116 ILE F CA 1
ATOM 5258 C C . ILE F 2 113 ? -3.395 178.841 18.003 1.00 73.40 116 ILE F C 1
ATOM 5259 O O . ILE F 2 113 ? -3.586 179.082 19.186 1.00 82.93 116 ILE F O 1
ATOM 5264 N N . LYS F 2 114 ? -4.362 178.577 17.136 1.00 73.51 117 LYS F N 1
ATOM 5265 C CA . LYS F 2 114 ? -5.732 178.361 17.520 1.00 71.03 117 LYS F CA 1
ATOM 5266 C C . LYS F 2 114 ? -5.921 176.875 17.446 1.00 69.50 117 LYS F C 1
ATOM 5267 O O . LYS F 2 114 ? -5.361 176.230 16.568 1.00 78.25 117 LYS F O 1
ATOM 5273 N N . SER F 2 115 ? -6.787 176.352 18.301 1.00 66.32 118 SER F N 1
ATOM 5274 C CA . SER F 2 115 ? -7.021 174.928 18.397 1.00 62.64 118 SER F CA 1
ATOM 5275 C C . SER F 2 115 ? -8.477 174.677 18.060 1.00 58.06 118 SER F C 1
ATOM 5276 O O . SER F 2 115 ? -9.297 175.590 18.179 1.00 58.07 118 SER F O 1
ATOM 5279 N N . PRO F 2 116 ? -8.830 173.445 17.694 1.00 54.87 119 PRO F N 1
ATOM 5280 C CA . PRO F 2 116 ? -8.051 172.231 17.580 1.00 61.27 119 PRO F CA 1
ATOM 5281 C C . PRO F 2 116 ? -7.601 171.853 16.184 1.00 62.47 119 PRO F C 1
ATOM 5282 O O . PRO F 2 116 ? -7.203 170.702 15.962 1.00 70.31 119 PRO F O 1
ATOM 5286 N N . ASP F 2 117 ? -7.621 172.792 15.249 1.00 71.94 120 ASP F N 1
ATOM 5287 C CA . ASP F 2 117 ? -7.169 172.479 13.881 1.00 77.73 120 ASP F CA 1
ATOM 5288 C C . ASP F 2 117 ? -5.673 172.768 13.678 1.00 80.00 120 ASP F C 1
ATOM 5289 O O . ASP F 2 117 ? -5.149 172.656 12.564 1.00 73.41 120 ASP F O 1
ATOM 5294 N N . PHE F 2 118 ? -5.007 173.128 14.776 1.00 77.41 121 PHE F N 1
ATOM 5295 C CA . PHE F 2 118 ? -3.637 173.612 14.770 1.00 79.37 121 PHE F CA 1
ATOM 5296 C C . PHE F 2 118 ? -3.493 174.717 13.732 1.00 85.49 121 PHE F C 1
ATOM 5297 O O . PHE F 2 118 ? -2.737 174.612 12.761 1.00 90.29 121 PHE F O 1
ATOM 5305 N N . THR F 2 119 ? -4.232 175.786 13.981 1.00 77.04 122 THR F N 1
ATOM 5306 C CA . THR F 2 119 ? -4.294 176.900 13.080 1.00 79.07 122 THR F CA 1
ATOM 5307 C C . THR F 2 119 ? -3.237 177.903 13.449 1.00 78.89 122 THR F C 1
ATOM 5308 O O . THR F 2 119 ? -3.384 178.642 14.419 1.00 81.84 122 THR F O 1
ATOM 5312 N N . VAL F 2 120 ? -2.178 177.935 12.654 1.00 76.30 123 VAL F N 1
ATOM 5313 C CA . VAL F 2 120 ? -1.087 178.878 12.852 1.00 77.14 123 VAL F CA 1
ATOM 5314 C C . VAL F 2 120 ? -1.477 180.212 12.227 1.00 88.12 123 VAL F C 1
ATOM 5315 O O . VAL F 2 120 ? -1.874 180.251 11.070 1.00 109.68 123 VAL F O 1
ATOM 5319 N N . CYS F 2 121 ? -1.366 181.289 13.000 1.00 93.93 124 CYS F N 1
ATOM 5320 C CA . CYS F 2 121 ? -1.785 182.628 12.583 1.00 92.77 124 CYS F CA 1
ATOM 5321 C C . CYS F 2 121 ? -0.600 183.596 12.598 1.00 104.45 124 CYS F C 1
ATOM 5322 O O . CYS F 2 121 ? 0.058 183.749 13.627 1.00 88.15 124 CYS F O 1
ATOM 5325 N N . LEU F 2 122 ? -0.319 184.226 11.454 1.00 117.24 125 LEU F N 1
ATOM 5326 C CA . LEU F 2 122 ? 0.782 185.197 11.335 1.00 122.97 125 LEU F CA 1
ATOM 5327 C C . LEU F 2 122 ? 0.219 186.604 11.219 1.00 128.48 125 LEU F C 1
ATOM 5328 O O . LEU F 2 122 ? -0.886 186.788 10.710 1.00 124.76 125 LEU F O 1
ATOM 5333 N N . GLU F 2 123 ? 0.974 187.603 11.668 1.00 140.85 126 GLU F N 1
ATOM 5334 C CA . GLU F 2 123 ? 0.599 188.995 11.384 1.00 160.64 126 GLU F CA 1
ATOM 5335 C C . GLU F 2 123 ? 1.711 189.774 10.662 1.00 162.39 126 GLU F C 1
ATOM 5336 O O . GLU F 2 123 ? 2.871 189.783 11.085 1.00 147.40 126 GLU F O 1
ATOM 5342 N N . TYR F 2 124 ? 1.324 190.416 9.560 1.00 159.54 127 TYR F N 1
ATOM 5343 C CA . TYR F 2 124 ? 2.231 191.198 8.730 1.00 148.55 127 TYR F CA 1
ATOM 5344 C C . TYR F 2 124 ? 1.974 192.690 8.923 1.00 166.02 127 TYR F C 1
ATOM 5345 O O . TYR F 2 124 ? 0.825 193.098 9.091 1.00 167.30 127 TYR F O 1
ATOM 5354 N N . VAL F 2 125 ? 3.041 193.491 8.908 1.00 180.12 128 VAL F N 1
ATOM 5355 C CA . VAL F 2 125 ? 2.938 194.964 8.931 1.00 187.44 128 VAL F CA 1
ATOM 5356 C C . VAL F 2 125 ? 3.887 195.576 7.900 1.00 185.15 128 VAL F C 1
ATOM 5357 O O . VAL F 2 125 ? 4.881 194.948 7.528 1.00 176.10 128 VAL F O 1
ATOM 5361 N N . LEU F 2 126 ? 3.587 196.801 7.465 1.00 181.53 129 LEU F N 1
ATOM 5362 C CA . LEU F 2 126 ? 4.388 197.483 6.436 1.00 184.51 129 LEU F CA 1
ATOM 5363 C C . LEU F 2 126 ? 5.797 197.856 6.906 1.00 194.94 129 LEU F C 1
ATOM 5364 O O . LEU F 2 126 ? 5.973 198.319 8.034 1.00 190.80 129 LEU F O 1
ATOM 5369 N N . LYS F 2 127 ? 6.785 197.673 6.021 1.00 200.97 130 LYS F N 1
ATOM 5370 C CA . LYS F 2 127 ? 8.194 198.024 6.301 1.00 194.07 130 LYS F CA 1
ATOM 5371 C C . LYS F 2 127 ? 8.299 199.505 6.700 1.00 194.82 130 LYS F C 1
ATOM 5372 O O . LYS F 2 127 ? 9.171 199.885 7.482 1.00 181.63 130 LYS F O 1
ATOM 5378 N N . THR F 2 128 ? 7.394 200.320 6.157 1.00 198.13 131 THR F N 1
ATOM 5379 C CA . THR F 2 128 ? 7.226 201.721 6.552 1.00 186.04 131 THR F CA 1
ATOM 5380 C C . THR F 2 128 ? 6.959 201.891 8.056 1.00 182.43 131 THR F C 1
ATOM 5381 O O . THR F 2 128 ? 7.664 202.640 8.732 1.00 173.84 131 THR F O 1
ATOM 5383 N N . VAL F 2 129 ? 5.941 201.201 8.567 1.00 178.13 132 VAL F N 1
ATOM 5384 C CA . VAL F 2 129 ? 5.515 201.365 9.962 1.00 171.94 132 VAL F CA 1
ATOM 5385 C C . VAL F 2 129 ? 6.498 200.792 10.998 1.00 182.03 132 VAL F C 1
ATOM 5386 O O . VAL F 2 129 ? 6.614 201.342 12.095 1.00 183.16 132 VAL F O 1
ATOM 5388 N N . VAL F 2 130 ? 7.193 199.702 10.660 1.00 190.90 133 VAL F N 1
ATOM 5389 C CA . VAL F 2 130 ? 8.052 198.983 11.627 1.00 190.50 133 VAL F CA 1
ATOM 5390 C C . VAL F 2 130 ? 9.283 199.777 12.107 1.00 174.87 133 VAL F C 1
ATOM 5391 O O . VAL F 2 130 ? 9.975 200.433 11.330 1.00 151.97 133 VAL F O 1
ATOM 5393 N N . GLN F 2 157 ? -4.582 197.821 4.879 1.00 141.28 160 GLN F N 1
ATOM 5394 C CA . GLN F 2 157 ? -3.324 198.276 4.299 1.00 156.93 160 GLN F CA 1
ATOM 5395 C C . GLN F 2 157 ? -2.161 198.308 5.312 1.00 166.68 160 GLN F C 1
ATOM 5396 O O . GLN F 2 157 ? -1.031 197.958 4.966 1.00 168.04 160 GLN F O 1
ATOM 5398 N N . GLU F 2 158 ? -2.436 198.721 6.552 1.00 174.18 161 GLU F N 1
ATOM 5399 C CA . GLU F 2 158 ? -1.397 198.818 7.592 1.00 180.44 161 GLU F CA 1
ATOM 5400 C C . GLU F 2 158 ? -0.877 197.436 8.017 1.00 190.97 161 GLU F C 1
ATOM 5401 O O . GLU F 2 158 ? 0.322 197.144 7.871 1.00 199.79 161 GLU F O 1
ATOM 5403 N N . THR F 2 159 ? -1.787 196.603 8.532 1.00 192.72 162 THR F N 1
ATOM 5404 C CA . THR F 2 159 ? -1.481 195.225 8.949 1.00 188.04 162 THR F CA 1
ATOM 5405 C C . THR F 2 159 ? -2.364 194.194 8.225 1.00 191.00 162 THR F C 1
ATOM 5406 O O . THR F 2 159 ? -3.537 194.458 7.950 1.00 192.40 162 THR F O 1
ATOM 5410 N N . LYS F 2 160 ? -1.806 193.011 7.963 1.00 189.29 163 LYS F N 1
ATOM 5411 C CA . LYS F 2 160 ? -2.543 191.905 7.334 1.00 185.53 163 LYS F CA 1
ATOM 5412 C C . LYS F 2 160 ? -2.331 190.591 8.103 1.00 176.89 163 LYS F C 1
ATOM 5413 O O . LYS F 2 160 ? -1.254 190.355 8.659 1.00 148.51 163 LYS F O 1
ATOM 5419 N N . PHE F 2 161 ? -3.363 189.743 8.107 1.00 175.04 164 PHE F N 1
ATOM 5420 C CA . PHE F 2 161 ? -3.371 188.480 8.857 1.00 169.79 164 PHE F CA 1
ATOM 5421 C C . PHE F 2 161 ? -3.534 187.280 7.930 1.00 157.99 164 PHE F C 1
ATOM 5422 O O . PHE F 2 161 ? -4.218 187.359 6.918 1.00 157.54 164 PHE F O 1
ATOM 5430 N N . VAL F 2 162 ? -2.903 186.165 8.276 1.00 157.18 165 VAL F N 1
ATOM 5431 C CA . VAL F 2 162 ? -3.059 184.925 7.511 1.00 152.11 165 VAL F CA 1
ATOM 5432 C C . VAL F 2 162 ? -3.107 183.719 8.464 1.00 125.33 165 VAL F C 1
ATOM 5433 O O . VAL F 2 162 ? -2.365 183.670 9.435 1.00 122.94 165 VAL F O 1
ATOM 5437 N N . GLU F 2 163 ? -3.999 182.773 8.177 1.00 107.66 166 GLU F N 1
ATOM 5438 C CA . GLU F 2 163 ? -4.204 181.580 8.996 1.00 103.57 166 GLU F CA 1
ATOM 5439 C C . GLU F 2 163 ? -4.152 180.332 8.129 1.00 100.94 166 GLU F C 1
ATOM 5440 O O . GLU F 2 163 ? -4.809 180.274 7.099 1.00 103.80 166 GLU F O 1
ATOM 5446 N N . MET F 2 164 ? -3.386 179.335 8.552 1.00 101.49 167 MET F N 1
ATOM 5447 C CA . MET F 2 164 ? -3.363 178.042 7.878 1.00 102.49 167 MET F CA 1
ATOM 5448 C C . MET F 2 164 ? -3.607 176.994 8.955 1.00 98.78 167 MET F C 1
ATOM 5449 O O . MET F 2 164 ? -2.904 176.948 9.963 1.00 115.63 167 MET F O 1
ATOM 5454 N N . SER F 2 165 ? -4.628 176.179 8.765 1.00 82.67 168 SER F N 1
ATOM 5455 C CA . SER F 2 165 ? -4.864 175.066 9.644 1.00 75.69 168 SER F CA 1
ATOM 5456 C C . SER F 2 165 ? -4.007 173.936 9.152 1.00 77.63 168 SER F C 1
ATOM 5457 O O . SER F 2 165 ? -4.279 173.367 8.112 1.00 92.46 168 SER F O 1
ATOM 5460 N N . LEU F 2 166 ? -2.961 173.604 9.890 1.00 74.70 169 LEU F N 1
ATOM 5461 C CA . LEU F 2 166 ? -2.049 172.560 9.458 1.00 69.79 169 LEU F CA 1
ATOM 5462 C C . LEU F 2 166 ? -2.642 171.170 9.649 1.00 70.78 169 LEU F C 1
ATOM 5463 O O . LEU F 2 166 ? -2.351 170.252 8.867 1.00 72.27 169 LEU F O 1
ATOM 5468 N N . LEU F 2 167 ? -3.466 171.010 10.686 1.00 67.67 170 LEU F N 1
ATOM 5469 C CA . LEU F 2 167 ? -4.059 169.705 11.021 1.00 63.50 170 LEU F CA 1
ATOM 5470 C C . LEU F 2 167 ? -5.530 169.865 11.281 1.00 66.91 170 LEU F C 1
ATOM 5471 O O . LEU F 2 167 ? -5.960 169.791 12.428 1.00 76.67 170 LEU F O 1
ATOM 5476 N N . PRO F 2 168 ? -6.320 170.143 10.220 1.00 73.58 171 PRO F N 1
ATOM 5477 C CA . PRO F 2 168 ? -7.761 170.393 10.374 1.00 59.26 171 PRO F CA 1
ATOM 5478 C C . PRO F 2 168 ? -8.477 169.140 10.868 1.00 57.97 171 PRO F C 1
ATOM 5479 O O . PRO F 2 168 ? -8.273 168.050 10.342 1.00 59.07 171 PRO F O 1
ATOM 5483 N N . LEU F 2 169 ? -9.323 169.317 11.874 1.00 71.79 172 LEU F N 1
ATOM 5484 C CA . LEU F 2 169 ? -9.948 168.214 12.607 1.00 82.39 172 LEU F CA 1
ATOM 5485 C C . LEU F 2 169 ? -11.484 168.254 12.616 1.00 99.36 172 LEU F C 1
ATOM 5486 O O . LEU F 2 169 ? -12.137 167.204 12.584 1.00 93.97 172 LEU F O 1
ATOM 5491 N N . LEU F 2 170 ? -12.052 169.457 12.683 1.00 120.01 173 LEU F N 1
ATOM 5492 C CA . LEU F 2 170 ? -13.512 169.643 12.703 1.00 132.84 173 LEU F CA 1
ATOM 5493 C C . LEU F 2 170 ? -14.222 169.345 11.371 1.00 135.76 173 LEU F C 1
ATOM 5494 O O . LEU F 2 170 ? -15.304 168.759 11.380 1.00 136.40 173 LEU F O 1
ATOM 5499 N N . ASN F 2 171 ? -13.642 169.776 10.245 1.00 142.76 174 ASN F N 1
ATOM 5500 C CA . ASN F 2 171 ? -14.250 169.563 8.917 1.00 152.52 174 ASN F CA 1
ATOM 5501 C C . ASN F 2 171 ? -13.242 169.060 7.884 1.00 142.93 174 ASN F C 1
ATOM 5502 O O . ASN F 2 171 ? -12.465 169.836 7.325 1.00 133.07 174 ASN F O 1
ATOM 5507 N N . ARG F 2 172 ? -13.284 167.758 7.624 1.00 144.07 175 ARG F N 1
ATOM 5508 C CA . ARG F 2 172 ? -12.367 167.107 6.691 1.00 143.44 175 ARG F CA 1
ATOM 5509 C C . ARG F 2 172 ? -13.141 166.425 5.564 1.00 143.04 175 ARG F C 1
ATOM 5510 O O . ARG F 2 172 ? -14.343 166.203 5.680 1.00 148.82 175 ARG F O 1
ATOM 5518 N N . GLU F 2 173 ? -12.437 166.072 4.494 1.00 133.27 176 GLU F N 1
ATOM 5519 C CA . GLU F 2 173 ? -13.055 165.434 3.334 1.00 129.27 176 GLU F CA 1
ATOM 5520 C C . GLU F 2 173 ? -13.072 163.916 3.476 1.00 113.63 176 GLU F C 1
ATOM 5521 O O . GLU F 2 173 ? -12.915 163.187 2.502 1.00 101.80 176 GLU F O 1
ATOM 5527 N N . GLU F 2 175 ? -11.469 161.467 4.156 1.00 191.56 178 GLU F N 1
ATOM 5528 C CA . GLU F 2 175 ? -10.320 160.672 3.734 1.00 191.58 178 GLU F CA 1
ATOM 5529 C C . GLU F 2 175 ? -10.262 160.512 2.211 1.00 193.39 178 GLU F C 1
ATOM 5530 O O . GLU F 2 175 ? -9.211 160.738 1.603 1.00 187.38 178 GLU F O 1
ATOM 5532 N N . GLU F 2 176 ? -11.394 160.132 1.612 1.00 191.45 179 GLU F N 1
ATOM 5533 C CA . GLU F 2 176 ? -11.481 159.770 0.186 1.00 185.69 179 GLU F CA 1
ATOM 5534 C C . GLU F 2 176 ? -11.068 160.853 -0.820 1.00 175.22 179 GLU F C 1
ATOM 5535 O O . GLU F 2 176 ? -10.529 160.526 -1.879 1.00 176.54 179 GLU F O 1
ATOM 5537 N N . SER F 2 177 ? -11.333 162.122 -0.505 1.00 158.22 180 SER F N 1
ATOM 5538 C CA . SER F 2 177 ? -11.069 163.234 -1.437 1.00 144.79 180 SER F CA 1
ATOM 5539 C C . SER F 2 177 ? -9.807 164.040 -1.088 1.00 132.28 180 SER F C 1
ATOM 5540 O O . SER F 2 177 ? -9.796 165.269 -1.209 1.00 121.38 180 SER F O 1
ATOM 5542 N N . LEU F 2 178 ? -8.747 163.337 -0.686 1.00 123.48 181 LEU F N 1
ATOM 5543 C CA . LEU F 2 178 ? -7.510 163.956 -0.192 1.00 114.85 181 LEU F CA 1
ATOM 5544 C C . LEU F 2 178 ? -6.260 163.290 -0.775 1.00 112.58 181 LEU F C 1
ATOM 5545 O O . LEU F 2 178 ? -6.099 162.068 -0.700 1.00 101.70 181 LEU F O 1
ATOM 5550 N N . THR F 2 179 ? -5.359 164.101 -1.319 1.00 110.49 182 THR F N 1
ATOM 5551 C CA . THR F 2 179 ? -4.173 163.574 -1.990 1.00 118.40 182 THR F CA 1
ATOM 5552 C C . THR F 2 179 ? -3.280 162.808 -1.018 1.00 124.57 182 THR F C 1
ATOM 5553 O O . THR F 2 179 ? -3.484 162.853 0.195 1.00 118.72 182 THR F O 1
ATOM 5557 N N . GLU F 2 180 ? -2.308 162.083 -1.563 1.00 135.51 183 GLU F N 1
ATOM 5558 C CA . GLU F 2 180 ? -1.297 161.427 -0.747 1.00 143.38 183 GLU F CA 1
ATOM 5559 C C . GLU F 2 180 ? -0.358 162.482 -0.179 1.00 135.89 183 GLU F C 1
ATOM 5560 O O . GLU F 2 180 ? 0.090 162.357 0.957 1.00 138.73 183 GLU F O 1
ATOM 5566 N N . GLU F 2 181 ? -0.059 163.507 -0.980 1.00 133.98 184 GLU F N 1
ATOM 5567 C CA . GLU F 2 181 ? 0.791 164.627 -0.550 1.00 138.91 184 GLU F CA 1
ATOM 5568 C C . GLU F 2 181 ? 0.313 165.213 0.783 1.00 131.20 184 GLU F C 1
ATOM 5569 O O . GLU F 2 181 ? 1.123 165.477 1.674 1.00 144.73 184 GLU F O 1
ATOM 5575 N N . ILE F 2 182 ? -1.002 165.401 0.900 1.00 118.89 185 ILE F N 1
ATOM 5576 C CA . ILE F 2 182 ? -1.628 165.996 2.088 1.00 106.88 185 ILE F CA 1
ATOM 5577 C C . ILE F 2 182 ? -1.656 165.044 3.285 1.00 92.71 185 ILE F C 1
ATOM 5578 O O . ILE F 2 182 ? -1.279 165.431 4.381 1.00 98.42 185 ILE F O 1
ATOM 5583 N N . LEU F 2 183 ? -2.090 163.812 3.078 1.00 78.94 186 LEU F N 1
ATOM 5584 C CA . LEU F 2 183 ? -2.037 162.813 4.137 1.00 82.89 186 LEU F CA 1
ATOM 5585 C C . LEU F 2 183 ? -0.624 162.513 4.620 1.00 81.22 186 LEU F C 1
ATOM 5586 O O . LEU F 2 183 ? -0.431 162.234 5.803 1.00 88.37 186 LEU F O 1
ATOM 5591 N N . GLU F 2 184 ? 0.354 162.588 3.727 1.00 80.08 187 GLU F N 1
ATOM 5592 C CA . GLU F 2 184 ? 1.734 162.334 4.102 1.00 90.44 187 GLU F CA 1
ATOM 5593 C C . GLU F 2 184 ? 2.311 163.542 4.850 1.00 91.89 187 GLU F C 1
ATOM 5594 O O . GLU F 2 184 ? 3.111 163.381 5.779 1.00 100.40 187 GLU F O 1
ATOM 5600 N N . GLY F 2 185 ? 1.927 164.743 4.421 1.00 86.03 188 GLY F N 1
ATOM 5601 C CA . GLY F 2 185 ? 2.392 165.976 5.046 1.00 79.81 188 GLY F CA 1
ATOM 5602 C C . GLY F 2 185 ? 1.843 166.113 6.450 1.00 81.31 188 GLY F C 1
ATOM 5603 O O . GLY F 2 185 ? 2.565 166.466 7.385 1.00 83.11 188 GLY F O 1
ATOM 5604 N N . GLU F 2 186 ? 0.560 165.819 6.600 1.00 77.68 189 GLU F N 1
ATOM 5605 C CA . GLU F 2 186 ? -0.092 165.881 7.899 1.00 74.32 189 GLU F CA 1
ATOM 5606 C C . GLU F 2 186 ? 0.524 164.866 8.854 1.00 81.42 189 GLU F C 1
ATOM 5607 O O . GLU F 2 186 ? 0.876 165.200 9.980 1.00 89.04 189 GLU F O 1
ATOM 5613 N N . GLY F 2 187 ? 0.675 163.626 8.387 1.00 79.92 190 GLY F N 1
ATOM 5614 C CA . GLY F 2 187 ? 1.259 162.557 9.198 1.00 78.54 190 GLY F CA 1
ATOM 5615 C C . GLY F 2 187 ? 2.664 162.879 9.669 1.00 82.10 190 GLY F C 1
ATOM 5616 O O . GLY F 2 187 ? 3.081 162.474 10.762 1.00 88.82 190 GLY F O 1
ATOM 5617 N N . ALA F 2 188 ? 3.386 163.622 8.842 1.00 78.42 191 ALA F N 1
ATOM 5618 C CA . ALA F 2 188 ? 4.725 164.081 9.179 1.00 79.09 191 ALA F CA 1
ATOM 5619 C C . ALA F 2 188 ? 4.687 165.202 10.205 1.00 68.05 191 ALA F C 1
ATOM 5620 O O . ALA F 2 188 ? 5.447 165.178 11.169 1.00 82.28 191 ALA F O 1
ATOM 5622 N N . VAL F 2 189 ? 3.812 166.183 10.004 1.00 65.92 192 VAL F N 1
ATOM 5623 C CA . VAL F 2 189 ? 3.619 167.250 11.006 1.00 63.64 192 VAL F CA 1
ATOM 5624 C C . VAL F 2 189 ? 3.283 166.685 12.387 1.00 65.64 192 VAL F C 1
ATOM 5625 O O . VAL F 2 189 ? 3.882 167.073 13.380 1.00 67.95 192 VAL F O 1
ATOM 5629 N N . VAL F 2 190 ? 2.347 165.754 12.438 1.00 69.12 193 VAL F N 1
ATOM 5630 C CA . VAL F 2 190 ? 1.930 165.164 13.704 1.00 70.68 193 VAL F CA 1
ATOM 5631 C C . VAL F 2 190 ? 3.070 164.410 14.358 1.00 73.48 193 VAL F C 1
ATOM 5632 O O . VAL F 2 190 ? 3.235 164.484 15.579 1.00 75.90 193 VAL F O 1
ATOM 5636 N N . ASN F 2 191 ? 3.877 163.710 13.559 1.00 78.24 194 ASN F N 1
ATOM 5637 C CA . ASN F 2 191 ? 4.976 162.938 14.129 1.00 81.09 194 ASN F CA 1
ATOM 5638 C C . ASN F 2 191 ? 6.070 163.856 14.682 1.00 81.00 194 ASN F C 1
ATOM 5639 O O . ASN F 2 191 ? 6.615 163.609 15.757 1.00 80.07 194 ASN F O 1
ATOM 5644 N N . VAL F 2 192 ? 6.341 164.942 13.969 1.00 68.30 195 VAL F N 1
ATOM 5645 C CA . VAL F 2 192 ? 7.237 165.970 14.456 1.00 66.53 195 VAL F CA 1
ATOM 5646 C C . VAL F 2 192 ? 6.795 166.550 15.812 1.00 70.59 195 VAL F C 1
ATOM 5647 O O . VAL F 2 192 ? 7.614 166.811 16.696 1.00 75.12 195 VAL F O 1
ATOM 5651 N N . LEU F 2 193 ? 5.497 166.783 15.955 1.00 69.60 196 LEU F N 1
ATOM 5652 C CA . LEU F 2 193 ? 4.941 167.299 17.193 1.00 63.42 196 LEU F CA 1
ATOM 5653 C C . LEU F 2 193 ? 5.112 166.270 18.310 1.00 62.80 196 LEU F C 1
ATOM 5654 O O . LEU F 2 193 ? 5.503 166.613 19.420 1.00 69.15 196 LEU F O 1
ATOM 5659 N N . LYS F 2 194 ? 4.887 165.001 17.999 1.00 59.15 197 LYS F N 1
ATOM 5660 C CA . LYS F 2 194 ? 5.075 163.960 18.980 1.00 55.54 197 LYS F CA 1
ATOM 5661 C C . LYS F 2 194 ? 6.530 163.854 19.430 1.00 65.91 197 LYS F C 1
ATOM 5662 O O . LYS F 2 194 ? 6.807 163.600 20.597 1.00 74.05 197 LYS F O 1
ATOM 5668 N N . LEU F 2 195 ? 7.448 164.043 18.496 1.00 61.94 198 LEU F N 1
ATOM 5669 C CA . LEU F 2 195 ? 8.843 163.967 18.780 1.00 59.97 198 LEU F CA 1
ATOM 5670 C C . LEU F 2 195 ? 9.251 165.157 19.612 1.00 61.28 198 LEU F C 1
ATOM 5671 O O . LEU F 2 195 ? 10.118 165.040 20.482 1.00 58.93 198 LEU F O 1
ATOM 5676 N N . PHE F 2 196 ? 8.690 166.314 19.311 1.00 58.75 199 PHE F N 1
ATOM 5677 C CA . PHE F 2 196 ? 8.993 167.509 20.089 1.00 63.25 199 PHE F CA 1
ATOM 5678 C C . PHE F 2 196 ? 8.606 167.283 21.547 1.00 71.56 199 PHE F C 1
ATOM 5679 O O . PHE F 2 196 ? 9.343 167.643 22.457 1.00 85.93 199 PHE F O 1
ATOM 5687 N N . ILE F 2 197 ? 7.440 166.698 21.764 1.00 66.83 200 ILE F N 1
ATOM 5688 C CA . ILE F 2 197 ? 6.961 166.456 23.100 1.00 62.58 200 ILE F CA 1
ATOM 5689 C C . ILE F 2 197 ? 7.848 165.419 23.808 1.00 67.59 200 ILE F C 1
ATOM 5690 O O . ILE F 2 197 ? 8.137 165.567 24.997 1.00 75.34 200 ILE F O 1
ATOM 5695 N N . LYS F 2 198 ? 8.274 164.387 23.093 1.00 65.35 201 LYS F N 1
ATOM 5696 C CA . LYS F 2 198 ? 9.190 163.404 23.672 1.00 68.31 201 LYS F CA 1
ATOM 5697 C C . LYS F 2 198 ? 10.510 164.034 24.073 1.00 72.82 201 LYS F C 1
ATOM 5698 O O . LYS F 2 198 ? 11.098 163.691 25.098 1.00 78.16 201 LYS F O 1
ATOM 5704 N N . GLY F 2 199 ? 10.979 164.942 23.245 1.00 65.85 202 GLY F N 1
ATOM 5705 C CA . GLY F 2 199 ? 12.175 165.684 23.531 1.00 70.30 202 GLY F CA 1
ATOM 5706 C C . GLY F 2 199 ? 11.994 166.509 24.772 1.00 67.73 202 GLY F C 1
ATOM 5707 O O . GLY F 2 199 ? 12.856 166.518 25.638 1.00 78.00 202 GLY F O 1
ATOM 5708 N N . PHE F 2 200 ? 10.892 167.245 24.829 1.00 72.41 203 PHE F N 1
ATOM 5709 C CA . PHE F 2 200 ? 10.546 168.011 26.022 1.00 70.44 203 PHE F CA 1
ATOM 5710 C C . PHE F 2 200 ? 10.561 167.125 27.274 1.00 65.91 203 PHE F C 1
ATOM 5711 O O . PHE F 2 200 ? 11.164 167.470 28.270 1.00 62.74 203 PHE F O 1
ATOM 5719 N N . LEU F 2 201 ? 9.908 165.978 27.209 1.00 64.17 204 LEU F N 1
ATOM 5720 C CA . LEU F 2 201 ? 9.742 165.147 28.392 1.00 66.09 204 LEU F CA 1
ATOM 5721 C C . LEU F 2 201 ? 11.058 164.584 28.874 1.00 70.11 204 LEU F C 1
ATOM 5722 O O . LEU F 2 201 ? 11.305 164.496 30.070 1.00 75.44 204 LEU F O 1
ATOM 5727 N N . MET F 2 202 ? 11.907 164.209 27.923 1.00 85.11 205 MET F N 1
ATOM 5728 C CA . MET F 2 202 ? 13.217 163.640 28.237 1.00 70.07 205 MET F CA 1
ATOM 5729 C C . MET F 2 202 ? 14.136 164.659 28.849 1.00 63.73 205 MET F C 1
ATOM 5730 O O . MET F 2 202 ? 14.796 164.359 29.832 1.00 62.78 205 MET F O 1
ATOM 5735 N N . HIS F 2 203 ? 14.157 165.861 28.298 1.00 60.69 206 HIS F N 1
ATOM 5736 C CA . HIS F 2 203 ? 14.885 166.929 28.933 1.00 71.32 206 HIS F CA 1
ATOM 5737 C C . HIS F 2 203 ? 14.376 167.194 30.353 1.00 80.46 206 HIS F C 1
ATOM 5738 O O . HIS F 2 203 ? 15.174 167.393 31.248 1.00 90.44 206 HIS F O 1
ATOM 5745 N N . LEU F 2 204 ? 13.057 167.214 30.544 1.00 80.71 207 LEU F N 1
ATOM 5746 C CA . LEU F 2 204 ? 12.471 167.466 31.860 1.00 71.14 207 LEU F CA 1
ATOM 5747 C C . LEU F 2 204 ? 12.920 166.399 32.864 1.00 64.84 207 LEU F C 1
ATOM 5748 O O . LEU F 2 204 ? 13.265 166.706 34.004 1.00 57.28 207 LEU F O 1
ATOM 5753 N N . GLY F 2 205 ? 12.860 165.156 32.437 1.00 62.52 208 GLY F N 1
ATOM 5754 C CA . GLY F 2 205 ? 13.243 164.039 33.273 1.00 76.39 208 GLY F CA 1
ATOM 5755 C C . GLY F 2 205 ? 14.687 164.105 33.740 1.00 88.65 208 GLY F C 1
ATOM 5756 O O . GLY F 2 205 ? 14.972 163.766 34.881 1.00 107.92 208 GLY F O 1
ATOM 5757 N N . GLU F 2 206 ? 15.594 164.578 32.882 1.00 92.42 209 GLU F N 1
ATOM 5758 C CA . GLU F 2 206 ? 17.037 164.565 33.178 1.00 83.31 209 GLU F CA 1
ATOM 5759 C C . GLU F 2 206 ? 17.513 165.849 33.837 1.00 73.05 209 GLU F C 1
ATOM 5760 O O . GLU F 2 206 ? 18.637 165.882 34.297 1.00 78.47 209 GLU F O 1
ATOM 5766 N N . ASN F 2 207 ? 16.703 166.906 33.864 1.00 60.43 210 ASN F N 1
ATOM 5767 C CA . ASN F 2 207 ? 17.200 168.196 34.292 1.00 62.19 210 ASN F CA 1
ATOM 5768 C C . ASN F 2 207 ? 16.412 168.948 35.323 1.00 59.29 210 ASN F C 1
ATOM 5769 O O . ASN F 2 207 ? 15.945 170.073 35.044 1.00 60.60 210 ASN F O 1
ATOM 5774 N N . PRO F 2 208 ? 16.353 168.404 36.551 1.00 46.88 211 PRO F N 1
ATOM 5775 C CA . PRO F 2 208 ? 15.707 169.139 37.624 1.00 47.71 211 PRO F CA 1
ATOM 5776 C C . PRO F 2 208 ? 16.205 170.553 37.767 1.00 49.82 211 PRO F C 1
ATOM 5777 O O . PRO F 2 208 ? 17.342 170.845 37.434 1.00 74.88 211 PRO F O 1
ATOM 5781 N N . ASN F 2 209 ? 15.339 171.415 38.230 1.00 51.42 212 ASN F N 1
ATOM 5782 C CA . ASN F 2 209 ? 15.634 172.812 38.399 1.00 64.17 212 ASN F CA 1
ATOM 5783 C C . ASN F 2 209 ? 14.680 173.284 39.499 1.00 72.25 212 ASN F C 1
ATOM 5784 O O . ASN F 2 209 ? 13.567 172.791 39.601 1.00 81.70 212 ASN F O 1
ATOM 5789 N N . SER F 2 210 ? 15.107 174.238 40.305 1.00 74.34 213 SER F N 1
ATOM 5790 C CA . SER F 2 210 ? 14.346 174.624 41.481 1.00 81.60 213 SER F CA 1
ATOM 5791 C C . SER F 2 210 ? 13.186 175.514 41.116 1.00 78.35 213 SER F C 1
ATOM 5792 O O . SER F 2 210 ? 12.326 175.785 41.956 1.00 92.99 213 SER F O 1
ATOM 5795 N N . TYR F 2 211 ? 13.161 175.995 39.880 1.00 74.57 214 TYR F N 1
ATOM 5796 C CA . TYR F 2 211 ? 11.989 176.724 39.392 1.00 82.58 214 TYR F CA 1
ATOM 5797 C C . TYR F 2 211 ? 10.902 175.800 38.806 1.00 65.33 214 TYR F C 1
ATOM 5798 O O . TYR F 2 211 ? 9.825 176.257 38.459 1.00 67.35 214 TYR F O 1
ATOM 5807 N N . ASP F 2 212 ? 11.175 174.508 38.720 1.00 58.25 215 ASP F N 1
ATOM 5808 C CA . ASP F 2 212 ? 10.192 173.562 38.196 1.00 57.99 215 ASP F CA 1
ATOM 5809 C C . ASP F 2 212 ? 8.805 173.722 38.833 1.00 62.92 215 ASP F C 1
ATOM 5810 O O . ASP F 2 212 ? 7.794 173.697 38.127 1.00 55.53 215 ASP F O 1
ATOM 5815 N N . ARG F 2 213 ? 8.774 173.887 40.164 1.00 60.93 216 ARG F N 1
ATOM 5816 C CA . ARG F 2 213 ? 7.530 173.917 40.908 1.00 50.65 216 ARG F CA 1
ATOM 5817 C C . ARG F 2 213 ? 6.627 175.012 40.449 1.00 48.09 216 ARG F C 1
ATOM 5818 O O . ARG F 2 213 ? 5.397 174.941 40.631 1.00 59.50 216 ARG F O 1
ATOM 5826 N N . GLN F 2 214 ? 7.205 176.020 39.825 1.00 59.84 217 GLN F N 1
ATOM 5827 C CA . GLN F 2 214 ? 6.444 177.157 39.309 1.00 68.35 217 GLN F CA 1
ATOM 5828 C C . GLN F 2 214 ? 6.201 177.113 37.807 1.00 61.48 217 GLN F C 1
ATOM 5829 O O . GLN F 2 214 ? 5.632 178.043 37.261 1.00 67.08 217 GLN F O 1
ATOM 5835 N N . LEU F 2 215 ? 6.560 176.038 37.142 1.00 55.40 218 LEU F N 1
ATOM 5836 C CA . LEU F 2 215 ? 6.330 175.988 35.697 1.00 61.15 218 LEU F CA 1
ATOM 5837 C C . LEU F 2 215 ? 5.342 174.879 35.312 1.00 61.28 218 LEU F C 1
ATOM 5838 O O . LEU F 2 215 ? 5.282 173.853 35.960 1.00 64.62 218 LEU F O 1
ATOM 5843 N N . THR F 2 216 ? 4.552 175.097 34.267 1.00 63.68 219 THR F N 1
ATOM 5844 C CA . THR F 2 216 ? 3.571 174.104 33.857 1.00 60.65 219 THR F CA 1
ATOM 5845 C C . THR F 2 216 ? 3.626 173.859 32.390 1.00 52.77 219 THR F C 1
ATOM 5846 O O . THR F 2 216 ? 4.251 174.600 31.670 1.00 57.96 219 THR F O 1
ATOM 5850 N N . VAL F 2 217 ? 2.956 172.807 31.942 1.00 53.55 220 VAL F N 1
ATOM 5851 C CA . VAL F 2 217 ? 2.941 172.428 30.509 1.00 51.51 220 VAL F CA 1
ATOM 5852 C C . VAL F 2 217 ? 1.942 173.223 29.685 1.00 53.75 220 VAL F C 1
ATOM 5853 O O . VAL F 2 217 ? 1.681 172.902 28.539 1.00 55.06 220 VAL F O 1
ATOM 5857 N N . GLU F 2 218 ? 1.420 174.283 30.275 1.00 58.27 221 GLU F N 1
ATOM 5858 C CA . GLU F 2 218 ? 0.436 175.179 29.673 1.00 62.23 221 GLU F CA 1
ATOM 5859 C C . GLU F 2 218 ? 0.627 175.488 28.174 1.00 61.54 221 GLU F C 1
ATOM 5860 O O . GLU F 2 218 ? -0.318 175.406 27.420 1.00 62.78 221 GLU F O 1
ATOM 5866 N N . LYS F 2 219 ? 1.828 175.858 27.759 1.00 59.43 222 LYS F N 1
ATOM 5867 C CA . LYS F 2 219 ? 2.055 176.372 26.413 1.00 65.58 222 LYS F CA 1
ATOM 5868 C C . LYS F 2 219 ? 2.144 175.288 25.366 1.00 65.14 222 LYS F C 1
ATOM 5869 O O . LYS F 2 219 ? 2.086 175.583 24.176 1.00 60.98 222 LYS F O 1
ATOM 5875 N N . TYR F 2 220 ? 2.305 174.050 25.808 1.00 55.02 223 TYR F N 1
ATOM 5876 C CA . TYR F 2 220 ? 2.354 172.912 24.924 1.00 50.14 223 TYR F CA 1
ATOM 5877 C C . TYR F 2 220 ? 0.968 172.397 24.550 1.00 48.15 223 TYR F C 1
ATOM 5878 O O . TYR F 2 220 ? 0.836 171.446 23.734 1.00 60.33 223 TYR F O 1
ATOM 5887 N N . ARG F 2 221 ? -0.071 173.012 25.088 1.00 40.45 224 ARG F N 1
ATOM 5888 C CA . ARG F 2 221 ? -1.417 172.448 24.917 1.00 46.22 224 ARG F CA 1
ATOM 5889 C C . ARG F 2 221 ? -1.838 172.246 23.437 1.00 49.72 224 ARG F C 1
ATOM 5890 O O . ARG F 2 221 ? -2.300 171.171 23.091 1.00 45.90 224 ARG F O 1
ATOM 5898 N N . PRO F 2 222 ? -1.685 173.270 22.576 1.00 51.98 225 PRO F N 1
ATOM 5899 C CA . PRO F 2 222 ? -2.185 173.108 21.213 1.00 51.03 225 PRO F CA 1
ATOM 5900 C C . PRO F 2 222 ? -1.509 171.960 20.511 1.00 46.74 225 PRO F C 1
ATOM 5901 O O . PRO F 2 222 ? -2.162 171.189 19.836 1.00 40.26 225 PRO F O 1
ATOM 5905 N N . LEU F 2 223 ? -0.223 171.770 20.751 1.00 51.69 226 LEU F N 1
ATOM 5906 C CA . LEU F 2 223 ? 0.436 170.608 20.170 1.00 46.64 226 LEU F CA 1
ATOM 5907 C C . LEU F 2 223 ? -0.222 169.335 20.666 1.00 51.31 226 LEU F C 1
ATOM 5908 O O . LEU F 2 223 ? -0.561 168.441 19.882 1.00 51.07 226 LEU F O 1
ATOM 5913 N N . LEU F 2 224 ? -0.420 169.262 21.983 1.00 53.42 227 LEU F N 1
ATOM 5914 C CA . LEU F 2 224 ? -0.941 168.039 22.602 1.00 50.44 227 LEU F CA 1
ATOM 5915 C C . LEU F 2 224 ? -2.352 167.708 22.147 1.00 46.27 227 LEU F C 1
ATOM 5916 O O . LEU F 2 224 ? -2.689 166.559 21.884 1.00 53.48 227 LEU F O 1
ATOM 5921 N N . VAL F 2 225 ? -3.197 168.714 22.094 1.00 47.27 228 VAL F N 1
ATOM 5922 C CA . VAL F 2 225 ? -4.563 168.552 21.611 1.00 50.41 228 VAL F CA 1
ATOM 5923 C C . VAL F 2 225 ? -4.586 168.024 20.168 1.00 51.04 228 VAL F C 1
ATOM 5924 O O . VAL F 2 225 ? -5.288 167.058 19.864 1.00 58.20 228 VAL F O 1
ATOM 5928 N N . SER F 2 226 ? -3.786 168.614 19.296 1.00 47.44 229 SER F N 1
ATOM 5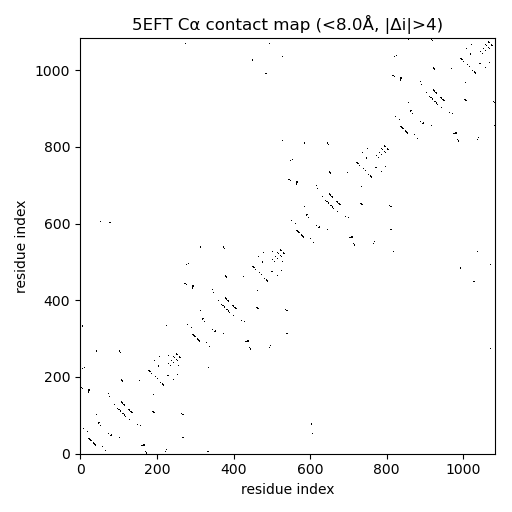929 C CA . SER F 2 226 ? -3.719 168.152 17.911 1.00 50.75 229 SER F CA 1
ATOM 5930 C C . SER F 2 226 ? -3.151 166.748 17.788 1.00 51.72 229 SER F C 1
ATOM 5931 O O . SER F 2 226 ? -3.583 165.971 16.945 1.00 64.70 229 SER F O 1
ATOM 5934 N N . ILE F 2 227 ? -2.166 166.409 18.604 1.00 58.36 230 ILE F N 1
ATOM 5935 C CA . ILE F 2 227 ? -1.633 165.045 18.593 1.00 53.37 230 ILE F CA 1
ATOM 5936 C C . ILE F 2 227 ? -2.742 164.067 18.914 1.00 57.31 230 ILE F C 1
ATOM 5937 O O . ILE F 2 227 ? -2.948 163.100 18.185 1.00 72.66 230 ILE F O 1
ATOM 5942 N N . VAL F 2 228 ? -3.474 164.318 19.995 1.00 57.01 231 VAL F N 1
ATOM 5943 C CA . VAL F 2 228 ? -4.532 163.412 20.404 1.00 50.52 231 VAL F CA 1
ATOM 5944 C C . VAL F 2 228 ? -5.681 163.431 19.383 1.00 49.82 231 VAL F C 1
ATOM 5945 O O . VAL F 2 228 ? -6.193 162.391 18.994 1.00 43.16 231 VAL F O 1
ATOM 5949 N N . GLY F 2 229 ? -6.125 164.621 19.007 1.00 53.96 232 GLY F N 1
ATOM 5950 C CA . GLY F 2 229 ? -7.229 164.761 18.060 1.00 65.21 232 GLY F CA 1
ATOM 5951 C C . GLY F 2 229 ? -6.988 164.079 16.709 1.00 66.75 232 GLY F C 1
ATOM 5952 O O . GLY F 2 229 ? -7.808 163.286 16.250 1.00 56.56 232 GLY F O 1
ATOM 5953 N N . TYR F 2 230 ? -5.827 164.324 16.115 1.00 69.61 233 TYR F N 1
ATOM 5954 C CA . TYR F 2 230 ? -5.527 163.746 14.813 1.00 70.18 233 TYR F CA 1
ATOM 5955 C C . TYR F 2 230 ? -5.427 162.237 14.905 1.00 71.38 233 TYR F C 1
ATOM 5956 O O . TYR F 2 230 ? -6.015 161.550 14.090 1.00 73.86 233 TYR F O 1
ATOM 5965 N N . GLU F 2 231 ? -4.715 161.711 15.902 1.00 72.63 234 GLU F N 1
ATOM 5966 C CA . GLU F 2 231 ? -4.554 160.244 16.012 1.00 80.68 234 GLU F CA 1
ATOM 5967 C C . GLU F 2 231 ? -5.890 159.576 16.213 1.00 77.39 234 GLU F C 1
ATOM 5968 O O . GLU F 2 231 ? -6.071 158.439 15.826 1.00 83.08 234 GLU F O 1
ATOM 5974 N N . TYR F 2 232 ? -6.806 160.255 16.882 1.00 82.34 235 TYR F N 1
ATOM 5975 C CA . TYR F 2 232 ? -8.087 159.654 17.150 1.00 85.76 235 TYR F CA 1
ATOM 5976 C C . TYR F 2 232 ? -8.917 159.703 15.873 1.00 86.29 235 TYR F C 1
ATOM 5977 O O . TYR F 2 232 ? -9.235 158.662 15.307 1.00 92.07 235 TYR F O 1
ATOM 5986 N N . LEU F 2 233 ? -9.229 160.911 15.412 1.00 84.62 236 LEU F N 1
ATOM 5987 C CA . LEU F 2 233 ? -10.143 161.110 14.286 1.00 93.56 236 LEU F CA 1
ATOM 5988 C C . LEU F 2 233 ? -9.582 160.680 12.932 1.00 93.65 236 LEU F C 1
ATOM 5989 O O . LEU F 2 233 ? -10.299 160.711 11.943 1.00 100.93 236 LEU F O 1
ATOM 5994 N N . VAL F 2 234 ? -8.315 160.277 12.886 1.00 93.13 237 VAL F N 1
ATOM 5995 C CA . VAL F 2 234 ? -7.723 159.709 11.680 1.00 85.85 237 VAL F CA 1
ATOM 5996 C C . VAL F 2 234 ? -6.535 158.787 12.001 1.00 94.80 237 VAL F C 1
ATOM 5997 O O . VAL F 2 234 ? -5.843 158.969 12.989 1.00 108.03 237 VAL F O 1
ATOM 6001 N N . GLY F 2 235 ? -6.291 157.801 11.150 1.00 110.34 238 GLY F N 1
ATOM 6002 C CA . GLY F 2 235 ? -5.161 156.888 11.336 1.00 112.82 238 GLY F CA 1
ATOM 6003 C C . GLY F 2 235 ? -3.820 157.577 11.139 1.00 121.27 238 GLY F C 1
ATOM 6004 O O . GLY F 2 235 ? -2.955 157.553 12.018 1.00 126.91 238 GLY F O 1
ATOM 6005 N N . LYS F 2 242 ? -7.576 154.950 18.613 1.00 121.83 245 LYS F N 1
ATOM 6006 C CA . LYS F 2 242 ? -6.964 154.831 19.938 1.00 122.13 245 LYS F CA 1
ATOM 6007 C C . LYS F 2 242 ? -6.405 156.164 20.479 1.00 109.90 245 LYS F C 1
ATOM 6008 O O . LYS F 2 242 ? -6.213 157.128 19.720 1.00 100.80 245 LYS F O 1
ATOM 6014 N N . ILE F 2 243 ? -6.204 156.210 21.803 1.00 92.96 246 ILE F N 1
ATOM 6015 C CA . ILE F 2 243 ? -5.807 157.419 22.518 1.00 80.93 246 ILE F CA 1
ATOM 6016 C C . ILE F 2 243 ? -4.635 157.167 23.456 1.00 72.08 246 ILE F C 1
ATOM 6017 O O . ILE F 2 243 ? -4.722 156.338 24.336 1.00 77.14 246 ILE F O 1
ATOM 6022 N N . ASN F 2 244 ? -3.550 157.921 23.283 1.00 68.56 247 ASN F N 1
ATOM 6023 C CA . ASN F 2 244 ? -2.400 157.817 24.154 1.00 61.08 247 ASN F CA 1
ATOM 6024 C C . ASN F 2 244 ? -2.641 158.580 25.441 1.00 62.17 247 ASN F C 1
ATOM 6025 O O . ASN F 2 244 ? -2.827 159.806 25.448 1.00 62.31 247 ASN F O 1
ATOM 6030 N N . HIS F 2 245 ? -2.611 157.861 26.542 1.00 63.45 248 HIS F N 1
ATOM 6031 C CA . HIS F 2 245 ? -3.012 158.451 27.816 1.00 77.57 248 HIS F CA 1
ATOM 6032 C C . HIS F 2 245 ? -2.038 159.555 28.288 1.00 69.83 248 HIS F C 1
ATOM 6033 O O . HIS F 2 245 ? -2.435 160.485 28.989 1.00 69.91 248 HIS F O 1
ATOM 6040 N N . ILE F 2 246 ? -0.768 159.451 27.911 1.00 60.71 249 ILE F N 1
ATOM 6041 C CA . ILE F 2 246 ? 0.205 160.454 28.315 1.00 61.48 249 ILE F CA 1
ATOM 6042 C C . ILE F 2 246 ? -0.188 161.762 27.672 1.00 57.33 249 ILE F C 1
ATOM 6043 O O . ILE F 2 246 ? -0.446 162.734 28.363 1.00 61.26 249 ILE F O 1
ATOM 6048 N N . TYR F 2 247 ? -0.262 161.771 26.345 1.00 59.01 250 TYR F N 1
ATOM 6049 C CA . TYR F 2 247 ? -0.666 162.966 25.594 1.00 52.65 250 TYR F CA 1
ATOM 6050 C C . TYR F 2 247 ? -1.992 163.514 26.103 1.00 50.44 250 TYR F C 1
ATOM 6051 O O . TYR F 2 247 ? -2.134 164.709 26.315 1.00 54.49 250 TYR F O 1
ATOM 6060 N N . TYR F 2 248 ? -2.962 162.634 26.316 1.00 46.36 251 TYR F N 1
ATOM 6061 C CA . TYR F 2 248 ? -4.288 163.046 26.762 1.00 45.69 251 TYR F CA 1
ATOM 6062 C C . TYR F 2 248 ? -4.274 163.666 28.173 1.00 47.07 251 TYR F C 1
ATOM 6063 O O . TYR F 2 248 ? -5.021 164.603 28.463 1.00 48.52 251 TYR F O 1
ATOM 6072 N N . GLN F 2 249 ? -3.441 163.137 29.060 1.00 51.20 252 GLN F N 1
ATOM 6073 C CA . GLN F 2 249 ? -3.301 163.712 30.439 1.00 52.08 252 GLN F CA 1
ATOM 6074 C C . GLN F 2 249 ? -2.746 165.121 30.382 1.00 46.62 252 GLN F C 1
ATOM 6075 O O . GLN F 2 249 ? -3.285 166.019 31.001 1.00 43.77 252 GLN F O 1
ATOM 6081 N N . LEU F 2 250 ? -1.717 165.313 29.569 1.00 38.33 253 LEU F N 1
ATOM 6082 C CA . LEU F 2 250 ? -1.067 166.596 29.484 1.00 38.85 253 LEU F CA 1
ATOM 6083 C C . LEU F 2 250 ? -1.910 167.654 28.782 1.00 40.70 253 LEU F C 1
ATOM 6084 O O . LEU F 2 250 ? -1.801 168.846 29.087 1.00 49.77 253 LEU F O 1
ATOM 6089 N N . ALA F 2 251 ? -2.709 167.230 27.809 1.00 42.80 254 ALA F N 1
ATOM 6090 C CA . ALA F 2 251 ? -3.643 168.125 27.085 1.00 43.53 254 ALA F CA 1
ATOM 6091 C C . ALA F 2 251 ? -4.764 168.499 27.986 1.00 38.19 254 ALA F C 1
ATOM 6092 O O . ALA F 2 251 ? -5.224 169.655 27.968 1.00 33.81 254 ALA F O 1
ATOM 6094 N N . THR F 2 252 ? -5.251 167.511 28.747 1.00 37.83 255 THR F N 1
ATOM 6095 C CA . THR F 2 252 ? -6.332 167.787 29.708 1.00 41.66 255 THR F CA 1
ATOM 6096 C C . THR F 2 252 ? -5.825 168.734 30.787 1.00 42.18 255 THR F C 1
ATOM 6097 O O . THR F 2 252 ? -6.416 169.763 31.012 1.00 47.92 255 THR F O 1
ATOM 6101 N N . PHE F 2 253 ? -4.726 168.378 31.450 1.00 47.21 256 PHE F N 1
ATOM 6102 C CA . PHE F 2 253 ? -4.236 169.118 32.655 1.00 46.52 256 PHE F CA 1
ATOM 6103 C C . PHE F 2 253 ? -3.088 170.019 32.250 1.00 45.72 256 PHE F C 1
ATOM 6104 O O . PHE F 2 253 ? -1.921 169.800 32.604 1.00 50.43 256 PHE F O 1
ATOM 6112 N N . ASP F 2 254 ? -3.435 171.064 31.528 1.00 46.87 257 ASP F N 1
ATOM 6113 C CA . ASP F 2 254 ? -2.445 172.039 31.101 1.00 46.41 257 ASP F CA 1
ATOM 6114 C C . ASP F 2 254 ? -1.803 172.787 32.271 1.00 49.06 257 ASP F C 1
ATOM 6115 O O . ASP F 2 254 ? -0.881 173.544 32.045 1.00 48.01 257 ASP F O 1
ATOM 6120 N N . ASN F 2 255 ? -2.269 172.541 33.496 1.00 47.65 258 ASN F N 1
ATOM 6121 C CA . ASN F 2 255 ? -1.689 173.123 34.714 1.00 46.21 258 ASN F CA 1
ATOM 6122 C C . ASN F 2 255 ? -0.709 172.151 35.423 1.00 47.97 258 ASN F C 1
ATOM 6123 O O . ASN F 2 255 ? -0.360 172.352 36.573 1.00 56.24 258 ASN F O 1
ATOM 6128 N N . TYR F 2 256 ? -0.275 171.093 34.742 1.00 50.43 259 TYR F N 1
ATOM 6129 C CA . TYR F 2 256 ? 0.631 170.107 35.352 1.00 46.33 259 TYR F CA 1
ATOM 6130 C C . TYR F 2 256 ? 1.966 170.757 35.643 1.00 50.14 259 TYR F C 1
ATOM 6131 O O . TYR F 2 256 ? 2.660 171.163 34.720 1.00 51.69 259 TYR F O 1
ATOM 6140 N N . PRO F 2 257 ? 2.351 170.859 36.925 1.00 50.95 260 PRO F N 1
ATOM 6141 C CA . PRO F 2 257 ? 3.660 171.417 37.234 1.00 49.41 260 PRO F CA 1
ATOM 6142 C C . PRO F 2 257 ? 4.785 170.493 36.813 1.00 49.73 260 PRO F C 1
ATOM 6143 O O . PRO F 2 257 ? 4.642 169.281 36.899 1.00 55.23 260 PRO F O 1
ATOM 6147 N N . PHE F 2 258 ? 5.921 171.061 36.399 1.00 58.35 261 PHE F N 1
ATOM 6148 C CA . PHE F 2 258 ? 7.116 170.275 35.975 1.00 52.67 261 PHE F CA 1
ATOM 6149 C C . PHE F 2 258 ? 7.678 169.280 36.998 1.00 47.77 261 PHE F C 1
ATOM 6150 O O . PHE F 2 258 ? 7.990 168.127 36.655 1.00 49.29 261 PHE F O 1
ATOM 6158 N N . ASP F 2 259 ? 7.785 169.683 38.259 1.00 45.06 262 ASP F N 1
ATOM 6159 C CA . ASP F 2 259 ? 8.371 168.758 39.265 1.00 45.40 262 ASP F CA 1
ATOM 6160 C C . ASP F 2 259 ? 7.399 167.633 39.534 1.00 43.46 262 ASP F C 1
ATOM 6161 O O . ASP F 2 259 ? 7.759 166.444 39.516 1.00 43.99 262 ASP F O 1
ATOM 6166 N N . LEU F 2 260 ? 6.128 167.978 39.682 1.00 41.89 263 LEU F N 1
ATOM 6167 C CA . LEU F 2 260 ? 5.130 166.935 39.828 1.00 39.39 263 LEU F CA 1
ATOM 6168 C C . LEU F 2 260 ? 5.083 166.029 38.661 1.00 37.77 263 LEU F C 1
ATOM 6169 O O . LEU F 2 260 ? 4.981 164.807 38.816 1.00 41.02 263 LEU F O 1
ATOM 6174 N N . LEU F 2 261 ? 5.138 166.595 37.454 1.00 38.82 264 LEU F N 1
ATOM 6175 C CA . LEU F 2 261 ? 5.073 165.746 36.265 1.00 38.30 264 LEU F CA 1
ATOM 6176 C C . LEU F 2 261 ? 6.186 164.738 36.312 1.00 39.73 264 LEU F C 1
ATOM 6177 O O . LEU F 2 261 ? 5.972 163.530 36.133 1.00 36.64 264 LEU F O 1
ATOM 6182 N N . ARG F 2 262 ? 7.409 165.223 36.562 1.00 50.35 265 ARG F N 1
ATOM 6183 C CA . ARG F 2 262 ? 8.592 164.334 36.511 1.00 54.21 265 ARG F CA 1
ATOM 6184 C C . ARG F 2 262 ? 8.420 163.181 37.438 1.00 53.04 265 ARG F C 1
ATOM 6185 O O . ARG F 2 262 ? 8.725 162.049 37.090 1.00 64.93 265 ARG F O 1
ATOM 6193 N N . PHE F 2 263 ? 7.912 163.456 38.625 1.00 52.44 266 PHE F N 1
ATOM 6194 C CA . PHE F 2 263 ? 7.774 162.405 39.627 1.00 53.67 266 PHE F CA 1
ATOM 6195 C C . PHE F 2 263 ? 6.666 161.449 39.320 1.00 54.50 266 PHE F C 1
ATOM 6196 O O . PHE F 2 263 ? 6.672 160.300 39.762 1.00 60.28 266 PHE F O 1
ATOM 6204 N N . GLN F 2 264 ? 5.658 161.923 38.599 1.00 59.02 267 GLN F N 1
ATOM 6205 C CA . GLN F 2 264 ? 4.455 161.119 38.410 1.00 57.89 267 GLN F CA 1
ATOM 6206 C C . GLN F 2 264 ? 4.264 160.492 37.054 1.00 51.36 267 GLN F C 1
ATOM 6207 O O . GLN F 2 264 ? 3.493 159.557 36.928 1.00 47.34 267 GLN F O 1
ATOM 6213 N N . LEU F 2 265 ? 4.930 161.036 36.039 1.00 60.43 268 LEU F N 1
ATOM 6214 C CA . LEU F 2 265 ? 4.645 160.716 34.634 1.00 59.52 268 LEU F CA 1
ATOM 6215 C C . LEU F 2 265 ? 4.604 159.221 34.360 1.00 70.25 268 LEU F C 1
ATOM 6216 O O . LEU F 2 265 ? 3.711 158.727 33.672 1.00 84.48 268 LEU F O 1
ATOM 6221 N N . SER F 2 266 ? 5.581 158.503 34.901 1.00 76.63 269 SER F N 1
ATOM 6222 C CA . SER F 2 266 ? 5.730 157.068 34.655 1.00 83.45 269 SER F CA 1
ATOM 6223 C C . SER F 2 266 ? 4.648 156.187 35.265 1.00 78.05 269 SER F C 1
ATOM 6224 O O . SER F 2 266 ? 4.612 154.987 34.988 1.00 91.11 269 SER F O 1
ATOM 6227 N N . SER F 2 267 ? 3.806 156.746 36.117 1.00 81.38 270 SER F N 1
ATOM 6228 C CA . SER F 2 267 ? 2.737 155.987 36.764 1.00 85.31 270 SER F CA 1
ATOM 6229 C C . SER F 2 267 ? 1.415 156.608 36.429 1.00 86.74 270 SER F C 1
ATOM 6230 O O . SER F 2 267 ? 0.533 156.706 37.283 1.00 103.49 270 SER F O 1
ATOM 6233 N N . LEU F 2 268 ? 1.275 157.053 35.188 1.00 90.71 271 LEU F N 1
ATOM 6234 C CA . LEU F 2 268 ? 0.051 157.725 34.766 1.00 95.11 271 LEU F CA 1
ATOM 6235 C C . LEU F 2 268 ? -1.043 156.706 34.433 1.00 94.99 271 LEU F C 1
ATOM 6236 O O . LEU F 2 268 ? -0.772 155.636 33.868 1.00 99.77 271 LEU F O 1
ATOM 6241 N N . ILE F 2 269 ? -2.277 157.062 34.787 1.00 87.59 272 ILE F N 1
ATOM 6242 C CA . ILE F 2 269 ? -3.400 156.146 34.675 1.00 93.43 272 ILE F CA 1
ATOM 6243 C C . ILE F 2 269 ? -4.034 156.235 33.288 1.00 94.32 272 ILE F C 1
ATOM 6244 O O . ILE F 2 269 ? -3.932 157.265 32.607 1.00 79.46 272 ILE F O 1
ATOM 6249 N N . SER F 2 270 ? -4.663 155.137 32.875 1.00 95.53 273 SER F N 1
ATOM 6250 C CA . SER F 2 270 ? -5.282 155.049 31.552 1.00 90.65 273 SER F CA 1
ATOM 6251 C C . SER F 2 270 ? -6.639 155.709 31.557 1.00 81.74 273 SER F C 1
ATOM 6252 O O . SER F 2 270 ? -7.204 155.988 32.620 1.00 82.53 273 SER F O 1
ATOM 6255 N N . THR F 2 271 ? -7.149 155.966 30.360 1.00 76.30 274 THR F N 1
ATOM 6256 C CA . THR F 2 271 ? -8.430 156.631 30.198 1.00 79.79 274 THR F CA 1
ATOM 6257 C C . THR F 2 271 ? -9.546 155.771 30.808 1.00 84.16 274 THR F C 1
ATOM 6258 O O . THR F 2 271 ? -9.657 154.592 30.475 1.00 85.00 274 THR F O 1
ATOM 6262 N N . PRO F 2 272 ? -10.365 156.349 31.709 1.00 78.83 275 PRO F N 1
ATOM 6263 C CA . PRO F 2 272 ? -11.478 155.578 32.262 1.00 81.08 275 PRO F CA 1
ATOM 6264 C C . PRO F 2 272 ? -12.471 155.150 31.173 1.00 92.68 275 PRO F C 1
ATOM 6265 O O . PRO F 2 272 ? -12.735 155.913 30.233 1.00 86.72 275 PRO F O 1
ATOM 6269 N N . THR F 2 273 ? -13.023 153.945 31.312 1.00 95.32 276 THR F N 1
ATOM 6270 C CA . THR F 2 273 ? -13.853 153.365 30.258 1.00 96.67 276 THR F CA 1
ATOM 6271 C C . THR F 2 273 ? -15.116 154.204 30.020 1.00 90.22 276 THR F C 1
ATOM 6272 O O . THR F 2 273 ? -15.582 154.280 28.877 1.00 107.38 276 THR F O 1
ATOM 6276 N N . SER F 2 274 ? -15.644 154.852 31.060 1.00 75.87 277 SER F N 1
ATOM 6277 C CA . SER F 2 274 ? -16.793 155.744 30.877 1.00 77.30 277 SER F CA 1
ATOM 6278 C C . SER F 2 274 ? -16.464 156.933 30.000 1.00 82.18 277 SER F C 1
ATOM 6279 O O . SER F 2 274 ? -17.337 157.477 29.307 1.00 100.38 277 SER F O 1
ATOM 6282 N N . ILE F 2 275 ? -15.199 157.353 30.023 1.00 89.57 278 ILE F N 1
ATOM 6283 C CA . ILE F 2 275 ? -14.758 158.479 29.196 1.00 93.35 278 ILE F CA 1
ATOM 6284 C C . ILE F 2 275 ? -14.521 157.997 27.759 1.00 88.50 278 ILE F C 1
ATOM 6285 O O . ILE F 2 275 ? -15.033 158.598 26.809 1.00 80.24 278 ILE F O 1
ATOM 6290 N N . LEU F 2 276 ? -13.792 156.894 27.622 1.00 86.83 279 LEU F N 1
ATOM 6291 C CA . LEU F 2 276 ? -13.563 156.263 26.324 1.00 97.54 279 LEU F CA 1
ATOM 6292 C C . LEU F 2 276 ? -14.838 156.114 25.528 1.00 108.89 279 LEU F C 1
ATOM 6293 O O . LEU F 2 276 ? -14.851 156.374 24.325 1.00 114.08 279 LEU F O 1
ATOM 6298 N N . GLU F 2 277 ? -15.907 155.704 26.207 1.00 111.11 280 GLU F N 1
ATOM 6299 C CA . GLU F 2 277 ? -17.171 155.477 25.535 1.00 107.56 280 GLU F CA 1
ATOM 6300 C C . GLU F 2 277 ? -17.914 156.792 25.307 1.00 99.78 280 GLU F C 1
ATOM 6301 O O . GLU F 2 277 ? -18.557 156.959 24.277 1.00 97.67 280 GLU F O 1
ATOM 6307 N N . ARG F 2 278 ? -17.823 157.736 26.239 1.00 98.50 281 ARG F N 1
ATOM 6308 C CA . ARG F 2 278 ? -18.378 159.063 25.982 1.00 109.46 281 ARG F CA 1
ATOM 6309 C C . ARG F 2 278 ? -17.687 159.723 24.769 1.00 112.27 281 ARG F C 1
ATOM 6310 O O . ARG F 2 278 ? -18.315 160.515 24.063 1.00 109.56 281 ARG F O 1
ATOM 6318 N N . ILE F 2 279 ? -16.419 159.377 24.521 1.00 111.51 282 ILE F N 1
ATOM 6319 C CA . ILE F 2 279 ? -15.682 159.912 23.371 1.00 113.22 282 ILE F CA 1
ATOM 6320 C C . ILE F 2 279 ? -16.223 159.329 22.072 1.00 114.77 282 ILE F C 1
ATOM 6321 O O . ILE F 2 279 ? -16.553 160.078 21.143 1.00 115.57 282 ILE F O 1
ATOM 6326 N N . THR F 2 280 ? -16.311 157.997 22.009 1.00 122.91 283 THR F N 1
ATOM 6327 C CA . THR F 2 280 ? -16.859 157.296 20.830 1.00 122.44 283 THR F CA 1
ATOM 6328 C C . THR F 2 280 ? -18.302 157.725 20.506 1.00 122.99 283 THR F C 1
ATOM 6329 O O . THR F 2 280 ? -18.692 157.782 19.348 1.00 127.22 283 THR F O 1
ATOM 6333 N N . LYS F 2 281 ? -19.074 158.070 21.526 1.00 123.46 284 LYS F N 1
ATOM 6334 C CA . LYS F 2 281 ? -20.435 158.546 21.325 1.00 127.98 284 LYS F CA 1
ATOM 6335 C C . LYS F 2 281 ? -20.495 160.023 20.887 1.00 121.10 284 LYS F C 1
ATOM 6336 O O . LYS F 2 281 ? -21.451 160.413 20.229 1.00 147.18 284 LYS F O 1
ATOM 6342 N N . GLU F 2 282 ? -19.505 160.844 21.238 1.00 111.23 285 GLU F N 1
ATOM 6343 C CA . GLU F 2 282 ? -19.648 162.302 21.064 1.00 117.56 285 GLU F CA 1
ATOM 6344 C C . GLU F 2 282 ? -18.426 163.114 20.591 1.00 120.29 285 GLU F C 1
ATOM 6345 O O . GLU F 2 282 ? -18.529 164.340 20.453 1.00 112.37 285 GLU F O 1
ATOM 6351 N N . GLY F 2 283 ? -17.281 162.471 20.365 1.00 118.81 286 GLY F N 1
ATOM 6352 C CA . GLY F 2 283 ? -16.205 163.118 19.601 1.00 127.36 286 GLY F CA 1
ATOM 6353 C C . GLY F 2 283 ? -14.820 163.361 20.200 1.00 123.30 286 GLY F C 1
ATOM 6354 O O . GLY F 2 283 ? -13.840 162.891 19.637 1.00 135.98 286 GLY F O 1
ATOM 6355 N N . LEU F 2 284 ? -14.748 164.104 21.309 1.00 105.23 287 LEU F N 1
ATOM 6356 C CA . LEU F 2 284 ? -13.502 164.736 21.870 1.00 95.74 287 LEU F CA 1
ATOM 6357 C C . LEU F 2 284 ? -13.711 166.228 21.965 1.00 90.20 287 LEU F C 1
ATOM 6358 O O . LEU F 2 284 ? -13.304 166.854 22.935 1.00 94.50 287 LEU F O 1
ATOM 6363 N N . PHE F 2 285 ? -14.301 166.799 20.927 1.00 85.51 288 PHE F N 1
ATOM 6364 C CA . PHE F 2 285 ? -14.600 168.207 20.933 1.00 94.09 288 PHE F CA 1
ATOM 6365 C C . PHE F 2 285 ? -16.095 168.423 21.010 1.00 101.69 288 PHE F C 1
ATOM 6366 O O . PHE F 2 285 ? -16.874 167.604 20.536 1.00 104.95 288 PHE F O 1
ATOM 6374 N N . LYS F 2 286 ? -16.466 169.529 21.642 1.00 117.26 289 LYS F N 1
ATOM 6375 C CA . LYS F 2 286 ? -17.844 169.958 21.766 1.00 118.74 289 LYS F CA 1
ATOM 6376 C C . LYS F 2 286 ? -17.902 171.377 21.221 1.00 131.10 289 LYS F C 1
ATOM 6377 O O . LYS F 2 286 ? -17.320 172.294 21.807 1.00 117.23 289 LYS F O 1
ATOM 6383 N N . ILE F 2 287 ? -18.572 171.557 20.085 1.00 149.32 290 ILE F N 1
ATOM 6384 C CA . ILE F 2 287 ? -18.597 172.864 19.430 1.00 164.52 290 ILE F CA 1
ATOM 6385 C C . ILE F 2 287 ? -19.694 173.687 20.092 1.00 159.39 290 ILE F C 1
ATOM 6386 O O . ILE F 2 287 ? -20.777 173.170 20.377 1.00 144.49 290 ILE F O 1
ATOM 6391 N N . ILE F 2 288 ? -19.402 174.960 20.352 1.00 160.40 291 ILE F N 1
ATOM 6392 C CA . ILE F 2 288 ? -20.409 175.888 20.849 1.00 163.72 291 ILE F CA 1
ATOM 6393 C C . ILE F 2 288 ? -20.587 176.995 19.798 1.00 171.58 291 ILE F C 1
ATOM 6394 O O . ILE F 2 288 ? -19.659 177.744 19.475 1.00 157.40 291 ILE F O 1
ATOM 6399 N N . THR F 2 289 ? -21.809 177.074 19.275 1.00 182.38 292 THR F N 1
ATOM 6400 C CA . THR F 2 289 ? -22.069 177.653 17.967 1.00 180.72 292 THR F CA 1
ATOM 6401 C C . THR F 2 289 ? -22.911 178.923 18.108 1.00 175.08 292 THR F C 1
ATOM 6402 O O . THR F 2 289 ? -22.475 179.906 18.706 1.00 137.71 292 THR F O 1
ATOM 6406 N N . THR F 2 300 ? -15.903 178.951 19.173 1.00 128.97 303 THR F N 1
ATOM 6407 C CA . THR F 2 300 ? -15.548 178.500 20.519 1.00 135.23 303 THR F CA 1
ATOM 6408 C C . THR F 2 300 ? -15.714 176.970 20.658 1.00 138.75 303 THR F C 1
ATOM 6409 O O . THR F 2 300 ? -16.822 176.444 20.505 1.00 140.52 303 THR F O 1
ATOM 6413 N N . VAL F 2 301 ? -14.608 176.271 20.942 1.00 129.93 304 VAL F N 1
ATOM 6414 C CA . VAL F 2 301 ? -14.610 174.808 21.096 1.00 114.90 304 VAL F CA 1
ATOM 6415 C C . VAL F 2 301 ? -14.141 174.363 22.486 1.00 92.92 304 VAL F C 1
ATOM 6416 O O . VAL F 2 301 ? -13.171 174.891 23.026 1.00 82.45 304 VAL F O 1
ATOM 6420 N N . LEU F 2 302 ? -14.850 173.377 23.031 1.00 86.40 305 LEU F N 1
ATOM 6421 C CA . LEU F 2 302 ? -14.488 172.717 24.277 1.00 81.54 305 LEU F CA 1
ATOM 6422 C C . LEU F 2 302 ? -13.876 171.330 24.053 1.00 85.50 305 LEU F C 1
ATOM 6423 O O . LEU F 2 302 ? -14.256 170.625 23.122 1.00 77.16 305 LEU F O 1
ATOM 6428 N N . PHE F 2 303 ? -12.936 170.961 24.928 1.00 80.68 306 PHE F N 1
ATOM 6429 C CA . PHE F 2 303 ? -12.193 169.700 24.834 1.00 71.43 306 PHE F CA 1
ATOM 6430 C C . PHE F 2 303 ? -12.745 168.743 25.883 1.00 65.29 306 PHE F C 1
ATOM 6431 O O . PHE F 2 303 ? -13.098 169.155 26.969 1.00 67.73 306 PHE F O 1
ATOM 6439 N N . ARG F 2 304 ? -12.848 167.477 25.540 1.00 64.35 307 ARG F N 1
ATOM 6440 C CA . ARG F 2 304 ? -13.373 166.494 26.443 1.00 60.88 307 ARG F CA 1
ATOM 6441 C C . ARG F 2 304 ? -12.219 165.802 27.124 1.00 62.37 307 ARG F C 1
ATOM 6442 O O . ARG F 2 304 ? -11.583 164.894 26.577 1.00 49.82 307 ARG F O 1
ATOM 6450 N N . GLY F 2 305 ? -11.963 166.224 28.352 1.00 66.15 308 GLY F N 1
ATOM 6451 C CA . GLY F 2 305 ? -10.788 165.775 29.062 1.00 57.93 308 GLY F CA 1
ATOM 6452 C C . GLY F 2 305 ? -10.848 164.344 29.525 1.00 54.64 308 GLY F C 1
ATOM 6453 O O . GLY F 2 305 ? -11.913 163.784 29.741 1.00 62.70 308 GLY F O 1
ATOM 6454 N N . ILE F 2 306 ? -9.678 163.765 29.732 1.00 56.07 309 ILE F N 1
ATOM 6455 C CA . ILE F 2 306 ? -9.567 162.430 30.292 1.00 56.80 309 ILE F CA 1
ATOM 6456 C C . ILE F 2 306 ? -10.277 162.256 31.663 1.00 53.67 309 ILE F C 1
ATOM 6457 O O . ILE F 2 306 ? -10.543 161.118 32.087 1.00 55.52 309 ILE F O 1
ATOM 6462 N N . ASN F 2 307 ? -10.577 163.346 32.360 1.00 46.54 310 ASN F N 1
ATOM 6463 C CA . ASN F 2 307 ? -11.292 163.245 33.678 1.00 59.30 310 ASN F CA 1
ATOM 6464 C C . ASN F 2 307 ? -12.750 163.680 33.558 1.00 63.38 310 ASN F C 1
ATOM 6465 O O . ASN F 2 307 ? -13.437 163.863 34.560 1.00 71.85 310 ASN F O 1
ATOM 6470 N N . GLY F 2 308 ? -13.196 163.907 32.331 1.00 68.66 311 GLY F N 1
ATOM 6471 C CA . GLY F 2 308 ? -14.548 164.398 32.090 1.00 68.89 311 GLY F CA 1
ATOM 6472 C C . GLY F 2 308 ? -14.697 165.898 32.194 1.00 65.45 311 GLY F C 1
ATOM 6473 O O . GLY F 2 308 ? -15.802 166.425 32.053 1.00 76.98 311 GLY F O 1
ATOM 6474 N N . SER F 2 309 ? -13.599 166.613 32.408 1.00 56.52 312 SER F N 1
ATOM 6475 C CA . SER F 2 309 ? -13.659 168.070 32.396 1.00 52.39 312 SER F CA 1
ATOM 6476 C C . SER F 2 309 ? -13.998 168.522 30.959 1.00 59.08 312 SER F C 1
ATOM 6477 O O . SER F 2 309 ? -13.898 167.722 30.032 1.00 47.10 312 SER F O 1
ATOM 6480 N N . GLU F 2 310 ? -14.359 169.792 30.785 1.00 65.42 313 GLU F N 1
ATOM 6481 C CA . GLU F 2 310 ? -14.688 170.330 29.473 1.00 73.68 313 GLU F CA 1
ATOM 6482 C C . GLU F 2 310 ? -14.113 171.716 29.306 1.00 73.31 313 GLU F C 1
ATOM 6483 O O . GLU F 2 310 ? -14.814 172.720 29.224 1.00 85.04 313 GLU F O 1
ATOM 6489 N N . SER F 2 311 ? -12.801 171.756 29.262 1.00 68.16 314 SER F N 1
ATOM 6490 C CA . SER F 2 311 ? -12.078 173.009 29.228 1.00 65.82 314 SER F CA 1
ATOM 6491 C C . SER F 2 311 ? -12.236 173.731 27.881 1.00 73.51 314 SER F C 1
ATOM 6492 O O . SER F 2 311 ? -12.321 173.093 26.826 1.00 76.23 314 SER F O 1
ATOM 6495 N N . PHE F 2 312 ? -12.189 175.050 27.932 1.00 67.83 315 PHE F N 1
ATOM 6496 C CA . PHE F 2 312 ? -12.123 175.869 26.743 1.00 77.41 315 PHE F CA 1
ATOM 6497 C C . PHE F 2 312 ? -10.696 175.897 26.200 1.00 72.72 315 PHE F C 1
ATOM 6498 O O . PHE F 2 312 ? -9.764 176.176 26.945 1.00 89.31 315 PHE F O 1
ATOM 6506 N N . LEU F 2 313 ? -10.530 175.644 24.907 1.00 70.82 316 LEU F N 1
ATOM 6507 C CA . LEU F 2 313 ? -9.204 175.760 24.258 1.00 67.17 316 LEU F CA 1
ATOM 6508 C C . LEU F 2 313 ? -8.967 177.142 23.659 1.00 67.84 316 LEU F C 1
ATOM 6509 O O . LEU F 2 313 ? -9.410 177.457 22.554 1.00 76.02 316 LEU F O 1
ATOM 6514 N N . ASN F 2 314 ? -8.313 177.975 24.441 1.00 73.20 317 ASN F N 1
ATOM 6515 C CA . ASN F 2 314 ? -8.019 179.343 24.055 1.00 74.33 317 ASN F CA 1
ATOM 6516 C C . ASN F 2 314 ? -6.774 179.443 23.197 1.00 72.25 317 ASN F C 1
ATOM 6517 O O . ASN F 2 314 ? -5.985 178.513 23.124 1.00 75.20 317 ASN F O 1
ATOM 6522 N N . ILE F 2 315 ? -6.640 180.577 22.523 1.00 79.76 318 ILE F N 1
ATOM 6523 C CA . ILE F 2 315 ? -5.548 180.827 21.597 1.00 85.97 318 ILE F CA 1
ATOM 6524 C C . ILE F 2 315 ? -4.286 180.977 22.407 1.00 77.08 318 ILE F C 1
ATOM 6525 O O . ILE F 2 315 ? -4.329 181.562 23.467 1.00 77.33 318 ILE F O 1
ATOM 6530 N N . LYS F 2 316 ? -3.168 180.457 21.914 1.00 76.05 319 LYS F N 1
ATOM 6531 C CA . LYS F 2 316 ? -1.876 180.680 22.559 1.00 78.32 319 LYS F CA 1
ATOM 6532 C C . LYS F 2 316 ? -0.999 181.518 21.646 1.00 86.28 319 LYS F C 1
ATOM 6533 O O . LYS F 2 316 ? -1.028 181.327 20.432 1.00 94.59 319 LYS F O 1
ATOM 6539 N N . ARG F 2 317 ? -0.188 182.394 22.246 1.00 87.23 320 ARG F N 1
ATOM 6540 C CA . ARG F 2 317 ? 0.676 183.309 21.511 1.00 89.93 320 ARG F CA 1
ATOM 6541 C C . ARG F 2 317 ? 2.117 183.038 21.828 1.00 83.27 320 ARG F C 1
ATOM 6542 O O . ARG F 2 317 ? 2.493 183.003 22.978 1.00 91.95 320 ARG F O 1
ATOM 6550 N N . TYR F 2 318 ? 2.924 182.850 20.798 1.00 85.16 321 TYR F N 1
ATOM 6551 C CA . TYR F 2 318 ? 4.327 182.542 20.953 1.00 92.83 321 TYR F CA 1
ATOM 6552 C C . TYR F 2 318 ? 5.144 183.651 20.288 1.00 118.03 321 TYR F C 1
ATOM 6553 O O . TYR F 2 318 ? 4.754 184.173 19.241 1.00 139.71 321 TYR F O 1
ATOM 6562 N N . ARG F 2 319 ? 6.279 183.991 20.894 1.00 121.21 322 ARG F N 1
ATOM 6563 C CA . ARG F 2 319 ? 7.178 185.029 20.384 1.00 121.36 322 ARG F CA 1
ATOM 6564 C C . ARG F 2 319 ? 8.596 184.473 20.342 1.00 129.96 322 ARG F C 1
ATOM 6565 O O . ARG F 2 319 ? 8.865 183.427 20.923 1.00 128.55 322 ARG F O 1
ATOM 6573 N N . ARG F 2 320 ? 9.498 185.143 19.625 1.00 149.98 323 ARG F N 1
ATOM 6574 C CA . ARG F 2 320 ? 10.916 184.747 19.610 1.00 151.67 323 ARG F CA 1
ATOM 6575 C C . ARG F 2 320 ? 11.528 185.095 20.964 1.00 148.65 323 ARG F C 1
ATOM 6576 O O . ARG F 2 320 ? 11.207 186.135 21.546 1.00 143.07 323 ARG F O 1
ATOM 6584 N N . PHE F 2 321 ? 12.391 184.225 21.478 1.00 144.84 324 PHE F N 1
ATOM 6585 C CA . PHE F 2 321 ? 12.975 184.463 22.792 1.00 158.27 324 PHE F CA 1
ATOM 6586 C C . PHE F 2 321 ? 14.215 185.339 22.681 1.00 152.26 324 PHE F C 1
ATOM 6587 O O . PHE F 2 321 ? 14.231 186.448 23.203 1.00 155.62 324 PHE F O 1
ATOM 6595 N N . ALA G 1 1 ? 36.885 223.670 34.774 1.00 102.70 332 ALA G N 1
ATOM 6596 C CA . ALA G 1 1 ? 37.811 223.172 33.714 1.00 100.50 332 ALA G CA 1
ATOM 6597 C C . ALA G 1 1 ? 38.805 224.225 33.230 1.00 99.65 332 ALA G C 1
ATOM 6598 O O . ALA G 1 1 ? 39.527 224.009 32.260 1.00 85.76 332 ALA G O 1
ATOM 6600 N N . ASP G 1 2 ? 38.883 225.348 33.929 1.00 114.42 333 ASP G N 1
ATOM 6601 C CA . ASP G 1 2 ? 39.771 226.442 33.522 1.00 116.37 333 ASP G CA 1
ATOM 6602 C C . ASP G 1 2 ? 41.242 226.026 33.654 1.00 101.84 333 ASP G C 1
ATOM 6603 O O . ASP G 1 2 ? 42.110 226.590 33.007 1.00 97.61 333 ASP G O 1
ATOM 6608 N N . SER G 1 3 ? 41.499 225.022 34.485 1.00 96.18 334 SER G N 1
ATOM 6609 C CA . SER G 1 3 ? 42.840 224.525 34.742 1.00 90.82 334 SER G CA 1
ATOM 6610 C C . SER G 1 3 ? 43.255 223.384 33.812 1.00 86.67 334 SER G C 1
ATOM 6611 O O . SER G 1 3 ? 44.423 223.002 33.770 1.00 78.90 334 SER G O 1
ATOM 6614 N N . VAL G 1 4 ? 42.313 222.856 33.038 1.00 85.34 335 VAL G N 1
ATOM 6615 C CA . VAL G 1 4 ? 42.600 221.713 32.182 1.00 80.47 335 VAL G CA 1
ATOM 6616 C C . VAL G 1 4 ? 43.552 222.131 31.081 1.00 66.69 335 VAL G C 1
ATOM 6617 O O . VAL G 1 4 ? 43.381 223.157 30.479 1.00 66.38 335 VAL G O 1
ATOM 6621 N N . ILE G 1 5 ? 44.531 221.293 30.799 1.00 70.74 336 ILE G N 1
ATOM 6622 C CA . ILE G 1 5 ? 45.490 221.548 29.727 1.00 66.83 336 ILE G CA 1
ATOM 6623 C C . ILE G 1 5 ? 44.886 221.449 28.343 1.00 70.32 336 ILE G C 1
ATOM 6624 O O . ILE G 1 5 ? 44.184 220.509 28.043 1.00 80.67 336 ILE G O 1
ATOM 6629 N N . LYS G 1 6 ? 45.192 222.417 27.495 1.00 82.23 337 LYS G N 1
ATOM 6630 C CA . LYS G 1 6 ? 44.713 222.438 26.117 1.00 84.10 337 LYS G CA 1
ATOM 6631 C C . LYS G 1 6 ? 45.717 221.705 25.232 1.00 83.98 337 LYS G C 1
ATOM 6632 O O . LYS G 1 6 ? 46.893 221.597 25.583 1.00 75.11 337 LYS G O 1
ATOM 6638 N N . SER G 1 7 ? 45.238 221.194 24.098 1.00 83.79 338 SER G N 1
ATOM 6639 C CA . SER G 1 7 ? 46.077 220.483 23.130 1.00 79.07 338 SER G CA 1
ATOM 6640 C C . SER G 1 7 ? 45.782 221.009 21.752 1.00 87.18 338 SER G C 1
ATOM 6641 O O . SER G 1 7 ? 44.623 221.357 21.430 1.00 75.13 338 SER G O 1
ATOM 6644 N N . ASP G 1 8 ? 46.829 221.063 20.935 1.00 89.41 339 ASP G N 1
ATOM 6645 C CA . ASP G 1 8 ? 46.709 221.499 19.549 1.00 93.25 339 ASP 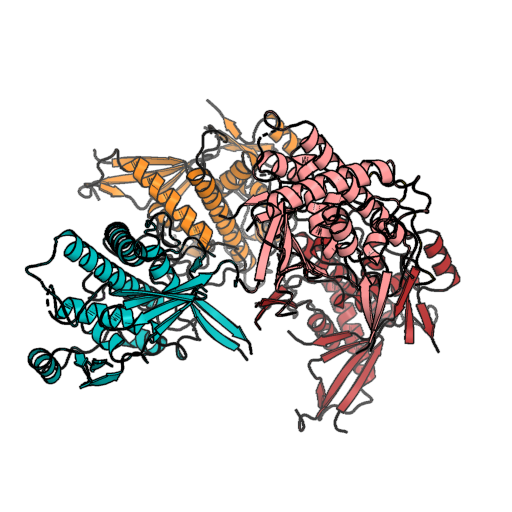G CA 1
ATOM 6646 C C . ASP G 1 8 ? 46.707 220.266 18.703 1.00 90.87 339 ASP G C 1
ATOM 6647 O O . ASP G 1 8 ? 47.739 219.606 18.567 1.00 85.82 339 ASP G O 1
ATOM 6652 N N . PHE G 1 9 ? 45.558 219.960 18.118 1.00 86.62 340 PHE G N 1
ATOM 6653 C CA . PHE G 1 9 ? 45.452 218.766 17.300 1.00 91.10 340 PHE G CA 1
ATOM 6654 C C . PHE G 1 9 ? 45.542 219.068 15.804 1.00 94.33 340 PHE G C 1
ATOM 6655 O O . PHE G 1 9 ? 45.388 218.172 14.977 1.00 100.91 340 PHE G O 1
ATOM 6663 N N . SER G 1 10 ? 45.863 220.307 15.456 1.00 102.55 341 SER G N 1
ATOM 6664 C CA . SER G 1 10 ? 45.937 220.705 14.045 1.00 110.96 341 SER G CA 1
ATOM 6665 C C . SER G 1 10 ? 46.981 219.935 13.208 1.00 99.05 341 SER G C 1
ATOM 6666 O O . SER G 1 10 ? 46.917 219.974 11.996 1.00 90.90 341 SER G O 1
ATOM 6669 N N . SER G 1 11 ? 47.937 219.265 13.852 1.00 102.49 342 SER G N 1
ATOM 6670 C CA . SER G 1 11 ? 49.018 218.568 13.143 1.00 108.68 342 SER G CA 1
ATOM 6671 C C . SER G 1 11 ? 48.912 217.045 13.240 1.00 103.75 342 SER G C 1
ATOM 6672 O O . SER G 1 11 ? 49.850 216.325 12.904 1.00 87.89 342 SER G O 1
ATOM 6675 N N . LEU G 1 12 ? 47.783 216.560 13.733 1.00 100.60 343 LEU G N 1
ATOM 6676 C CA . LEU G 1 12 ? 47.548 215.126 13.809 1.00 89.41 343 LEU G CA 1
ATOM 6677 C C . LEU G 1 12 ? 47.507 214.555 12.405 1.00 84.43 343 LEU G C 1
ATOM 6678 O O . LEU G 1 12 ? 47.026 215.214 11.478 1.00 77.46 343 LEU G O 1
ATOM 6683 N N . LYS G 1 13 ? 47.991 213.327 12.246 1.00 83.41 344 LYS G N 1
ATOM 6684 C CA . LYS G 1 13 ? 47.989 212.682 10.930 1.00 87.26 344 LYS G CA 1
ATOM 6685 C C . LYS G 1 13 ? 46.612 212.159 10.602 1.00 78.43 344 LYS G C 1
ATOM 6686 O O . LYS G 1 13 ? 46.291 211.025 10.912 1.00 86.71 344 LYS G O 1
ATOM 6692 N N . LEU G 1 14 ? 45.812 213.017 9.978 1.00 72.94 345 LEU G N 1
ATOM 6693 C CA . LEU G 1 14 ? 44.436 212.745 9.661 1.00 68.33 345 LEU G CA 1
ATOM 6694 C C . LEU G 1 14 ? 44.175 212.594 8.149 1.00 72.76 345 LEU G C 1
ATOM 6695 O O . LEU G 1 14 ? 43.018 212.652 7.712 1.00 66.38 345 LEU G O 1
ATOM 6700 N N . ASP G 1 15 ? 45.230 212.380 7.364 1.00 78.41 346 ASP G N 1
ATOM 6701 C CA . ASP G 1 15 ? 45.111 212.168 5.904 1.00 82.80 346 ASP G CA 1
ATOM 6702 C C . ASP G 1 15 ? 44.262 213.228 5.198 1.00 84.81 346 ASP G C 1
ATOM 6703 O O . ASP G 1 15 ? 43.492 212.912 4.296 1.00 76.92 346 ASP G O 1
ATOM 6708 N N . VAL G 1 16 ? 44.384 214.478 5.632 1.00 91.67 347 VAL G N 1
ATOM 6709 C CA . VAL G 1 16 ? 43.764 215.604 4.923 1.00 100.30 347 VAL G CA 1
ATOM 6710 C C . VAL G 1 16 ? 44.824 216.598 4.425 1.00 111.57 347 VAL G C 1
ATOM 6711 O O . VAL G 1 16 ? 46.018 216.467 4.712 1.00 121.87 347 VAL G O 1
ATOM 6716 N N . LEU H 2 1 ? 26.095 232.716 17.805 1.00 173.80 4 LEU H N 1
ATOM 6717 C CA . LEU H 2 1 ? 24.648 232.645 17.426 1.00 177.15 4 LEU H CA 1
ATOM 6718 C C . LEU H 2 1 ? 24.413 231.609 16.313 1.00 176.12 4 LEU H C 1
ATOM 6719 O O . LEU H 2 1 ? 23.947 230.501 16.576 1.00 174.81 4 LEU H O 1
ATOM 6724 N N . GLU H 2 2 ? 24.738 231.983 15.077 1.00 168.92 5 GLU H N 1
ATOM 6725 C CA . GLU H 2 2 ? 24.542 231.121 13.912 1.00 153.57 5 GLU H CA 1
ATOM 6726 C C . GLU H 2 2 ? 25.862 230.533 13.425 1.00 134.01 5 GLU H C 1
ATOM 6727 O O . GLU H 2 2 ? 25.940 229.347 13.130 1.00 130.35 5 GLU H O 1
ATOM 6733 N N . ARG H 2 3 ? 26.895 231.369 13.355 1.00 118.23 6 ARG H N 1
ATOM 6734 C CA . ARG H 2 3 ? 28.132 231.023 12.654 1.00 119.52 6 ARG H CA 1
ATOM 6735 C C . ARG H 2 3 ? 29.098 230.241 13.517 1.00 110.36 6 ARG H C 1
ATOM 6736 O O . ARG H 2 3 ? 29.380 230.650 14.637 1.00 104.56 6 ARG H O 1
ATOM 6744 N N . ARG H 2 4 ? 29.631 229.135 12.993 1.00 112.51 7 ARG H N 1
ATOM 6745 C CA . ARG H 2 4 ? 30.658 228.366 13.720 1.00 108.54 7 ARG H CA 1
ATOM 6746 C C . ARG H 2 4 ? 31.642 227.655 12.781 1.00 100.94 7 ARG H C 1
ATOM 6747 O O . ARG H 2 4 ? 31.282 227.232 11.689 1.00 87.75 7 ARG H O 1
ATOM 6755 N N . THR H 2 5 ? 32.888 227.539 13.222 1.00 89.94 8 THR H N 1
ATOM 6756 C CA . THR H 2 5 ? 33.922 226.936 12.409 1.00 89.89 8 THR H CA 1
ATOM 6757 C C . THR H 2 5 ? 33.660 225.423 12.273 1.00 99.76 8 THR H C 1
ATOM 6758 O O . THR H 2 5 ? 33.289 224.750 13.254 1.00 122.10 8 THR H O 1
ATOM 6762 N N . PHE H 2 6 ? 33.849 224.921 11.052 1.00 102.30 9 PHE H N 1
ATOM 6763 C CA . PHE H 2 6 ? 33.448 223.559 10.598 1.00 93.99 9 PHE H CA 1
ATOM 6764 C C . PHE H 2 6 ? 33.882 222.404 11.509 1.00 98.38 9 PHE H C 1
ATOM 6765 O O . PHE H 2 6 ? 35.082 222.195 11.718 1.00 94.69 9 PHE H O 1
ATOM 6773 N N . GLY H 2 7 ? 32.912 221.641 12.016 1.00 89.75 10 GLY H N 1
ATOM 6774 C CA . GLY H 2 7 ? 33.210 220.479 12.837 1.00 100.24 10 GLY H CA 1
ATOM 6775 C C . GLY H 2 7 ? 33.094 220.742 14.322 1.00 105.53 10 GLY H C 1
ATOM 6776 O O . GLY H 2 7 ? 33.027 219.803 15.126 1.00 118.31 10 GLY H O 1
ATOM 6777 N N . SER H 2 8 ? 33.055 222.016 14.691 1.00 96.38 11 SER H N 1
ATOM 6778 C CA . SER H 2 8 ? 33.019 222.396 16.089 1.00 89.90 11 SER H CA 1
ATOM 6779 C C . SER H 2 8 ? 31.650 222.096 16.630 1.00 82.02 11 SER H C 1
ATOM 6780 O O . SER H 2 8 ? 30.666 222.018 15.876 1.00 73.87 11 SER H O 1
ATOM 6783 N N . TYR H 2 9 ? 31.588 221.966 17.951 1.00 78.26 12 TYR H N 1
ATOM 6784 C CA . TYR H 2 9 ? 30.338 221.669 18.653 1.00 78.76 12 TYR H CA 1
ATOM 6785 C C . TYR H 2 9 ? 30.095 222.754 19.680 1.00 79.63 12 TYR H C 1
ATOM 6786 O O . TYR H 2 9 ? 31.001 223.528 19.986 1.00 81.18 12 TYR H O 1
ATOM 6795 N N . LYS H 2 10 ? 28.896 222.766 20.246 1.00 86.07 13 LYS H N 1
ATOM 6796 C CA . LYS H 2 10 ? 28.617 223.577 21.417 1.00 92.29 13 LYS H CA 1
ATOM 6797 C C . LYS H 2 10 ? 28.033 222.662 22.465 1.00 89.75 13 LYS H C 1
ATOM 6798 O O . LYS H 2 10 ? 27.357 221.682 22.136 1.00 83.96 13 LYS H O 1
ATOM 6804 N N . ILE H 2 11 ? 28.290 223.007 23.722 1.00 83.80 14 ILE H N 1
ATOM 6805 C CA . ILE H 2 11 ? 27.701 222.324 24.853 1.00 87.66 14 ILE H CA 1
ATOM 6806 C C . ILE H 2 11 ? 26.742 223.311 25.508 1.00 88.10 14 ILE H C 1
ATOM 6807 O O . ILE H 2 11 ? 27.145 224.406 25.888 1.00 94.60 14 ILE H O 1
ATOM 6812 N N . GLU H 2 12 ? 25.485 222.921 25.633 1.00 81.90 15 GLU H N 1
ATOM 6813 C CA . GLU H 2 12 ? 24.451 223.784 26.183 1.00 88.83 15 GLU H CA 1
ATOM 6814 C C . GLU H 2 12 ? 24.045 223.154 27.516 1.00 90.82 15 GLU H C 1
ATOM 6815 O O . GLU H 2 12 ? 24.449 222.024 27.790 1.00 111.54 15 GLU H O 1
ATOM 6821 N N . GLU H 2 13 ? 23.235 223.847 28.320 1.00 87.40 16 GLU H N 1
ATOM 6822 C CA . GLU H 2 13 ? 22.782 223.317 29.617 1.00 83.72 16 GLU H CA 1
ATOM 6823 C C . GLU H 2 13 ? 21.267 223.171 29.752 1.00 90.12 16 GLU H C 1
ATOM 6824 O O . GLU H 2 13 ? 20.554 224.144 29.857 1.00 96.36 16 GLU H O 1
ATOM 6830 N N . LEU H 2 14 ? 20.794 221.935 29.780 1.00 107.88 17 LEU H N 1
ATOM 6831 C CA . LEU H 2 14 ? 19.420 221.640 30.127 1.00 110.14 17 LEU H CA 1
ATOM 6832 C C . LEU H 2 14 ? 19.376 221.681 31.663 1.00 117.92 17 LEU H C 1
ATOM 6833 O O . LEU H 2 14 ? 20.384 221.420 32.311 1.00 122.28 17 LEU H O 1
ATOM 6838 N N . THR H 2 15 ? 18.213 221.964 32.251 1.00 135.52 18 THR H N 1
ATOM 6839 C CA . THR H 2 15 ? 18.019 221.814 33.719 1.00 129.43 18 THR H CA 1
ATOM 6840 C C . THR H 2 15 ? 16.687 221.126 34.096 1.00 134.61 18 THR H C 1
ATOM 6841 O O . THR H 2 15 ? 15.634 221.470 33.558 1.00 147.33 18 THR H O 1
ATOM 6845 N N . ILE H 2 16 ? 16.754 220.163 35.021 1.00 125.30 19 ILE H N 1
ATOM 6846 C CA . ILE H 2 16 ? 15.631 219.267 35.327 1.00 128.89 19 ILE H CA 1
ATOM 6847 C C . ILE H 2 16 ? 15.550 218.995 36.831 1.00 110.92 19 ILE H C 1
ATOM 6848 O O . ILE H 2 16 ? 15.001 219.776 37.591 1.00 90.86 19 ILE H O 1
ATOM 6853 N N . LYS H 2 40 ? 19.734 220.974 39.456 1.00 115.40 43 LYS H N 1
ATOM 6854 C CA . LYS H 2 40 ? 20.086 219.779 38.698 1.00 132.40 43 LYS H CA 1
ATOM 6855 C C . LYS H 2 40 ? 20.253 220.123 37.212 1.00 126.42 43 LYS H C 1
ATOM 6856 O O . LYS H 2 40 ? 19.259 220.264 36.491 1.00 139.35 43 LYS H O 1
ATOM 6862 N N . LYS H 2 41 ? 21.502 220.235 36.754 1.00 113.49 44 LYS H N 1
ATOM 6863 C CA . LYS H 2 41 ? 21.800 220.564 35.345 1.00 121.35 44 LYS H CA 1
ATOM 6864 C C . LYS H 2 41 ? 22.519 219.451 34.583 1.00 113.37 44 LYS H C 1
ATOM 6865 O O . LYS H 2 41 ? 23.441 218.843 35.103 1.00 108.47 44 LYS H O 1
ATOM 6871 N N . ILE H 2 42 ? 22.099 219.189 33.347 1.00 111.16 45 ILE H N 1
ATOM 6872 C CA . ILE H 2 42 ? 22.781 218.209 32.516 1.00 106.12 45 ILE H CA 1
ATOM 6873 C C . ILE H 2 42 ? 23.246 218.849 31.209 1.00 96.55 45 ILE H C 1
ATOM 6874 O O . ILE H 2 42 ? 22.576 219.713 30.670 1.00 87.48 45 ILE H O 1
ATOM 6879 N N . PRO H 2 43 ? 24.405 218.418 30.692 1.00 86.35 46 PRO H N 1
ATOM 6880 C CA . PRO H 2 43 ? 24.882 218.963 29.439 1.00 80.50 46 PRO H CA 1
ATOM 6881 C C . PRO H 2 43 ? 24.137 218.431 28.235 1.00 80.75 46 PRO H C 1
ATOM 6882 O O . PRO H 2 43 ? 23.615 217.302 28.256 1.00 81.87 46 PRO H O 1
ATOM 6886 N N . LEU H 2 44 ? 24.120 219.244 27.189 1.00 79.81 47 LEU H N 1
ATOM 6887 C CA . LEU H 2 44 ? 23.474 218.900 25.937 1.00 81.78 47 LEU H CA 1
ATOM 6888 C C . LEU H 2 44 ? 24.430 219.209 24.786 1.00 79.60 47 LEU H C 1
ATOM 6889 O O . LEU H 2 44 ? 24.729 220.379 24.505 1.00 78.10 47 LEU H O 1
ATOM 6894 N N . LEU H 2 45 ? 24.913 218.153 24.128 1.00 79.42 48 LEU H N 1
ATOM 6895 C CA . LEU H 2 45 ? 25.927 218.303 23.089 1.00 79.44 48 LEU H CA 1
ATOM 6896 C C . LEU H 2 45 ? 25.249 218.655 21.787 1.00 72.14 48 LEU H C 1
ATOM 6897 O O . LEU H 2 45 ? 24.308 217.986 21.374 1.00 63.55 48 LEU H O 1
ATOM 6902 N N . ASP H 2 46 ? 25.702 219.744 21.176 1.00 83.90 49 ASP H N 1
ATOM 6903 C CA . ASP H 2 46 ? 25.248 220.141 19.850 1.00 98.25 49 ASP H CA 1
ATOM 6904 C C . ASP H 2 46 ? 26.370 219.835 18.883 1.00 91.09 49 ASP H C 1
ATOM 6905 O O . ASP H 2 46 ? 27.298 220.633 18.719 1.00 92.17 49 ASP H O 1
ATOM 6910 N N . ASP H 2 47 ? 26.289 218.655 18.274 1.00 92.33 50 ASP H N 1
ATOM 6911 C CA . ASP H 2 47 ? 27.390 218.111 17.475 1.00 83.89 50 ASP H CA 1
ATOM 6912 C C . ASP H 2 47 ? 27.415 218.713 16.081 1.00 84.23 50 ASP H C 1
ATOM 6913 O O . ASP H 2 47 ? 28.441 218.676 15.398 1.00 82.92 50 ASP H O 1
ATOM 6918 N N . GLY H 2 48 ? 26.266 219.230 15.655 1.00 83.98 51 GLY H N 1
ATOM 6919 C CA . GLY H 2 48 ? 26.138 219.848 14.351 1.00 86.94 51 GLY H CA 1
ATOM 6920 C C . GLY H 2 48 ? 26.153 218.898 13.175 1.00 88.85 51 GLY H C 1
ATOM 6921 O O . GLY H 2 48 ? 26.292 219.336 12.030 1.00 91.63 51 GLY H O 1
ATOM 6922 N N . ILE H 2 49 ? 25.971 217.609 13.433 1.00 90.80 52 ILE H N 1
ATOM 6923 C CA . ILE H 2 49 ? 25.928 216.628 12.350 1.00 90.65 52 ILE H CA 1
ATOM 6924 C C . ILE H 2 49 ? 24.648 216.778 11.516 1.00 84.65 52 ILE H C 1
ATOM 6925 O O . ILE H 2 49 ? 24.721 216.739 10.294 1.00 81.27 52 ILE H O 1
ATOM 6930 N N . PHE H 2 50 ? 23.496 216.947 12.161 1.00 80.28 53 PHE H N 1
ATOM 6931 C CA . PHE H 2 50 ? 22.267 217.170 11.419 1.00 86.34 53 PHE H CA 1
ATOM 6932 C C . PHE H 2 50 ? 22.428 218.283 10.390 1.00 96.01 53 PHE H C 1
ATOM 6933 O O . PHE H 2 50 ? 22.101 218.116 9.216 1.00 103.15 53 PHE H O 1
ATOM 6941 N N . GLU H 2 51 ? 22.930 219.423 10.846 1.00 103.48 54 GLU H N 1
ATOM 6942 C CA . GLU H 2 51 ? 23.074 220.598 9.997 1.00 97.84 54 GLU H CA 1
ATOM 6943 C C . GLU H 2 51 ? 24.006 220.316 8.820 1.00 99.01 54 GLU H C 1
ATOM 6944 O O . GLU H 2 51 ? 23.703 220.679 7.686 1.00 118.55 54 GLU H O 1
ATOM 6950 N N . LEU H 2 52 ? 25.123 219.646 9.066 1.00 99.11 55 LEU H N 1
ATOM 6951 C CA . LEU H 2 52 ? 26.011 219.246 7.970 1.00 100.46 55 LEU H CA 1
ATOM 6952 C C . LEU H 2 52 ? 25.266 218.457 6.901 1.00 96.20 55 LEU H C 1
ATOM 6953 O O . LEU H 2 52 ? 25.367 218.748 5.714 1.00 104.54 55 LEU H O 1
ATOM 6958 N N . LEU H 2 53 ? 24.546 217.433 7.329 1.00 95.21 56 LEU H N 1
ATOM 6959 C CA . LEU H 2 53 ? 23.830 216.557 6.403 1.00 99.93 56 LEU H CA 1
ATOM 6960 C C . LEU H 2 53 ? 22.776 217.320 5.615 1.00 105.56 56 LEU H C 1
ATOM 6961 O O . LEU H 2 53 ? 22.713 217.206 4.400 1.00 107.16 56 LEU H O 1
ATOM 6966 N N . ASN H 2 54 ? 21.966 218.098 6.330 1.00 105.07 57 ASN H N 1
ATOM 6967 C CA . ASN H 2 54 ? 20.931 218.938 5.740 1.00 98.18 57 ASN H CA 1
ATOM 6968 C C . ASN H 2 54 ? 21.449 219.816 4.605 1.00 103.27 57 ASN H C 1
ATOM 6969 O O . ASN H 2 54 ? 20.865 219.851 3.532 1.00 106.70 57 ASN H O 1
ATOM 6974 N N . TYR H 2 55 ? 22.557 220.508 4.839 1.00 104.74 58 TYR H N 1
ATOM 6975 C CA . TYR H 2 55 ? 23.173 221.319 3.802 1.00 100.34 58 TYR H CA 1
ATOM 6976 C C . TYR H 2 55 ? 23.515 220.474 2.576 1.00 101.23 58 TYR H C 1
ATOM 6977 O O . TYR H 2 55 ? 23.265 220.885 1.452 1.00 126.98 58 TYR H O 1
ATOM 6986 N N . LEU H 2 56 ? 24.102 219.305 2.785 1.00 103.02 59 LEU H N 1
ATOM 6987 C CA . LEU H 2 56 ? 24.524 218.460 1.671 1.00 103.27 59 LEU H CA 1
ATOM 6988 C C . LEU H 2 56 ? 23.352 217.980 0.841 1.00 95.54 59 LEU H C 1
ATOM 6989 O O . LEU H 2 56 ? 23.439 217.894 -0.384 1.00 95.49 59 LEU H O 1
ATOM 6994 N N . ILE H 2 57 ? 22.255 217.681 1.521 1.00 98.20 60 ILE H N 1
ATOM 6995 C CA . ILE H 2 57 ? 21.024 217.237 0.877 1.00 107.37 60 ILE H CA 1
ATOM 6996 C C . ILE H 2 57 ? 20.423 218.333 0.009 1.00 112.27 60 ILE H C 1
ATOM 6997 O O . ILE H 2 57 ? 20.000 218.072 -1.115 1.00 121.07 60 ILE H O 1
ATOM 7002 N N . ASP H 2 58 ? 20.393 219.552 0.543 1.00 108.72 61 ASP H N 1
ATOM 7003 C CA . ASP H 2 58 ? 19.899 220.726 -0.185 1.00 102.67 61 ASP H CA 1
ATOM 7004 C C . ASP H 2 58 ? 20.846 221.234 -1.270 1.00 110.75 61 ASP H C 1
ATOM 7005 O O . ASP H 2 58 ? 20.542 222.207 -1.944 1.00 120.76 61 ASP H O 1
ATOM 7010 N N . GLY H 2 59 ? 21.998 220.602 -1.435 1.00 115.49 62 GLY H N 1
ATOM 7011 C CA . GLY H 2 59 ? 22.969 221.068 -2.405 1.00 114.64 62 GLY H CA 1
ATOM 7012 C C . GLY H 2 59 ? 23.541 222.439 -2.084 1.00 116.75 62 GLY H C 1
ATOM 7013 O O . GLY H 2 59 ? 24.224 223.034 -2.926 1.00 134.44 62 GLY H O 1
ATOM 7014 N N . THR H 2 60 ? 23.290 222.928 -0.867 1.00 105.88 63 THR H N 1
ATOM 7015 C CA . THR H 2 60 ? 23.711 224.256 -0.456 1.00 101.22 63 THR H CA 1
ATOM 7016 C C . THR H 2 60 ? 25.222 224.422 -0.631 1.00 109.34 63 THR H C 1
ATOM 7017 O O . THR H 2 60 ? 25.991 223.484 -0.434 1.00 106.22 63 THR H O 1
ATOM 7021 N N . ASN H 2 61 ? 25.648 225.623 -0.994 1.00 114.68 64 ASN H N 1
ATOM 7022 C CA . ASN H 2 61 ? 27.061 225.868 -1.251 1.00 122.57 64 ASN H CA 1
ATOM 7023 C C . ASN H 2 61 ? 27.742 226.457 -0.047 1.00 123.89 64 ASN H C 1
ATOM 7024 O O . ASN H 2 61 ? 27.101 227.135 0.772 1.00 128.85 64 ASN H O 1
ATOM 7029 N N . PHE H 2 62 ? 29.052 226.243 0.033 1.00 122.19 65 PHE H N 1
ATOM 7030 C CA . PHE H 2 62 ? 29.786 226.553 1.248 1.00 140.61 65 PHE H CA 1
ATOM 7031 C C . PHE H 2 62 ? 29.497 227.973 1.728 1.00 151.68 65 PHE H C 1
ATOM 7032 O O . PHE H 2 62 ? 29.123 228.185 2.883 1.00 151.22 65 PHE H O 1
ATOM 7040 N N . ASN H 2 63 ? 29.624 228.930 0.811 1.00 158.44 66 ASN H N 1
ATOM 7041 C CA . ASN H 2 63 ? 29.393 230.352 1.094 1.00 145.52 66 ASN H CA 1
ATOM 7042 C C . ASN H 2 63 ? 28.013 230.704 1.689 1.00 136.42 66 ASN H C 1
ATOM 7043 O O . ASN H 2 63 ? 27.845 231.786 2.237 1.00 116.70 66 ASN H O 1
ATOM 7048 N N . LYS H 2 64 ? 27.040 229.797 1.592 1.00 139.34 67 LYS H N 1
ATOM 7049 C CA . LYS H 2 64 ? 25.716 230.016 2.190 1.00 143.98 67 LYS H CA 1
ATOM 7050 C C . LYS H 2 64 ? 25.489 229.187 3.467 1.00 146.41 67 LYS H C 1
ATOM 7051 O O . LYS H 2 64 ? 24.347 229.043 3.900 1.00 144.37 67 LYS H O 1
ATOM 7057 N N . THR H 2 65 ? 26.556 228.635 4.054 1.00 144.43 68 THR H N 1
ATOM 7058 C CA . THR H 2 65 ? 26.454 227.820 5.282 1.00 132.88 68 THR H CA 1
ATOM 7059 C C . THR H 2 65 ? 26.884 228.603 6.511 1.00 125.94 68 THR H C 1
ATOM 7060 O O . THR H 2 65 ? 27.622 229.580 6.399 1.00 141.49 68 THR H O 1
ATOM 7064 N N . CYS H 2 66 ? 26.461 228.154 7.688 1.00 120.16 69 CYS H N 1
ATOM 7065 C CA . CYS H 2 66 ? 26.980 228.691 8.957 1.00 120.85 69 CYS H CA 1
ATOM 7066 C C . CYS H 2 66 ? 28.507 228.620 9.090 1.00 114.09 69 CYS H C 1
ATOM 7067 O O . CYS H 2 66 ? 29.065 229.163 10.040 1.00 101.92 69 CYS H O 1
ATOM 7070 N N . TYR H 2 67 ? 29.183 228.002 8.122 1.00 121.64 70 TYR H N 1
ATOM 7071 C CA . TYR H 2 67 ? 30.607 227.699 8.251 1.00 133.93 70 TYR H CA 1
ATOM 7072 C C . TYR H 2 67 ? 31.517 228.705 7.580 1.00 133.39 70 TYR H C 1
ATOM 7073 O O . TYR H 2 67 ? 32.734 228.599 7.730 1.00 129.06 70 TYR H O 1
ATOM 7082 N N . CYS H 2 68 ? 30.950 229.648 6.825 1.00 147.45 71 CYS H N 1
ATOM 7083 C CA . CYS H 2 68 ? 31.762 230.521 5.958 1.00 141.30 71 CYS H CA 1
ATOM 7084 C C . CYS H 2 68 ? 32.431 231.645 6.746 1.00 133.51 71 CYS H C 1
ATOM 7085 O O . CYS H 2 68 ? 31.904 232.116 7.762 1.00 130.61 71 CYS H O 1
ATOM 7088 N N . GLY H 2 69 ? 33.618 232.036 6.295 1.00 120.44 72 GLY H N 1
ATOM 7089 C CA . GLY H 2 69 ? 34.293 233.205 6.839 1.00 124.23 72 GLY H CA 1
ATOM 7090 C C . GLY H 2 69 ? 35.117 232.973 8.088 1.00 122.45 72 GLY H C 1
ATOM 7091 O O . GLY H 2 69 ? 35.254 233.870 8.913 1.00 113.98 72 GLY H O 1
ATOM 7092 N N . PHE H 2 70 ? 35.657 231.768 8.230 1.00 119.45 73 PHE H N 1
ATOM 7093 C CA . PHE H 2 70 ? 36.688 231.486 9.222 1.00 108.30 73 PHE H CA 1
ATOM 7094 C C . PHE H 2 70 ? 37.920 231.083 8.429 1.00 108.77 73 PHE H C 1
ATOM 7095 O O . PHE H 2 70 ? 37.826 230.779 7.244 1.00 88.16 73 PHE H O 1
ATOM 7103 N N . ASN H 2 71 ? 39.078 231.077 9.071 1.00 110.93 74 ASN H N 1
ATOM 7104 C CA . ASN H 2 71 ? 40.280 230.625 8.402 1.00 113.90 74 ASN H CA 1
ATOM 7105 C C . ASN H 2 71 ? 40.227 229.120 8.363 1.00 111.00 74 ASN H C 1
ATOM 7106 O O . ASN H 2 71 ? 39.933 228.490 9.375 1.00 127.94 74 ASN H O 1
ATOM 7111 N N . TYR H 2 72 ? 40.554 228.548 7.216 1.00 103.93 75 TYR H N 1
ATOM 7112 C CA . TYR H 2 72 ? 40.481 227.112 7.040 1.00 96.19 75 TYR H CA 1
ATOM 7113 C C . TYR H 2 72 ? 41.783 226.542 6.489 1.00 92.90 75 TYR H C 1
ATOM 7114 O O . TYR H 2 72 ? 41.779 225.593 5.714 1.00 88.43 75 TYR H O 1
ATOM 7123 N N . SER H 2 73 ? 42.899 227.099 6.942 1.00 98.04 76 SER H N 1
ATOM 7124 C CA . SER H 2 73 ? 44.217 226.565 6.594 1.00 108.68 76 SER H CA 1
ATOM 7125 C C . SER H 2 73 ? 44.481 225.231 7.295 1.00 109.17 76 SER H C 1
ATOM 7126 O O . SER H 2 73 ? 45.251 224.407 6.804 1.00 117.91 76 SER H O 1
ATOM 7129 N N . HIS H 2 74 ? 43.850 225.045 8.453 1.00 108.49 77 HIS H N 1
ATOM 7130 C CA . HIS H 2 74 ? 43.873 223.766 9.180 1.00 99.96 77 HIS H CA 1
ATOM 7131 C C . HIS H 2 74 ? 43.058 222.656 8.478 1.00 95.81 77 HIS H C 1
ATOM 7132 O O . HIS H 2 74 ? 43.335 221.462 8.667 1.00 105.88 77 HIS H O 1
ATOM 7139 N N . LEU H 2 75 ? 42.076 223.055 7.661 1.00 88.16 78 LEU H N 1
ATOM 7140 C CA . LEU H 2 75 ? 41.212 222.130 6.901 1.00 91.36 78 LEU H CA 1
ATOM 7141 C C . LEU H 2 75 ? 41.386 222.279 5.376 1.00 94.49 78 LEU H C 1
ATOM 7142 O O . LEU H 2 75 ? 40.541 222.883 4.708 1.00 99.26 78 LEU H O 1
ATOM 7147 N N . PRO H 2 76 ? 42.468 221.715 4.820 1.00 88.49 79 PRO H N 1
ATOM 7148 C CA . PRO H 2 76 ? 42.751 221.865 3.393 1.00 90.86 79 PRO H CA 1
ATOM 7149 C C . PRO H 2 76 ? 41.574 221.498 2.495 1.00 93.05 79 PRO H C 1
ATOM 7150 O O . PRO H 2 76 ? 40.984 220.446 2.675 1.00 99.24 79 PRO H O 1
ATOM 7154 N N . ASN H 2 77 ? 41.259 222.373 1.539 1.00 98.08 80 ASN H N 1
ATOM 7155 C CA . ASN H 2 77 ? 40.246 222.146 0.488 1.00 97.22 80 ASN H CA 1
ATOM 7156 C C . ASN H 2 77 ? 38.802 222.067 0.966 1.00 93.77 80 ASN H C 1
ATOM 7157 O O . ASN H 2 77 ? 37.927 221.582 0.238 1.00 91.42 80 ASN H O 1
ATOM 7162 N N . LEU H 2 78 ? 38.529 222.577 2.159 1.00 91.78 81 LEU H N 1
ATOM 7163 C CA . LEU H 2 78 ? 37.186 222.478 2.691 1.00 98.07 81 LEU H CA 1
ATOM 7164 C C . LEU H 2 78 ? 36.120 222.986 1.711 1.00 100.88 81 LEU H C 1
ATOM 7165 O O . LEU H 2 78 ? 35.202 222.248 1.371 1.00 89.93 81 LEU H O 1
ATOM 7170 N N . GLU H 2 79 ? 36.242 224.231 1.245 1.00 112.73 82 GLU H N 1
ATOM 7171 C CA . GLU H 2 79 ? 35.215 224.829 0.367 1.00 107.63 82 GLU H CA 1
ATOM 7172 C C . GLU H 2 79 ? 35.048 224.061 -0.957 1.00 101.04 82 GLU H C 1
ATOM 7173 O O . GLU H 2 79 ? 33.925 223.766 -1.382 1.00 90.28 82 GLU H O 1
ATOM 7179 N N . ARG H 2 80 ? 36.169 223.741 -1.598 1.00 95.59 83 ARG H N 1
ATOM 7180 C CA . ARG H 2 80 ? 36.151 223.000 -2.855 1.00 96.94 83 ARG H CA 1
ATOM 7181 C C . ARG H 2 80 ? 35.433 221.665 -2.701 1.00 104.88 83 ARG H C 1
ATOM 7182 O O . ARG H 2 80 ? 34.381 221.437 -3.324 1.00 96.79 83 ARG H O 1
ATOM 7190 N N . ASP H 2 81 ? 35.999 220.790 -1.862 1.00 107.17 84 ASP H N 1
ATOM 7191 C CA . ASP H 2 81 ? 35.438 219.452 -1.636 1.00 94.35 84 ASP H CA 1
ATOM 7192 C C . ASP H 2 81 ? 34.023 219.524 -1.073 1.00 84.06 84 ASP H C 1
ATOM 7193 O O . ASP H 2 81 ? 33.188 218.698 -1.425 1.00 83.98 84 ASP H O 1
ATOM 7198 N N . PHE H 2 82 ? 33.737 220.506 -0.223 1.00 75.47 85 PHE H N 1
ATOM 7199 C CA . PHE H 2 82 ? 32.369 220.643 0.284 1.00 82.80 85 PHE H CA 1
ATOM 7200 C C . PHE H 2 82 ? 31.358 220.858 -0.843 1.00 89.62 85 PHE H C 1
ATOM 7201 O O . PHE H 2 82 ? 30.258 220.311 -0.811 1.00 93.84 85 PHE H O 1
ATOM 7209 N N . ASN H 2 83 ? 31.720 221.681 -1.826 1.00 104.01 86 ASN H N 1
ATOM 7210 C CA . ASN H 2 83 ? 30.802 222.019 -2.910 1.00 98.97 86 ASN H CA 1
ATOM 7211 C C . ASN H 2 83 ? 30.641 220.854 -3.881 1.00 95.00 86 ASN H C 1
ATOM 7212 O O . ASN H 2 83 ? 29.540 220.556 -4.332 1.00 101.73 86 ASN H O 1
ATOM 7217 N N . ILE H 2 84 ? 31.744 220.195 -4.202 1.00 97.79 87 ILE H N 1
ATOM 7218 C CA . ILE H 2 84 ? 31.692 218.955 -4.984 1.00 103.68 87 ILE H CA 1
ATOM 7219 C C . ILE H 2 84 ? 30.759 217.948 -4.320 1.00 107.80 87 ILE H C 1
ATOM 7220 O O . ILE H 2 84 ? 29.873 217.390 -4.962 1.00 106.38 87 ILE H O 1
ATOM 7225 N N . ALA H 2 85 ? 30.973 217.725 -3.024 1.00 110.66 88 ALA H N 1
ATOM 7226 C CA . ALA H 2 85 ? 30.171 216.785 -2.257 1.00 107.24 88 ALA H CA 1
ATOM 7227 C C . ALA H 2 85 ? 28.727 217.235 -2.212 1.00 101.64 88 ALA H C 1
ATOM 7228 O O . ALA H 2 85 ? 27.816 216.410 -2.306 1.00 103.35 88 ALA H O 1
ATOM 7230 N N . SER H 2 86 ? 28.517 218.538 -2.041 1.00 95.00 89 SER H N 1
ATOM 7231 C CA . SER H 2 86 ? 27.165 219.089 -1.926 1.00 100.87 89 SER H CA 1
ATOM 7232 C C . SER H 2 86 ? 26.351 218.831 -3.193 1.00 102.39 89 SER H C 1
ATOM 7233 O O . SER H 2 86 ? 25.150 218.541 -3.151 1.00 87.16 89 SER H O 1
ATOM 7236 N N . LEU H 2 87 ? 27.025 218.924 -4.327 1.00 109.67 90 LEU H N 1
ATOM 7237 C CA . LEU H 2 87 ? 26.372 218.718 -5.597 1.00 124.17 90 LEU H CA 1
ATOM 7238 C C . LEU H 2 87 ? 26.025 217.244 -5.737 1.00 120.32 90 LEU H C 1
ATOM 7239 O O . LEU H 2 87 ? 24.888 216.895 -6.048 1.00 120.71 90 LEU H O 1
ATOM 7244 N N . TYR H 2 88 ? 27.021 216.395 -5.500 1.00 114.62 91 TYR H N 1
ATOM 7245 C CA . TYR H 2 88 ? 26.873 214.950 -5.628 1.00 115.09 91 TYR H CA 1
ATOM 7246 C C . TYR H 2 88 ? 25.774 214.388 -4.731 1.00 110.68 91 TYR H C 1
ATOM 7247 O O . TYR H 2 88 ? 25.050 213.491 -5.137 1.00 104.20 91 TYR H O 1
ATOM 7256 N N . VAL H 2 89 ? 25.649 214.906 -3.516 1.00 102.70 92 VAL H N 1
ATOM 7257 C CA . VAL H 2 89 ? 24.601 214.432 -2.623 1.00 111.63 92 VAL H CA 1
ATOM 7258 C C . VAL H 2 89 ? 23.260 214.933 -3.132 1.00 107.23 92 VAL H C 1
ATOM 7259 O O . VAL H 2 89 ? 22.291 214.182 -3.132 1.00 95.59 92 VAL H O 1
ATOM 7263 N N . ARG H 2 90 ? 23.222 216.193 -3.563 1.00 109.98 93 ARG H N 1
ATOM 7264 C CA . ARG H 2 90 ? 21.997 216.798 -4.076 1.00 116.39 93 ARG H CA 1
ATOM 7265 C C . ARG H 2 90 ? 21.444 216.014 -5.263 1.00 111.40 93 ARG H C 1
ATOM 7266 O O . ARG H 2 90 ? 20.263 215.663 -5.295 1.00 112.29 93 ARG H O 1
ATOM 7274 N N . GLU H 2 91 ? 22.301 215.744 -6.239 1.00 105.13 94 GLU H N 1
ATOM 7275 C CA . GLU H 2 91 ? 21.892 214.992 -7.420 1.00 114.11 94 GLU H CA 1
ATOM 7276 C C . GLU H 2 91 ? 21.386 213.600 -7.064 1.00 114.20 94 GLU H C 1
ATOM 7277 O O . GLU H 2 91 ? 20.389 213.161 -7.614 1.00 114.57 94 GLU H O 1
ATOM 7283 N N . ASN H 2 92 ? 22.070 212.914 -6.146 1.00 121.94 95 ASN H N 1
ATOM 7284 C CA . ASN H 2 92 ? 21.638 211.585 -5.680 1.00 117.40 95 ASN H CA 1
ATOM 7285 C C . ASN H 2 92 ? 20.282 211.635 -5.013 1.00 102.42 95 ASN H C 1
ATOM 7286 O O . ASN H 2 92 ? 19.420 210.796 -5.263 1.00 95.50 95 ASN H O 1
ATOM 7291 N N . PHE H 2 93 ? 20.100 212.627 -4.155 1.00 97.75 96 PHE H N 1
ATOM 7292 C CA . PHE H 2 93 ? 18.805 212.855 -3.539 1.00 116.11 96 PHE H CA 1
ATOM 7293 C C . PHE H 2 93 ? 17.732 212.957 -4.619 1.00 126.52 96 PHE H C 1
ATOM 7294 O O . PHE H 2 93 ? 16.740 212.232 -4.578 1.00 131.45 96 PHE H O 1
ATOM 7302 N N . GLU H 2 94 ? 17.960 213.828 -5.600 1.00 135.52 97 GLU H N 1
ATOM 7303 C CA . GLU H 2 94 ? 16.988 214.058 -6.672 1.00 133.20 97 GLU H CA 1
ATOM 7304 C C . GLU H 2 94 ? 16.654 212.773 -7.421 1.00 124.53 97 GLU H C 1
ATOM 7305 O O . GLU H 2 94 ? 15.488 212.474 -7.643 1.00 119.10 97 GLU H O 1
ATOM 7311 N N . ILE H 2 95 ? 17.675 212.011 -7.792 1.00 123.50 98 ILE H N 1
ATOM 7312 C CA . ILE H 2 95 ? 17.479 210.698 -8.416 1.00 124.04 98 ILE H CA 1
ATOM 7313 C C . ILE H 2 95 ? 16.589 209.784 -7.565 1.00 125.24 98 ILE H C 1
ATOM 7314 O O . ILE H 2 95 ? 15.686 209.136 -8.089 1.00 115.75 98 ILE H O 1
ATOM 7319 N N . CYS H 2 96 ? 16.832 209.734 -6.258 1.00 133.36 99 CYS H N 1
ATOM 7320 C CA . CYS H 2 96 ? 16.003 208.904 -5.370 1.00 140.85 99 CYS H CA 1
ATOM 7321 C C . CYS H 2 96 ? 14.594 209.466 -5.160 1.00 131.46 99 CYS H C 1
ATOM 7322 O O . CYS H 2 96 ? 13.697 208.726 -4.771 1.00 119.02 99 CYS H O 1
ATOM 7325 N N . THR H 2 97 ? 14.402 210.761 -5.406 1.00 132.61 100 THR H N 1
ATOM 7326 C CA . THR H 2 97 ? 13.100 211.397 -5.182 1.00 142.28 100 THR H CA 1
ATOM 7327 C C . THR H 2 97 ? 12.341 211.780 -6.465 1.00 156.21 100 THR H C 1
ATOM 7328 O O . THR H 2 97 ? 11.164 212.144 -6.397 1.00 177.23 100 THR H O 1
ATOM 7332 N N . ASP H 2 98 ? 12.986 211.698 -7.627 1.00 153.93 101 ASP H N 1
ATOM 7333 C CA . ASP H 2 98 ? 12.288 211.968 -8.889 1.00 148.19 101 ASP H CA 1
ATOM 7334 C C . ASP H 2 98 ? 11.172 210.942 -9.111 1.00 144.35 101 ASP H C 1
ATOM 7335 O O . ASP H 2 98 ? 10.117 211.289 -9.640 1.00 138.00 101 ASP H O 1
ATOM 7340 N N . GLN H 2 99 ? 11.397 209.700 -8.669 1.00 149.99 102 GLN H N 1
ATOM 7341 C CA . GLN H 2 99 ? 10.387 208.630 -8.764 1.00 155.06 102 GLN H CA 1
ATOM 7342 C C . GLN H 2 99 ? 9.352 208.653 -7.626 1.00 147.88 102 GLN H C 1
ATOM 7343 O O . GLN H 2 99 ? 8.657 207.660 -7.394 1.00 127.83 102 GLN H O 1
ATOM 7349 N N . LEU H 2 100 ? 9.243 209.781 -6.928 1.00 146.13 103 LEU H N 1
ATOM 7350 C CA . LEU H 2 100 ? 8.206 209.976 -5.923 1.00 150.21 103 LEU H CA 1
ATOM 7351 C C . LEU H 2 100 ? 7.528 211.324 -6.133 1.00 148.23 103 LEU H C 1
ATOM 7352 O O . LEU H 2 100 ? 8.153 212.274 -6.612 1.00 132.84 103 LEU H O 1
ATOM 7357 N N . ASP H 2 101 ? 6.247 211.397 -5.785 1.00 153.19 104 ASP H N 1
ATOM 7358 C CA . ASP H 2 101 ? 5.532 212.671 -5.759 1.00 158.90 104 ASP H CA 1
ATOM 7359 C C . ASP H 2 101 ? 5.577 213.187 -4.328 1.00 152.11 104 ASP H C 1
ATOM 7360 O O . ASP H 2 101 ? 5.009 212.567 -3.421 1.00 130.99 104 ASP H O 1
ATOM 7365 N N . LEU H 2 102 ? 6.267 214.311 -4.141 1.00 154.17 105 LEU H N 1
ATOM 7366 C CA . LEU H 2 102 ? 6.455 214.917 -2.827 1.00 164.52 105 LEU H CA 1
ATOM 7367 C C . LEU H 2 102 ? 5.960 216.362 -2.782 1.00 162.21 105 LEU H C 1
ATOM 7368 O O . LEU H 2 102 ? 6.344 217.124 -1.894 1.00 163.47 105 LEU H O 1
ATOM 7373 N N . ALA H 2 103 ? 5.110 216.738 -3.736 1.00 161.06 106 ALA H N 1
ATOM 7374 C CA . ALA H 2 103 ? 4.585 218.101 -3.798 1.00 156.31 106 ALA H CA 1
ATOM 7375 C C . ALA H 2 103 ? 3.652 218.394 -2.615 1.00 157.10 106 ALA H C 1
ATOM 7376 O O . ALA H 2 103 ? 3.609 219.525 -2.125 1.00 155.40 106 ALA H O 1
ATOM 7378 N N . ASN H 2 104 ? 2.915 217.377 -2.159 1.00 154.28 107 ASN H N 1
ATOM 7379 C CA . ASN H 2 104 ? 2.018 217.517 -0.998 1.00 158.16 107 ASN H CA 1
ATOM 7380 C C . ASN H 2 104 ? 2.714 217.445 0.364 1.00 160.84 107 ASN H C 1
ATOM 7381 O O . ASN H 2 104 ? 2.115 217.821 1.379 1.00 152.39 107 ASN H O 1
ATOM 7386 N N . TYR H 2 105 ? 3.965 216.977 0.382 1.00 165.17 108 TYR H N 1
ATOM 7387 C CA . TYR H 2 105 ? 4.653 216.593 1.624 1.00 160.50 108 TYR H CA 1
ATOM 7388 C C . TYR H 2 105 ? 5.714 217.585 2.114 1.00 157.41 108 TYR H C 1
ATOM 7389 O O . TYR H 2 105 ? 6.140 218.473 1.369 1.00 163.89 108 TYR H O 1
ATOM 7398 N N . VAL H 2 106 ? 6.137 217.406 3.372 1.00 150.87 109 VAL H N 1
ATOM 7399 C CA . VAL H 2 106 ? 7.308 218.106 3.935 1.00 152.14 109 VAL H CA 1
ATOM 7400 C C . VAL H 2 106 ? 8.307 217.173 4.641 1.00 132.92 109 VAL H C 1
ATOM 7401 O O . VAL H 2 106 ? 7.933 216.300 5.434 1.00 118.57 109 VAL H O 1
ATOM 7405 N N . ARG H 2 107 ? 9.583 217.385 4.332 1.00 122.77 110 ARG H N 1
ATOM 7406 C CA . ARG H 2 107 ? 10.685 216.689 4.974 1.00 114.27 110 ARG H CA 1
ATOM 7407 C C . ARG H 2 107 ? 10.723 217.088 6.441 1.00 120.95 110 ARG H C 1
ATOM 7408 O O . ARG H 2 107 ? 10.859 218.273 6.761 1.00 126.40 110 ARG H O 1
ATOM 7416 N N . GLN H 2 108 ? 10.611 216.110 7.333 1.00 112.16 111 GLN H N 1
ATOM 7417 C CA . GLN H 2 108 ? 10.757 216.379 8.757 1.00 116.97 111 GLN H CA 1
ATOM 7418 C C . GLN H 2 108 ? 12.198 216.760 9.093 1.00 114.70 111 GLN H C 1
ATOM 7419 O O . GLN H 2 108 ? 13.117 216.432 8.337 1.00 106.99 111 GLN H O 1
ATOM 7425 N N . PRO H 2 109 ? 12.410 217.458 10.225 1.00 114.39 112 PRO H N 1
ATOM 7426 C CA . PRO H 2 109 ? 13.770 217.840 10.602 1.00 121.31 112 PRO H CA 1
ATOM 7427 C C . PRO H 2 109 ? 14.491 216.705 11.360 1.00 113.83 112 PRO H C 1
ATOM 7428 O O . PRO H 2 109 ? 15.066 216.910 12.430 1.00 115.03 112 PRO H O 1
ATOM 7432 N N . ASN H 2 110 ? 14.438 215.513 10.781 1.00 104.45 113 ASN H N 1
ATOM 7433 C CA . ASN H 2 110 ? 15.023 214.317 11.346 1.00 105.33 113 ASN H CA 1
ATOM 7434 C C . ASN H 2 110 ? 15.765 213.634 10.228 1.00 104.17 113 ASN H C 1
ATOM 7435 O O . ASN H 2 110 ? 15.186 213.365 9.179 1.00 102.24 113 ASN H O 1
ATOM 7440 N N . ILE H 2 111 ? 17.045 213.375 10.447 1.00 104.26 114 ILE H N 1
ATOM 7441 C CA . ILE H 2 111 ? 17.837 212.601 9.522 1.00 102.55 114 ILE H CA 1
ATOM 7442 C C . ILE H 2 111 ? 18.417 211.473 10.341 1.00 107.39 114 ILE H C 1
ATOM 7443 O O . ILE H 2 111 ? 18.812 211.674 11.490 1.00 122.95 114 ILE H O 1
ATOM 7448 N N . SER H 2 112 ? 18.415 210.279 9.765 1.00 100.07 115 SER H N 1
ATOM 7449 C CA . SER H 2 112 ? 19.037 209.118 10.369 1.00 92.57 115 SER H CA 1
ATOM 7450 C C . SER H 2 112 ? 20.211 208.699 9.503 1.00 92.37 115 SER H C 1
ATOM 7451 O O . SER H 2 112 ? 20.269 209.052 8.325 1.00 106.44 115 SER H O 1
ATOM 7454 N N . ILE H 2 113 ? 21.159 207.970 10.084 1.00 86.84 116 ILE H N 1
ATOM 7455 C CA . ILE H 2 113 ? 22.229 207.355 9.308 1.00 79.48 116 ILE H CA 1
ATOM 7456 C C . ILE H 2 113 ? 22.296 205.901 9.698 1.00 78.08 116 ILE H C 1
ATOM 7457 O O . ILE H 2 113 ? 22.362 205.582 10.877 1.00 84.83 116 ILE H O 1
ATOM 7462 N N . LYS H 2 114 ? 22.252 205.033 8.697 1.00 82.89 117 LYS H N 1
ATOM 7463 C CA . LYS H 2 114 ? 22.472 203.606 8.860 1.00 82.53 117 LYS H CA 1
ATOM 7464 C C . LYS H 2 114 ? 23.861 203.349 8.361 1.00 82.52 117 LYS H C 1
ATOM 7465 O O . LYS H 2 114 ? 24.316 204.020 7.427 1.00 83.70 117 LYS H O 1
ATOM 7471 N N . SER H 2 115 ? 24.525 202.373 8.965 1.00 78.68 118 SER H N 1
ATOM 7472 C CA . SER H 2 115 ? 25.924 202.095 8.667 1.00 78.63 118 SER H CA 1
ATOM 7473 C C . SER H 2 115 ? 25.995 200.683 8.128 1.00 77.20 118 SER H C 1
ATOM 7474 O O . SER H 2 115 ? 25.083 199.901 8.370 1.00 75.54 118 SER H O 1
ATOM 7477 N N . PRO H 2 116 ? 27.075 200.334 7.406 1.00 70.86 119 PRO H N 1
ATOM 7478 C CA . PRO H 2 116 ? 28.263 201.100 7.054 1.00 74.87 119 PRO H CA 1
ATOM 7479 C C . PRO H 2 116 ? 28.280 201.715 5.650 1.00 80.63 119 PRO H C 1
ATOM 7480 O O . PRO H 2 116 ? 29.358 202.102 5.172 1.00 87.13 119 PRO H O 1
ATOM 7484 N N . ASP H 2 117 ? 27.129 201.805 4.985 1.00 83.26 120 ASP H N 1
ATOM 7485 C CA . ASP H 2 117 ? 27.087 202.416 3.652 1.00 88.73 120 ASP H CA 1
ATOM 7486 C C . ASP H 2 117 ? 26.824 203.940 3.706 1.00 85.26 120 ASP H C 1
ATOM 7487 O O . ASP H 2 117 ? 26.719 204.596 2.661 1.00 79.42 120 ASP H O 1
ATOM 7492 N N . PHE H 2 118 ? 26.825 204.488 4.925 1.00 81.87 121 PHE H N 1
ATOM 7493 C CA . PHE H 2 118 ? 26.466 205.871 5.198 1.00 84.09 121 PHE H CA 1
ATOM 7494 C C . PHE H 2 118 ? 25.153 206.180 4.516 1.00 86.38 121 PHE H C 1
ATOM 7495 O O . PHE H 2 118 ? 25.056 207.046 3.640 1.00 102.59 121 PHE H O 1
ATOM 7503 N N . THR H 2 119 ? 24.147 205.435 4.936 1.00 86.47 122 THR H N 1
ATOM 7504 C CA . THR H 2 119 ? 22.833 205.520 4.365 1.00 86.32 122 THR H CA 1
ATOM 7505 C C . THR H 2 119 ? 22.025 206.567 5.109 1.00 91.91 122 THR H C 1
ATOM 7506 O O . THR H 2 119 ? 21.560 206.334 6.224 1.00 85.45 122 THR H O 1
ATOM 7510 N N . VAL H 2 120 ? 21.859 207.722 4.469 1.00 93.76 123 VAL H N 1
ATOM 7511 C CA . VAL H 2 120 ? 21.084 208.820 5.024 1.00 90.60 123 VAL H CA 1
ATOM 7512 C C . VAL H 2 120 ? 19.612 208.552 4.740 1.00 91.47 123 VAL H C 1
ATOM 7513 O O . VAL H 2 120 ? 19.249 208.301 3.603 1.00 95.82 123 VAL H O 1
ATOM 7517 N N . CYS H 2 121 ? 18.783 208.613 5.782 1.00 92.89 124 CYS H N 1
ATOM 7518 C CA . CYS H 2 121 ? 17.358 208.299 5.697 1.00 98.85 124 CYS H CA 1
ATOM 7519 C C . CYS H 2 121 ? 16.514 209.511 6.087 1.00 103.67 124 CYS H C 1
ATOM 7520 O O . CYS H 2 121 ? 16.670 210.043 7.184 1.00 98.39 124 CYS H O 1
ATOM 7523 N N . LEU H 2 122 ? 15.628 209.948 5.188 1.00 111.19 125 LEU H N 1
ATOM 7524 C CA . LEU H 2 122 ? 14.727 211.087 5.446 1.00 109.42 125 LEU H CA 1
ATOM 7525 C C . LEU H 2 122 ? 13.306 210.594 5.648 1.00 103.66 125 LEU H C 1
ATOM 7526 O O . LEU H 2 122 ? 12.927 209.564 5.090 1.00 106.29 125 LEU H O 1
ATOM 7531 N N . GLU H 2 123 ? 12.509 211.322 6.426 1.00 103.11 126 GLU H N 1
ATOM 7532 C CA . GLU H 2 123 ? 11.077 211.029 6.478 1.00 114.81 126 GLU H CA 1
ATOM 7533 C C . GLU H 2 123 ? 10.213 212.244 6.102 1.00 123.05 126 GLU H C 1
ATOM 7534 O O . GLU H 2 123 ? 10.380 213.344 6.632 1.00 122.55 126 GLU H O 1
ATOM 7540 N N . TYR H 2 124 ? 9.287 212.008 5.172 1.00 124.07 127 TYR H N 1
ATOM 7541 C CA . TYR H 2 124 ? 8.370 213.024 4.677 1.00 114.74 127 TYR H CA 1
ATOM 7542 C C . TYR H 2 124 ? 6.968 212.791 5.241 1.00 121.40 127 TYR H C 1
ATOM 7543 O O . TYR H 2 124 ? 6.544 211.648 5.383 1.00 113.45 127 TYR H O 1
ATOM 7552 N N . VAL H 2 125 ? 6.259 213.875 5.550 1.00 144.96 128 VAL H N 1
ATOM 7553 C CA . VAL H 2 125 ? 4.838 213.816 5.946 1.00 165.49 128 VAL H CA 1
ATOM 7554 C C . VAL H 2 125 ? 4.038 214.896 5.212 1.00 180.18 128 VAL H C 1
ATOM 7555 O O . VAL H 2 125 ? 4.604 215.906 4.789 1.00 183.13 128 VAL H O 1
ATOM 7559 N N . LEU H 2 126 ? 2.726 214.688 5.085 1.00 195.60 129 LEU H N 1
ATOM 7560 C CA . LEU H 2 126 ? 1.851 215.624 4.358 1.00 210.49 129 LEU H CA 1
ATOM 7561 C C . LEU H 2 126 ? 1.694 216.979 5.053 1.00 233.67 129 LEU H C 1
ATOM 7562 O O . LEU H 2 126 ? 1.551 217.035 6.277 1.00 249.72 129 LEU H O 1
ATOM 7567 N N . LYS H 2 127 ? 1.698 218.058 4.259 1.00 241.81 130 LYS H N 1
ATOM 7568 C CA . LYS H 2 127 ? 1.514 219.432 4.768 1.00 235.37 130 LYS H CA 1
ATOM 7569 C C . LYS H 2 127 ? 0.192 219.530 5.550 1.00 229.73 130 LYS H C 1
ATOM 7570 O O . LYS H 2 127 ? 0.080 220.314 6.495 1.00 243.61 130 LYS H O 1
ATOM 7576 N N . THR H 2 128 ? -0.788 218.715 5.152 1.00 205.73 131 THR H N 1
ATOM 7577 C CA . THR H 2 128 ? -2.047 218.539 5.887 1.00 188.70 131 THR H CA 1
ATOM 7578 C C . THR H 2 128 ? -1.843 218.100 7.345 1.00 188.51 131 THR H C 1
ATOM 7579 O O . THR H 2 128 ? -2.338 218.748 8.269 1.00 176.46 131 THR H O 1
ATOM 7581 N N . VAL H 2 129 ? -1.101 217.013 7.545 1.00 192.61 132 VAL H N 1
ATOM 7582 C CA . VAL H 2 129 ? -0.905 216.439 8.885 1.00 190.34 132 VAL H CA 1
ATOM 7583 C C . VAL H 2 129 ? -0.017 217.272 9.833 1.00 196.36 132 VAL H C 1
ATOM 7584 O O . VAL H 2 129 ? -0.260 217.280 11.041 1.00 198.35 132 VAL H O 1
ATOM 7586 N N . VAL H 2 130 ? 0.988 217.969 9.294 1.00 203.02 133 VAL H N 1
ATOM 7587 C CA . VAL H 2 130 ? 1.986 218.694 10.116 1.00 201.72 133 VAL H CA 1
ATOM 7588 C C . VAL H 2 130 ? 1.425 219.887 10.909 1.00 197.36 133 VAL H C 1
ATOM 7589 O O . VAL H 2 130 ? 0.614 220.676 10.415 1.00 195.89 133 VAL H O 1
ATOM 7591 N N . GLN H 2 157 ? 0.578 206.910 2.030 1.00 155.19 160 GLN H N 1
ATOM 7592 C CA . GLN H 2 157 ? 0.061 208.243 1.734 1.00 163.37 160 GLN H CA 1
ATOM 7593 C C . GLN H 2 157 ? 0.373 209.281 2.834 1.00 167.80 160 GLN H C 1
ATOM 7594 O O . GLN H 2 157 ? 0.687 210.430 2.521 1.00 166.39 160 GLN H O 1
ATOM 7596 N N . GLU H 2 158 ? 0.278 208.881 4.107 1.00 167.30 161 GLU H N 1
ATOM 7597 C CA . GLU H 2 158 ? 0.511 209.798 5.243 1.00 151.53 161 GLU H CA 1
ATOM 7598 C C . GLU H 2 158 ? 1.982 210.223 5.337 1.00 153.03 161 GLU H C 1
ATOM 7599 O O . GLU H 2 158 ? 2.300 211.416 5.232 1.00 147.23 161 GLU H O 1
ATOM 7601 N N . THR H 2 159 ? 2.864 209.232 5.516 1.00 159.80 162 THR H N 1
ATOM 7602 C CA . THR H 2 159 ? 4.323 209.439 5.578 1.00 149.68 162 THR H CA 1
ATOM 7603 C C . THR H 2 159 ? 5.075 208.610 4.522 1.00 145.91 162 THR H C 1
ATOM 7604 O O . THR H 2 159 ? 4.678 207.484 4.204 1.00 133.70 162 THR H O 1
ATOM 7608 N N . LYS H 2 160 ? 6.176 209.160 4.008 1.00 144.95 163 LYS H N 1
ATOM 7609 C CA . LYS H 2 160 ? 7.030 208.465 3.032 1.00 148.30 163 LYS H CA 1
ATOM 7610 C C . LYS H 2 160 ? 8.507 208.538 3.450 1.00 142.13 163 LYS H C 1
ATOM 7611 O O . LYS H 2 160 ? 8.943 209.539 4.033 1.00 144.13 163 LYS H O 1
ATOM 7617 N N . PHE H 2 161 ? 9.263 207.486 3.122 1.00 127.74 164 PHE H N 1
ATOM 7618 C CA . PHE H 2 161 ? 10.674 207.360 3.503 1.00 122.29 164 PHE H CA 1
ATOM 7619 C C . PHE H 2 161 ? 11.575 207.270 2.274 1.00 113.74 164 PHE H C 1
ATOM 7620 O O . PHE H 2 161 ? 11.197 206.710 1.253 1.00 99.99 164 PHE H O 1
ATOM 7628 N N . VAL H 2 162 ? 12.773 207.824 2.378 1.00 112.05 165 VAL H N 1
ATOM 7629 C CA . VAL H 2 162 ? 13.751 207.709 1.302 1.00 119.74 165 VAL H CA 1
ATOM 7630 C C . VAL H 2 162 ? 15.155 207.504 1.902 1.00 116.61 165 VAL H C 1
ATOM 7631 O O . VAL H 2 162 ? 15.504 208.134 2.895 1.00 99.80 165 VAL H O 1
ATOM 7635 N N . GLU H 2 163 ? 15.937 206.615 1.286 1.00 110.89 166 GLU H N 1
ATOM 7636 C CA . GLU H 2 163 ? 17.284 206.280 1.735 1.00 97.68 166 GLU H CA 1
ATOM 7637 C C . GLU H 2 163 ? 18.253 206.393 0.577 1.00 98.46 166 GLU H C 1
ATOM 7638 O O . GLU H 2 163 ? 18.005 205.862 -0.500 1.00 100.77 166 GLU H O 1
ATOM 7644 N N . MET H 2 164 ? 19.366 207.071 0.799 1.00 108.11 167 MET H N 1
ATOM 7645 C CA . MET H 2 164 ? 20.439 207.126 -0.191 1.00 120.42 167 MET H CA 1
ATOM 7646 C C . MET H 2 164 ? 21.714 206.716 0.537 1.00 113.54 167 MET H C 1
ATOM 7647 O O . MET H 2 164 ? 22.073 207.295 1.560 1.00 113.95 167 MET H O 1
ATOM 7652 N N . SER H 2 165 ? 22.381 205.699 0.021 1.00 99.30 168 SER H N 1
ATOM 7653 C CA . SER H 2 165 ? 23.663 205.325 0.540 1.00 94.74 168 SER H CA 1
ATOM 7654 C C . SER H 2 165 ? 24.694 206.199 -0.141 1.00 91.95 168 SER H C 1
ATOM 7655 O O . SER H 2 165 ? 24.956 206.031 -1.320 1.00 90.10 168 SER H O 1
ATOM 7658 N N . LEU H 2 166 ? 25.268 207.143 0.592 1.00 79.66 169 LEU H N 1
ATOM 7659 C CA . LEU H 2 166 ? 26.218 208.066 -0.003 1.00 81.37 169 LEU H CA 1
ATOM 7660 C C . LEU H 2 166 ? 27.572 207.410 -0.252 1.00 87.14 169 LEU H C 1
ATOM 7661 O O . LEU H 2 166 ? 28.265 207.749 -1.220 1.00 104.27 169 LEU H O 1
ATOM 7666 N N . LEU H 2 167 ? 27.942 206.469 0.613 1.00 91.03 170 LEU H N 1
ATOM 7667 C CA . LEU H 2 167 ? 29.232 205.788 0.523 1.00 90.33 170 LEU H CA 1
ATOM 7668 C C . LEU H 2 167 ? 29.036 204.285 0.646 1.00 92.71 170 LEU H C 1
ATOM 7669 O O . LEU H 2 167 ? 29.395 203.709 1.663 1.00 105.44 170 LEU H O 1
ATOM 7674 N N . PRO H 2 168 ? 28.441 203.652 -0.379 1.00 97.23 171 PRO H N 1
ATOM 7675 C CA . PRO H 2 168 ? 28.181 202.213 -0.332 1.00 98.41 171 PRO H CA 1
ATOM 7676 C C . PRO H 2 168 ? 29.472 201.386 -0.266 1.00 97.40 171 PRO H C 1
ATOM 7677 O O . PRO H 2 168 ? 30.392 201.608 -1.046 1.00 99.65 171 PRO H O 1
ATOM 7681 N N . LEU H 2 169 ? 29.505 200.427 0.654 1.00 101.48 172 LEU H N 1
ATOM 7682 C CA . LEU H 2 169 ? 30.715 199.680 0.999 1.00 100.22 172 LEU H CA 1
ATOM 7683 C C . LEU H 2 169 ? 30.582 198.162 0.843 1.00 99.43 172 LEU H C 1
ATOM 7684 O O . LEU H 2 169 ? 31.539 197.490 0.462 1.00 91.87 172 LEU H O 1
ATOM 7689 N N . LEU H 2 170 ? 29.406 197.629 1.164 1.00 100.87 173 LEU H N 1
ATOM 7690 C CA . LEU H 2 170 ? 29.143 196.187 1.071 1.00 101.78 173 LEU H CA 1
ATOM 7691 C C . LEU H 2 170 ? 29.026 195.630 -0.363 1.00 103.80 173 LEU H C 1
ATOM 7692 O O . LEU H 2 170 ? 29.535 194.541 -0.632 1.00 101.97 173 LEU H O 1
ATOM 7697 N N . ASN H 2 171 ? 28.349 196.350 -1.262 1.00 117.04 174 ASN H N 1
ATOM 7698 C CA . ASN H 2 171 ? 28.177 195.903 -2.666 1.00 132.33 174 ASN H CA 1
ATOM 7699 C C . ASN H 2 171 ? 28.456 197.010 -3.690 1.00 129.90 174 ASN H C 1
ATOM 7700 O O . ASN H 2 171 ? 27.614 197.885 -3.918 1.00 119.90 174 ASN H O 1
ATOM 7705 N N . ARG H 2 172 ? 29.642 196.956 -4.294 1.00 122.17 175 ARG H N 1
ATOM 7706 C CA . ARG H 2 172 ? 30.092 197.963 -5.248 1.00 129.46 175 ARG H CA 1
ATOM 7707 C C . ARG H 2 172 ? 30.423 197.316 -6.589 1.00 135.49 175 ARG H C 1
ATOM 7708 O O . ARG H 2 172 ? 30.582 196.105 -6.671 1.00 135.03 175 ARG H O 1
ATOM 7716 N N . GLU H 2 173 ? 30.538 198.140 -7.630 1.00 135.46 176 GLU H N 1
ATOM 7717 C CA . GLU H 2 173 ? 30.819 197.670 -8.987 1.00 128.72 176 GLU H CA 1
ATOM 7718 C C . GLU H 2 173 ? 32.323 197.679 -9.254 1.00 131.16 176 GLU H C 1
ATOM 7719 O O . GLU H 2 173 ? 32.772 197.869 -10.390 1.00 126.02 176 GLU H O 1
ATOM 7725 N N . GLU H 2 175 ? 34.948 198.987 -9.122 1.00 138.17 178 GLU H N 1
ATOM 7726 C CA . GLU H 2 175 ? 35.655 200.176 -9.587 1.00 144.62 178 GLU H CA 1
ATOM 7727 C C . GLU H 2 175 ? 35.414 200.445 -11.078 1.00 155.01 178 GLU H C 1
ATOM 7728 O O . GLU H 2 175 ? 35.087 201.563 -11.464 1.00 145.73 178 GLU H O 1
ATOM 7730 N N . GLU H 2 176 ? 35.566 199.411 -11.903 1.00 165.37 179 GLU H N 1
ATOM 7731 C CA . GLU H 2 176 ? 35.526 199.534 -13.375 1.00 160.87 179 GLU H CA 1
ATOM 7732 C C . GLU H 2 176 ? 34.227 200.081 -13.992 1.00 160.91 179 GLU H C 1
ATOM 7733 O O . GLU H 2 176 ? 34.279 200.747 -15.030 1.00 157.28 179 GLU H O 1
ATOM 7735 N N . SER H 2 177 ? 33.077 199.783 -13.381 1.00 155.29 180 SER H N 1
ATOM 7736 C CA . SER H 2 177 ? 31.770 200.179 -13.938 1.00 142.94 180 SER H CA 1
ATOM 7737 C C . SER H 2 177 ? 31.159 201.401 -13.237 1.00 139.59 180 SER H C 1
ATOM 7738 O O . SER H 2 177 ? 29.947 201.457 -13.015 1.00 143.33 180 SER H O 1
ATOM 7740 N N . LEU H 2 178 ? 32.004 202.381 -12.916 1.00 136.45 181 LEU H N 1
ATOM 7741 C CA . LEU H 2 178 ? 31.618 203.558 -12.136 1.00 134.46 181 LEU H CA 1
ATOM 7742 C C . LEU H 2 178 ? 32.186 204.839 -12.742 1.00 129.42 181 LEU H C 1
ATOM 7743 O O . LEU H 2 178 ? 33.395 204.953 -12.973 1.00 125.58 181 LEU H O 1
ATOM 7748 N N . THR H 2 179 ? 31.323 205.824 -12.949 1.00 122.08 182 THR H N 1
ATOM 7749 C CA . THR H 2 179 ? 31.742 207.059 -13.596 1.00 122.67 182 THR H CA 1
ATOM 7750 C C . THR H 2 179 ? 32.797 207.790 -12.765 1.00 119.57 182 THR H C 1
ATOM 7751 O O . THR H 2 179 ? 33.053 207.440 -11.610 1.00 105.02 182 THR H O 1
ATOM 7755 N N . GLU H 2 180 ? 33.432 208.785 -13.372 1.00 126.03 183 GLU H N 1
ATOM 7756 C CA . GLU H 2 180 ? 34.347 209.652 -12.644 1.00 133.34 183 GLU H CA 1
ATOM 7757 C C . GLU H 2 180 ? 33.548 210.570 -11.725 1.00 128.76 183 GLU H C 1
ATOM 7758 O O . GLU H 2 180 ? 33.992 210.871 -10.618 1.00 112.26 183 GLU H O 1
ATOM 7764 N N . GLU H 2 181 ? 32.375 211.007 -12.193 1.00 129.05 184 GLU H N 1
ATOM 7765 C CA . GLU H 2 181 ? 31.463 211.842 -11.396 1.00 139.11 184 GLU H CA 1
ATOM 7766 C C . GLU H 2 181 ? 31.191 211.230 -10.020 1.00 134.39 184 GLU H C 1
ATOM 7767 O O . GLU H 2 181 ? 31.239 211.931 -9.007 1.00 132.68 184 GLU H O 1
ATOM 7773 N N . ILE H 2 182 ? 30.947 209.918 -9.999 1.00 129.92 185 ILE H N 1
ATOM 7774 C CA . ILE H 2 182 ? 30.646 209.173 -8.764 1.00 114.50 185 ILE H CA 1
ATOM 7775 C C . ILE H 2 182 ? 31.873 208.969 -7.871 1.00 106.73 185 ILE H C 1
ATOM 7776 O O . ILE H 2 182 ? 31.809 209.216 -6.678 1.00 98.35 185 ILE H O 1
ATOM 7781 N N . LEU H 2 183 ? 32.982 208.514 -8.441 1.00 102.65 186 LEU H N 1
ATOM 7782 C CA . LEU H 2 183 ? 34.224 208.388 -7.679 1.00 103.38 186 LEU H CA 1
ATOM 7783 C C . LEU H 2 183 ? 34.727 209.718 -7.135 1.00 105.23 186 LEU H C 1
ATOM 7784 O O . LEU H 2 183 ? 35.319 209.753 -6.065 1.00 114.43 186 LEU H O 1
ATOM 7789 N N . GLU H 2 184 ? 34.501 210.803 -7.868 1.00 109.14 187 GLU H N 1
ATOM 7790 C CA . GLU H 2 184 ? 34.946 212.118 -7.432 1.00 106.94 187 GLU H CA 1
ATOM 7791 C C . GLU H 2 184 ? 34.007 212.645 -6.356 1.00 100.87 187 GLU H C 1
ATOM 7792 O O . GLU H 2 184 ? 34.448 213.304 -5.409 1.00 105.56 187 GLU H O 1
ATOM 7798 N N . GLY H 2 185 ? 32.713 212.366 -6.503 1.00 96.09 188 GLY H N 1
ATOM 7799 C CA . GLY H 2 185 ? 31.715 212.782 -5.512 1.00 99.92 188 GLY H CA 1
ATOM 7800 C C . GLY H 2 185 ? 31.907 212.070 -4.180 1.00 101.99 188 GLY H C 1
ATOM 7801 O O . GLY H 2 185 ? 31.850 212.681 -3.118 1.00 104.15 188 GLY H O 1
ATOM 7802 N N . GLU H 2 186 ? 32.133 210.766 -4.250 1.00 96.76 189 GLU H N 1
ATOM 7803 C CA . GLU H 2 186 ? 32.370 209.967 -3.071 1.00 92.05 189 GLU H CA 1
ATOM 7804 C C . GLU H 2 186 ? 33.642 210.419 -2.358 1.00 92.83 189 GLU H C 1
ATOM 7805 O O . GLU H 2 186 ? 33.633 210.646 -1.148 1.00 101.08 189 GLU H O 1
ATOM 7811 N N . GLY H 2 187 ? 34.725 210.575 -3.112 1.00 86.94 190 GLY H N 1
ATOM 7812 C CA . GLY H 2 187 ? 36.009 211.015 -2.553 1.00 88.01 190 GLY H CA 1
ATOM 7813 C C . GLY H 2 187 ? 35.906 212.367 -1.868 1.00 94.74 190 GLY H C 1
ATOM 7814 O O . GLY H 2 187 ? 36.607 212.638 -0.890 1.00 102.01 190 GLY H O 1
ATOM 7815 N N . ALA H 2 188 ? 35.020 213.212 -2.388 1.00 97.43 191 ALA H N 1
ATOM 7816 C CA . ALA H 2 188 ? 34.749 214.517 -1.808 1.00 105.65 191 ALA H CA 1
ATOM 7817 C C . ALA H 2 188 ? 33.938 214.394 -0.527 1.00 104.47 191 ALA H C 1
ATOM 7818 O O . ALA H 2 188 ? 34.261 215.036 0.467 1.00 105.65 191 ALA H O 1
ATOM 7820 N N . VAL H 2 189 ? 32.881 213.585 -0.552 1.00 101.83 192 VAL H N 1
ATOM 7821 C CA . VAL H 2 189 ? 32.100 213.329 0.666 1.00 100.80 192 VAL H CA 1
ATOM 7822 C C . VAL H 2 189 ? 32.997 212.828 1.804 1.00 94.72 192 VAL H C 1
ATOM 7823 O O . VAL H 2 189 ? 32.901 213.305 2.921 1.00 79.73 192 VAL H O 1
ATOM 7827 N N . VAL H 2 190 ? 33.841 211.847 1.509 1.00 87.50 193 VAL H N 1
ATOM 7828 C CA . VAL H 2 190 ? 34.697 211.255 2.514 1.00 88.93 193 VAL H CA 1
ATOM 7829 C C . VAL H 2 190 ? 35.670 212.277 3.064 1.00 91.71 193 VAL H C 1
ATOM 7830 O O . VAL H 2 190 ? 35.929 212.290 4.268 1.00 86.60 193 VAL H O 1
ATOM 7834 N N . ASN H 2 191 ? 36.192 213.146 2.200 1.00 98.21 194 ASN H N 1
ATOM 7835 C CA . ASN H 2 191 ? 37.166 214.132 2.652 1.00 93.02 194 ASN H CA 1
ATOM 7836 C C . ASN H 2 191 ? 36.495 215.180 3.541 1.00 90.68 194 ASN H C 1
ATOM 7837 O O . ASN H 2 191 ? 37.044 215.589 4.559 1.00 93.36 194 ASN H O 1
ATOM 7842 N N . VAL H 2 192 ? 35.284 215.568 3.177 1.00 87.11 195 VAL H N 1
ATOM 7843 C CA . VAL H 2 192 ? 34.474 216.445 4.012 1.00 93.58 195 VAL H CA 1
ATOM 7844 C C . VAL H 2 192 ? 34.236 215.870 5.413 1.00 92.27 195 VAL H C 1
ATOM 7845 O O . VAL H 2 192 ? 34.266 216.585 6.414 1.00 95.71 195 VAL H O 1
ATOM 7849 N N . LEU H 2 193 ? 33.969 214.577 5.472 1.00 86.32 196 LEU H N 1
ATOM 7850 C CA . LEU H 2 193 ? 33.759 213.898 6.739 1.00 77.37 196 LEU H CA 1
ATOM 7851 C C . LEU H 2 193 ? 35.048 213.916 7.543 1.00 75.11 196 LEU H C 1
ATOM 7852 O O . LEU H 2 193 ? 35.031 214.162 8.747 1.00 76.18 196 LEU H O 1
ATOM 7857 N N . LYS H 2 194 ? 36.170 213.678 6.881 1.00 66.30 197 LYS H N 1
ATOM 7858 C CA . LYS H 2 194 ? 37.446 213.695 7.576 1.00 72.14 197 LYS H CA 1
ATOM 7859 C C . LYS H 2 194 ? 37.769 215.064 8.130 1.00 77.00 197 LYS H C 1
ATOM 7860 O O . LYS H 2 194 ? 38.328 215.191 9.206 1.00 79.24 197 LYS H O 1
ATOM 7866 N N . LEU H 2 195 ? 37.403 216.091 7.375 1.00 80.15 198 LEU H N 1
ATOM 7867 C CA . LEU H 2 195 ? 37.630 217.461 7.783 1.00 80.70 198 LEU H CA 1
ATOM 7868 C C . LEU H 2 195 ? 36.724 217.827 8.939 1.00 79.33 198 LEU H C 1
ATOM 7869 O O . LEU H 2 195 ? 37.130 218.560 9.829 1.00 74.06 198 LEU H O 1
ATOM 7874 N N . PHE H 2 196 ? 35.490 217.335 8.909 1.00 76.08 199 PHE H N 1
ATOM 7875 C CA . PHE H 2 196 ? 34.559 217.561 10.008 1.00 74.70 199 PHE H CA 1
ATOM 7876 C C . PHE H 2 196 ? 35.123 217.000 11.303 1.00 72.58 199 PHE H C 1
ATOM 7877 O O . PHE H 2 196 ? 35.085 217.638 12.329 1.00 64.27 199 PHE H O 1
ATOM 7885 N N . ILE H 2 197 ? 35.662 215.798 11.229 1.00 72.48 200 ILE H N 1
ATOM 7886 C CA . ILE H 2 197 ? 36.232 215.154 12.388 1.00 73.29 200 ILE H CA 1
ATOM 7887 C C . ILE H 2 197 ? 37.465 215.897 12.872 1.00 79.15 200 ILE H C 1
ATOM 7888 O O . ILE H 2 197 ? 37.651 216.065 14.089 1.00 77.47 200 ILE H O 1
ATOM 7893 N N . LYS H 2 198 ? 38.306 216.362 11.944 1.00 82.56 201 LYS H N 1
ATOM 7894 C CA . LYS H 2 198 ? 39.461 217.196 12.334 1.00 82.58 201 LYS H CA 1
ATOM 7895 C C . LYS H 2 198 ? 39.046 218.493 13.026 1.00 75.66 201 LYS H C 1
ATOM 7896 O O . LYS H 2 198 ? 39.687 218.936 13.982 1.00 70.20 201 LYS H O 1
ATOM 7902 N N . GLY H 2 199 ? 37.983 219.092 12.520 1.00 67.24 202 GLY H N 1
ATOM 7903 C CA . GLY H 2 199 ? 37.423 220.268 13.122 1.00 75.80 202 GLY H CA 1
ATOM 7904 C C . GLY H 2 199 ? 36.937 219.972 14.516 1.00 82.16 202 GLY H C 1
ATOM 7905 O O . GLY H 2 199 ? 37.232 220.708 15.449 1.00 86.71 202 GLY H O 1
ATOM 7906 N N . PHE H 2 200 ? 36.185 218.887 14.651 1.00 92.71 203 PHE H N 1
ATOM 7907 C CA . PHE H 2 200 ? 35.741 218.419 15.957 1.00 82.26 203 PHE H CA 1
ATOM 7908 C C . PHE H 2 200 ? 36.909 218.240 16.924 1.00 82.92 203 PHE H C 1
ATOM 7909 O O . PHE H 2 200 ? 36.879 218.748 18.046 1.00 68.61 203 PHE H O 1
ATOM 7917 N N . LEU H 2 201 ? 37.955 217.545 16.485 1.00 81.08 204 LEU H N 1
ATOM 7918 C CA . LEU H 2 201 ? 39.070 217.235 17.380 1.00 78.00 204 LEU H CA 1
ATOM 7919 C C . LEU H 2 201 ? 39.826 218.483 17.825 1.00 86.08 204 LEU H C 1
ATOM 7920 O O . LEU H 2 201 ? 40.235 218.591 18.987 1.00 88.89 204 LEU H O 1
ATOM 7925 N N . MET H 2 202 ? 39.990 219.431 16.905 1.00 92.31 205 MET H N 1
ATOM 7926 C CA . MET H 2 202 ? 40.702 220.683 17.194 1.00 78.64 205 MET H CA 1
ATOM 7927 C C . MET H 2 202 ? 39.944 221.569 18.140 1.00 67.28 205 MET H C 1
ATOM 7928 O O . MET H 2 202 ? 40.526 222.086 19.084 1.00 71.60 205 MET H O 1
ATOM 7933 N N . HIS H 2 203 ? 38.642 221.690 17.933 1.00 57.42 206 HIS H N 1
ATOM 7934 C CA . HIS H 2 203 ? 37.816 222.345 18.925 1.00 68.39 206 HIS H CA 1
ATOM 7935 C C . HIS H 2 203 ? 37.893 221.678 20.302 1.00 76.85 206 HIS H C 1
ATOM 7936 O O . HIS H 2 203 ? 37.996 222.368 21.302 1.00 86.76 206 HIS H O 1
ATOM 7943 N N . LEU H 2 204 ? 37.845 220.346 20.344 1.00 83.51 207 LEU H N 1
ATOM 7944 C CA . LEU H 2 204 ? 37.923 219.608 21.605 1.00 79.41 207 LEU H CA 1
ATOM 7945 C C . LEU H 2 204 ? 39.231 219.899 22.334 1.00 75.68 207 LEU H C 1
ATOM 7946 O O . LEU H 2 204 ? 39.259 220.118 23.558 1.00 52.58 207 LEU H O 1
ATOM 7951 N N . GLY H 2 205 ? 40.317 219.865 21.575 1.00 68.92 208 GLY H N 1
ATOM 7952 C CA . GLY H 2 205 ? 41.628 220.119 22.141 1.00 73.57 208 GLY H CA 1
ATOM 7953 C C . GLY H 2 205 ? 41.759 221.496 22.779 1.00 75.04 208 GLY H C 1
ATOM 7954 O O . GLY H 2 205 ? 42.420 221.624 23.798 1.00 66.85 208 GLY H O 1
ATOM 7955 N N . GLU H 2 206 ? 41.140 222.514 22.177 1.00 73.47 209 GLU H N 1
ATOM 7956 C CA . GLU H 2 206 ? 41.332 223.901 22.606 1.00 89.06 209 GLU H CA 1
ATOM 7957 C C . GLU H 2 206 ? 40.311 224.330 23.641 1.00 89.00 209 GLU H C 1
ATOM 7958 O O . GLU H 2 206 ? 40.457 225.401 24.202 1.00 94.76 209 GLU H O 1
ATOM 7964 N N . ASN H 2 207 ? 39.255 223.553 23.860 1.00 80.00 210 ASN H N 1
ATOM 7965 C CA . ASN H 2 207 ? 38.145 224.046 24.672 1.00 75.02 210 ASN H CA 1
ATOM 7966 C C . ASN H 2 207 ? 37.640 223.167 25.788 1.00 71.25 210 ASN H C 1
ATOM 7967 O O . ASN H 2 207 ? 36.482 222.770 25.767 1.00 71.87 210 ASN H O 1
ATOM 7972 N N . PRO H 2 208 ? 38.481 222.913 26.790 1.00 60.20 211 PRO H N 1
ATOM 7973 C CA . PRO H 2 208 ? 38.025 222.185 27.940 1.00 64.82 211 PRO H CA 1
ATOM 7974 C C . PRO H 2 208 ? 36.737 222.724 28.507 1.00 68.74 211 PRO H C 1
ATOM 7975 O O . PRO H 2 208 ? 36.456 223.902 28.404 1.00 86.44 211 PRO H O 1
ATOM 7979 N N . ASN H 2 209 ? 35.966 221.830 29.088 1.00 69.11 212 ASN H N 1
ATOM 7980 C CA . ASN H 2 209 ? 34.686 222.127 29.661 1.00 70.73 212 ASN H CA 1
ATOM 7981 C C . ASN H 2 209 ? 34.460 221.076 30.735 1.00 71.84 212 ASN H C 1
ATOM 7982 O O . ASN H 2 209 ? 34.897 219.945 30.584 1.00 81.83 212 ASN H O 1
ATOM 7987 N N . SER H 2 210 ? 33.794 221.443 31.817 1.00 69.86 213 SER H N 1
ATOM 7988 C CA . SER H 2 210 ? 33.686 220.561 32.963 1.00 70.45 213 SER H CA 1
ATOM 7989 C C . SER H 2 210 ? 32.644 219.476 32.723 1.00 71.04 213 SER H C 1
ATOM 7990 O O . SER H 2 210 ? 32.550 218.526 33.494 1.00 71.22 213 SER H O 1
ATOM 7993 N N . TYR H 2 211 ? 31.853 219.627 31.665 1.00 68.08 214 TYR H N 1
ATOM 7994 C CA . TYR H 2 211 ? 30.951 218.558 31.236 1.00 69.68 214 TYR H CA 1
ATOM 7995 C C . TYR H 2 211 ? 31.617 217.523 30.339 1.00 60.03 214 TYR H C 1
ATOM 7996 O O . TYR H 2 211 ? 31.004 216.523 29.986 1.00 64.21 214 TYR H O 1
ATOM 8005 N N . ASP H 2 212 ? 32.869 217.743 29.969 1.00 63.46 215 ASP H N 1
ATOM 8006 C CA . ASP H 2 212 ? 33.569 216.802 29.102 1.00 68.62 215 ASP H CA 1
ATOM 8007 C C . ASP H 2 212 ? 33.512 215.345 29.587 1.00 67.62 215 ASP H C 1
ATOM 8008 O O . ASP H 2 212 ? 33.252 214.433 28.793 1.00 62.20 215 ASP H O 1
ATOM 8013 N N . ARG H 2 213 ? 33.685 215.151 30.891 1.00 65.53 216 ARG H N 1
ATOM 8014 C CA . ARG H 2 213 ? 33.736 213.813 31.475 1.00 59.65 216 ARG H CA 1
ATOM 8015 C C . ARG H 2 213 ? 32.476 213.004 31.217 1.00 62.30 216 ARG H C 1
ATOM 8016 O O . ARG H 2 213 ? 32.504 211.778 31.247 1.00 80.21 216 ARG H O 1
ATOM 8024 N N . GLN H 2 214 ? 31.376 213.689 30.951 1.00 59.87 217 GLN H N 1
ATOM 8025 C CA . GLN H 2 214 ? 30.102 213.045 30.674 1.00 57.79 217 GLN H CA 1
ATOM 8026 C C . GLN H 2 214 ? 29.784 212.947 29.189 1.00 55.27 217 GLN H C 1
ATOM 8027 O O . GLN H 2 214 ? 28.697 212.562 28.833 1.00 50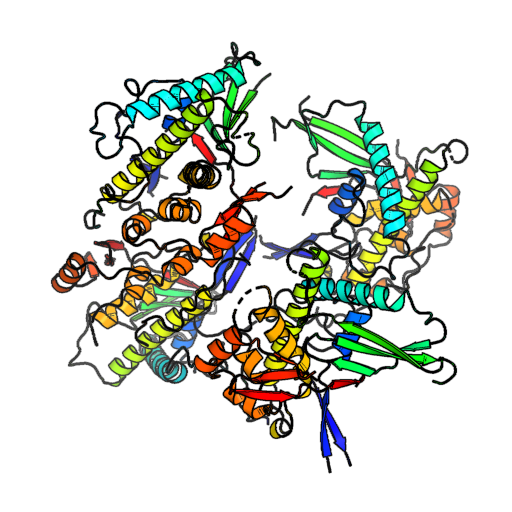.55 217 GLN H O 1
ATOM 8033 N N . LEU H 2 215 ? 30.672 213.345 28.310 1.00 55.72 218 LEU H N 1
ATOM 8034 C CA . LEU H 2 215 ? 30.305 213.341 26.894 1.00 58.37 218 LEU H CA 1
ATOM 8035 C C . LEU H 2 215 ? 31.209 212.396 26.135 1.00 51.94 218 LEU H C 1
ATOM 8036 O O . LEU H 2 215 ? 32.360 212.214 26.492 1.00 50.77 218 LEU H O 1
ATOM 8041 N N . THR H 2 216 ? 30.693 211.778 25.089 1.00 52.29 219 THR H N 1
ATOM 8042 C CA . THR H 2 216 ? 31.487 210.807 24.336 1.00 48.74 219 THR H CA 1
ATOM 8043 C C . THR H 2 216 ? 31.319 211.027 22.870 1.00 53.22 219 THR H C 1
ATOM 8044 O O . THR H 2 216 ? 30.416 211.736 22.462 1.00 48.69 219 THR H O 1
ATOM 8048 N N . VAL H 2 217 ? 32.162 210.360 22.083 1.00 57.09 220 VAL H N 1
ATOM 8049 C CA . VAL H 2 217 ? 32.140 210.481 20.627 1.00 53.13 220 VAL H CA 1
ATOM 8050 C C . VAL H 2 217 ? 31.097 209.629 19.969 1.00 56.06 220 VAL H C 1
ATOM 8051 O O . VAL H 2 217 ? 31.102 209.456 18.747 1.00 63.15 220 VAL H O 1
ATOM 8055 N N . GLU H 2 218 ? 30.196 209.094 20.775 1.00 56.43 221 GLU H N 1
ATOM 8056 C CA . GLU H 2 218 ? 29.124 208.190 20.331 1.00 59.89 221 GLU H CA 1
ATOM 8057 C C . GLU H 2 218 ? 28.445 208.556 18.985 1.00 57.60 221 GLU H C 1
ATOM 8058 O O . GLU H 2 218 ? 28.288 207.709 18.126 1.00 61.72 221 GLU H O 1
ATOM 8064 N N . LYS H 2 219 ? 28.040 209.801 18.815 1.00 61.74 222 LYS H N 1
ATOM 8065 C CA . LYS H 2 219 ? 27.218 210.216 17.662 1.00 64.06 222 LYS H CA 1
ATOM 8066 C C . LYS H 2 219 ? 27.992 210.379 16.370 1.00 62.68 222 LYS H C 1
ATOM 8067 O O . LYS H 2 219 ? 27.404 210.487 15.321 1.00 60.33 222 LYS H O 1
ATOM 8073 N N . TYR H 2 220 ? 29.315 210.439 16.467 1.00 64.72 223 TYR H N 1
ATOM 8074 C CA . TYR H 2 220 ? 30.185 210.571 15.308 1.00 57.45 223 TYR H CA 1
ATOM 8075 C C . TYR H 2 220 ? 30.488 209.224 14.656 1.00 59.64 223 TYR H C 1
ATOM 8076 O O . TYR H 2 220 ? 31.200 209.157 13.662 1.00 70.07 223 TYR H O 1
ATOM 8085 N N . ARG H 2 221 ? 29.960 208.140 15.218 1.00 60.97 224 ARG H N 1
ATOM 8086 C CA . ARG H 2 221 ? 30.368 206.810 14.788 1.00 56.78 224 ARG H CA 1
ATOM 8087 C C . ARG H 2 221 ? 30.155 206.545 13.313 1.00 52.77 224 ARG H C 1
ATOM 8088 O O . ARG H 2 221 ? 31.081 206.102 12.650 1.00 53.88 224 ARG H O 1
ATOM 8096 N N . PRO H 2 222 ? 28.958 206.819 12.787 1.00 54.01 225 PRO H N 1
ATOM 8097 C CA . PRO H 2 222 ? 28.733 206.518 11.377 1.00 57.32 225 PRO H CA 1
ATOM 8098 C C . PRO H 2 222 ? 29.705 207.244 10.476 1.00 59.01 225 PRO H C 1
ATOM 8099 O O . PRO H 2 222 ? 30.224 206.641 9.545 1.00 62.26 225 PRO H O 1
ATOM 8103 N N . LEU H 2 223 ? 30.042 208.489 10.794 1.00 67.70 226 LEU H N 1
ATOM 8104 C CA . LEU H 2 223 ? 31.059 209.180 10.001 1.00 67.53 226 LEU H CA 1
ATOM 8105 C C . LEU H 2 223 ? 32.376 208.423 10.067 1.00 66.85 226 LEU H C 1
ATOM 8106 O O . LEU H 2 223 ? 32.991 208.124 9.037 1.00 69.01 226 LEU H O 1
ATOM 8111 N N . LEU H 2 224 ? 32.784 208.075 11.287 1.00 67.56 227 LEU H N 1
ATOM 8112 C CA . LEU H 2 224 ? 34.078 207.418 11.502 1.00 64.18 227 LEU H CA 1
ATOM 8113 C C . LEU H 2 224 ? 34.187 206.048 10.837 1.00 62.00 227 LEU H C 1
ATOM 8114 O O . LEU H 2 224 ? 35.187 205.712 10.233 1.00 64.61 227 LEU H O 1
ATOM 8119 N N . VAL H 2 225 ? 33.137 205.259 10.948 1.00 67.34 228 VAL H N 1
ATOM 8120 C CA . VAL H 2 225 ? 33.078 203.960 10.289 1.00 64.17 228 VAL H CA 1
ATOM 8121 C C . VAL H 2 225 ? 33.221 204.107 8.770 1.00 59.03 228 VAL H C 1
ATOM 8122 O O . VAL H 2 225 ? 34.001 203.399 8.149 1.00 57.26 228 VAL H O 1
ATOM 8126 N N . SER H 2 226 ? 32.475 205.031 8.176 1.00 64.21 229 SER H N 1
ATOM 8127 C CA . SER H 2 226 ? 32.534 205.238 6.720 1.00 62.06 229 SER H CA 1
ATOM 8128 C C . SER H 2 226 ? 33.883 205.789 6.282 1.00 65.33 229 SER H C 1
ATOM 8129 O O . SER H 2 226 ? 34.408 205.396 5.238 1.00 67.38 229 SER H O 1
ATOM 8132 N N . ILE H 2 227 ? 34.476 206.670 7.074 1.00 60.18 230 ILE H N 1
ATOM 8133 C CA . ILE H 2 227 ? 35.828 207.112 6.763 1.00 65.84 230 ILE H CA 1
ATOM 8134 C C . ILE H 2 227 ? 36.782 205.910 6.689 1.00 68.64 230 ILE H C 1
ATOM 8135 O O . ILE H 2 227 ? 37.536 205.778 5.730 1.00 81.38 230 ILE H O 1
ATOM 8140 N N . VAL H 2 228 ? 36.774 205.061 7.715 1.00 66.68 231 VAL H N 1
ATOM 8141 C CA . VAL H 2 228 ? 37.697 203.946 7.782 1.00 60.39 231 VAL H CA 1
ATOM 8142 C C . VAL H 2 228 ? 37.357 202.935 6.696 1.00 69.56 231 VAL H C 1
ATOM 8143 O O . VAL H 2 228 ? 38.233 202.441 5.991 1.00 68.43 231 VAL H O 1
ATOM 8147 N N . GLY H 2 229 ? 36.078 202.597 6.579 1.00 73.39 232 GLY H N 1
ATOM 8148 C CA . GLY H 2 229 ? 35.634 201.607 5.594 1.00 75.75 232 GLY H CA 1
ATOM 8149 C C . GLY H 2 229 ? 35.965 201.986 4.155 1.00 84.69 232 GLY H C 1
ATOM 8150 O O . GLY H 2 229 ? 36.547 201.194 3.418 1.00 75.94 232 GLY H O 1
ATOM 8151 N N . TYR H 2 230 ? 35.644 203.219 3.769 1.00 86.32 233 TYR H N 1
ATOM 8152 C CA . TYR H 2 230 ? 35.880 203.658 2.405 1.00 84.70 233 TYR H CA 1
ATOM 8153 C C . TYR H 2 230 ? 37.363 203.702 2.094 1.00 80.74 233 TYR H C 1
ATOM 8154 O O . TYR H 2 230 ? 37.772 203.176 1.076 1.00 80.32 233 TYR H O 1
ATOM 8163 N N . GLU H 2 231 ? 38.172 204.279 2.980 1.00 81.58 234 GLU H N 1
ATOM 8164 C CA . GLU H 2 231 ? 39.620 204.356 2.731 1.00 85.15 234 GLU H CA 1
ATOM 8165 C C . GLU H 2 231 ? 40.229 202.981 2.631 1.00 79.95 234 GLU H C 1
ATOM 8166 O O . GLU H 2 231 ? 41.212 202.796 1.923 1.00 92.37 234 GLU H O 1
ATOM 8172 N N . TYR H 2 232 ? 39.682 202.014 3.355 1.00 81.66 235 TYR H N 1
ATOM 8173 C CA . TYR H 2 232 ? 40.243 200.672 3.306 1.00 87.54 235 TYR H CA 1
ATOM 8174 C C . TYR H 2 232 ? 39.817 200.006 2.007 1.00 89.86 235 TYR H C 1
ATOM 8175 O O . TYR H 2 232 ? 40.652 199.728 1.151 1.00 96.31 235 TYR H O 1
ATOM 8184 N N . LEU H 2 233 ? 38.515 199.810 1.842 1.00 101.70 236 LEU H N 1
ATOM 8185 C CA . LEU H 2 233 ? 37.980 199.038 0.713 1.00 106.87 236 LEU H CA 1
ATOM 8186 C C . LEU H 2 233 ? 38.088 199.731 -0.637 1.00 101.98 236 LEU H C 1
ATOM 8187 O O . LEU H 2 233 ? 37.739 199.147 -1.654 1.00 115.75 236 LEU H O 1
ATOM 8192 N N . VAL H 2 234 ? 38.545 200.980 -0.658 1.00 108.71 237 VAL H N 1
ATOM 8193 C CA . VAL H 2 234 ? 38.802 201.695 -1.922 1.00 106.39 237 VAL H CA 1
ATOM 8194 C C . VAL H 2 234 ? 39.851 202.801 -1.735 1.00 119.65 237 VAL H C 1
ATOM 8195 O O . VAL H 2 234 ? 39.982 203.376 -0.656 1.00 135.05 237 VAL H O 1
ATOM 8199 N N . GLY H 2 235 ? 40.586 203.115 -2.794 1.00 132.85 238 GLY H N 1
ATOM 8200 C CA . GLY H 2 235 ? 41.586 204.184 -2.736 1.00 141.51 238 GLY H CA 1
ATOM 8201 C C . GLY H 2 235 ? 40.964 205.565 -2.584 1.00 140.53 238 GLY H C 1
ATOM 8202 O O . GLY H 2 235 ? 41.282 206.305 -1.650 1.00 145.92 238 GLY H O 1
ATOM 8203 N N . LYS H 2 242 ? 45.185 200.800 3.509 1.00 118.99 245 LYS H N 1
ATOM 8204 C CA . LYS H 2 242 ? 45.697 201.271 4.808 1.00 130.47 245 LYS H CA 1
ATOM 8205 C C . LYS H 2 242 ? 44.581 201.791 5.739 1.00 119.16 245 LYS H C 1
ATOM 8206 O O . LYS H 2 242 ? 43.477 202.127 5.284 1.00 113.74 245 LYS H O 1
ATOM 8212 N N . ILE H 2 243 ? 44.889 201.837 7.038 1.00 105.46 246 ILE H N 1
ATOM 8213 C CA . ILE H 2 243 ? 43.934 202.213 8.076 1.00 98.17 246 ILE H CA 1
ATOM 8214 C C . ILE H 2 243 ? 44.496 203.259 9.030 1.00 80.90 246 ILE H C 1
ATOM 8215 O O . ILE H 2 243 ? 45.521 203.047 9.653 1.00 73.44 246 ILE H O 1
ATOM 8220 N N . ASN H 2 244 ? 43.793 204.373 9.165 1.00 81.02 247 ASN H N 1
ATOM 8221 C CA . ASN H 2 244 ? 44.200 205.417 10.082 1.00 79.36 247 ASN H CA 1
ATOM 8222 C C . ASN H 2 244 ? 43.793 205.064 11.497 1.00 76.78 247 ASN H C 1
ATOM 8223 O O . ASN H 2 244 ? 42.608 204.924 11.807 1.00 78.40 247 ASN H O 1
ATOM 8228 N N . HIS H 2 245 ? 44.782 204.960 12.373 1.00 77.84 248 HIS H N 1
ATOM 8229 C CA . HIS H 2 245 ? 44.537 204.441 13.707 1.00 74.94 248 HIS H CA 1
ATOM 8230 C C . HIS H 2 245 ? 43.678 205.394 14.546 1.00 69.43 248 HIS H C 1
ATOM 8231 O O . HIS H 2 245 ? 42.922 204.949 15.425 1.00 80.18 248 HIS H O 1
ATOM 8238 N N . ILE H 2 246 ? 43.742 206.687 14.253 1.00 61.79 249 ILE H N 1
ATOM 8239 C CA . ILE H 2 246 ? 42.945 207.635 14.998 1.00 64.49 249 ILE H CA 1
ATOM 8240 C C . ILE H 2 246 ? 41.487 207.360 14.705 1.00 61.06 249 ILE H C 1
ATOM 8241 O O . ILE H 2 246 ? 40.712 207.067 15.619 1.00 72.42 249 ILE H O 1
ATOM 8246 N N . TYR H 2 247 ? 41.124 207.430 13.435 1.00 62.88 250 TYR H N 1
ATOM 8247 C CA . TYR H 2 247 ? 39.746 207.159 13.002 1.00 61.65 250 TYR H CA 1
ATOM 8248 C C . TYR H 2 247 ? 39.267 205.807 13.519 1.00 58.82 250 TYR H C 1
ATOM 8249 O O . TYR H 2 247 ? 38.162 205.676 14.022 1.00 58.20 250 TYR H O 1
ATOM 8258 N N . TYR H 2 248 ? 40.124 204.798 13.424 1.00 60.88 251 TYR H N 1
ATOM 8259 C CA . TYR H 2 248 ? 39.758 203.423 13.815 1.00 53.59 251 TYR H CA 1
ATOM 8260 C C . TYR H 2 248 ? 39.553 203.299 15.331 1.00 60.92 251 TYR H C 1
ATOM 8261 O O . TYR H 2 248 ? 38.655 202.571 15.780 1.00 61.73 251 TYR H O 1
ATOM 8270 N N . GLN H 2 249 ? 40.345 204.027 16.112 1.00 54.91 252 GLN H N 1
ATOM 8271 C CA . GLN H 2 249 ? 40.142 204.040 17.555 1.00 59.05 252 GLN H CA 1
ATOM 8272 C C . GLN H 2 249 ? 38.817 204.624 17.929 1.00 59.26 252 GLN H C 1
ATOM 8273 O O . GLN H 2 249 ? 38.077 204.042 18.737 1.00 65.70 252 GLN H O 1
ATOM 8279 N N . LEU H 2 250 ? 38.487 205.756 17.331 1.00 60.89 253 LEU H N 1
ATOM 8280 C CA . LEU H 2 250 ? 37.244 206.460 17.671 1.00 58.72 253 LEU H CA 1
ATOM 8281 C C . LEU H 2 250 ? 35.977 205.736 17.193 1.00 61.11 253 LEU H C 1
ATOM 8282 O O . LEU H 2 250 ? 34.930 205.816 17.833 1.00 66.93 253 LEU H O 1
ATOM 8287 N N . ALA H 2 251 ? 36.079 205.031 16.070 1.00 55.63 254 ALA H N 1
ATOM 8288 C CA . ALA H 2 251 ? 34.982 204.206 15.559 1.00 53.90 254 ALA H CA 1
ATOM 8289 C C . ALA H 2 251 ? 34.777 203.008 16.427 1.00 51.60 254 ALA H C 1
ATOM 8290 O O . ALA H 2 251 ? 33.652 202.574 16.641 1.00 64.71 254 ALA H O 1
ATOM 8292 N N . THR H 2 252 ? 35.880 202.415 16.850 1.00 51.72 255 THR H N 1
ATOM 8293 C CA . THR H 2 252 ? 35.824 201.248 17.707 1.00 52.95 255 THR H CA 1
ATOM 8294 C C . THR H 2 252 ? 35.253 201.607 19.069 1.00 48.80 255 THR H C 1
ATOM 8295 O O . THR H 2 252 ? 34.265 201.028 19.476 1.00 44.85 255 THR H O 1
ATOM 8299 N N . PHE H 2 253 ? 35.839 202.600 19.723 1.00 49.54 256 PHE H N 1
ATOM 8300 C CA . PHE H 2 253 ? 35.453 202.999 21.097 1.00 47.27 256 PHE H CA 1
ATOM 8301 C C . PHE H 2 253 ? 34.548 204.197 21.083 1.00 48.50 256 PHE H C 1
ATOM 8302 O O . PHE H 2 253 ? 34.936 205.319 21.447 1.00 41.14 256 PHE H O 1
ATOM 8310 N N . ASP H 2 254 ? 33.314 203.962 20.646 1.00 52.50 257 ASP H N 1
ATOM 8311 C CA . ASP H 2 254 ? 32.344 205.037 20.559 1.00 52.50 257 ASP H CA 1
ATOM 8312 C C . ASP H 2 254 ? 31.981 205.577 21.929 1.00 56.80 257 ASP H C 1
ATOM 8313 O O . ASP H 2 254 ? 31.238 206.545 22.003 1.00 60.21 257 ASP H O 1
ATOM 8318 N N . ASN H 2 255 ? 32.516 204.971 22.987 1.00 51.97 258 ASN H N 1
ATOM 8319 C CA . ASN H 2 255 ? 32.321 205.426 24.365 1.00 51.61 258 ASN H CA 1
ATOM 8320 C C . ASN H 2 255 ? 33.494 206.273 24.889 1.00 53.57 258 ASN H C 1
ATOM 8321 O O . ASN H 2 255 ? 33.614 206.497 26.099 1.00 53.70 258 ASN H O 1
ATOM 8326 N N . TYR H 2 256 ? 34.341 206.765 23.992 1.00 51.40 259 TYR H N 1
ATOM 8327 C CA . TYR H 2 256 ? 35.520 207.557 24.406 1.00 48.18 259 TYR H CA 1
ATOM 8328 C C . TYR H 2 256 ? 35.040 208.854 25.015 1.00 49.86 259 TYR H C 1
ATOM 8329 O O . TYR H 2 256 ? 34.454 209.667 24.309 1.00 53.00 259 TYR H O 1
ATOM 8338 N N . PRO H 2 257 ? 35.260 209.067 26.323 1.00 49.25 260 PRO H N 1
ATOM 8339 C CA . PRO H 2 257 ? 34.917 210.364 26.907 1.00 52.10 260 PRO H CA 1
ATOM 8340 C C . PRO H 2 257 ? 35.779 211.514 26.407 1.00 56.14 260 PRO H C 1
ATOM 8341 O O . PRO H 2 257 ? 36.974 211.304 26.107 1.00 59.33 260 PRO H O 1
ATOM 8345 N N . PHE H 2 258 ? 35.193 212.708 26.293 1.00 52.43 261 PHE H N 1
ATOM 8346 C CA . PHE H 2 258 ? 35.924 213.906 25.777 1.00 55.24 261 PHE H CA 1
ATOM 8347 C C . PHE H 2 258 ? 37.191 214.314 26.513 1.00 54.15 261 PHE H C 1
ATOM 8348 O O . PHE H 2 258 ? 38.232 214.603 25.899 1.00 58.73 261 PHE H O 1
ATOM 8356 N N . ASP H 2 259 ? 37.144 214.310 27.837 1.00 60.95 262 ASP H N 1
ATOM 8357 C CA . ASP H 2 259 ? 38.335 214.705 28.604 1.00 54.31 262 ASP H CA 1
ATOM 8358 C C . ASP H 2 259 ? 39.433 213.659 28.441 1.00 55.77 262 ASP H C 1
ATOM 8359 O O . ASP H 2 259 ? 40.585 213.974 28.148 1.00 66.35 262 ASP H O 1
ATOM 8364 N N . LEU H 2 260 ? 39.079 212.390 28.590 1.00 61.50 263 LEU H N 1
ATOM 8365 C CA . LEU H 2 260 ? 40.052 211.347 28.348 1.00 51.76 263 LEU H CA 1
ATOM 8366 C C . LEU H 2 260 ? 40.599 211.410 26.936 1.00 50.28 263 LEU H C 1
ATOM 8367 O O . LEU H 2 260 ? 41.797 211.248 26.727 1.00 51.23 263 LEU H O 1
ATOM 8372 N N . LEU H 2 261 ? 39.740 211.625 25.952 1.00 48.33 264 LEU H N 1
ATOM 8373 C CA . LEU H 2 261 ? 40.226 211.680 24.558 1.00 53.62 264 LEU H CA 1
ATOM 8374 C C . LEU H 2 261 ? 41.286 212.779 24.419 1.00 56.82 264 LEU H C 1
ATOM 8375 O O . LEU H 2 261 ? 42.392 212.534 23.934 1.00 57.32 264 LEU H O 1
ATOM 8380 N N . ARG H 2 262 ? 40.975 213.972 24.925 1.00 59.03 265 ARG H N 1
ATOM 8381 C CA . ARG H 2 262 ? 41.897 215.097 24.805 1.00 59.73 265 ARG H CA 1
ATOM 8382 C C . ARG H 2 262 ? 43.246 214.756 25.375 1.00 58.97 265 ARG H C 1
ATOM 8383 O O . ARG H 2 262 ? 44.264 215.074 24.776 1.00 77.18 265 ARG H O 1
ATOM 8391 N N . PHE H 2 263 ? 43.259 214.123 26.533 1.00 54.25 266 PHE H N 1
ATOM 8392 C CA . PHE H 2 263 ? 44.500 213.826 27.182 1.00 55.89 266 PHE H CA 1
ATOM 8393 C C . PHE H 2 263 ? 45.274 212.709 26.523 1.00 60.48 266 PHE H C 1
ATOM 8394 O O . PHE H 2 263 ? 46.508 212.622 26.643 1.00 76.50 266 PHE H O 1
ATOM 8402 N N . GLN H 2 264 ? 44.577 211.843 25.830 1.00 64.78 267 GLN H N 1
ATOM 8403 C CA . GLN H 2 264 ? 45.219 210.657 25.310 1.00 69.22 267 GLN H CA 1
ATOM 8404 C C . GLN H 2 264 ? 45.452 210.628 23.821 1.00 59.29 267 GLN H C 1
ATOM 8405 O O . GLN H 2 264 ? 46.271 209.843 23.369 1.00 58.01 267 GLN H O 1
ATOM 8411 N N . LEU H 2 265 ? 44.727 211.448 23.077 1.00 61.28 268 LEU H N 1
ATOM 8412 C CA . LEU H 2 265 ? 44.639 211.315 21.600 1.00 65.14 268 LEU H CA 1
ATOM 8413 C C . LEU H 2 265 ? 45.988 211.273 20.910 1.00 72.12 268 LEU H C 1
ATOM 8414 O O . LEU H 2 265 ? 46.233 210.428 20.048 1.00 82.03 268 LEU H O 1
ATOM 8419 N N . SER H 2 266 ? 46.880 212.159 21.337 1.00 81.92 269 SER H N 1
ATOM 8420 C CA . SER H 2 266 ? 48.214 212.278 20.746 1.00 86.36 269 SER H CA 1
ATOM 8421 C C . SER H 2 266 ? 49.176 211.107 21.001 1.00 82.73 269 SER H C 1
ATOM 8422 O O . SER H 2 266 ? 50.236 211.057 20.410 1.00 91.14 269 SER H O 1
ATOM 8425 N N . SER H 2 267 ? 48.822 210.191 21.891 1.00 88.63 270 SER H N 1
ATOM 8426 C CA . SER H 2 267 ? 49.644 209.025 22.191 1.00 79.35 270 SER H CA 1
ATOM 8427 C C . SER H 2 267 ? 48.869 207.755 21.879 1.00 87.74 270 SER H C 1
ATOM 8428 O O . SER H 2 267 ? 48.932 206.787 22.636 1.00 85.92 270 SER H O 1
ATOM 8431 N N . LEU H 2 268 ? 48.107 207.768 20.789 1.00 93.35 271 LEU H N 1
ATOM 8432 C CA . LEU H 2 268 ? 47.258 206.632 20.457 1.00 101.46 271 LEU H CA 1
ATOM 8433 C C . LEU H 2 268 ? 48.075 205.553 19.747 1.00 106.36 271 LEU H C 1
ATOM 8434 O O . LEU H 2 268 ? 48.976 205.852 18.949 1.00 116.94 271 LEU H O 1
ATOM 8439 N N . ILE H 2 269 ? 47.751 204.301 20.065 1.00 98.65 272 ILE H N 1
ATOM 8440 C CA . ILE H 2 269 ? 48.531 203.178 19.610 1.00 98.85 272 ILE H CA 1
ATOM 8441 C C . ILE H 2 269 ? 48.037 202.726 18.237 1.00 101.87 272 ILE H C 1
ATOM 8442 O O . ILE H 2 269 ? 46.871 202.924 17.875 1.00 89.16 272 ILE H O 1
ATOM 8447 N N . SER H 2 270 ? 48.944 202.117 17.478 1.00 108.26 273 SER H N 1
ATOM 8448 C CA . SER H 2 270 ? 48.638 201.648 16.130 1.00 103.77 273 SER H CA 1
ATOM 8449 C C . SER H 2 270 ? 47.899 200.320 16.172 1.00 102.11 273 SER H C 1
ATOM 8450 O O . SER H 2 270 ? 47.888 199.634 17.209 1.00 99.88 273 SER H O 1
ATOM 8453 N N . THR H 2 271 ? 47.287 199.967 15.043 1.00 84.75 274 THR H N 1
ATOM 8454 C CA . THR H 2 271 ? 46.537 198.729 14.934 1.00 85.43 274 THR H CA 1
ATOM 8455 C C . THR H 2 271 ? 47.459 197.531 15.167 1.00 90.57 274 THR H C 1
ATOM 8456 O O . THR H 2 271 ? 48.493 197.413 14.519 1.00 90.30 274 THR H O 1
ATOM 8460 N N . PRO H 2 272 ? 47.102 196.647 16.111 1.00 100.39 275 PRO H N 1
ATOM 8461 C CA . PRO H 2 272 ? 47.918 195.445 16.303 1.00 104.15 275 PRO H CA 1
ATOM 8462 C C . PRO H 2 272 ? 47.979 194.579 15.037 1.00 105.57 275 PRO H C 1
ATOM 8463 O O . PRO H 2 272 ? 46.974 194.435 14.332 1.00 105.79 275 PRO H O 1
ATOM 8467 N N . THR H 2 273 ? 49.140 193.978 14.783 1.00 104.57 276 THR H N 1
ATOM 8468 C CA . THR H 2 273 ? 49.364 193.253 13.535 1.00 101.96 276 THR H CA 1
ATOM 8469 C C . THR H 2 273 ? 48.407 192.062 13.416 1.00 101.18 276 THR H C 1
ATOM 8470 O O . THR H 2 273 ? 48.008 191.712 12.307 1.00 106.02 276 THR H O 1
ATOM 8474 N N . SER H 2 274 ? 48.032 191.448 14.542 1.00 92.24 277 SER H N 1
ATOM 8475 C CA . SER H 2 274 ? 47.068 190.346 14.507 1.00 90.65 277 SER H CA 1
ATOM 8476 C C . SER H 2 274 ? 45.691 190.805 14.019 1.00 93.18 277 SER H C 1
ATOM 8477 O O . SER H 2 274 ? 44.932 190.021 13.421 1.00 86.04 277 SER H O 1
ATOM 8480 N N . ILE H 2 275 ? 45.369 192.069 14.272 1.00 91.49 278 ILE H N 1
ATOM 8481 C CA . ILE H 2 275 ? 44.094 192.631 13.826 1.00 93.27 278 ILE H CA 1
ATOM 8482 C C . ILE H 2 275 ? 44.203 192.998 12.350 1.00 92.77 278 ILE H C 1
ATOM 8483 O O . ILE H 2 275 ? 43.338 192.620 11.555 1.00 86.66 278 ILE H O 1
ATOM 8488 N N . LEU H 2 276 ? 45.283 193.693 11.995 1.00 94.50 279 LEU H N 1
ATOM 8489 C CA . LEU H 2 276 ? 45.552 194.053 10.607 1.00 93.11 279 LEU H CA 1
ATOM 8490 C C . LEU H 2 276 ? 45.398 192.878 9.686 1.00 93.59 279 LEU H C 1
ATOM 8491 O O . LEU H 2 276 ? 44.834 193.002 8.600 1.00 98.44 279 LEU H O 1
ATOM 8496 N N . GLU H 2 277 ? 45.894 191.728 10.125 1.00 98.00 280 GLU H N 1
ATOM 8497 C CA . GLU H 2 277 ? 45.863 190.538 9.294 1.00 98.30 280 GLU H CA 1
ATOM 8498 C C . GLU H 2 277 ? 44.498 189.865 9.354 1.00 84.19 280 GLU H C 1
ATOM 8499 O O . GLU H 2 277 ? 44.032 189.339 8.349 1.00 88.46 280 GLU H O 1
ATOM 8505 N N . ARG H 2 278 ? 43.839 189.892 10.503 1.00 77.43 281 ARG H N 1
ATOM 8506 C CA . ARG H 2 278 ? 42.468 189.404 10.553 1.00 79.99 281 ARG H CA 1
ATOM 8507 C C . ARG H 2 278 ? 41.562 190.243 9.639 1.00 77.10 281 ARG H C 1
ATOM 8508 O O . ARG H 2 278 ? 40.577 189.730 9.113 1.00 75.93 281 ARG H O 1
ATOM 8516 N N . ILE H 2 279 ? 41.900 191.521 9.446 1.00 77.34 282 ILE H N 1
ATOM 8517 C CA . ILE H 2 279 ? 41.126 192.407 8.556 1.00 86.97 282 ILE H CA 1
ATOM 8518 C C . ILE H 2 279 ? 41.312 191.984 7.093 1.00 96.17 282 ILE H C 1
ATOM 8519 O O . ILE H 2 279 ? 40.327 191.796 6.372 1.00 90.63 282 ILE H O 1
ATOM 8524 N N . THR H 2 280 ? 42.572 191.849 6.666 1.00 97.25 283 THR H N 1
ATOM 8525 C CA . THR H 2 280 ? 42.895 191.417 5.296 1.00 98.48 283 THR H CA 1
ATOM 8526 C C . THR H 2 280 ? 42.304 190.041 4.964 1.00 90.97 283 THR H C 1
ATOM 8527 O O . THR H 2 280 ? 41.922 189.788 3.831 1.00 94.50 283 THR H O 1
ATOM 8531 N N . LYS H 2 281 ? 42.194 189.177 5.961 1.00 88.43 284 LYS H N 1
ATOM 8532 C CA . LYS H 2 281 ? 41.608 187.865 5.773 1.00 90.78 284 LYS H CA 1
ATOM 8533 C C . LYS H 2 281 ? 40.071 187.899 5.754 1.00 97.90 284 LYS H C 1
ATOM 8534 O O . LYS H 2 281 ? 39.456 187.041 5.116 1.00 97.68 284 LYS H O 1
ATOM 8540 N N . GLU H 2 282 ? 39.441 188.878 6.410 1.00 100.68 285 GLU H N 1
ATOM 8541 C CA . GLU H 2 282 ? 37.985 188.817 6.610 1.00 95.80 285 GLU H CA 1
ATOM 8542 C C . GLU H 2 282 ? 37.167 190.115 6.481 1.00 99.93 285 GLU H C 1
ATOM 8543 O O . GLU H 2 282 ? 35.944 190.071 6.636 1.00 98.15 285 GLU H O 1
ATOM 8549 N N . GLY H 2 283 ? 37.800 191.254 6.197 1.00 100.41 286 GLY H N 1
ATOM 8550 C CA . GLY H 2 283 ? 37.045 192.431 5.729 1.00 111.93 286 GLY H CA 1
ATOM 8551 C C . GLY H 2 283 ? 37.039 193.745 6.504 1.00 107.66 286 GLY H C 1
ATOM 8552 O O . GLY H 2 283 ? 37.407 194.776 5.938 1.00 129.96 286 GLY H O 1
ATOM 8553 N N . LEU H 2 284 ? 36.611 193.712 7.765 1.00 83.01 287 LEU H N 1
ATOM 8554 C CA . LEU H 2 284 ? 36.229 194.904 8.583 1.00 77.76 287 LEU H CA 1
ATOM 8555 C C . LEU H 2 284 ? 34.808 194.735 9.049 1.00 77.75 287 LEU H C 1
ATOM 8556 O O . LEU H 2 284 ? 34.476 195.064 10.196 1.00 87.55 287 LEU H O 1
ATOM 8561 N N . PHE H 2 285 ? 33.953 194.288 8.142 1.00 74.70 288 PHE H N 1
ATOM 8562 C CA . PHE H 2 285 ? 32.568 194.062 8.481 1.00 74.50 288 PHE H CA 1
ATOM 8563 C C . PHE H 2 285 ? 32.268 192.584 8.442 1.00 84.47 288 PHE H C 1
ATOM 8564 O O . PHE H 2 285 ? 32.917 191.828 7.718 1.00 87.26 288 PHE H O 1
ATOM 8572 N N . LYS H 2 286 ? 31.335 192.183 9.301 1.00 94.23 289 LYS H N 1
ATOM 8573 C CA . LYS H 2 286 ? 30.877 190.811 9.397 1.00 92.28 289 LYS H CA 1
ATOM 8574 C C . LYS H 2 286 ? 29.378 190.865 9.239 1.00 94.05 289 LYS H C 1
ATOM 8575 O O . LYS H 2 286 ? 28.689 191.397 10.106 1.00 84.91 289 LYS H O 1
ATOM 8581 N N . ILE H 2 287 ? 28.878 190.348 8.119 1.00 106.96 290 ILE H N 1
ATOM 8582 C CA . ILE H 2 287 ? 27.453 190.439 7.821 1.00 115.73 290 ILE H CA 1
ATOM 8583 C C . ILE H 2 287 ? 26.753 189.288 8.533 1.00 115.84 290 ILE H C 1
ATOM 8584 O O . ILE H 2 287 ? 27.263 188.166 8.565 1.00 98.32 290 ILE H O 1
ATOM 8589 N N . ILE H 2 288 ? 25.605 189.581 9.136 1.00 122.58 291 ILE H N 1
ATOM 8590 C CA . ILE H 2 288 ? 24.779 188.546 9.747 1.00 132.61 291 ILE H CA 1
ATOM 8591 C C . ILE H 2 288 ? 23.435 188.537 9.015 1.00 135.59 291 ILE H C 1
ATOM 8592 O O . ILE H 2 288 ? 22.692 189.527 9.013 1.00 126.45 291 ILE H O 1
ATOM 8597 N N . THR H 2 289 ? 23.149 187.399 8.389 1.00 145.71 292 THR H N 1
ATOM 8598 C CA . THR H 2 289 ? 22.228 187.337 7.260 1.00 147.99 292 THR H CA 1
ATOM 8599 C C . THR H 2 289 ? 20.987 186.523 7.612 1.00 143.06 292 THR H C 1
ATOM 8600 O O . THR H 2 289 ? 20.247 186.879 8.528 1.00 138.69 292 THR H O 1
ATOM 8604 N N . THR H 2 300 ? 21.677 193.356 9.462 1.00 103.96 303 THR H N 1
ATOM 8605 C CA . THR H 2 300 ? 22.496 193.509 10.666 1.00 112.72 303 THR H CA 1
ATOM 8606 C C . THR H 2 300 ? 23.991 193.278 10.366 1.00 106.50 303 THR H C 1
ATOM 8607 O O . THR H 2 300 ? 24.384 192.177 9.974 1.00 101.67 303 THR H O 1
ATOM 8611 N N . VAL H 2 301 ? 24.811 194.316 10.577 1.00 95.02 304 VAL H N 1
ATOM 8612 C CA . VAL H 2 301 ? 26.256 194.242 10.359 1.00 81.23 304 VAL H CA 1
ATOM 8613 C C . VAL H 2 301 ? 27.060 194.514 11.639 1.00 75.14 304 VAL H C 1
ATOM 8614 O O . VAL H 2 301 ? 26.766 195.450 12.405 1.00 66.96 304 VAL H O 1
ATOM 8618 N N . LEU H 2 302 ? 28.109 193.715 11.830 1.00 67.47 305 LEU H N 1
ATOM 8619 C CA . LEU H 2 302 ? 29.099 193.930 12.895 1.00 68.26 305 LEU H CA 1
ATOM 8620 C C . LEU H 2 302 ? 30.396 194.541 12.370 1.00 67.90 305 LEU H C 1
ATOM 8621 O O . LEU H 2 302 ? 30.827 194.232 11.261 1.00 70.46 305 LEU H O 1
ATOM 8626 N N . PHE H 2 303 ? 31.038 195.351 13.208 1.00 68.91 306 PHE H N 1
ATOM 8627 C CA . PHE H 2 303 ? 32.283 196.038 12.875 1.00 63.48 306 PHE H CA 1
ATOM 8628 C C . PHE H 2 303 ? 33.428 195.318 13.564 1.00 63.47 306 PHE H C 1
ATOM 8629 O O . PHE H 2 303 ? 33.305 194.859 14.684 1.00 65.65 306 PHE H O 1
ATOM 8637 N N . ARG H 2 304 ? 34.554 195.201 12.891 1.00 69.87 307 ARG H N 1
ATOM 8638 C CA . ARG H 2 304 ? 35.720 194.547 13.470 1.00 60.69 307 ARG H CA 1
ATOM 8639 C C . ARG H 2 304 ? 36.640 195.603 14.062 1.00 54.11 307 ARG H C 1
ATOM 8640 O O . ARG H 2 304 ? 37.411 196.270 13.365 1.00 48.26 307 ARG H O 1
ATOM 8648 N N . GLY H 2 305 ? 36.570 195.741 15.375 1.00 55.70 308 GLY H N 1
ATOM 8649 C CA . GLY H 2 305 ? 37.277 196.804 16.066 1.00 52.90 308 GLY H CA 1
ATOM 8650 C C . GLY H 2 305 ? 38.779 196.650 16.116 1.00 46.66 308 GLY H C 1
ATOM 8651 O O . GLY H 2 305 ? 39.302 195.557 16.050 1.00 50.54 308 GLY H O 1
ATOM 8652 N N . ILE H 2 306 ? 39.469 197.765 16.298 1.00 47.18 309 ILE H N 1
ATOM 8653 C CA . ILE H 2 306 ? 40.916 197.765 16.516 1.00 51.18 309 ILE H CA 1
ATOM 8654 C C . ILE H 2 306 ? 41.404 196.900 17.691 1.00 49.11 309 ILE H C 1
ATOM 8655 O O . ILE H 2 306 ? 42.577 196.553 17.752 1.00 53.87 309 ILE H O 1
ATOM 8660 N N . ASN H 2 307 ? 40.516 196.552 18.619 1.00 45.94 310 ASN H N 1
ATOM 8661 C CA . ASN H 2 307 ? 40.900 195.709 19.767 1.00 50.61 310 ASN H CA 1
ATOM 8662 C C . ASN H 2 307 ? 40.340 194.310 19.614 1.00 55.91 310 ASN H C 1
ATOM 8663 O O . ASN H 2 307 ? 40.389 193.504 20.553 1.00 66.30 310 ASN H O 1
ATOM 8668 N N . GLY H 2 308 ? 39.754 194.023 18.457 1.00 52.63 311 GLY H N 1
ATOM 8669 C CA . GLY H 2 308 ? 39.150 192.720 18.210 1.00 51.86 311 GLY H CA 1
ATOM 8670 C C . GLY H 2 308 ? 37.711 192.604 18.649 1.00 49.48 311 GLY H C 1
ATOM 8671 O O . GLY H 2 308 ? 37.102 191.535 18.559 1.00 72.83 311 GLY H O 1
ATOM 8672 N N . SER H 2 309 ? 37.139 193.683 19.135 1.00 52.26 312 SER H N 1
ATOM 8673 C CA . SER H 2 309 ? 35.725 193.675 19.518 1.00 50.08 312 SER H CA 1
ATOM 8674 C C . SER H 2 309 ? 34.897 193.511 18.253 1.00 55.61 312 SER H C 1
ATOM 8675 O O . SER H 2 309 ? 35.432 193.681 17.161 1.00 54.78 312 SER H O 1
ATOM 8678 N N . GLU H 2 310 ? 33.614 193.193 18.396 1.00 55.26 313 GLU H N 1
ATOM 8679 C CA . GLU H 2 310 ? 32.729 193.030 17.249 1.00 56.79 313 GLU H CA 1
ATOM 8680 C C . GLU H 2 310 ? 31.387 193.682 17.521 1.00 58.09 313 GLU H C 1
ATOM 8681 O O . GLU H 2 310 ? 30.348 193.033 17.619 1.00 55.26 313 GLU H O 1
ATOM 8687 N N . SER H 2 311 ? 31.432 194.994 17.618 1.00 57.02 314 SER H N 1
ATOM 8688 C CA . SER H 2 311 ? 30.270 195.763 17.962 1.00 58.68 314 SER H CA 1
ATOM 8689 C C . SER H 2 311 ? 29.217 195.806 16.855 1.00 65.30 314 SER H C 1
ATOM 8690 O O . SER H 2 311 ? 29.551 195.787 15.668 1.00 59.80 314 SER H O 1
ATOM 8693 N N . PHE H 2 312 ? 27.948 195.890 17.264 1.00 66.83 315 PHE H N 1
ATOM 8694 C CA . PHE H 2 312 ? 26.839 196.076 16.350 1.00 64.75 315 PHE H CA 1
ATOM 8695 C C . PHE H 2 312 ? 26.762 197.550 15.997 1.00 67.86 315 PHE H C 1
ATOM 8696 O O . PHE H 2 312 ? 26.795 198.410 16.886 1.00 71.14 315 PHE H O 1
ATOM 8704 N N . LEU H 2 313 ? 26.670 197.850 14.702 1.00 69.44 316 LEU H N 1
ATOM 8705 C CA . LEU H 2 313 ? 26.503 199.237 14.260 1.00 65.57 316 LEU H CA 1
ATOM 8706 C C . LEU H 2 313 ? 25.025 199.544 14.090 1.00 64.44 316 LEU H C 1
ATOM 8707 O O . LEU H 2 313 ? 24.413 199.272 13.046 1.00 52.76 316 LEU H O 1
ATOM 8712 N N . ASN H 2 314 ? 24.478 200.153 15.129 1.00 63.07 317 ASN H N 1
ATOM 8713 C CA . ASN H 2 314 ? 23.088 200.573 15.150 1.00 66.72 317 ASN H CA 1
ATOM 8714 C C . ASN H 2 314 ? 22.854 201.918 14.455 1.00 72.04 317 ASN H C 1
ATOM 8715 O O . ASN H 2 314 ? 23.790 202.686 14.222 1.00 79.74 317 ASN H O 1
ATOM 8720 N N . ILE H 2 315 ? 21.590 202.180 14.121 1.00 79.12 318 ILE H N 1
ATOM 8721 C CA . ILE H 2 315 ? 21.177 203.400 13.440 1.00 78.46 318 ILE H CA 1
ATOM 8722 C C . ILE H 2 315 ? 21.364 204.561 14.396 1.00 77.79 318 ILE H C 1
ATOM 8723 O O . ILE H 2 315 ? 21.056 204.414 15.565 1.00 67.25 318 ILE H O 1
ATOM 8728 N N . LYS H 2 316 ? 21.834 205.712 13.903 1.00 83.96 319 LYS H N 1
ATOM 8729 C CA . LYS H 2 316 ? 21.857 206.942 14.717 1.00 86.02 319 LYS H CA 1
ATOM 8730 C C . LYS H 2 316 ? 20.860 207.952 14.157 1.00 90.11 319 LYS H C 1
ATOM 8731 O O . LYS H 2 316 ? 20.702 208.059 12.938 1.00 78.09 319 LYS H O 1
ATOM 8737 N N . ARG H 2 317 ? 20.219 208.702 15.054 1.00 90.91 320 ARG H N 1
ATOM 8738 C CA . ARG H 2 317 ? 19.205 209.683 14.681 1.00 96.38 320 ARG H CA 1
ATOM 8739 C C . ARG H 2 317 ? 19.663 211.070 15.051 1.00 91.72 320 ARG H C 1
ATOM 8740 O O . ARG H 2 317 ? 20.001 211.311 16.195 1.00 86.47 320 ARG H O 1
ATOM 8748 N N . TYR H 2 318 ? 19.625 211.991 14.094 1.00 92.59 321 TYR H N 1
ATOM 8749 C CA . TYR H 2 318 ? 20.035 213.372 14.319 1.00 89.67 321 TYR H CA 1
ATOM 8750 C C . TYR H 2 318 ? 18.844 214.304 14.058 1.00 101.07 321 TYR H C 1
ATOM 8751 O O . TYR H 2 318 ? 18.029 214.054 13.165 1.00 110.01 321 TYR H O 1
ATOM 8760 N N . ARG H 2 319 ? 18.738 215.366 14.851 1.00 116.53 322 ARG H N 1
ATOM 8761 C CA . ARG H 2 319 ? 17.655 216.357 14.732 1.00 119.39 322 ARG H CA 1
ATOM 8762 C C . ARG H 2 319 ? 18.275 217.751 14.678 1.00 118.12 322 ARG H C 1
ATOM 8763 O O . ARG H 2 319 ? 19.445 217.911 15.008 1.00 118.05 322 ARG H O 1
ATOM 8771 N N . ARG H 2 320 ? 17.501 218.753 14.264 1.00 125.01 323 ARG H N 1
ATOM 8772 C CA . ARG H 2 320 ? 17.968 220.145 14.313 1.00 129.85 323 ARG H CA 1
ATOM 8773 C C . ARG H 2 320 ? 18.036 220.608 15.775 1.00 118.62 323 ARG H C 1
ATOM 8774 O O . ARG H 2 320 ? 17.168 220.261 16.580 1.00 114.79 323 ARG H O 1
ATOM 8782 N N . PHE H 2 321 ? 19.071 221.367 16.124 1.00 100.21 324 PHE H N 1
ATOM 8783 C CA . PHE H 2 321 ? 19.228 221.806 17.503 1.00 111.39 324 PHE H CA 1
ATOM 8784 C C . PHE H 2 321 ? 18.419 223.074 17.726 1.00 106.63 324 PHE H C 1
ATOM 8785 O O . PHE H 2 321 ? 17.527 223.087 18.564 1.00 111.34 324 PHE H O 1
#

Sequence (1084 aa):
ADSVIKSDFSSLKLDVLERRTFGSYKIEELTIKKIPLLDDGIFELLNYLIDGTNFNKTCYCGFNYSHLPNLERDFNIASLYVRENFEICTDQLDLANYVRQPNISIKSPDFTVCLEYVLKTVVQETKFVEMSLLPLLNREEESLTEEILEGEGAVVNVLKLFIKGFLMHLGENPNSYDRQLTVEKYRPLLVSIVGYEYLVGKINHIYYQLATFDNYPFDLLRFQLSSLISTPTSILERITKEGLFKIITTVLFRGINGSESFLNIKRYRRFADSVIKSDFSSLKLDVLERRTFGSYKIEELTIKKIPLLDDGIFELLNYLIDGTNFNKTCYCGFNYSHLPNLERDFNIASLYVRENFEICTDQLDLANYVRQPNISIKSPDFTVCLEYVLKTVVQETKFVEMSLLPLLNREEESLTEEILEGEGAVVNVLKLFIKGFLMHLGENPNSYDRQLTVEKYRPLLVSIVGYEYLVGKINHIYYQLATFDNYPFDLLRFQLSSLISTPTSILERITKEGLFKIITTVLFRGINGSESFLNIKRYRRFADSVIKSDFSSLKLDVLERRTFGSYKIEELTIKKIPLLDDGIFELLNYLIDGTNFNKTCYCGFNYSHLPNLERDFNIASLYVRENFEICTDQLDLANYVRQPNISIKSPDFTVCLEYVLKTVVQETKFVEMSLLPLLNREEESLTEEILEGEGAVVNVLKLFIKGFLMHLGENPNSYDRQLTVEKYRPLLVSIVGYEYLVGKINHIYYQLATFDNYPFDLLRFQLSSLISTPTSILERITKEGLFKIITTVLFRGINGSESFLNIKRYRRFADSVIKSDFSSLKLDVLERRTFGSYKIEELTIKKIPLLDDGIFELLNYLIDGTNFNKTCYCGFNYSHLPNLERDFNIASLYVRENFEICTDQLDLANYVRQPNISIKSPDFTVCLEYVLKTVVQETKFVEMSLLPLLNREEESLTEEILEGEGAVVNVLKLFIKGFLMHLGENPNSYDRQLTVEKYRPLLVSIVGYEYLVGKINHIYYQLATFDNYPFDLLRFQLSSLISTPTSILERITKEGLFKIITTVLFRGINGSESFLNIKRYRRF

Foldseek 3Di:
DVPDDDDDCVPPPPVD/DQADAFLAWDWDWDPVVIAIDIGRCPLVLVVQLQVLHAPVPHSHPDDDCPVQPCLRPLSNLLSNLNNVQNCVQPVPDDCPQKDWAQKWKAFDDLRKIKIKIAGPVVCVGIDMTIDRLRGQPDDDVVPDDPSNVSNSVSVLSNLVSSVSRHLVNLLVDDDPNQQVDFQLQSQNSLSNNQRPVVRHVDGDQLSQQCNQPRVQGSVNCNVCVVVGDDQDPVLVVVCVVPPQWDDDCQIWGQGSVRDTDGRDMGMDGDD/DVPDDDDDCVPPPPVD/DQADAFLAWDWDWDPVVIAIDIGRCPLVLVVQLQVLNAPCPHSHPDDDCPVQPCQRPLSNLLSNLNNVQNCVQPVPDDCPQKDWAQKWKAFDDLRKIKIKIAGPVVCVGIDMTIDRLRGQPDDDVVPDDPSNVSNSVSVLSNLVSSVSVHLVNLLVDDDPNQQVDFQLQSQNSLSNNQRDVVRHVDGDQLSQQCNQPRGHGSVNCNVCVVVGDDQDPVLVVVCVVPPQWDDDCQIWGQGSVRDTDGGDMDMDGDD/DVPDDDDDCVPPPPVD/DQADAFLAWDWDWDPVVIAIDIGRCPLVLVVQLQVLHAPCPHSHPDDDCPVQPCLRPLSNLLSNLNNVQNCVQPVPDDDPQKDWAQKWKAFDDLRKIKIKIAGPVVCVGIDMTIDRLRGQPDDDVVPDDPSNVSNSVSVLSNLVSSNSVHLVNLLVDDDPNQQVDFQQQSQNSLSNNQRDVVRHVDGDQLSLQCNQPRRHGSVNCNVCVVPGDDQDVVLVVVCVVPPQWDDDCQIWGQGSVRDTDGGDMGMDGDD/DVPDDDDDCVPPPPVD/DQADAFLAWDWDWDPVVIAIDIGRCPLVLVVQLQVLHAPCPHSHPDDDCPVQPCQRPLSNLLSNLNNVQNCVQPVPDDDPQKDWAQKWKAFDDLRKIKIKIAGPVVCVGIDMTIDRLRGQPDDDVVVDDPSNVSNSVSVLSNLVSSVSVHLVNLLVDDDPNQQVDFQQQSQNSLSNNQRDVVRHVDGDQLSLQCNQPRVQGSVNCNVCVVPGDHQDVVLVVVCVVPPQWDDDCQIWGQGSVRDTDGGDMGMDGDD

Secondary structure (DSSP, 8-state):
-TTSPP---TTS----/-----TT--EEEEEE--EEEEEE--HHHHHHHHHTT--GGGSTT-SS--SSSTTHHHHHHHHHHHHHHHHHHHHHTS--SSEEEEEEEEEETTTTEEEEEEEETTT---EEEEEEESS--SS---TT--HHHHHHHHHHHHHHHHHHHHHHHHHHH---TTGGG-BSGGGHHHHHHHHHHHHH-----HHHHHHHH-TT-BHHHHHHHGGGPPPPPHHHHHHHHHH-SEEE---EEE--TTS---B---EEEE--/-TTSPP---TTS----/-----TT--EEEEEE--EEEEEE--HHHHHHHHHTT--GGGSTT-SS--SSSTTHHHHHHHHHHHHHHHHHHHHHTS--SSEEEEEEEEEETTTTEEEEEEEETTT---EEEEEEESS--SS---TT--HHHHHHHHHHHHHHHHHHHHHHHHHHH---TTGGG-BSGGGHHHHHHHHHHHHH-----HHHHHHHH-TT-BHHHHHHHGGGPPPPPHHHHHHHHHH-SEEE---EEE--TTS---B---EEEE--/-TTPPP---TTS----/-----TT--EEEEEE--EEEEEE--HHHHHHHHHTT--GGGSTT-SS--SSSTTHHHHHHHHHHHHHHHHHHHHHTS--SSEEEEEEEEEETTTTEEEEEEEETTT---EEEEEEESS--SS---TT--HHHHHHHHHHHHHHHHHHHHHHHHHHH---TTGGG-BSGGGHHHHHHHHHHHHH-----HHHHHHHH-TT-BHHHHHHHGGGPPPPPHHHHHHHHHH-SEEE---EEE--TTS---B---EEEE--/-TTSPP---TTS----/-----TT--EEEEEE--EEEEEE--HHHHHHHHHTT--GGGSTT-SS--SSSTTHHHHHHHHHHHHHHHHHHHHHTS--SSEEEEEEEEEETTTTEEEEEEEETTT---EEEEEEESS--SS---TT--HHHHHHHHHHHHHHHHHHHHHHHHHHH---TTGGG-BSGGGHHHHHHHHHHHHH-----HHHHHHHH-TT-BHHHHHHHGGGPPPPPHHHHHHHHHH-SEEE---EEE--TTS---B---EEEE--

Radius of gyration: 34.64 Å; Cα contacts (8 Å, |Δi|>4): 1855; chains: 8; bounding box: 89×99×88 Å

B-factor: mean 88.52, std 34.93, range [19.6, 249.72]

Solvent-accessible surface area: 52068 Å² total; per-residue (Å²): 48,151,113,65,132,118,28,14,6,35,64,33,97,3,87,55,207,143,113,34,40,1,1,8,5,77,31,78,93,79,96,141,176,110,56,15,63,35,12,15,9,0,6,33,0,3,22,45,2,2,55,8,26,11,8,40,95,9,29,5,30,62,73,87,37,93,36,0,50,62,3,91,87,9,0,7,30,0,0,58,21,0,72,87,37,14,69,121,48,13,104,160,64,100,36,97,100,29,48,65,47,71,63,2,19,0,76,22,3,28,0,14,1,18,2,58,16,21,44,149,99,83,92,107,63,67,56,138,11,85,6,47,2,0,37,11,62,136,71,124,92,110,74,43,74,142,133,60,71,96,1,3,34,6,0,5,26,0,0,11,0,2,1,13,4,2,0,20,42,0,0,72,60,21,48,66,41,2,164,106,17,44,1,67,51,1,15,2,0,1,0,0,1,4,0,10,49,55,77,36,106,207,20,24,53,6,2,0,17,2,0,8,68,35,101,18,39,0,54,78,0,9,158,68,2,36,74,23,124,77,14,55,110,68,11,70,114,98,2,101,160,83,27,0,13,76,109,87,179,100,16,34,0,23,0,9,85,21,41,71,30,103,12,62,72,23,169,7,190,129,111,45,151,41,12,56,126,31,86,3,37,99,32,177,3,87,61,180,145,102,34,25,1,1,7,6,77,31,80,92,60,15,128,176,110,56,16,64,34,13,17,8,0,6,33,0,3,21,44,2,2,64,17,32,71,9,83,151,9,28,6,48,30,21,48,37,85,39,0,48,75,3,91,137,10,0,43,51,0,0,110,23,0,71,87,36,15,68,123,48,13,105,162,65,102,37,96,99,29,49,65,47,72,63,2,18,0,76,23,3,28,1,13,1,19,1,57,17,22,45,151,96,84,92,107,64,67,57,138,11,86,6,46,2,0,37,10,63,137,71,123,92,111,74,43,75,142,132,60,72,97,1,3,33,5,0,4,26,0,0,11,0,2,1,15,6,2,0,19,44,0,0,39,61,26,49,62,40,2,79,106,16,44,1,66,50,1,16,2,0,1,0,0,0,5,0,10,52,55,78,35,103,208,23,24,52,5,2,0,0,2,0,8,2,27,26,0,5,0,14,0,0,9,20,0,2,84,41,18,44,78,14,34,110,58,2,72,115,73,1,101,158,83,25,0,13,75,108,89,177,100,14,35,0,23,1,0,4,2,10,54,9,104,12,63,73,23,169,6,188,129,114,52,156,113,65,129,102,34,106,3,41,98,32,174,3,84,63,161,144,70,35,29,0,1,6,5,77,31,78,80,55,22,142,172,112,58,15,64,35,12,15,8,0,6,31,0,3,21,45,2,2,64,18,31,71,8,82,150,11,26,6,45,14,23,70,37,96,36,0,50,75,4,91,135,10,0,42,53,0,0,109,21,0,70,89,38,15,68,121,49,13,104,160,64,103,36,96,100,28,50,61,49,71,64,2,19,0,76,23,2,27,0,13,1,18,2,58,16,22,44,141,54,83,92,108,65,68,56,140,11,87,6,45,2,0,37,11,62,139,72,124,92,111,75,43,76,138,135,61,70,96,1,4,35,6,0,5,25,0,0,12,0,2,1,14,6,2,0,7,42,0,0,34,54,24,48,65,40,2,164,106,17,44,1,67,50,1,16,2,0,1,0,0,1,4,0,9,50,56,76,35,104,204,21,23,50,4,2,0,18,2,0,8,66,35,102,18,39,0,54,78,0,9,153,67,2,82,81,23,123,78,14,54,110,67,11,70,114,96,2,101,160,84,26,0,13,73,109,88,180,100,15,35,0,24,1,9,86,23,41,74,31,103,12,64,73,25,172,6,191,130,113,45,153,37,14,57,133,35,105,4,42,100,33,176,2,90,61,208,144,129,35,42,1,1,6,6,74,32,79,95,80,96,140,174,112,55,15,64,37,13,17,8,0,6,33,0,2,22,45,2,2,63,17,32,72,9,81,151,10,29,6,47,66,74,111,37,95,39,0,50,75,4,91,138,10,0,41,50,0,0,110,21,1,70,88,36,16,68,124,47,14,105,160,65,101,36,97,98,29,46,63,47,72,64,2,19,0,67,23,3,28,0,14,1,18,2,58,16,22,42,149,98,83,92,108,66,63,55,96,10,86,6,45,3,0,37,10,61,135,73,125,92,110,74,41,75,138,132,58,71,97,1,3,35,6,0,5,26,0,0,11,0,2,1,14,5,2,0,21,45,0,0,78,59,24,47,62,38,2,88,104,17,44,1,66,52,1,15,2,0,1,0,0,0,5,0,10,52,54,78,36,105,205,21,27,53,5,2,0,0,1,0,8,2,26,28,0,5,0,15,0,0,8,20,0,2,81,40,18,44,76,14,34,109,58,2,71,115,68,3,103,158,83,25,0,14,75,108,89,180,100,16,35,0,23,0,0,4,2,8,51,8,102,12,62,73,25,172,7,190,128,113

InterPro domains:
  IPR009268 Reovirus P9-like [PF06043] (55-299)

Nearest PDB structures (foldseek):
  5eft-assembly1_H  TM=1.004E+00  e=4.396E-50  Rice black-streaked dwarf virus 2
  3vjj-assembly1_A  TM=9.175E-01  e=4.726E-32  Rice black streaked dwarf virus
  3vjj-assembly1_B  TM=9.376E-01  e=6.004E-31  Rice black streaked dwarf virus
  6uct-assembly1_A-2  TM=9.252E-01  e=8.072E-30  Mal de Rio Cuarto virus
  7kvc-assembly1_A  TM=9.216E-01  e=5.054E-27  Mal de Rio Cuarto virus

Organism: NCBI:txid566568